Protein 6PWI (pdb70)

Secondary structure (DSSP, 8-state):
-----SSPPS-EEEEEEEEE--SEEEEEE-TT--HHHHHHHHHHHHHTT-EEEE-SS--TTSEEEEEEETTS-SHHHHHHHHHT---GGGTTSEEEEEEEEETTEEEEEESSHHHHHHHHHHHHHHHTT-SSSEEEEEEEEEEES-SEEEEEE-SSSPPPPHHHHHHHHHHHHTTT--EEEE--TT-TTTBTSTTSPPPHHHHHHHHHHHHHHHHHS-EEEEEEBTTSTTS---S-HHHHHHHHHHHHHHHHHHHTTT---EEEE-TT--S-HHHHHHHHHHHHHHHHHHSSPPPPEEE-S--BTTTTTT-TT-HHHHHHTTS-TT-EEEE-BSSTT----HHHHHHHHHHHSS-EEEEE--S--TT-TT-------TT--TT---EEEEEE---S-TGGGHHHHHHHHHHHH-STT--HHHHHHHHHHHH-SSSHHHHHHHHHTS----S-TT------STTTHHHHHHHHHHHHTT---HHHHHHHHHHHHHHHHHHHHHHHH---HHHHHHHHHHHHHHHHHHHHHHHHHHHHHHHHHT-HHHHHHHHHHHHHHHHHTT---EEETTEEE-----TTTHHHHHHHHHHHTT--/--S---SSPPS-EEEEEEEEE--SEEEEEE-TT--HHHHHHHHHHHTTTT-EEEE-SS--SSSEEEEEEETTS-SHHHHHHHHTT-S-TTGGGSEEEEEEEEETTEEEEEESSHHHHHHHHHHHHHHHTT-SSSEEEEEEEEEEESSSEEEEEE-SSSSPPPHHHHHHHHHHHHTTT--EEEE--TT-GGGTTTTTSPPPHHHHHHHHHHHHHHHHHS-EEEEEE---STTS---SSHHHHHHHHHHHHHHHHHHHHTT---EEEE-TT--S-HHHHHHHHHHHHHHHHHHSS-PPPEEE-S--STTTTTT-TT-HHHHHHTTS-TT-EEEE--SSTT----HHHHHHHHHHHSS-EEEEE--S--TT-TT-------TT--TT--SEEEEEE---S-TGGGHHHHHHHHHHHH-STT--HHHHHHHHHHHH-TTSHHHHHHHHHTS----S-TT------STTTHHHHHHHHHHHHTT---HHHHHHHHHHHHHHHHHHHHHHHH---HHHHHHHHHHHHHHHHHHHHHHHHHHHHHHHHTT-HHHHHHHHHHHHHHHHHHT---EEETTEEE-----TTTHHHHHHHHHHHHTT-

Radius of gyration: 35.56 Å; Cα contacts (8 Å, |Δi|>4): 2430; chains: 2; bounding box: 85×90×102 Å

B-factor: mean 37.19, std 15.58, range [10.2, 113.25]

InterPro domains:
  IPR000421 Coagulation factor 5/8, C-terminal domain [PF00754] (664-775)
  IPR000421 Coagulation factor 5/8, C-terminal domain [PS50022] (682-784)
  IPR008979 Galactose-binding-like domain superfamily [SSF49785] (663-781)
  IPR011496 Beta-N-acetylglucosaminidase, catalytic domain [PF07555] (192-486)
  IPR011496 Beta-N-acetylglucosaminidase, catalytic domain [PS52009] (190-459)
  IPR015882 Beta-hexosaminidase, bacterial type, N-terminal [PF02838] (46-186)
  IPR017853 Glycoside hydrolase superfamily [SSF51445] (191-500)
  IPR019931 LPXTG cell wall anchor motif [PF00746] (1134-1172)
  IPR019931 LPXTG cell wall anchor motif [PS50847] (1141-1172)
  IPR029018 Beta-hexosaminidase-like, domain 2 [G3DSA:3.30.379.10] (35-186)
  IPR029018 Beta-hexosaminidase-like, domain 2 [SSF55545] (44-186)
  IPR051822 Glycosyl Hydrolase Family 84 [PTHR13170] (176-475)

Structure (mmCIF, N/CA/C/O backbone):
data_6PWI
#
_entry.id   6PWI
#
_cell.length_a   195.723
_cell.length_b   195.723
_cell.length_c   106.467
_cell.angle_alpha   90.000
_cell.angle_beta   90.000
_cell.angle_gamma   120.000
#
_symmetry.space_group_name_H-M   'P 65'
#
loop_
_entity.id
_entity.type
_entity.pdbx_description
1 polymer 'Putative hyaluronoglucosaminidase'
2 non-polymer 1,2-ETHANEDIOL
3 water water
#
loop_
_atom_site.group_PDB
_atom_site.id
_atom_site.type_symbol
_atom_site.label_atom_id
_atom_site.label_alt_id
_atom_site.label_comp_id
_atom_site.label_asym_id
_atom_site.label_entity_id
_atom_site.label_seq_id
_atom_site.pdbx_PDB_ins_code
_atom_site.Cartn_x
_atom_site.Cartn_y
_atom_site.Cartn_z
_atom_site.occupancy
_atom_site.B_iso_or_equiv
_atom_site.auth_seq_id
_atom_site.auth_comp_id
_atom_site.auth_asym_id
_atom_site.auth_atom_id
_atom_site.pdbx_PDB_model_num
ATOM 1 N N . ASP A 1 32 ? 40.966 25.947 4.207 1.00 67.83 44 ASP A N 1
ATOM 2 C CA . ASP A 1 32 ? 40.196 26.337 2.989 1.00 67.58 44 ASP A CA 1
ATOM 3 C C . ASP A 1 32 ? 40.188 27.860 2.834 1.00 63.60 44 ASP A C 1
ATOM 4 O O . ASP A 1 32 ? 40.015 28.369 1.727 1.00 64.32 44 ASP A O 1
ATOM 9 N N . GLU A 1 33 ? 40.379 28.580 3.952 1.00 53.53 45 GLU A N 1
ATOM 10 C CA . GLU A 1 33 ? 40.358 30.037 3.987 1.00 45.53 45 GLU A CA 1
ATOM 11 C C . GLU A 1 33 ? 41.704 30.608 3.527 1.00 40.31 45 GLU A C 1
ATOM 12 O O . GLU A 1 33 ? 42.721 29.919 3.546 1.00 38.43 45 GLU A O 1
ATOM 18 N N . TYR A 1 34 ? 41.702 31.875 3.093 1.00 36.67 46 TYR A N 1
ATOM 19 C CA . TYR A 1 34 ? 42.869 32.495 2.479 1.00 34.26 46 TYR A CA 1
ATOM 20 C C . TYR A 1 34 ? 43.906 32.888 3.529 1.00 32.43 46 TYR A C 1
ATOM 21 O O . TYR A 1 34 ? 43.560 33.334 4.624 1.00 29.15 46 TYR A O 1
ATOM 30 N N . GLU A 1 35 ? 45.184 32.712 3.164 1.00 31.33 47 GLU A N 1
ATOM 31 C CA . GLU A 1 35 ? 46.301 33.196 3.960 1.00 30.35 47 GLU A CA 1
ATOM 32 C C . GLU A 1 35 ? 46.574 34.652 3.585 1.00 28.56 47 GLU A C 1
ATOM 33 O O . GLU A 1 35 ? 46.953 34.948 2.452 1.00 27.51 47 GLU A O 1
ATOM 39 N N . ILE A 1 36 ? 46.356 35.547 4.554 1.00 26.40 48 ILE A N 1
ATOM 40 C CA . ILE A 1 36 ? 46.575 36.971 4.371 1.00 25.29 48 ILE A CA 1
ATOM 41 C C . ILE A 1 36 ? 47.533 37.471 5.450 1.00 25.17 48 ILE A C 1
ATOM 42 O O . ILE A 1 36 ? 47.285 37.279 6.639 1.00 25.62 48 ILE A O 1
ATOM 47 N N . TYR A 1 37 ? 48.620 38.121 5.012 1.00 24.56 49 TYR A N 1
ATOM 48 C CA . TYR A 1 37 ? 49.560 38.775 5.908 1.00 23.75 49 TYR A CA 1
ATOM 49 C C . TYR A 1 37 ? 49.654 40.252 5.544 1.00 23.56 49 TYR A C 1
ATOM 50 O O . TYR A 1 37 ? 49.704 40.591 4.364 1.00 24.60 49 TYR A O 1
ATOM 59 N N . PRO A 1 38 ? 49.710 41.182 6.525 1.00 22.97 50 PRO A N 1
ATOM 60 C CA . PRO A 1 38 ? 49.635 40.840 7.947 1.00 22.95 50 PRO A CA 1
ATOM 61 C C . PRO A 1 38 ? 48.271 40.249 8.288 1.00 23.06 50 PRO A C 1
ATOM 62 O O . PRO A 1 38 ? 47.326 40.421 7.526 1.00 22.99 50 PRO A O 1
ATOM 66 N N . ILE A 1 39 ? 48.193 39.551 9.429 1.00 23.44 51 ILE A N 1
ATOM 67 C CA . ILE A 1 39 ? 46.973 38.889 9.863 1.00 23.44 51 ILE A CA 1
ATOM 68 C C . ILE A 1 39 ? 45.897 39.949 10.083 1.00 23.49 51 ILE A C 1
ATOM 69 O O . ILE A 1 39 ? 46.054 40.824 10.933 1.00 23.94 51 ILE A O 1
ATOM 74 N N . PRO A 1 40 ? 44.765 39.894 9.344 1.00 22.44 52 PRO A N 1
ATOM 75 C CA . PRO A 1 40 ? 43.728 40.916 9.468 1.00 21.92 52 PRO A CA 1
ATOM 76 C C . PRO A 1 40 ? 43.168 40.885 10.885 1.00 21.60 52 PRO A C 1
ATOM 77 O O . PRO A 1 40 ? 43.130 39.834 11.522 1.00 21.20 52 PRO A O 1
ATOM 81 N N . GLN A 1 41 ? 42.745 42.054 11.367 1.00 22.24 53 GLN A N 1
ATOM 82 C CA . GLN A 1 41 ? 42.186 42.154 12.701 1.00 23.13 53 GLN A CA 1
ATOM 83 C C . GLN A 1 41 ? 40.933 41.286 12.790 1.00 24.43 53 GLN A C 1
ATOM 84 O O . GLN A 1 41 ? 40.673 40.691 13.833 1.00 25.13 53 GLN A O 1
ATOM 90 N N . SER A 1 42 ? 40.180 41.201 11.684 1.00 25.48 54 SER A N 1
ATOM 91 C CA . SER A 1 42 ? 38.937 40.444 11.649 1.00 26.47 54 SER A CA 1
ATOM 92 C C . SER A 1 42 ? 38.569 40.080 10.212 1.00 27.62 54 SER A C 1
ATOM 93 O O . SER A 1 42 ? 38.451 40.957 9.355 1.00 30.07 54 SER A O 1
ATOM 96 N N . ILE A 1 43 ? 38.390 38.777 9.965 1.00 26.85 55 ILE A N 1
ATOM 97 C CA . ILE A 1 43 ? 37.907 38.289 8.683 1.00 27.52 55 ILE A CA 1
ATOM 98 C C . ILE A 1 43 ? 36.781 37.278 8.924 1.00 29.49 55 ILE A C 1
ATOM 99 O O . ILE A 1 43 ? 36.863 36.428 9.816 1.00 29.19 55 ILE A O 1
ATOM 104 N N . LYS A 1 44 ? 35.713 37.409 8.129 1.00 30.50 56 LYS A N 1
ATOM 105 C CA . LYS A 1 44 ? 34.531 36.575 8.258 1.00 31.31 56 LYS A CA 1
ATOM 106 C C . LYS A 1 44 ? 34.171 36.003 6.893 1.00 32.32 56 LYS A C 1
ATOM 107 O O . LYS A 1 44 ? 34.226 36.705 5.884 1.00 31.91 56 LYS A O 1
ATOM 113 N N . TYR A 1 45 ? 33.827 34.713 6.890 1.00 33.39 57 TYR A N 1
ATOM 114 C CA . TYR A 1 45 ? 33.396 34.013 5.695 1.00 36.43 57 TYR A CA 1
ATOM 115 C C . TYR A 1 45 ? 31.942 33.578 5.868 1.00 40.50 57 TYR A C 1
ATOM 116 O O . TYR A 1 45 ? 31.482 33.355 6.984 1.00 40.79 57 TYR A O 1
ATOM 125 N N . ASP A 1 46 ? 31.211 33.469 4.757 1.00 48.11 58 ASP A N 1
ATOM 126 C CA . ASP A 1 46 ? 29.952 32.743 4.773 1.00 55.62 58 ASP A CA 1
ATOM 127 C C . ASP A 1 46 ? 30.012 31.638 3.720 1.00 61.22 58 ASP A C 1
ATOM 128 O O . ASP A 1 46 ? 31.017 31.497 3.024 1.00 62.86 58 ASP A O 1
ATOM 133 N N . ASN A 1 47 ? 28.934 30.854 3.615 1.00 66.14 59 ASN A N 1
ATOM 134 C CA . ASN A 1 47 ? 28.953 29.630 2.831 1.00 67.49 59 ASN A CA 1
ATOM 135 C C . ASN A 1 47 ? 29.142 29.933 1.341 1.00 67.09 59 ASN A C 1
ATOM 136 O O . ASN A 1 47 ? 29.885 29.222 0.668 1.00 69.75 59 ASN A O 1
ATOM 138 N N . SER A 1 48 ? 28.498 31.002 0.846 1.00 61.15 60 SER A N 1
ATOM 139 C CA . SER A 1 48 ? 28.398 31.278 -0.582 1.00 57.88 60 SER A CA 1
ATOM 140 C C . SER A 1 48 ? 29.759 31.601 -1.215 1.00 57.52 60 SER A C 1
ATOM 141 O O . SER A 1 48 ? 30.652 32.135 -0.558 1.00 58.64 60 SER A O 1
ATOM 143 N N . ILE A 1 49 ? 29.911 31.245 -2.501 1.00 54.58 61 ILE A N 1
ATOM 144 C CA . ILE A 1 49 ? 31.072 31.607 -3.303 1.00 53.24 61 ILE A CA 1
ATOM 145 C C . ILE A 1 49 ? 30.606 32.425 -4.506 1.00 52.78 61 ILE A C 1
ATOM 146 O O . ILE A 1 49 ? 29.432 32.412 -4.852 1.00 55.80 61 ILE A O 1
ATOM 151 N N . VAL A 1 50 ? 31.553 33.100 -5.161 1.00 52.71 62 VAL A N 1
ATOM 152 C CA . VAL A 1 50 ? 31.274 34.025 -6.245 1.00 50.85 62 VAL A CA 1
ATOM 153 C C . VAL A 1 50 ? 32.146 33.641 -7.439 1.00 52.56 62 VAL A C 1
ATOM 154 O O . VAL A 1 50 ? 33.219 33.063 -7.262 1.00 53.48 62 VAL A O 1
ATOM 158 N N . THR A 1 51 ? 31.667 33.947 -8.653 1.00 50.57 63 THR A N 1
ATOM 159 C CA . THR A 1 51 ? 32.457 33.724 -9.854 1.00 48.53 63 THR A CA 1
ATOM 160 C C . THR A 1 51 ? 32.916 35.070 -10.409 1.00 48.29 63 THR A C 1
ATOM 161 O O . THR A 1 51 ? 32.111 35.986 -10.560 1.00 50.90 63 THR A O 1
ATOM 165 N N . LEU A 1 52 ? 34.219 35.171 -10.698 1.00 45.28 64 LEU A N 1
ATOM 166 C CA . LEU A 1 52 ? 34.793 36.370 -11.283 1.00 45.32 64 LEU A CA 1
ATOM 167 C C . LEU A 1 52 ? 34.594 36.319 -12.791 1.00 46.98 64 LEU A C 1
ATOM 168 O O . LEU A 1 52 ? 34.824 35.283 -13.408 1.00 48.46 64 LEU A O 1
ATOM 173 N N . GLY A 1 53 ? 34.176 37.453 -13.366 1.00 48.77 65 GLY A N 1
ATOM 174 C CA . GLY A 1 53 ? 33.976 37.573 -14.800 1.00 50.30 65 GLY A CA 1
ATOM 175 C C . GLY A 1 53 ? 35.264 37.972 -15.511 1.00 52.87 65 GLY A C 1
ATOM 176 O O . GLY A 1 53 ? 36.227 38.375 -14.865 1.00 56.09 65 GLY A O 1
ATOM 177 N N . THR A 1 54 ? 35.262 37.851 -16.842 1.00 54.69 66 THR A N 1
ATOM 178 C CA . THR A 1 54 ? 36.387 38.257 -17.669 1.00 56.69 66 THR A CA 1
ATOM 179 C C . THR A 1 54 ? 36.388 39.778 -17.805 1.00 57.74 66 THR A C 1
ATOM 180 O O . THR A 1 54 ? 37.445 40.391 -17.943 1.00 58.05 66 THR A O 1
ATOM 184 N N . ASP A 1 55 ? 35.186 40.368 -17.778 1.00 59.00 67 ASP A N 1
ATOM 185 C CA . ASP A 1 55 ? 35.020 41.806 -17.927 1.00 58.03 67 ASP A CA 1
ATOM 186 C C . ASP A 1 55 ? 34.297 42.359 -16.701 1.00 53.95 67 ASP A C 1
ATOM 187 O O . ASP A 1 55 ? 33.214 41.890 -16.347 1.00 56.52 67 ASP A O 1
ATOM 192 N N . ALA A 1 56 ? 34.919 43.363 -16.071 1.00 47.71 68 ALA A N 1
ATOM 193 C CA . ALA A 1 56 ? 34.442 43.916 -14.814 1.00 43.89 68 ALA A CA 1
ATOM 194 C C . ALA A 1 56 ? 34.155 45.411 -14.941 1.00 41.07 68 ALA A C 1
ATOM 195 O O . ALA A 1 56 ? 34.751 46.112 -15.758 1.00 39.04 68 ALA A O 1
ATOM 197 N N . ASN A 1 57 ? 33.214 45.868 -14.109 1.00 39.63 69 ASN A N 1
ATOM 198 C CA . ASN A 1 57 ? 32.904 47.275 -13.934 1.00 37.76 69 ASN A CA 1
ATOM 199 C C . ASN A 1 57 ? 33.633 47.768 -12.686 1.00 37.17 69 ASN A C 1
ATOM 200 O O . ASN A 1 57 ? 33.565 47.132 -11.635 1.00 35.66 69 ASN A O 1
ATOM 205 N N . VAL A 1 58 ? 34.304 48.919 -12.829 1.00 34.96 70 VAL A N 1
ATOM 206 C CA . VAL A 1 58 ? 35.117 49.515 -11.786 1.00 32.07 70 VAL A CA 1
ATOM 207 C C . VAL A 1 58 ? 34.566 50.904 -11.466 1.00 32.67 70 VAL A C 1
ATOM 208 O O . VAL A 1 58 ? 34.427 51.745 -12.355 1.00 33.03 70 VAL A O 1
ATOM 212 N N . VAL A 1 59 ? 34.294 51.142 -10.178 1.00 30.59 71 VAL A N 1
ATOM 213 C CA . VAL A 1 59 ? 33.789 52.419 -9.706 1.00 28.98 71 VAL A CA 1
ATOM 214 C C . VAL A 1 59 ? 34.750 52.966 -8.655 1.00 28.41 71 VAL A C 1
ATOM 215 O O . VAL A 1 59 ? 34.882 52.386 -7.583 1.00 29.65 71 VAL A O 1
ATOM 219 N N . PHE A 1 60 ? 35.413 54.082 -8.972 1.00 27.70 72 PHE A N 1
ATOM 220 C CA . PHE A 1 60 ? 36.229 54.783 -7.996 1.00 27.15 72 PHE A CA 1
ATOM 221 C C . PHE A 1 60 ? 35.518 56.062 -7.563 1.00 27.05 72 PHE A C 1
ATOM 222 O O . PHE A 1 60 ? 35.086 56.849 -8.397 1.00 27.22 72 PHE A O 1
ATOM 230 N N . GLU A 1 61 ? 35.438 56.281 -6.251 1.00 26.51 73 GLU A N 1
ATOM 231 C CA . GLU A 1 61 ? 35.002 57.562 -5.731 1.00 26.46 73 GLU A CA 1
ATOM 232 C C . GLU A 1 61 ? 36.060 58.611 -6.053 1.00 27.09 73 GLU A C 1
ATOM 233 O O . GLU A 1 61 ? 37.187 58.274 -6.397 1.00 28.30 73 GLU A O 1
ATOM 239 N N . GLU A 1 62 ? 35.683 59.883 -5.898 1.00 29.27 74 GLU A N 1
ATOM 240 C CA . GLU A 1 62 ? 36.497 61.030 -6.271 1.00 29.90 74 GLU A CA 1
ATOM 241 C C . GLU A 1 62 ? 37.714 61.165 -5.355 1.00 29.28 74 GLU A C 1
ATOM 242 O O . GLU A 1 62 ? 38.715 61.756 -5.754 1.00 31.41 74 GLU A O 1
ATOM 248 N N . GLY A 1 63 ? 37.626 60.617 -4.137 1.00 27.39 75 GLY A N 1
ATOM 249 C CA . GLY A 1 63 ? 38.692 60.738 -3.154 1.00 26.80 75 GLY A CA 1
ATOM 250 C C . GLY A 1 63 ? 39.854 59.763 -3.368 1.00 26.99 75 GLY A C 1
ATOM 251 O O . GLY A 1 63 ? 40.887 59.894 -2.709 1.00 26.00 75 GLY A O 1
ATOM 252 N N . ILE A 1 64 ? 39.675 58.791 -4.277 1.00 26.02 76 ILE A N 1
ATOM 253 C CA . ILE A 1 64 ? 40.652 57.743 -4.538 1.00 26.61 76 ILE A CA 1
ATOM 254 C C . ILE A 1 64 ? 41.729 58.285 -5.484 1.00 27.92 76 ILE A C 1
ATOM 255 O O . ILE A 1 64 ? 41.409 58.811 -6.550 1.00 28.06 76 ILE A O 1
ATOM 260 N N . ASP A 1 65 ? 43.008 58.173 -5.086 1.00 29.48 77 ASP A N 1
ATOM 261 C CA . ASP A 1 65 ? 44.108 58.788 -5.824 1.00 30.10 77 ASP A CA 1
ATOM 262 C C . ASP A 1 65 ? 44.635 57.839 -6.898 1.00 30.65 77 ASP A C 1
ATOM 263 O O . ASP A 1 65 ? 44.204 56.688 -6.977 1.00 31.32 77 ASP A O 1
ATOM 268 N N . GLU A 1 66 ? 45.576 58.333 -7.716 1.00 31.12 78 GLU A N 1
ATOM 269 C CA . GLU A 1 66 ? 46.038 57.590 -8.879 1.00 32.57 78 GLU A CA 1
ATOM 270 C C . GLU A 1 66 ? 46.748 56.305 -8.451 1.00 30.61 78 GLU A C 1
ATOM 271 O O . GLU A 1 66 ? 46.560 55.258 -9.074 1.00 28.91 78 GLU A O 1
ATOM 277 N N . ALA A 1 67 ? 47.557 56.394 -7.387 1.00 28.45 79 ALA A N 1
ATOM 278 C CA . ALA A 1 67 ? 48.303 55.245 -6.894 1.00 28.10 79 ALA A CA 1
ATOM 279 C C . ALA A 1 67 ? 47.345 54.124 -6.486 1.00 27.86 79 ALA A C 1
ATOM 280 O O . ALA A 1 67 ? 47.634 52.948 -6.697 1.00 28.92 79 ALA A O 1
ATOM 282 N N . THR A 1 68 ? 46.192 54.507 -5.930 1.00 27.14 80 THR A N 1
ATOM 283 C CA . THR A 1 68 ? 45.185 53.581 -5.440 1.00 27.02 80 THR A CA 1
ATOM 284 C C . THR A 1 68 ? 44.417 52.959 -6.613 1.00 27.68 80 THR A C 1
ATOM 285 O O . THR A 1 68 ? 44.082 51.779 -6.569 1.00 28.08 80 THR A O 1
ATOM 289 N N . LYS A 1 69 ? 44.139 53.738 -7.665 1.00 27.71 81 LYS A N 1
ATOM 290 C CA . LYS A 1 69 ? 43.507 53.179 -8.849 1.00 27.48 81 LYS A CA 1
ATOM 291 C C . LYS A 1 69 ? 44.427 52.132 -9.478 1.00 28.46 81 LYS A C 1
ATOM 292 O O . LYS A 1 69 ? 43.983 51.025 -9.782 1.00 28.74 81 LYS A O 1
ATOM 298 N N . ASN A 1 70 ? 45.709 52.486 -9.655 1.00 29.00 82 ASN A N 1
ATOM 299 C CA . ASN A 1 70 ? 46.708 51.622 -10.274 1.00 28.63 82 ASN A CA 1
ATOM 300 C C . ASN A 1 70 ? 46.836 50.302 -9.513 1.00 29.40 82 ASN A C 1
ATOM 301 O O . ASN A 1 70 ? 47.070 49.253 -10.114 1.00 29.29 82 ASN A O 1
ATOM 306 N N . ARG A 1 71 ? 46.675 50.367 -8.187 1.00 29.07 83 ARG A N 1
ATOM 307 C CA . ARG A 1 71 ? 46.746 49.182 -7.350 1.00 29.86 83 ARG A CA 1
ATOM 308 C C . ARG A 1 71 ? 45.607 48.214 -7.681 1.00 30.56 83 ARG A C 1
ATOM 309 O O . ARG A 1 71 ? 45.817 47.001 -7.686 1.00 30.85 83 ARG A O 1
ATOM 317 N N . LEU A 1 72 ? 44.405 48.742 -7.954 1.00 30.31 84 LEU A N 1
ATOM 318 C CA . LEU A 1 72 ? 43.297 47.869 -8.307 1.00 30.16 84 LEU A CA 1
ATOM 319 C C . LEU A 1 72 ? 43.557 47.237 -9.671 1.00 31.33 84 LEU A C 1
ATOM 320 O O . LEU A 1 72 ? 43.273 46.061 -9.872 1.00 32.63 84 LEU A O 1
ATOM 325 N N . LEU A 1 73 ? 44.113 48.025 -10.594 1.00 32.93 85 LEU A N 1
ATOM 326 C CA . LEU A 1 73 ? 44.321 47.551 -11.952 1.00 35.80 85 LEU A CA 1
ATOM 327 C C . LEU A 1 73 ? 45.372 46.439 -11.987 1.00 37.88 85 LEU A C 1
ATOM 328 O O . LEU A 1 73 ? 45.244 45.512 -12.785 1.00 38.95 85 LEU A O 1
ATOM 333 N N . GLU A 1 74 ? 46.386 46.531 -11.111 1.00 40.60 86 GLU A N 1
ATOM 334 C CA . GLU A 1 74 ? 47.329 45.453 -10.843 1.00 41.65 86 GLU A CA 1
ATOM 335 C C . GLU A 1 74 ? 46.567 44.200 -10.422 1.00 39.96 86 GLU A C 1
ATOM 336 O O . GLU A 1 74 ? 46.832 43.101 -10.906 1.00 38.62 86 GLU A O 1
ATOM 342 N N . VAL A 1 75 ? 45.621 44.379 -9.498 1.00 38.50 87 VAL A N 1
ATOM 343 C CA . VAL A 1 75 ? 44.879 43.261 -8.943 1.00 37.08 87 VAL A CA 1
ATOM 344 C C . VAL A 1 75 ? 44.038 42.601 -10.034 1.00 36.32 87 VAL A C 1
ATOM 345 O O . VAL A 1 75 ? 43.947 41.377 -10.077 1.00 37.33 87 VAL A O 1
ATOM 349 N N . LEU A 1 76 ? 43.448 43.408 -10.925 1.00 36.17 88 LEU A N 1
ATOM 350 C CA . LEU A 1 76 ? 42.598 42.867 -11.978 1.00 36.98 88 LEU A CA 1
ATOM 351 C C . LEU A 1 76 ? 43.415 42.023 -12.959 1.00 38.27 88 LEU A C 1
ATOM 352 O O . LEU A 1 76 ? 42.952 40.968 -13.401 1.00 38.01 88 LEU A O 1
ATOM 357 N N . SER A 1 77 ? 44.628 42.488 -13.289 1.00 36.78 89 SER A N 1
ATOM 358 C CA . SER A 1 77 ? 45.438 41.836 -14.308 1.00 38.87 89 SER A CA 1
ATOM 359 C C . SER A 1 77 ? 46.064 40.528 -13.809 1.00 38.33 89 SER A C 1
ATOM 360 O O . SER A 1 77 ? 46.529 39.727 -14.615 1.00 36.97 89 SER A O 1
ATOM 363 N N . ILE A 1 78 ? 46.051 40.296 -12.489 1.00 38.76 90 ILE A N 1
ATOM 364 C CA . ILE A 1 78 ? 46.502 39.029 -11.930 1.00 38.69 90 ILE A CA 1
ATOM 365 C C . ILE A 1 78 ? 45.624 37.899 -12.466 1.00 39.88 90 ILE A C 1
ATOM 366 O O . ILE A 1 78 ? 46.122 36.800 -12.692 1.00 43.14 90 ILE A O 1
ATOM 371 N N . LYS A 1 79 ? 44.337 38.192 -12.701 1.00 39.78 91 LYS A N 1
ATOM 372 C CA . LYS A 1 79 ? 43.383 37.215 -13.209 1.00 39.53 91 LYS A CA 1
ATOM 373 C C . LYS A 1 79 ? 42.935 37.585 -14.622 1.00 41.06 91 LYS A C 1
ATOM 374 O O . LYS A 1 79 ? 41.874 37.149 -15.063 1.00 42.89 91 LYS A O 1
ATOM 380 N N . GLY A 1 80 ? 43.741 38.395 -15.317 1.00 42.85 92 GLY A N 1
ATOM 381 C CA . GLY A 1 80 ? 43.449 38.814 -16.679 1.00 45.15 92 GLY A CA 1
ATOM 382 C C . GLY A 1 80 ? 42.011 39.306 -16.854 1.00 46.93 92 GLY A C 1
ATOM 383 O O . GLY A 1 80 ? 41.365 38.984 -17.848 1.00 49.17 92 GLY A O 1
ATOM 384 N N . ILE A 1 81 ? 41.522 40.078 -15.874 1.00 45.80 93 ILE A N 1
ATOM 385 C CA . ILE A 1 81 ? 40.215 40.713 -15.934 1.00 43.68 93 ILE A CA 1
ATOM 386 C C . ILE A 1 81 ? 40.361 42.087 -16.585 1.00 44.86 93 ILE A C 1
ATOM 387 O O . ILE A 1 81 ? 41.034 42.964 -16.042 1.00 44.53 93 ILE A O 1
ATOM 392 N N . ASN A 1 82 ? 39.722 42.256 -17.751 1.00 45.74 94 ASN A N 1
ATOM 393 C CA . ASN A 1 82 ? 39.574 43.558 -18.383 1.00 46.00 94 ASN A CA 1
ATOM 394 C C . ASN A 1 82 ? 38.494 44.334 -17.638 1.00 45.16 94 ASN A C 1
ATOM 395 O O . ASN A 1 82 ? 37.632 43.741 -16.995 1.00 43.10 94 ASN A O 1
ATOM 400 N N . HIS A 1 83 ? 38.549 45.664 -17.740 1.00 47.41 95 HIS A N 1
ATOM 401 C CA . HIS A 1 83 ? 37.637 46.514 -16.994 1.00 48.52 95 HIS A CA 1
ATOM 402 C C . HIS A 1 83 ? 37.149 47.666 -17.865 1.00 47.39 95 HIS A C 1
ATOM 403 O O . HIS A 1 83 ? 37.815 48.069 -18.816 1.00 44.19 95 HIS A O 1
ATOM 410 N N . GLU A 1 84 ? 35.972 48.181 -17.509 1.00 50.73 96 GLU A N 1
ATOM 411 C CA . GLU A 1 84 ? 35.555 49.508 -17.920 1.00 52.76 96 GLU A CA 1
ATOM 412 C C . GLU A 1 84 ? 35.151 50.277 -16.666 1.00 50.73 96 GLU A C 1
ATOM 413 O O . GLU A 1 84 ? 34.652 49.682 -15.711 1.00 51.71 96 GLU A O 1
ATOM 419 N N . GLU A 1 85 ? 35.422 51.587 -16.664 1.00 47.37 97 GLU A N 1
ATOM 420 C CA . GLU A 1 85 ? 35.118 52.435 -15.523 1.00 46.24 97 GLU A CA 1
ATOM 421 C C . GLU A 1 85 ? 33.740 53.064 -15.717 1.00 44.65 97 GLU A C 1
ATOM 422 O O . GLU A 1 85 ? 33.402 53.479 -16.821 1.00 46.30 97 GLU A O 1
ATOM 428 N N . SER A 1 86 ? 32.951 53.114 -14.636 1.00 42.17 98 SER A N 1
ATOM 429 C CA . SER A 1 86 ? 31.629 53.723 -14.653 1.00 40.94 98 SER A CA 1
ATOM 430 C C . SER A 1 86 ? 31.314 54.326 -13.284 1.00 41.51 98 SER A C 1
ATOM 431 O O . SER A 1 86 ? 32.178 54.363 -12.414 1.00 40.74 98 SER A O 1
ATOM 434 N N . ASN A 1 87 ? 30.063 54.767 -13.090 1.00 43.19 99 ASN A N 1
ATOM 435 C CA . ASN A 1 87 ? 29.696 55.462 -11.868 1.00 42.05 99 ASN A CA 1
ATOM 436 C C . ASN A 1 87 ? 28.586 54.727 -11.116 1.00 40.48 99 ASN A C 1
ATOM 437 O O . ASN A 1 87 ? 28.037 55.269 -10.159 1.00 37.87 99 ASN A O 1
ATOM 442 N N . GLU A 1 88 ? 28.278 53.488 -11.524 1.00 40.44 100 GLU A N 1
ATOM 443 C CA . GLU A 1 88 ? 27.199 52.735 -10.899 1.00 42.48 100 GLU A CA 1
ATOM 444 C C . GLU A 1 88 ? 27.497 51.237 -10.932 1.00 42.01 100 GLU A C 1
ATOM 445 O O . GLU A 1 88 ? 28.323 50.777 -11.717 1.00 40.03 100 GLU A O 1
ATOM 451 N N . ILE A 1 89 ? 26.795 50.487 -10.075 1.00 42.73 101 ILE A N 1
ATOM 452 C CA . ILE A 1 89 ? 26.821 49.034 -10.095 1.00 45.53 101 ILE A CA 1
ATOM 453 C C . ILE A 1 89 ? 26.118 48.557 -11.365 1.00 48.83 101 ILE A C 1
ATOM 454 O O . ILE A 1 89 ? 24.964 48.906 -11.598 1.00 55.80 101 ILE A O 1
ATOM 459 N N . LYS A 1 90 ? 26.821 47.764 -12.180 1.00 49.61 102 LYS A N 1
ATOM 460 C CA . LYS A 1 90 ? 26.208 47.052 -13.293 1.00 49.73 102 LYS A CA 1
ATOM 461 C C . LYS A 1 90 ? 25.770 45.665 -12.823 1.00 52.37 102 LYS A C 1
ATOM 462 O O . LYS A 1 90 ? 26.588 44.897 -12.315 1.00 53.88 102 LYS A O 1
ATOM 468 N N . GLU A 1 91 ? 24.482 45.346 -13.022 1.00 53.45 103 GLU A N 1
ATOM 469 C CA . GLU A 1 91 ? 23.885 44.122 -12.505 1.00 53.81 103 GLU A CA 1
ATOM 470 C C . GLU A 1 91 ? 24.397 42.901 -13.271 1.00 54.64 103 GLU A C 1
ATOM 471 O O . GLU A 1 91 ? 24.393 41.795 -12.738 1.00 51.98 103 GLU A O 1
ATOM 473 N N . ASP A 1 92 ? 24.872 43.113 -14.503 1.00 58.77 104 ASP A N 1
ATOM 474 C CA . ASP A 1 92 ? 25.237 42.020 -15.392 1.00 63.29 104 ASP A CA 1
ATOM 475 C C . ASP A 1 92 ? 26.697 41.591 -15.217 1.00 62.23 104 ASP A C 1
ATOM 476 O O . ASP A 1 92 ? 27.051 40.490 -15.630 1.00 64.72 104 ASP A O 1
ATOM 481 N N . LYS A 1 93 ? 27.542 42.447 -14.620 1.00 59.49 105 LYS A N 1
ATOM 482 C CA . LYS A 1 93 ? 28.982 42.214 -14.571 1.00 55.43 105 LYS A CA 1
ATOM 483 C C . LYS A 1 93 ? 29.455 42.024 -13.128 1.00 52.94 105 LYS A C 1
ATOM 484 O O . LYS A 1 93 ? 28.676 42.168 -12.188 1.00 51.16 105 LYS A O 1
ATOM 490 N N . THR A 1 94 ? 30.749 41.695 -12.977 1.00 50.24 106 THR A N 1
ATOM 491 C CA . THR A 1 94 ? 31.461 41.789 -11.709 1.00 47.66 106 THR A CA 1
ATOM 492 C C . THR A 1 94 ? 31.812 43.255 -11.448 1.00 44.19 106 THR A C 1
ATOM 493 O O . THR A 1 94 ? 32.241 43.961 -12.358 1.00 42.72 106 THR A O 1
ATOM 497 N N . ASN A 1 95 ? 31.647 43.691 -10.194 1.00 41.64 107 ASN A N 1
ATOM 498 C CA . ASN A 1 95 ? 31.820 45.082 -9.801 1.00 39.56 107 ASN A CA 1
ATOM 499 C C . ASN A 1 95 ? 32.939 45.217 -8.765 1.00 37.77 107 ASN A C 1
ATOM 500 O O . ASN A 1 95 ? 32.972 44.487 -7.772 1.00 38.16 107 ASN A O 1
ATOM 505 N N . PHE A 1 96 ? 33.846 46.178 -8.999 1.00 35.03 108 PHE A N 1
ATOM 506 C CA . PHE A 1 96 ? 34.824 46.613 -8.011 1.00 32.71 108 PHE A CA 1
ATOM 507 C C . PHE A 1 96 ? 34.539 48.060 -7.630 1.00 31.15 108 PHE A C 1
ATOM 508 O O . PHE A 1 96 ? 34.668 48.944 -8.469 1.00 32.07 108 PHE A O 1
ATOM 516 N N . LEU A 1 97 ? 34.128 48.294 -6.377 1.00 30.47 109 LEU A N 1
ATOM 517 C CA . LEU A 1 97 ? 33.894 49.656 -5.918 1.00 31.46 109 LEU A CA 1
ATOM 518 C C . LEU A 1 97 ? 34.942 50.020 -4.868 1.00 32.11 109 LEU A C 1
ATOM 519 O O . LEU A 1 97 ? 35.116 49.298 -3.885 1.00 34.00 109 LEU A O 1
ATOM 524 N N . ILE A 1 98 ? 35.638 51.144 -5.085 1.00 30.11 110 ILE A N 1
ATOM 525 C CA . ILE A 1 98 ? 36.606 51.638 -4.120 1.00 28.93 110 ILE A CA 1
ATOM 526 C C . ILE A 1 98 ? 36.146 53.004 -3.617 1.00 29.58 110 ILE A C 1
ATOM 527 O O . ILE A 1 98 ? 35.898 53.911 -4.413 1.00 30.41 110 ILE A O 1
ATOM 532 N N . GLY A 1 99 ? 36.055 53.148 -2.289 1.00 27.72 111 GLY A N 1
ATOM 533 C CA . GLY A 1 99 ? 35.487 54.356 -1.725 1.00 27.46 111 GLY A CA 1
ATOM 534 C C . GLY A 1 99 ? 36.052 54.687 -0.352 1.00 27.88 111 GLY A C 1
ATOM 535 O O . GLY A 1 99 ? 36.768 53.884 0.240 1.00 29.67 111 GLY A O 1
ATOM 536 N N . ILE A 1 100 ? 35.689 55.876 0.140 1.00 26.85 112 ILE A N 1
ATOM 537 C CA . ILE A 1 100 ? 36.142 56.374 1.426 1.00 27.35 112 ILE A CA 1
ATOM 538 C C . ILE A 1 100 ? 34.929 56.577 2.327 1.00 27.99 112 ILE A C 1
ATOM 539 O O . ILE A 1 100 ? 33.902 57.085 1.893 1.00 29.46 112 ILE A O 1
ATOM 544 N N . ASN A 1 101 ? 35.071 56.166 3.587 1.00 28.49 113 ASN A N 1
ATOM 545 C CA . ASN A 1 101 ? 34.020 56.256 4.583 1.00 28.36 113 ASN A CA 1
ATOM 546 C C . ASN A 1 101 ? 33.629 57.716 4.813 1.00 28.78 113 ASN A C 1
ATOM 547 O O . ASN A 1 101 ? 34.500 58.584 4.914 1.00 28.96 113 ASN A O 1
ATOM 552 N N . ASN A 1 102 ? 32.307 57.958 4.872 1.00 28.25 114 ASN A N 1
ATOM 553 C CA . ASN A 1 102 ? 31.693 59.258 5.124 1.00 28.62 114 ASN A CA 1
ATOM 554 C C . ASN A 1 102 ? 31.941 60.261 3.995 1.00 28.57 114 ASN A C 1
ATOM 555 O O . ASN A 1 102 ? 31.930 61.463 4.241 1.00 29.20 114 ASN A O 1
ATOM 560 N N . SER A 1 103 ? 32.140 59.780 2.763 1.00 28.11 115 SER A N 1
ATOM 561 C CA . SER A 1 103 ? 32.324 60.666 1.621 1.00 28.56 115 SER A CA 1
ATOM 562 C C . SER A 1 103 ? 30.974 61.049 1.012 1.00 28.68 115 SER A C 1
ATOM 563 O O . SER A 1 103 ? 30.876 62.054 0.308 1.00 28.39 115 SER A O 1
ATOM 566 N N . GLU A 1 104 ? 29.958 60.219 1.286 1.00 28.79 116 GLU A N 1
ATOM 567 C CA . GLU A 1 104 ? 28.631 60.252 0.680 1.00 30.68 116 GLU A CA 1
ATOM 568 C C . GLU A 1 104 ? 28.745 60.088 -0.829 1.00 29.71 116 GLU A C 1
ATOM 569 O O . GLU A 1 104 ? 27.882 60.550 -1.576 1.00 28.88 116 GLU A O 1
ATOM 575 N N . GLY A 1 105 ? 29.832 59.427 -1.244 1.00 28.91 117 GLY A N 1
ATOM 576 C CA . GLY A 1 105 ? 30.010 58.975 -2.610 1.00 28.75 117 GLY A CA 1
ATOM 577 C C . GLY A 1 105 ? 29.268 57.664 -2.846 1.00 30.26 117 GLY A C 1
ATOM 578 O O . GLY A 1 105 ? 28.669 57.097 -1.927 1.00 29.71 117 GLY A O 1
ATOM 579 N N . VAL A 1 106 ? 29.330 57.196 -4.095 1.00 31.33 118 VAL A N 1
ATOM 580 C CA . VAL A 1 106 ? 28.593 56.027 -4.542 1.00 32.25 118 VAL A CA 1
ATOM 581 C C . VAL A 1 106 ? 28.926 54.831 -3.650 1.00 32.11 118 VAL A C 1
ATOM 582 O O . VAL A 1 106 ? 28.027 54.098 -3.236 1.00 34.62 118 VAL A O 1
ATOM 586 N N . VAL A 1 107 ? 30.216 54.653 -3.339 1.00 29.41 119 VAL A N 1
ATOM 587 C CA . VAL A 1 107 ? 30.658 53.470 -2.618 1.00 28.25 119 VAL A CA 1
ATOM 588 C C . VAL A 1 107 ? 30.314 53.605 -1.136 1.00 27.82 119 VAL A C 1
ATOM 589 O O . VAL A 1 107 ? 29.923 52.627 -0.501 1.00 27.80 119 VAL A O 1
ATOM 593 N N . ASP A 1 108 ? 30.461 54.818 -0.592 1.00 27.93 120 ASP A N 1
ATOM 594 C CA . ASP A 1 108 ? 30.056 55.078 0.778 1.00 29.75 120 ASP A CA 1
ATOM 595 C C . ASP A 1 108 ? 28.572 54.746 0.917 1.00 31.90 120 ASP A C 1
ATOM 596 O O . ASP A 1 108 ? 28.162 54.096 1.880 1.00 32.38 120 ASP A O 1
ATOM 601 N N . LYS A 1 109 ? 27.789 55.181 -0.080 1.00 33.00 121 LYS A N 1
ATOM 602 C CA . LYS A 1 109 ? 26.352 54.972 -0.122 1.00 34.83 121 LYS A CA 1
ATOM 603 C C . LYS A 1 109 ? 26.042 53.477 -0.116 1.00 35.11 121 LYS A C 1
ATOM 604 O O . LYS A 1 109 ? 25.194 53.024 0.650 1.00 33.80 121 LYS A O 1
ATOM 610 N N . TYR A 1 110 ? 26.739 52.716 -0.971 1.00 34.36 122 TYR A N 1
ATOM 611 C CA . TYR A 1 110 ? 26.517 51.281 -1.070 1.00 32.58 122 TYR A CA 1
ATOM 612 C C . TYR A 1 110 ? 26.694 50.615 0.296 1.00 32.07 122 TYR A C 1
ATOM 613 O O . TYR A 1 110 ? 25.910 49.743 0.653 1.00 32.29 122 TYR A O 1
ATOM 622 N N . PHE A 1 111 ? 27.713 51.029 1.060 1.00 31.97 123 PHE A N 1
ATOM 623 C CA . PHE A 1 111 ? 27.976 50.420 2.356 1.00 32.93 123 PHE A CA 1
ATOM 624 C C . PHE A 1 111 ? 26.896 50.803 3.361 1.00 35.71 123 PHE A C 1
ATOM 625 O O . PHE A 1 111 ? 26.435 49.958 4.119 1.00 39.06 123 PHE A O 1
ATOM 633 N N . THR A 1 112 ? 26.504 52.080 3.359 1.00 38.60 124 THR A N 1
ATOM 634 C CA . THR A 1 112 ? 25.443 52.571 4.224 1.00 41.96 124 THR A CA 1
ATOM 635 C C . THR A 1 112 ? 24.120 51.863 3.921 1.00 42.61 124 THR A C 1
ATOM 636 O O . THR A 1 112 ? 23.477 51.340 4.827 1.00 42.04 124 THR A O 1
ATOM 640 N N . ASP A 1 113 ? 23.730 51.853 2.640 1.00 44.13 125 ASP A N 1
ATOM 641 C CA . ASP A 1 113 ? 22.417 51.398 2.211 1.00 46.56 125 ASP A CA 1
ATOM 642 C C . ASP A 1 113 ? 22.271 49.897 2.443 1.00 49.57 125 ASP A C 1
ATOM 643 O O . ASP A 1 113 ? 21.165 49.425 2.685 1.00 52.25 125 ASP A O 1
ATOM 648 N N . ASN A 1 114 ? 23.387 49.161 2.353 1.00 51.42 126 ASN A N 1
ATOM 649 C CA . ASN A 1 114 ? 23.376 47.712 2.478 1.00 50.59 126 ASN A CA 1
ATOM 650 C C . ASN A 1 114 ? 23.719 47.293 3.906 1.00 51.98 126 ASN A C 1
ATOM 651 O O . ASN A 1 114 ? 23.664 46.110 4.230 1.00 52.17 126 ASN A O 1
ATOM 656 N N . ASN A 1 115 ? 24.100 48.270 4.738 1.00 54.46 127 ASN A N 1
ATOM 657 C CA . ASN A 1 115 ? 24.222 48.101 6.178 1.00 59.88 127 ASN A CA 1
ATOM 658 C C . ASN A 1 115 ? 25.239 47.008 6.524 1.00 60.01 127 ASN A C 1
ATOM 659 O O . ASN A 1 115 ? 24.914 46.049 7.220 1.00 57.25 127 ASN A O 1
ATOM 664 N N . LEU A 1 116 ? 26.487 47.186 6.072 1.00 62.87 128 LEU A N 1
ATOM 665 C CA . LEU A 1 116 ? 27.491 46.136 6.167 1.00 63.73 128 LEU A CA 1
ATOM 666 C C . LEU A 1 116 ? 28.374 46.297 7.408 1.00 67.47 128 LEU A C 1
ATOM 667 O O . LEU A 1 116 ? 28.867 45.293 7.920 1.00 67.66 128 LEU A O 1
ATOM 672 N N . VAL A 1 117 ? 28.578 47.535 7.894 1.00 68.27 129 VAL A N 1
ATOM 673 C CA . VAL A 1 117 ? 29.603 47.769 8.908 1.00 74.28 129 VAL A CA 1
ATOM 674 C C . VAL A 1 117 ? 29.227 48.878 9.894 1.00 84.88 129 VAL A C 1
ATOM 675 O O . VAL A 1 117 ? 28.122 49.417 9.857 1.00 87.82 129 VAL A O 1
ATOM 679 N N . ASN A 1 118 ? 30.202 49.207 10.765 1.00 93.42 130 ASN A N 1
ATOM 680 C CA . ASN A 1 118 ? 30.088 50.136 11.883 1.00 89.24 130 ASN A CA 1
ATOM 681 C C . ASN A 1 118 ? 31.079 51.285 11.728 1.00 88.63 130 ASN A C 1
ATOM 682 O O . ASN A 1 118 ? 32.260 51.054 11.476 1.00 82.47 130 ASN A O 1
ATOM 687 N N . ASP A 1 119 ? 30.581 52.512 11.950 1.00 90.74 131 ASP A N 1
ATOM 688 C CA . ASP A 1 119 ? 31.371 53.738 11.954 1.00 87.84 131 ASP A CA 1
ATOM 689 C C . ASP A 1 119 ? 32.435 53.684 13.056 1.00 83.16 131 ASP A C 1
ATOM 690 O O . ASP A 1 119 ? 33.446 54.380 12.971 1.00 78.68 131 ASP A O 1
ATOM 695 N N . SER A 1 120 ? 32.191 52.845 14.078 1.00 80.24 132 SER A N 1
ATOM 696 C CA . SER A 1 120 ? 33.058 52.655 15.235 1.00 71.69 132 SER A CA 1
ATOM 697 C C . SER A 1 120 ? 34.392 52.048 14.804 1.00 64.52 132 SER A C 1
ATOM 698 O O . SER A 1 120 ? 35.388 52.113 15.522 1.00 62.85 132 SER A O 1
ATOM 701 N N . HIS A 1 121 ? 34.383 51.435 13.622 1.00 54.14 133 HIS A N 1
ATOM 702 C CA . HIS A 1 121 ? 35.553 50.788 13.061 1.00 47.90 133 HIS A CA 1
ATOM 703 C C . HIS A 1 121 ? 36.614 51.829 12.677 1.00 43.94 133 HIS A C 1
ATOM 704 O O . HIS A 1 121 ? 37.802 51.622 12.921 1.00 45.55 133 HIS A O 1
ATOM 711 N N . PHE A 1 122 ? 36.172 52.978 12.149 1.00 37.99 134 PHE A N 1
ATOM 712 C CA . PHE A 1 122 ? 36.995 53.807 11.280 1.00 34.90 134 PHE A CA 1
ATOM 713 C C . PHE A 1 122 ? 37.890 54.782 12.042 1.00 34.50 134 PHE A C 1
ATOM 714 O O . PHE A 1 122 ? 38.730 55.444 11.439 1.00 32.27 134 PHE A O 1
ATOM 722 N N . GLU A 1 123 ? 37.738 54.843 13.364 1.00 39.07 135 GLU A N 1
ATOM 723 C CA . GLU A 1 123 ? 38.599 55.690 14.178 1.00 41.73 135 GLU A CA 1
ATOM 724 C C . GLU A 1 123 ? 40.009 55.098 14.278 1.00 38.00 135 GLU A C 1
ATOM 725 O O . GLU A 1 123 ? 40.969 55.842 14.451 1.00 37.13 135 GLU A O 1
ATOM 731 N N . ASN A 1 124 ? 40.125 53.766 14.149 1.00 34.53 136 ASN A N 1
ATOM 732 C CA . ASN A 1 124 ? 41.392 53.051 14.226 1.00 32.59 136 ASN A CA 1
ATOM 733 C C . ASN A 1 124 ? 42.345 53.476 13.108 1.00 31.70 136 ASN A C 1
ATOM 734 O O . ASN A 1 124 ? 41.912 54.018 12.089 1.00 31.14 136 ASN A O 1
ATOM 739 N N . HIS A 1 125 ? 43.645 53.202 13.305 1.00 29.38 137 HIS A N 1
ATOM 740 C CA . HIS A 1 125 ? 44.666 53.503 12.314 1.00 29.27 137 HIS A CA 1
ATOM 741 C C . HIS A 1 125 ? 44.445 52.677 11.048 1.00 27.74 137 HIS A C 1
ATOM 742 O O . HIS A 1 125 ? 44.235 51.464 11.123 1.00 26.70 137 HIS A O 1
ATOM 749 N N . ASP A 1 126 ? 44.501 53.357 9.893 1.00 25.92 138 ASP A N 1
ATOM 750 C CA . ASP A 1 126 ? 44.511 52.733 8.576 1.00 25.74 138 ASP A CA 1
ATOM 751 C C . ASP A 1 126 ? 43.272 51.853 8.376 1.00 24.99 138 ASP A C 1
ATOM 752 O O . ASP A 1 126 ? 43.297 50.908 7.584 1.00 23.90 138 ASP A O 1
ATOM 757 N N . ALA A 1 127 ? 42.183 52.187 9.083 1.00 23.25 139 ALA A N 1
ATOM 758 C CA . ALA A 1 127 ? 41.002 51.339 9.134 1.00 22.82 139 ALA A CA 1
ATOM 759 C C . ALA A 1 127 ? 40.361 51.227 7.753 1.00 22.76 139 ALA A C 1
ATOM 760 O O . ALA A 1 127 ? 40.240 52.221 7.035 1.00 23.17 139 ALA A O 1
ATOM 762 N N . HIS A 1 128 ? 39.945 50.007 7.398 1.00 21.31 140 HIS A N 1
ATOM 763 C CA . HIS A 1 128 ? 39.256 49.787 6.141 1.00 22.01 140 HIS A CA 1
ATOM 764 C C . HIS A 1 128 ? 38.474 48.479 6.200 1.00 22.85 140 HIS A C 1
ATOM 765 O O . HIS A 1 128 ? 38.693 47.657 7.084 1.00 23.08 140 HIS A O 1
ATOM 772 N N . VAL A 1 129 ? 37.585 48.298 5.217 1.00 23.77 141 VAL A N 1
ATOM 773 C CA . VAL A 1 129 ? 36.702 47.151 5.117 1.00 24.06 141 VAL A CA 1
ATOM 774 C C . VAL A 1 129 ? 36.798 46.601 3.700 1.00 24.28 141 VAL A C 1
ATOM 775 O O . VAL A 1 129 ? 36.804 47.367 2.740 1.00 24.33 141 VAL A O 1
ATOM 779 N N . VAL A 1 130 ? 36.885 45.273 3.584 1.00 25.69 142 VAL A N 1
ATOM 780 C CA . VAL A 1 130 ? 36.791 44.611 2.290 1.00 27.64 142 VAL A CA 1
ATOM 781 C C . VAL A 1 130 ? 35.554 43.717 2.305 1.00 29.06 142 VAL A C 1
ATOM 782 O O . VAL A 1 130 ? 35.386 42.901 3.207 1.00 31.19 142 VAL A O 1
ATOM 786 N N . SER A 1 131 ? 34.680 43.890 1.311 1.00 30.44 143 SER A N 1
ATOM 787 C CA . SER A 1 131 ? 33.458 43.105 1.251 1.00 31.57 143 SER A CA 1
ATOM 788 C C . SER A 1 131 ? 33.359 42.376 -0.085 1.00 31.86 143 SER A C 1
ATOM 789 O O . SER A 1 131 ? 33.501 42.985 -1.144 1.00 33.20 143 SER A O 1
ATOM 792 N N . VAL A 1 132 ? 33.145 41.060 -0.011 1.00 32.81 144 VAL A N 1
ATOM 793 C CA . VAL A 1 132 ? 32.885 40.236 -1.181 1.00 34.58 144 VAL A CA 1
ATOM 794 C C . VAL A 1 132 ? 31.497 39.632 -1.002 1.00 36.76 144 VAL A C 1
ATOM 795 O O . VAL A 1 132 ? 31.295 38.793 -0.122 1.00 37.24 144 VAL A O 1
ATOM 799 N N . LYS A 1 133 ? 30.548 40.111 -1.820 1.00 39.17 145 LYS A N 1
ATOM 800 C CA . LYS A 1 133 ? 29.141 39.751 -1.719 1.00 40.09 145 LYS A CA 1
ATOM 801 C C . LYS A 1 133 ? 28.491 39.849 -3.098 1.00 41.91 145 LYS A C 1
ATOM 802 O O . LYS A 1 133 ? 28.397 40.936 -3.679 1.00 40.42 145 LYS A O 1
ATOM 808 N N . GLY A 1 134 ? 28.042 38.692 -3.603 1.00 41.62 146 GLY A N 1
ATOM 809 C CA . GLY A 1 134 ? 27.439 38.585 -4.920 1.00 43.03 146 GLY A CA 1
ATOM 810 C C . GLY A 1 134 ? 28.393 39.066 -6.009 1.00 46.23 146 GLY A C 1
ATOM 811 O O . GLY A 1 134 ? 29.532 38.613 -6.094 1.00 49.91 146 GLY A O 1
ATOM 812 N N . ASN A 1 135 ? 27.922 40.014 -6.822 1.00 46.06 147 ASN A N 1
ATOM 813 C CA . ASN A 1 135 ? 28.713 40.540 -7.922 1.00 44.03 147 ASN A CA 1
ATOM 814 C C . ASN A 1 135 ? 29.409 41.836 -7.500 1.00 41.89 147 ASN A C 1
ATOM 815 O O . ASN A 1 135 ? 29.907 42.565 -8.356 1.00 41.25 147 ASN A O 1
ATOM 820 N N . VAL A 1 136 ? 29.438 42.120 -6.188 1.00 39.05 148 VAL A N 1
ATOM 821 C CA . VAL A 1 136 ? 30.088 43.322 -5.681 1.00 37.23 148 VAL A CA 1
ATOM 822 C C . VAL A 1 136 ? 31.336 42.952 -4.877 1.00 34.84 148 VAL A C 1
ATOM 823 O O . VAL A 1 136 ? 31.250 42.240 -3.875 1.00 34.07 148 VAL A O 1
ATOM 827 N N . ILE A 1 137 ? 32.491 43.458 -5.325 1.00 31.24 149 ILE A N 1
ATOM 828 C CA . ILE A 1 137 ? 33.697 43.447 -4.509 1.00 30.57 149 ILE A CA 1
ATOM 829 C C . ILE A 1 137 ? 34.014 44.892 -4.135 1.00 29.22 149 ILE A C 1
ATOM 830 O O . ILE A 1 137 ? 34.342 45.700 -5.002 1.00 29.36 149 ILE A O 1
ATOM 835 N N . ALA A 1 138 ? 33.899 45.207 -2.841 1.00 27.15 150 ALA A N 1
ATOM 836 C CA . ALA A 1 138 ? 33.972 46.591 -2.401 1.00 27.34 150 ALA A CA 1
ATOM 837 C C . ALA A 1 138 ? 35.073 46.788 -1.356 1.00 26.80 150 ALA A C 1
ATOM 838 O O . ALA A 1 138 ? 35.392 45.882 -0.584 1.00 28.03 150 ALA A O 1
ATOM 840 N N . VAL A 1 139 ? 35.639 47.999 -1.346 1.00 24.62 151 VAL A N 1
ATOM 841 C CA . VAL A 1 139 ? 36.574 48.430 -0.321 1.00 23.24 151 VAL A CA 1
ATOM 842 C C . VAL A 1 139 ? 36.156 49.825 0.126 1.00 23.62 151 VAL A C 1
ATOM 843 O O . VAL A 1 139 ? 35.986 50.720 -0.702 1.00 24.08 151 VAL A O 1
ATOM 847 N N . LEU A 1 140 ? 36.000 49.996 1.440 1.00 23.34 152 LEU A N 1
ATOM 848 C CA . LEU A 1 140 ? 35.777 51.309 2.015 1.00 24.16 152 LEU A CA 1
ATOM 849 C C . LEU A 1 140 ? 36.880 51.566 3.035 1.00 25.08 152 LEU A C 1
ATOM 850 O O . LEU A 1 140 ? 37.014 50.810 3.996 1.00 25.89 152 LEU A O 1
ATOM 855 N N . GLY A 1 141 ? 37.677 52.615 2.803 1.00 24.46 153 GLY A N 1
ATOM 856 C CA . GLY A 1 141 ? 38.735 52.983 3.731 1.00 24.73 153 GLY A CA 1
ATOM 857 C C . GLY A 1 141 ? 38.434 54.319 4.404 1.00 25.81 153 GLY A C 1
ATOM 858 O O . GLY A 1 141 ? 37.593 55.073 3.919 1.00 27.95 153 GLY A O 1
ATOM 859 N N . LYS A 1 142 ? 39.122 54.610 5.516 1.00 25.06 154 LYS A N 1
ATOM 860 C CA . LYS A 1 142 ? 38.941 55.888 6.190 1.00 23.91 154 LYS A CA 1
ATOM 861 C C . LYS A 1 142 ? 39.530 57.002 5.330 1.00 24.18 154 LYS A C 1
ATOM 862 O O . LYS A 1 142 ? 39.132 58.157 5.454 1.00 25.28 154 LYS A O 1
ATOM 868 N N . ASN A 1 143 ? 40.466 56.627 4.451 1.00 23.19 155 ASN A N 1
ATOM 869 C CA . ASN A 1 143 ? 41.051 57.531 3.476 1.00 23.40 155 ASN A CA 1
ATOM 870 C C . ASN A 1 143 ? 41.600 56.692 2.325 1.00 23.77 155 ASN A C 1
ATOM 871 O O . ASN A 1 143 ? 41.477 55.467 2.338 1.00 22.88 155 ASN A O 1
ATOM 876 N N . THR A 1 144 ? 42.224 57.364 1.348 1.00 23.80 156 THR A N 1
ATOM 877 C CA . THR A 1 144 ? 42.716 56.698 0.151 1.00 24.59 156 THR A CA 1
ATOM 878 C C . THR A 1 144 ? 43.820 55.692 0.499 1.00 25.61 156 THR A C 1
ATOM 879 O O . THR A 1 144 ? 43.838 54.583 -0.043 1.00 25.52 156 THR A O 1
ATOM 883 N N . ASP A 1 145 ? 44.724 56.079 1.415 1.00 25.23 157 ASP A N 1
ATOM 884 C CA . ASP A 1 145 ? 45.792 55.205 1.883 1.00 25.49 157 ASP A CA 1
ATOM 885 C C . ASP A 1 145 ? 45.217 53.880 2.393 1.00 25.45 157 ASP A C 1
ATOM 886 O O . ASP A 1 145 ? 45.723 52.811 2.052 1.00 25.02 157 ASP A O 1
ATOM 891 N N . SER A 1 146 ? 44.151 53.960 3.203 1.00 25.05 158 SER A N 1
ATOM 892 C CA . SER A 1 146 ? 43.513 52.783 3.777 1.00 24.09 158 SER A CA 1
ATOM 893 C C . SER A 1 146 ? 42.782 51.967 2.713 1.00 23.99 158 SER A C 1
ATOM 894 O O . SER A 1 146 ? 42.729 50.740 2.801 1.00 23.92 158 SER A O 1
ATOM 897 N N . ALA A 1 147 ? 42.218 52.650 1.708 1.00 23.10 159 ALA A N 1
ATOM 898 C CA . ALA A 1 147 ? 41.591 51.935 0.609 1.00 23.60 159 ALA A CA 1
ATOM 899 C C . ALA A 1 147 ? 42.648 51.090 -0.096 1.00 23.07 159 ALA A C 1
ATOM 900 O O . ALA A 1 147 ? 42.402 49.931 -0.418 1.00 23.38 159 ALA A O 1
ATOM 902 N N . PHE A 1 148 ? 43.827 51.691 -0.298 1.00 22.75 160 PHE A N 1
ATOM 903 C CA . PHE A 1 148 ? 44.989 51.034 -0.873 1.00 22.90 160 PHE A CA 1
ATOM 904 C C . PHE A 1 148 ? 45.322 49.744 -0.116 1.00 23.00 160 PHE A C 1
ATOM 905 O O . PHE A 1 148 ? 45.463 48.692 -0.738 1.00 23.11 160 PHE A O 1
ATOM 913 N N . TYR A 1 149 ? 45.438 49.819 1.219 1.00 22.25 161 TYR A N 1
ATOM 914 C CA . TYR A 1 149 ? 45.678 48.628 2.028 1.00 22.69 161 TYR A CA 1
ATOM 915 C C . TYR A 1 149 ? 44.606 47.564 1.773 1.00 23.43 161 TYR A C 1
ATOM 916 O O . TYR A 1 149 ? 44.935 46.381 1.641 1.00 23.13 161 TYR A O 1
ATOM 925 N N . GLY A 1 150 ? 43.334 47.991 1.700 1.00 22.31 162 GLY A N 1
ATOM 926 C CA . GLY A 1 150 ? 42.239 47.092 1.376 1.00 21.61 162 GLY A CA 1
ATOM 927 C C . GLY A 1 150 ? 42.492 46.338 0.072 1.00 21.91 162 GLY A C 1
ATOM 928 O O . GLY A 1 150 ? 42.334 45.118 0.005 1.00 21.51 162 GLY A O 1
ATOM 929 N N . ILE A 1 151 ? 42.924 47.080 -0.952 1.00 21.83 163 ILE A N 1
ATOM 930 C CA . ILE A 1 151 ? 43.152 46.518 -2.272 1.00 23.09 163 ILE A CA 1
ATOM 931 C C . ILE A 1 151 ? 44.359 45.578 -2.243 1.00 23.87 163 ILE A C 1
ATOM 932 O O . ILE A 1 151 ? 44.399 44.606 -2.998 1.00 23.75 163 ILE A O 1
ATOM 937 N N . THR A 1 152 ? 45.329 45.867 -1.363 1.00 24.04 164 THR A N 1
ATOM 938 C CA . THR A 1 152 ? 46.492 45.011 -1.180 1.00 24.56 164 THR A CA 1
ATOM 939 C C . THR A 1 152 ? 46.049 43.668 -0.602 1.00 24.93 164 THR A C 1
ATOM 940 O O . THR A 1 152 ? 46.571 42.626 -0.993 1.00 25.53 164 THR A O 1
ATOM 944 N N . SER A 1 153 ? 45.076 43.690 0.315 1.00 24.66 165 SER A N 1
ATOM 945 C CA . SER A 1 153 ? 44.540 42.437 0.820 1.00 24.94 165 SER A CA 1
ATOM 946 C C . SER A 1 153 ? 43.905 41.640 -0.315 1.00 26.80 165 SER A C 1
ATOM 947 O O . SER A 1 153 ? 44.093 40.427 -0.377 1.00 27.20 165 SER A O 1
ATOM 950 N N . LEU A 1 154 ? 43.209 42.328 -1.238 1.00 28.57 166 LEU A N 1
ATOM 951 C CA . LEU A 1 154 ? 42.641 41.667 -2.409 1.00 29.46 166 LEU A CA 1
ATOM 952 C C . LEU A 1 154 ? 43.744 41.070 -3.283 1.00 29.68 166 LEU A C 1
ATOM 953 O O . LEU A 1 154 ? 43.550 40.016 -3.887 1.00 29.90 166 LEU A O 1
ATOM 958 N N . LYS A 1 155 ? 44.890 41.760 -3.348 1.00 28.63 167 LYS A N 1
ATOM 959 C CA . LYS A 1 155 ? 46.019 41.307 -4.140 1.00 28.36 167 LYS A CA 1
ATOM 960 C C . LYS A 1 155 ? 46.533 39.987 -3.571 1.00 29.08 167 LYS A C 1
ATOM 961 O O . LYS A 1 155 ? 46.854 39.062 -4.317 1.00 28.42 167 LYS A O 1
ATOM 967 N N . ALA A 1 156 ? 46.604 39.919 -2.239 1.00 29.10 168 ALA A N 1
ATOM 968 C CA . ALA A 1 156 ? 47.010 38.702 -1.564 1.00 29.66 168 ALA A CA 1
ATOM 969 C C . ALA A 1 156 ? 46.005 37.589 -1.867 1.00 31.42 168 ALA A C 1
ATOM 970 O O . ALA A 1 156 ? 46.400 36.448 -2.108 1.00 32.49 168 ALA A O 1
ATOM 972 N N . ILE A 1 157 ? 44.709 37.932 -1.889 1.00 31.76 169 ILE A N 1
ATOM 973 C CA . ILE A 1 157 ? 43.678 36.928 -2.106 1.00 32.20 169 ILE A CA 1
ATOM 974 C C . ILE A 1 157 ? 43.782 36.395 -3.534 1.00 34.44 169 ILE A C 1
ATOM 975 O O . ILE A 1 157 ? 43.770 35.183 -3.753 1.00 33.85 169 ILE A O 1
ATOM 980 N N . PHE A 1 158 ? 43.929 37.317 -4.494 1.00 35.79 170 PHE A N 1
ATOM 981 C CA . PHE A 1 158 ? 43.868 36.976 -5.907 1.00 36.12 170 PHE A CA 1
ATOM 982 C C . PHE A 1 158 ? 45.072 36.123 -6.311 1.00 36.91 170 PHE A C 1
ATOM 983 O O . PHE A 1 158 ? 44.964 35.292 -7.211 1.00 38.23 170 PHE A O 1
ATOM 991 N N . ASN A 1 159 ? 46.203 36.309 -5.619 1.00 35.90 171 ASN A N 1
ATOM 992 C CA . ASN A 1 159 ? 47.433 35.600 -5.941 1.00 34.97 171 ASN A CA 1
ATOM 993 C C . ASN A 1 159 ? 47.345 34.121 -5.556 1.00 34.43 171 ASN A C 1
ATOM 994 O O . ASN A 1 159 ? 48.208 33.335 -5.943 1.00 34.58 171 ASN A O 1
ATOM 999 N N . GLN A 1 160 ? 46.309 33.738 -4.799 1.00 33.15 172 GLN A N 1
ATOM 1000 C CA . GLN A 1 160 ? 46.214 32.366 -4.324 1.00 33.00 172 GLN A CA 1
ATOM 1001 C C . GLN A 1 160 ? 44.923 31.704 -4.812 1.00 35.56 172 GLN A C 1
ATOM 1002 O O . GLN A 1 160 ? 44.605 30.596 -4.393 1.00 36.24 172 GLN A O 1
ATOM 1008 N N . LEU A 1 161 ? 44.194 32.366 -5.718 1.00 39.48 173 LEU A N 1
ATOM 1009 C CA . LEU A 1 161 ? 42.963 31.804 -6.257 1.00 43.05 173 LEU A CA 1
ATOM 1010 C C . LEU A 1 161 ? 43.288 30.739 -7.303 1.00 46.67 173 LEU A C 1
ATOM 1011 O O . LEU A 1 161 ? 43.984 31.013 -8.279 1.00 45.61 173 LEU A O 1
ATOM 1016 N N . GLU A 1 162 ? 42.749 29.532 -7.086 1.00 53.25 174 GLU A N 1
ATOM 1017 C CA . GLU A 1 162 ? 42.997 28.383 -7.945 1.00 56.90 174 GLU A CA 1
ATOM 1018 C C . GLU A 1 162 ? 42.467 28.671 -9.350 1.00 58.50 174 GLU A C 1
ATOM 1019 O O . GLU A 1 162 ? 43.195 28.511 -10.328 1.00 61.97 174 GLU A O 1
ATOM 1021 N N . GLY A 1 163 ? 41.207 29.118 -9.431 1.00 57.18 175 GLY A N 1
ATOM 1022 C CA . GLY A 1 163 ? 40.561 29.426 -10.697 1.00 56.91 175 GLY A CA 1
ATOM 1023 C C . GLY A 1 163 ? 39.865 30.782 -10.650 1.00 58.04 175 GLY A C 1
ATOM 1024 O O . GLY A 1 163 ? 40.487 31.788 -10.323 1.00 59.04 175 GLY A O 1
ATOM 1025 N N . ASN A 1 164 ? 38.567 30.798 -10.962 1.00 57.10 176 ASN A N 1
ATOM 1026 C CA . ASN A 1 164 ? 37.837 32.054 -10.984 1.00 58.52 176 ASN A CA 1
ATOM 1027 C C . ASN A 1 164 ? 36.726 32.037 -9.934 1.00 55.73 176 ASN A C 1
ATOM 1028 O O . ASN A 1 164 ? 35.743 32.765 -10.056 1.00 54.77 176 ASN A O 1
ATOM 1033 N N . GLU A 1 165 ? 36.912 31.225 -8.885 1.00 55.00 177 GLU A N 1
ATOM 1034 C CA . GLU A 1 165 ? 35.963 31.165 -7.782 1.00 55.09 177 GLU A CA 1
ATOM 1035 C C . GLU A 1 165 ? 36.545 31.851 -6.546 1.00 50.33 177 GLU A C 1
ATOM 1036 O O . GLU A 1 165 ? 37.705 31.645 -6.199 1.00 47.81 177 GLU A O 1
ATOM 1042 N N . LEU A 1 166 ? 35.700 32.640 -5.873 1.00 47.13 178 LEU A N 1
ATOM 1043 C CA . LEU A 1 166 ? 36.107 33.508 -4.780 1.00 44.95 178 LEU A CA 1
ATOM 1044 C C . LEU A 1 166 ? 35.068 33.429 -3.663 1.00 44.78 178 LEU A C 1
ATOM 1045 O O . LEU A 1 166 ? 33.877 33.588 -3.912 1.00 48.27 178 LEU A O 1
ATOM 1050 N N . LYS A 1 167 ? 35.532 33.216 -2.427 1.00 43.43 179 LYS A N 1
ATOM 1051 C CA . LYS A 1 167 ? 34.649 33.069 -1.280 1.00 42.01 179 LYS A CA 1
ATOM 1052 C C . LYS A 1 167 ? 34.104 34.432 -0.871 1.00 41.13 179 LYS A C 1
ATOM 1053 O O . LYS A 1 167 ? 34.840 35.413 -0.835 1.00 41.37 179 LYS A O 1
ATOM 1059 N N . GLU A 1 168 ? 32.807 34.476 -0.559 1.00 41.13 180 GLU A N 1
ATOM 1060 C CA . GLU A 1 168 ? 32.191 35.673 -0.014 1.00 40.35 180 GLU A CA 1
ATOM 1061 C C . GLU A 1 168 ? 32.770 35.913 1.375 1.00 38.44 180 GLU A C 1
ATOM 1062 O O . GLU A 1 168 ? 32.760 35.009 2.204 1.00 41.04 180 GLU A O 1
ATOM 1068 N N . LEU A 1 169 ? 33.256 37.132 1.631 1.00 35.55 181 LEU A N 1
ATOM 1069 C CA . LEU A 1 169 ? 33.909 37.417 2.899 1.00 32.56 181 LEU A CA 1
ATOM 1070 C C . LEU A 1 169 ? 33.727 38.883 3.285 1.00 31.20 181 LEU A C 1
ATOM 1071 O O . LEU A 1 169 ? 33.338 39.707 2.460 1.00 31.10 181 LEU A O 1
ATOM 1076 N N . LEU A 1 170 ? 34.036 39.186 4.551 1.00 29.21 182 LEU A N 1
ATOM 1077 C CA . LEU A 1 170 ? 34.066 40.547 5.054 1.00 28.41 182 LEU A CA 1
ATOM 1078 C C . LEU A 1 170 ? 35.288 40.725 5.958 1.00 28.73 182 LEU A C 1
ATOM 1079 O O . LEU A 1 170 ? 35.371 40.123 7.029 1.00 28.82 182 LEU A O 1
ATOM 1084 N N . ILE A 1 171 ? 36.244 41.542 5.498 1.00 27.52 183 ILE A N 1
ATOM 1085 C CA . ILE A 1 171 ? 37.413 41.904 6.282 1.00 27.84 183 ILE A CA 1
ATOM 1086 C C . ILE A 1 171 ? 37.120 43.239 6.958 1.00 28.56 183 ILE A C 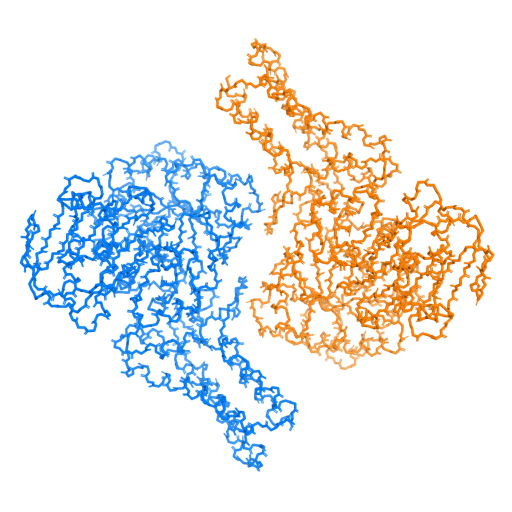1
ATOM 1087 O O . ILE A 1 171 ? 36.747 44.199 6.289 1.00 30.23 183 ILE A O 1
ATOM 1092 N N . GLU A 1 172 ? 37.289 43.288 8.282 1.00 28.66 184 GLU A N 1
ATOM 1093 C CA . GLU A 1 172 ? 37.251 44.552 8.999 1.00 30.58 184 GLU A CA 1
ATOM 1094 C C . GLU A 1 172 ? 38.626 44.787 9.621 1.00 30.45 184 GLU A C 1
ATOM 1095 O O . GLU A 1 172 ? 38.927 44.245 10.684 1.00 32.38 184 GLU A O 1
ATOM 1101 N N . ASP A 1 173 ? 39.457 45.591 8.947 1.00 27.52 185 ASP A N 1
ATOM 1102 C CA . ASP A 1 173 ? 40.879 45.607 9.250 1.00 25.78 185 ASP A CA 1
ATOM 1103 C C . ASP A 1 173 ? 41.325 46.990 9.714 1.00 25.22 185 ASP A C 1
ATOM 1104 O O . ASP A 1 173 ? 40.708 48.006 9.391 1.00 25.09 185 ASP A O 1
ATOM 1109 N N . TYR A 1 174 ? 42.413 46.997 10.487 1.00 24.85 186 TYR A N 1
ATOM 1110 C CA . TYR A 1 174 ? 43.072 48.220 10.912 1.00 25.27 186 TYR A CA 1
ATOM 1111 C C . TYR A 1 174 ? 44.466 47.887 11.441 1.00 25.04 186 TYR A C 1
ATOM 1112 O O . TYR A 1 174 ? 44.795 46.722 11.644 1.00 24.86 186 TYR A O 1
ATOM 1121 N N . SER A 1 175 ? 45.272 48.928 11.666 1.00 24.40 187 SER A N 1
ATOM 1122 C CA . SER A 1 175 ? 46.632 48.758 12.138 1.00 24.09 187 SER A CA 1
ATOM 1123 C C . SER A 1 175 ? 46.722 49.137 13.611 1.00 24.23 187 SER A C 1
ATOM 1124 O O . SER A 1 175 ? 46.148 50.136 14.034 1.00 22.87 187 SER A O 1
ATOM 1127 N N . ASP A 1 176 ? 47.470 48.328 14.369 1.00 24.86 188 ASP A N 1
ATOM 1128 C CA . ASP A 1 176 ? 47.782 48.645 15.750 1.00 25.55 188 ASP A CA 1
ATOM 1129 C C . ASP A 1 176 ? 48.761 49.814 15.787 1.00 25.54 188 ASP A C 1
ATOM 1130 O O . ASP A 1 176 ? 48.629 50.690 16.631 1.00 25.26 188 ASP A O 1
ATOM 1135 N N . GLY A 1 177 ? 49.719 49.821 14.853 1.00 26.70 189 GLY A N 1
ATOM 1136 C CA . GLY A 1 177 ? 50.754 50.841 14.810 1.00 28.18 189 GLY A CA 1
ATOM 1137 C C . GLY A 1 177 ? 50.472 51.909 13.755 1.00 29.03 189 GLY A C 1
ATOM 1138 O O . GLY A 1 177 ? 49.962 51.604 12.678 1.00 28.32 189 GLY A O 1
ATOM 1139 N N . GLN A 1 178 ? 50.824 53.157 14.089 1.00 29.38 190 GLN A N 1
ATOM 1140 C CA . GLN A 1 178 ? 50.765 54.286 13.175 1.00 30.52 190 GLN A CA 1
ATOM 1141 C C . GLN A 1 178 ? 51.807 54.114 12.062 1.00 30.17 190 GLN A C 1
ATOM 1142 O O . GLN A 1 178 ? 51.484 54.300 10.892 1.00 30.87 190 GLN A O 1
ATOM 1148 N N . TRP A 1 179 ? 53.045 53.736 12.417 1.00 30.08 191 TRP A N 1
ATOM 1149 C CA . TRP A 1 179 ? 54.129 53.606 11.449 1.00 29.60 191 TRP A CA 1
ATOM 1150 C C . TRP A 1 179 ? 54.649 52.174 11.402 1.00 27.82 191 TRP A C 1
ATOM 1151 O O . TRP A 1 179 ? 54.867 51.553 12.438 1.00 27.85 191 TRP A O 1
ATOM 1162 N N . ARG A 1 180 ? 54.843 51.673 10.176 1.00 25.80 192 ARG A N 1
ATOM 1163 C CA . ARG A 1 180 ? 55.379 50.349 9.913 1.00 24.10 192 ARG A CA 1
ATOM 1164 C C . ARG A 1 180 ? 56.341 50.436 8.731 1.00 24.20 192 ARG A C 1
ATOM 1165 O O . ARG A 1 180 ? 55.954 50.838 7.634 1.00 25.16 192 ARG A O 1
ATOM 1173 N N . GLY A 1 181 ? 57.605 50.071 8.958 1.00 22.98 193 GLY A N 1
ATOM 1174 C CA . GLY A 1 181 ? 58.539 50.023 7.851 1.00 22.26 193 GLY A CA 1
ATOM 1175 C C . GLY A 1 181 ? 59.975 49.760 8.284 1.00 22.70 193 GLY A C 1
ATOM 1176 O O . GLY A 1 181 ? 60.235 49.064 9.264 1.00 22.58 193 GLY A O 1
ATOM 1177 N N . PHE A 1 182 ? 60.899 50.339 7.517 1.00 22.11 194 PHE A N 1
ATOM 1178 C CA . PHE A 1 182 ? 62.313 50.051 7.643 1.00 20.95 194 PHE A CA 1
ATOM 1179 C C . PHE A 1 182 ? 63.092 51.338 7.403 1.00 20.82 194 PHE A C 1
ATOM 1180 O O . PHE A 1 182 ? 62.650 52.214 6.662 1.00 20.34 194 PHE A O 1
ATOM 1188 N N . ILE A 1 183 ? 64.258 51.422 8.046 1.00 21.14 195 ILE A N 1
ATOM 1189 C CA . ILE A 1 183 ? 65.150 52.564 7.961 1.00 21.13 195 ILE A CA 1
ATOM 1190 C C . ILE A 1 183 ? 66.519 52.066 7.514 1.00 22.22 195 ILE A C 1
ATOM 1191 O O . ILE A 1 183 ? 67.058 51.126 8.098 1.00 24.60 195 ILE A O 1
ATOM 1196 N N . GLU A 1 184 ? 67.076 52.724 6.495 1.00 22.05 196 GLU A N 1
ATOM 1197 C CA . GLU A 1 184 ? 68.455 52.484 6.108 1.00 22.20 196 GLU A CA 1
ATOM 1198 C C . GLU A 1 184 ? 69.357 53.285 7.046 1.00 22.38 196 GLU A C 1
ATOM 1199 O O . GLU A 1 184 ? 69.721 54.415 6.739 1.00 22.96 196 GLU A O 1
ATOM 1205 N N . GLY A 1 185 ? 69.707 52.703 8.196 1.00 22.31 197 GLY A N 1
ATOM 1206 C CA . GLY A 1 185 ? 70.397 53.462 9.229 1.00 22.83 197 GLY A CA 1
ATOM 1207 C C . GLY A 1 185 ? 71.527 52.695 9.917 1.00 24.08 197 GLY A C 1
ATOM 1208 O O . GLY A 1 185 ? 71.815 52.939 11.089 1.00 25.13 197 GLY A O 1
ATOM 1209 N N . TYR A 1 186 ? 72.182 51.793 9.176 1.00 23.71 198 TYR A N 1
ATOM 1210 C CA . TYR A 1 186 ? 73.282 50.999 9.699 1.00 24.83 198 TYR A CA 1
ATOM 1211 C C . TYR A 1 186 ? 74.611 51.588 9.224 1.00 25.64 198 TYR A C 1
ATOM 1212 O O . TYR A 1 186 ? 74.616 52.455 8.363 1.00 27.51 198 TYR A O 1
ATOM 1221 N N . TYR A 1 187 ? 75.728 51.099 9.779 1.00 27.35 199 TYR A N 1
ATOM 1222 C CA . TYR A 1 187 ? 77.068 51.368 9.278 1.00 28.42 199 TYR A CA 1
ATOM 1223 C C . TYR A 1 187 ? 77.457 50.262 8.306 1.00 27.68 199 TYR A C 1
ATOM 1224 O O . TYR A 1 187 ? 77.483 49.092 8.670 1.00 30.17 199 TYR A O 1
ATOM 1233 N N . GLY A 1 188 ? 77.741 50.635 7.060 1.00 26.25 200 GLY A N 1
ATOM 1234 C CA . GLY A 1 188 ? 78.025 49.631 6.055 1.00 24.97 200 GLY A CA 1
ATOM 1235 C C . GLY A 1 188 ? 77.863 50.182 4.644 1.00 25.46 200 GLY A C 1
ATOM 1236 O O . GLY A 1 188 ? 77.797 51.397 4.450 1.00 26.48 200 GLY A O 1
ATOM 1237 N N . ILE A 1 189 ? 77.829 49.262 3.671 1.00 24.39 201 ILE A N 1
ATOM 1238 C CA . ILE A 1 189 ? 77.660 49.601 2.271 1.00 23.40 201 ILE A CA 1
ATOM 1239 C C . ILE A 1 189 ? 76.190 49.953 2.050 1.00 24.69 201 ILE A C 1
ATOM 1240 O O . ILE A 1 189 ? 75.300 49.182 2.414 1.00 25.46 201 ILE A O 1
ATOM 1245 N N . PRO A 1 190 ? 75.887 51.131 1.458 1.00 24.52 202 PRO A N 1
ATOM 1246 C CA . PRO A 1 190 ? 74.498 51.538 1.251 1.00 23.81 202 PRO A CA 1
ATOM 1247 C C . PRO A 1 190 ? 73.811 50.602 0.260 1.00 23.71 202 PRO A C 1
ATOM 1248 O O . PRO A 1 190 ? 74.465 49.975 -0.572 1.00 23.65 202 PRO A O 1
ATOM 1252 N N . TRP A 1 191 ? 72.487 50.491 0.373 1.00 23.17 203 TRP A N 1
ATOM 1253 C CA . TRP A 1 191 ? 71.741 49.733 -0.612 1.00 23.43 203 TRP A CA 1
ATOM 1254 C C . TRP A 1 191 ? 71.834 50.434 -1.963 1.00 24.34 203 TRP A C 1
ATOM 1255 O O . TRP A 1 191 ? 71.909 51.663 -2.032 1.00 24.21 203 TRP A O 1
ATOM 1266 N N . SER A 1 192 ? 71.823 49.637 -3.036 1.00 24.83 204 SER A N 1
ATOM 1267 C CA . SER A 1 192 ? 71.670 50.185 -4.372 1.00 25.94 204 SER A CA 1
ATOM 1268 C C . SER A 1 192 ? 70.252 50.742 -4.542 1.00 26.78 204 SER A C 1
ATOM 1269 O O . SER A 1 192 ? 69.326 50.356 -3.827 1.00 27.94 204 SER A O 1
ATOM 1272 N N . ASN A 1 193 ? 70.086 51.650 -5.507 1.00 26.14 205 ASN A N 1
ATOM 1273 C CA . ASN A 1 193 ? 68.777 52.196 -5.826 1.00 26.52 205 ASN A CA 1
ATOM 1274 C C . ASN A 1 193 ? 67.827 51.083 -6.273 1.00 27.07 205 ASN A C 1
ATOM 1275 O O . ASN A 1 193 ? 66.662 51.085 -5.891 1.00 28.53 205 ASN A O 1
ATOM 1280 N N . GLU A 1 194 ? 68.324 50.130 -7.068 1.00 27.55 206 GLU A N 1
ATOM 1281 C CA . GLU A 1 194 ? 67.537 48.973 -7.466 1.00 29.04 206 GLU A CA 1
ATOM 1282 C C . GLU A 1 194 ? 66.913 48.313 -6.229 1.00 28.98 206 GLU A C 1
ATOM 1283 O O . GLU A 1 194 ? 65.718 48.005 -6.233 1.00 27.75 206 GLU A O 1
ATOM 1289 N N . ASN A 1 195 ? 67.726 48.113 -5.174 1.00 27.14 207 ASN A N 1
ATOM 1290 C CA . ASN A 1 195 ? 67.320 47.371 -3.987 1.00 25.82 207 ASN A CA 1
ATOM 1291 C C . ASN A 1 195 ? 66.382 48.199 -3.110 1.00 25.81 207 ASN A C 1
ATOM 1292 O O . ASN A 1 195 ? 65.446 47.648 -2.531 1.00 26.27 207 ASN A O 1
ATOM 1297 N N . ARG A 1 196 ? 66.636 49.512 -3.002 1.00 24.22 208 ARG A N 1
ATOM 1298 C CA . ARG A 1 196 ? 65.747 50.377 -2.244 1.00 23.67 208 ARG A CA 1
ATOM 1299 C C . ARG A 1 196 ? 64.335 50.319 -2.825 1.00 23.47 208 ARG A C 1
ATOM 1300 O O . ARG A 1 196 ? 63.361 50.252 -2.079 1.00 23.40 208 ARG A O 1
ATOM 1308 N N . LYS A 1 197 ? 64.235 50.335 -4.158 1.00 23.11 209 LYS A N 1
ATOM 1309 C CA . LYS A 1 197 ? 62.944 50.284 -4.822 1.00 24.53 209 LYS A CA 1
ATOM 1310 C C . LYS A 1 197 ? 62.280 48.936 -4.552 1.00 25.84 209 LYS A C 1
ATOM 1311 O O . LYS A 1 197 ? 61.073 48.874 -4.344 1.00 25.93 209 LYS A O 1
ATOM 1317 N N . ASP A 1 198 ? 63.090 47.871 -4.540 1.00 26.88 210 ASP A N 1
ATOM 1318 C CA . ASP A 1 198 ? 62.591 46.515 -4.402 1.00 27.31 210 ASP A CA 1
ATOM 1319 C C . ASP A 1 198 ? 62.055 46.28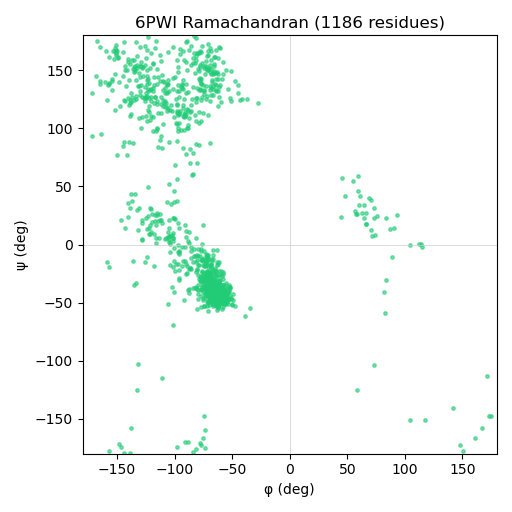0 -2.993 1.00 27.30 210 ASP A C 1
ATOM 1320 O O . ASP A 1 198 ? 61.080 45.548 -2.837 1.00 28.45 210 ASP A O 1
ATOM 1325 N N . LEU A 1 199 ? 62.704 46.880 -1.981 1.00 25.70 211 LEU A N 1
ATOM 1326 C CA . LEU A 1 199 ? 62.256 46.750 -0.601 1.00 24.16 211 LEU A CA 1
ATOM 1327 C C . LEU A 1 199 ? 60.957 47.526 -0.415 1.00 24.21 211 LEU A C 1
ATOM 1328 O O . LEU A 1 199 ? 60.033 47.039 0.233 1.00 24.40 211 LEU A O 1
ATOM 1333 N N . MET A 1 200 ? 60.885 48.721 -1.013 1.00 24.20 212 MET A N 1
ATOM 1334 C CA . MET A 1 200 ? 59.661 49.503 -0.959 1.00 24.72 212 MET A CA 1
ATOM 1335 C C . MET A 1 200 ? 58.524 48.700 -1.589 1.00 25.14 212 MET A C 1
ATOM 1336 O O . MET A 1 200 ? 57.420 48.662 -1.056 1.00 25.78 212 MET A O 1
ATOM 1341 N N . LYS A 1 201 ? 58.822 48.023 -2.699 1.00 26.03 213 LYS A N 1
ATOM 1342 C CA . LYS A 1 201 ? 57.839 47.214 -3.398 1.00 27.03 213 LYS A CA 1
ATOM 1343 C C . LYS A 1 201 ? 57.402 46.056 -2.501 1.00 26.02 213 LYS A C 1
ATOM 1344 O O . LYS A 1 201 ? 56.235 45.669 -2.510 1.00 26.82 213 LYS A O 1
ATOM 1350 N N . PHE A 1 202 ? 58.340 45.531 -1.701 1.00 23.92 214 PHE A N 1
ATOM 1351 C CA . PHE A 1 202 ? 58.056 44.396 -0.841 1.00 22.14 214 PHE A CA 1
ATOM 1352 C C . PHE A 1 202 ? 57.205 44.837 0.347 1.00 22.23 214 PHE A C 1
ATOM 1353 O O . PHE A 1 202 ? 56.153 44.254 0.600 1.00 21.13 214 PHE A O 1
ATOM 1361 N N . GLY A 1 203 ? 57.667 45.873 1.061 1.00 22.63 215 GLY A N 1
ATOM 1362 C CA . GLY A 1 203 ? 56.940 46.437 2.188 1.00 22.98 215 GLY A CA 1
ATOM 1363 C C . GLY A 1 203 ? 55.500 46.794 1.824 1.00 24.61 215 GLY A C 1
ATOM 1364 O O . GLY A 1 203 ? 54.591 46.640 2.641 1.00 26.29 215 GLY A O 1
ATOM 1365 N N . GLY A 1 204 ? 55.302 47.248 0.579 1.00 24.33 216 GLY A N 1
ATOM 1366 C CA . GLY A 1 204 ? 54.010 47.710 0.104 1.00 24.43 216 GLY A CA 1
ATOM 1367 C C . GLY A 1 204 ? 53.013 46.564 -0.040 1.00 25.73 216 GLY A C 1
ATOM 1368 O O . GLY A 1 204 ? 51.805 46.772 0.088 1.00 26.66 216 GLY A O 1
ATOM 1369 N N . ASP A 1 205 ? 53.541 45.362 -0.308 1.00 25.96 217 ASP A N 1
ATOM 1370 C CA . ASP A 1 205 ? 52.738 44.151 -0.376 1.00 25.66 217 ASP A CA 1
ATOM 1371 C C . ASP A 1 205 ? 52.268 43.721 1.014 1.00 24.59 217 ASP A C 1
ATOM 1372 O O . ASP A 1 205 ? 51.374 42.887 1.114 1.00 25.75 217 ASP A O 1
ATOM 1377 N N . PHE A 1 206 ? 52.858 44.285 2.081 1.00 22.95 218 PHE A N 1
ATOM 1378 C CA . PHE A 1 206 ? 52.485 43.897 3.436 1.00 21.58 218 PHE A CA 1
ATOM 1379 C C . PHE A 1 206 ? 52.066 45.112 4.269 1.00 21.60 218 PHE A C 1
ATOM 1380 O O . PHE A 1 206 ? 52.100 45.076 5.498 1.00 21.61 218 PHE A O 1
ATOM 1388 N N . LYS A 1 207 ? 51.642 46.179 3.578 1.00 21.16 219 LYS A N 1
ATOM 1389 C CA . LYS A 1 207 ? 50.957 47.316 4.181 1.00 20.01 219 LYS A CA 1
ATOM 1390 C C . LYS A 1 207 ? 51.916 48.186 4.996 1.00 20.33 219 LYS A C 1
ATOM 1391 O O . LYS A 1 207 ? 51.481 48.919 5.882 1.00 20.21 219 LYS A O 1
ATOM 1397 N N . MET A 1 208 ? 53.218 48.116 4.690 1.00 20.57 220 MET A N 1
ATOM 1398 C CA . MET A 1 208 ? 54.182 49.035 5.275 1.00 21.16 220 MET A CA 1
ATOM 1399 C C . MET A 1 208 ? 53.964 50.429 4.688 1.00 20.91 220 MET A C 1
ATOM 1400 O O . MET A 1 208 ? 53.499 50.555 3.556 1.00 21.48 220 MET A O 1
ATOM 1405 N N . ASN A 1 209 ? 54.302 51.472 5.460 1.00 19.97 221 ASN A N 1
ATOM 1406 C CA . ASN A 1 209 ? 54.009 52.829 5.027 1.00 19.62 221 ASN A CA 1
ATOM 1407 C C . ASN A 1 209 ? 55.248 53.725 5.084 1.00 20.42 221 ASN A C 1
ATOM 1408 O O . ASN A 1 209 ? 55.144 54.914 4.801 1.00 20.50 221 ASN A O 1
ATOM 1413 N N . SER A 1 210 ? 56.416 53.161 5.431 1.00 20.92 222 SER A N 1
ATOM 1414 C CA . SER A 1 210 ? 57.570 53.982 5.766 1.00 21.17 222 SER A CA 1
ATOM 1415 C C . SER A 1 210 ? 58.867 53.361 5.265 1.00 21.33 222 SER A C 1
ATOM 1416 O O . SER A 1 210 ? 59.197 52.232 5.623 1.00 22.35 222 SER A O 1
ATOM 1419 N N . TYR A 1 211 ? 59.607 54.128 4.461 1.00 20.57 223 TYR A N 1
ATOM 1420 C CA . TYR A 1 211 ? 61.020 53.864 4.243 1.00 20.69 223 TYR A CA 1
ATOM 1421 C C . TYR A 1 211 ? 61.793 55.107 4.663 1.00 20.98 223 TYR A C 1
ATOM 1422 O O . TYR A 1 211 ? 61.724 56.127 3.987 1.00 21.79 223 TYR A O 1
ATOM 1431 N N . ILE A 1 212 ? 62.489 55.025 5.802 1.00 20.61 224 ILE A N 1
ATOM 1432 C CA . ILE A 1 212 ? 63.254 56.167 6.263 1.00 20.77 224 ILE A CA 1
ATOM 1433 C C . ILE A 1 212 ? 64.646 56.095 5.650 1.00 21.71 224 ILE A C 1
ATOM 1434 O O . ILE A 1 212 ? 65.405 55.165 5.911 1.00 22.43 224 ILE A O 1
ATOM 1439 N N . PHE A 1 213 ? 64.935 57.092 4.808 1.00 22.81 225 PHE A N 1
ATOM 1440 C CA . PHE A 1 213 ? 66.182 57.215 4.077 1.00 23.48 225 PHE A CA 1
ATOM 1441 C C . PHE A 1 213 ? 67.187 57.984 4.933 1.00 23.49 225 PHE A C 1
ATOM 1442 O O . PHE A 1 213 ? 67.128 59.211 5.001 1.00 23.84 225 PHE A O 1
ATOM 1450 N N . ALA A 1 214 ? 68.102 57.249 5.584 1.00 23.35 226 ALA A N 1
ATOM 1451 C CA . ALA A 1 214 ? 69.114 57.854 6.441 1.00 23.45 226 ALA A CA 1
ATOM 1452 C C . ALA A 1 214 ? 70.507 57.265 6.181 1.00 24.13 226 ALA A C 1
ATOM 1453 O O . ALA A 1 214 ? 71.259 57.009 7.124 1.00 24.44 226 ALA A O 1
ATOM 1455 N N . PRO A 1 215 ? 70.933 57.063 4.912 1.00 24.62 227 PRO A N 1
ATOM 1456 C CA . PRO A 1 215 ? 72.220 56.420 4.639 1.00 25.70 227 PRO A CA 1
ATOM 1457 C C . PRO A 1 215 ? 73.362 57.342 5.053 1.00 27.77 227 PRO A C 1
ATOM 1458 O O . PRO A 1 215 ? 73.326 58.538 4.775 1.00 28.79 227 PRO A O 1
ATOM 1462 N N . LYS A 1 216 ? 74.377 56.771 5.710 1.00 30.83 228 LYS A N 1
ATOM 1463 C CA . LYS A 1 216 ? 75.361 57.556 6.445 1.00 32.02 228 LYS A CA 1
ATOM 1464 C C . LYS A 1 216 ? 76.363 58.233 5.512 1.00 33.47 228 LYS A C 1
ATOM 1465 O O . LYS A 1 216 ? 77.076 59.134 5.939 1.00 36.34 228 LYS A O 1
ATOM 1471 N N . ASP A 1 217 ? 76.388 57.818 4.243 1.00 35.38 229 ASP A N 1
ATOM 1472 C CA . ASP A 1 217 ? 77.403 58.261 3.302 1.00 37.91 229 ASP A CA 1
ATOM 1473 C C . ASP A 1 217 ? 76.896 59.438 2.470 1.00 39.62 229 ASP A C 1
ATOM 1474 O O . ASP A 1 217 ? 77.648 59.997 1.677 1.00 42.88 229 ASP A O 1
ATOM 1479 N N . ASP A 1 218 ? 75.618 59.799 2.627 1.00 38.88 230 ASP A N 1
ATOM 1480 C CA . ASP A 1 218 ? 75.045 60.871 1.832 1.00 38.57 230 ASP A CA 1
ATOM 1481 C C . ASP A 1 218 ? 75.431 62.214 2.444 1.00 39.92 230 ASP A C 1
ATOM 1482 O O . ASP A 1 218 ? 74.885 62.626 3.464 1.00 38.25 230 ASP A O 1
ATOM 1487 N N . GLN A 1 219 ? 76.363 62.903 1.779 1.00 41.89 231 GLN A N 1
ATOM 1488 C CA . GLN A 1 219 ? 76.889 64.167 2.263 1.00 43.45 231 GLN A CA 1
ATOM 1489 C C . GLN A 1 219 ? 75.788 65.230 2.327 1.00 41.22 231 GLN A C 1
ATOM 1490 O O . GLN A 1 219 ? 75.943 66.231 3.010 1.00 39.55 231 GLN A O 1
ATOM 1496 N N . TYR A 1 220 ? 74.667 65.023 1.631 1.00 40.73 232 TYR A N 1
ATOM 1497 C CA . TYR A 1 220 ? 73.735 66.122 1.428 1.00 39.74 232 TYR A CA 1
ATOM 1498 C C . TYR A 1 220 ? 72.601 66.114 2.447 1.00 39.19 232 TYR A C 1
ATOM 1499 O O . TYR A 1 220 ? 71.825 67.062 2.488 1.00 39.10 232 TYR A O 1
ATOM 1508 N N . HIS A 1 221 ? 72.512 65.056 3.258 1.00 40.44 233 HIS A N 1
ATOM 1509 C CA . HIS A 1 221 ? 71.503 64.997 4.304 1.00 41.93 233 HIS A CA 1
ATOM 1510 C C . HIS A 1 221 ? 72.162 65.329 5.641 1.00 42.78 233 HIS A C 1
ATOM 1511 O O . HIS A 1 221 ? 71.520 65.330 6.688 1.00 40.89 233 HIS A O 1
ATOM 1518 N N . SER A 1 222 ? 73.456 65.649 5.579 1.00 45.38 234 SER A N 1
ATOM 1519 C CA . SER A 1 222 ? 74.295 65.748 6.759 1.00 53.39 234 SER A CA 1
ATOM 1520 C C . SER A 1 222 ? 75.644 66.326 6.348 1.00 59.50 234 SER A C 1
ATOM 1521 O O . SER A 1 222 ? 76.255 65.821 5.409 1.00 80.01 234 SER A O 1
ATOM 1524 N N . LEU A 1 223 ? 76.117 67.355 7.061 1.00 55.95 235 LEU A N 1
ATOM 1525 C CA . LEU A 1 223 ? 77.401 67.998 6.786 1.00 53.10 235 LEU A CA 1
ATOM 1526 C C . LEU A 1 223 ? 77.266 69.022 5.660 1.00 48.05 235 LEU A C 1
ATOM 1527 O O . LEU A 1 223 ? 77.555 70.197 5.860 1.00 46.86 235 LEU A O 1
ATOM 1532 N N . LYS A 1 224 ? 76.834 68.569 4.481 1.00 43.31 236 LYS A N 1
ATOM 1533 C CA . LYS A 1 224 ? 76.556 69.466 3.373 1.00 42.52 236 LYS A CA 1
ATOM 1534 C C . LYS A 1 224 ? 75.046 69.644 3.236 1.00 39.97 236 LYS A C 1
ATOM 1535 O O . LYS A 1 224 ? 74.538 69.799 2.129 1.00 39.04 236 LYS A O 1
ATOM 1541 N N . TRP A 1 225 ? 74.336 69.639 4.371 1.00 39.40 237 TRP A N 1
ATOM 1542 C CA . TRP A 1 225 ? 72.883 69.715 4.342 1.00 39.92 237 TRP A CA 1
ATOM 1543 C C . TRP A 1 225 ? 72.403 71.045 3.766 1.00 39.91 237 TRP A C 1
ATOM 1544 O O . TRP A 1 225 ? 71.282 71.124 3.269 1.00 39.19 237 TRP A O 1
ATOM 1555 N N . ARG A 1 226 ? 73.260 72.073 3.830 1.00 41.44 238 ARG A N 1
ATOM 1556 C CA . ARG A 1 226 ? 72.904 73.402 3.358 1.00 42.18 238 ARG A CA 1
ATOM 1557 C C . ARG A 1 226 ? 72.804 73.411 1.835 1.00 42.41 238 ARG A C 1
ATOM 1558 O O . ARG A 1 226 ? 71.914 74.051 1.277 1.00 40.74 238 ARG A O 1
ATOM 1566 N N . GLU A 1 227 ? 73.710 72.672 1.186 1.00 43.19 239 GLU A N 1
ATOM 1567 C CA . GLU A 1 227 ? 73.852 72.692 -0.260 1.00 46.13 239 GLU A CA 1
ATOM 1568 C C . GLU A 1 227 ? 72.767 71.837 -0.911 1.00 42.72 239 GLU A C 1
ATOM 1569 O O . GLU A 1 227 ? 72.528 70.709 -0.488 1.00 45.25 239 GLU A O 1
ATOM 1575 N N . PRO A 1 228 ? 72.075 72.333 -1.962 1.00 39.06 240 PRO A N 1
ATOM 1576 C CA . PRO A 1 228 ? 71.136 71.497 -2.709 1.00 37.25 240 PRO A CA 1
ATOM 1577 C C . PRO A 1 228 ? 71.812 70.231 -3.239 1.00 36.38 240 PRO A C 1
ATOM 1578 O O . PRO A 1 228 ? 73.012 70.220 -3.500 1.00 35.92 240 PRO A O 1
ATOM 1582 N N . TYR A 1 229 ? 71.029 69.155 -3.368 1.00 35.49 241 TYR A N 1
ATOM 1583 C CA . TYR A 1 229 ? 71.470 67.933 -4.020 1.00 34.23 241 TYR A CA 1
ATOM 1584 C C . TYR A 1 229 ? 71.837 68.262 -5.466 1.00 34.58 241 TYR A C 1
ATOM 1585 O O . TYR A 1 229 ? 71.124 69.021 -6.116 1.00 34.49 241 TYR A O 1
ATOM 1594 N N . PRO A 1 230 ? 72.959 67.731 -6.011 1.00 35.51 242 PRO A N 1
ATOM 1595 C CA . PRO A 1 230 ? 73.202 67.747 -7.457 1.00 33.45 242 PRO A CA 1
ATOM 1596 C C . PRO A 1 230 ? 71.997 67.203 -8.220 1.00 33.12 242 PRO A C 1
ATOM 1597 O O . PRO A 1 230 ? 71.289 66.328 -7.725 1.00 34.42 242 PRO A O 1
ATOM 1601 N N . ALA A 1 231 ? 71.797 67.711 -9.441 1.00 32.76 243 ALA A N 1
ATOM 1602 C CA . ALA A 1 231 ? 70.653 67.356 -10.269 1.00 30.87 243 ALA A CA 1
ATOM 1603 C C . ALA A 1 231 ? 70.576 65.848 -10.531 1.00 31.05 243 ALA A C 1
ATOM 1604 O O . ALA A 1 231 ? 69.482 65.287 -10.467 1.00 32.17 243 ALA A O 1
ATOM 1606 N N . GLU A 1 232 ? 71.713 65.193 -10.835 1.00 28.87 244 GLU A N 1
ATOM 1607 C CA . GLU A 1 232 ? 71.685 63.761 -11.115 1.00 28.50 244 GLU A CA 1
ATOM 1608 C C . GLU A 1 232 ? 71.207 63.013 -9.872 1.00 29.10 244 GLU A C 1
ATOM 1609 O O . GLU A 1 232 ? 70.393 62.097 -9.987 1.00 29.12 244 GLU A O 1
ATOM 1611 N N . LYS A 1 233 ? 71.694 63.435 -8.693 1.00 28.36 245 LYS A N 1
ATOM 1612 C CA . LYS A 1 233 ? 71.372 62.770 -7.440 1.00 29.09 245 LYS A CA 1
ATOM 1613 C C . LYS A 1 233 ? 69.896 62.980 -7.092 1.00 29.78 245 LYS A C 1
ATOM 1614 O O . LYS A 1 233 ? 69.214 62.039 -6.686 1.00 31.42 245 LYS A O 1
ATOM 1616 N N . LEU A 1 234 ? 69.399 64.204 -7.293 1.00 29.87 246 LEU A N 1
ATOM 1617 C CA . LEU A 1 234 ? 68.004 64.524 -7.040 1.00 29.40 246 LEU A CA 1
ATOM 1618 C C . LEU A 1 234 ? 67.089 63.689 -7.937 1.00 29.26 246 LEU A C 1
ATOM 1619 O O . LEU A 1 234 ? 66.015 63.270 -7.512 1.00 30.34 246 LEU A O 1
ATOM 1624 N N . ALA A 1 235 ? 67.511 63.454 -9.184 1.00 29.77 247 ALA A N 1
ATOM 1625 C CA . ALA A 1 235 ? 66.688 62.731 -10.142 1.00 30.18 247 ALA A CA 1
ATOM 1626 C C . ALA A 1 235 ? 66.603 61.260 -9.742 1.00 30.88 247 ALA A C 1
ATOM 1627 O O . ALA A 1 235 ? 65.601 60.596 -10.013 1.00 31.58 247 ALA A O 1
ATOM 1629 N N . GLU A 1 236 ? 67.664 60.768 -9.092 1.00 30.90 248 GLU A N 1
ATOM 1630 C CA . GLU A 1 236 ? 67.699 59.404 -8.591 1.00 31.46 248 GLU A CA 1
ATOM 1631 C C . GLU A 1 236 ? 66.736 59.278 -7.417 1.00 29.54 248 GLU A C 1
ATOM 1632 O O . GLU A 1 236 ? 66.015 58.290 -7.322 1.00 29.90 248 GLU A O 1
ATOM 1638 N N . ILE A 1 237 ? 66.733 60.293 -6.543 1.00 27.20 249 ILE A N 1
ATOM 1639 C CA . ILE A 1 237 ? 65.830 60.345 -5.406 1.00 25.79 249 ILE A CA 1
ATOM 1640 C C . ILE A 1 237 ? 64.389 60.334 -5.914 1.00 27.10 249 ILE A C 1
ATOM 1641 O O . ILE A 1 237 ? 63.562 59.576 -5.403 1.00 28.02 249 ILE A O 1
ATOM 1646 N N . LYS A 1 238 ? 64.101 61.146 -6.941 1.00 27.32 250 LYS A N 1
ATOM 1647 C CA . LYS A 1 238 ? 62.739 61.256 -7.445 1.00 28.41 250 LYS A CA 1
ATOM 1648 C C . LYS A 1 238 ? 62.231 59.908 -7.967 1.00 27.91 250 LYS A C 1
ATOM 1649 O O . LYS A 1 238 ? 61.048 59.607 -7.836 1.00 27.47 250 LYS A O 1
ATOM 1655 N N . GLU A 1 239 ? 63.118 59.094 -8.548 1.00 27.74 251 GLU A N 1
ATOM 1656 C CA . GLU A 1 239 ? 62.708 57.774 -9.005 1.00 29.52 251 GLU A CA 1
ATOM 1657 C C . GLU A 1 239 ? 62.293 56.905 -7.816 1.00 27.79 251 GLU A C 1
ATOM 1658 O O . GLU A 1 239 ? 61.325 56.156 -7.907 1.00 26.83 251 GLU A O 1
ATOM 1664 N N . MET A 1 240 ? 63.021 57.022 -6.698 1.00 26.80 252 MET A N 1
ATOM 1665 C CA . MET A 1 240 ? 62.720 56.240 -5.510 1.00 26.08 252 MET A CA 1
ATOM 1666 C C . MET A 1 240 ? 61.430 56.733 -4.861 1.00 25.59 252 MET A C 1
ATOM 1667 O O . MET A 1 240 ? 60.625 55.925 -4.404 1.00 25.94 252 MET A O 1
ATOM 1672 N N . VAL A 1 241 ? 61.237 58.057 -4.854 1.00 23.53 253 VAL A N 1
ATOM 1673 C CA . VAL A 1 241 ? 60.055 58.667 -4.272 1.00 23.49 253 VAL A CA 1
ATOM 1674 C C . VAL A 1 241 ? 58.812 58.216 -5.044 1.00 24.35 253 VAL A C 1
ATOM 1675 O O . VAL A 1 241 ? 57.759 57.967 -4.455 1.00 24.77 253 VAL A O 1
ATOM 1679 N N . ASP A 1 242 ? 58.947 58.084 -6.366 1.00 24.85 254 ASP A N 1
ATOM 1680 C CA . ASP A 1 242 ? 57.841 57.651 -7.201 1.00 25.89 254 ASP A CA 1
ATOM 1681 C C . ASP A 1 242 ? 57.461 56.211 -6.859 1.00 26.18 254 ASP A C 1
ATOM 1682 O O . ASP A 1 242 ? 56.272 55.889 -6.812 1.00 26.43 254 ASP A O 1
ATOM 1687 N N . VAL A 1 243 ? 58.466 55.349 -6.621 1.00 24.65 255 VAL A N 1
ATOM 1688 C CA . VAL A 1 243 ? 58.187 53.976 -6.221 1.00 23.37 255 VAL A CA 1
ATOM 1689 C C . VAL A 1 243 ? 57.445 53.996 -4.885 1.00 23.46 255 VAL A C 1
ATOM 1690 O O . VAL A 1 243 ? 56.471 53.264 -4.700 1.00 22.83 255 VAL A O 1
ATOM 1694 N N . GLY A 1 244 ? 57.900 54.875 -3.981 1.00 23.15 256 GLY A N 1
ATOM 1695 C CA . GLY A 1 244 ? 57.234 55.116 -2.712 1.00 23.44 256 GLY A CA 1
ATOM 1696 C C . GLY A 1 244 ? 55.762 55.497 -2.883 1.00 23.62 256 GLY A C 1
ATOM 1697 O O . GLY A 1 244 ? 54.912 55.022 -2.130 1.00 23.33 256 GLY A O 1
ATOM 1698 N N . ILE A 1 245 ? 55.472 56.362 -3.867 1.00 22.66 257 ILE A N 1
ATOM 1699 C CA . ILE A 1 245 ? 54.108 56.812 -4.098 1.00 22.22 257 ILE A CA 1
ATOM 1700 C C . ILE A 1 245 ? 53.265 55.656 -4.635 1.00 22.02 257 ILE A C 1
ATOM 1701 O O . ILE A 1 245 ? 52.117 55.500 -4.235 1.00 22.20 257 ILE A O 1
ATOM 1706 N N . ALA A 1 246 ? 53.843 54.843 -5.524 1.00 22.00 258 ALA A N 1
ATOM 1707 C CA . ALA A 1 246 ? 53.112 53.761 -6.171 1.00 21.73 258 ALA A CA 1
ATOM 1708 C C . ALA A 1 246 ? 52.794 52.635 -5.183 1.00 21.84 258 ALA A C 1
ATOM 1709 O O . ALA A 1 246 ? 51.766 51.976 -5.312 1.00 21.36 258 ALA A O 1
ATOM 1711 N N . THR A 1 247 ? 53.687 52.417 -4.206 1.00 21.83 259 THR A N 1
ATOM 1712 C CA . THR A 1 247 ? 53.597 51.281 -3.298 1.00 21.65 259 THR A CA 1
ATOM 1713 C C . THR A 1 247 ? 53.019 51.719 -1.955 1.00 22.11 259 THR A C 1
ATOM 1714 O O . THR A 1 247 ? 52.564 50.885 -1.172 1.00 21.64 259 THR A O 1
ATOM 1718 N N . LYS A 1 248 ? 53.082 53.036 -1.703 1.00 22.66 260 LYS A N 1
ATOM 1719 C CA . LYS A 1 248 ? 52.585 53.709 -0.507 1.00 22.64 260 LYS A CA 1
ATOM 1720 C C . LYS A 1 248 ? 53.467 53.394 0.698 1.00 22.31 260 LYS A C 1
ATOM 1721 O O . LYS A 1 248 ? 53.154 53.769 1.825 1.00 23.36 260 LYS A O 1
ATOM 1727 N N . ASN A 1 249 ? 54.582 52.716 0.422 1.00 22.20 261 ASN A N 1
ATOM 1728 C CA . ASN A 1 249 ? 55.700 52.601 1.337 1.00 22.28 261 ASN A CA 1
ATOM 1729 C C . ASN A 1 249 ? 56.553 53.860 1.152 1.00 22.21 261 ASN A C 1
ATOM 1730 O O . ASN A 1 249 ? 57.567 53.831 0.460 1.00 22.10 261 ASN A O 1
ATOM 1735 N N . LYS A 1 250 ? 56.122 54.976 1.754 1.00 23.01 262 LYS A N 1
ATOM 1736 C CA . LYS A 1 250 ? 56.609 56.300 1.386 1.00 24.14 262 LYS A CA 1
ATOM 1737 C C . LYS A 1 250 ? 58.107 56.421 1.643 1.00 23.67 262 LYS A C 1
ATOM 1738 O O . LYS A 1 250 ? 58.627 55.868 2.609 1.00 24.36 262 LYS A O 1
ATOM 1744 N N . PHE A 1 251 ? 58.768 57.200 0.779 1.00 22.32 263 PHE A N 1
ATOM 1745 C CA . PHE A 1 251 ? 60.135 57.647 0.965 1.00 21.91 263 PHE A CA 1
ATOM 1746 C C . PHE A 1 251 ? 60.144 58.811 1.955 1.00 22.86 263 PHE A C 1
ATOM 1747 O O . PHE A 1 251 ? 59.616 59.883 1.655 1.00 23.95 263 PHE A O 1
ATOM 1755 N N . ILE A 1 252 ? 60.749 58.594 3.130 1.00 22.53 264 ILE A N 1
ATOM 1756 C CA . ILE A 1 252 ? 60.886 59.637 4.135 1.00 22.70 264 ILE A CA 1
ATOM 1757 C C . ILE A 1 252 ? 62.337 60.117 4.175 1.00 23.87 264 ILE A C 1
ATOM 1758 O O . ILE A 1 252 ? 63.253 59.343 4.467 1.00 23.97 264 ILE A O 1
ATOM 1763 N N . TRP A 1 253 ? 62.537 61.406 3.875 1.00 23.74 265 TRP A N 1
ATOM 1764 C CA . TRP A 1 253 ? 63.881 61.955 3.803 1.00 23.23 265 TRP A CA 1
ATOM 1765 C C . TRP A 1 253 ? 64.273 62.457 5.188 1.00 23.05 265 TRP A C 1
ATOM 1766 O O . TRP A 1 253 ? 63.398 62.858 5.947 1.00 24.36 265 TRP A O 1
ATOM 1777 N N . THR A 1 254 ? 65.572 62.423 5.517 1.00 22.74 266 THR A N 1
ATOM 1778 C CA . THR A 1 254 ? 66.036 62.810 6.848 1.00 22.94 266 THR A CA 1
ATOM 1779 C C . THR A 1 254 ? 67.235 63.755 6.763 1.00 22.49 266 THR A C 1
ATOM 1780 O O . THR A 1 254 ? 67.910 63.808 5.738 1.00 21.97 266 THR A O 1
ATOM 1784 N N . ILE A 1 255 ? 67.513 64.456 7.872 1.00 22.76 267 ILE A N 1
ATOM 1785 C CA . ILE A 1 255 ? 68.574 65.452 7.939 1.00 24.07 267 ILE A CA 1
ATOM 1786 C C . ILE A 1 255 ? 69.230 65.431 9.323 1.00 25.79 267 ILE A C 1
ATOM 1787 O O . ILE A 1 255 ? 68.557 65.194 10.323 1.00 27.12 267 ILE A O 1
ATOM 1792 N N . HIS A 1 256 ? 70.548 65.683 9.367 1.00 28.76 268 HIS A N 1
ATOM 1793 C CA . HIS A 1 256 ? 71.301 65.876 10.600 1.00 30.15 268 HIS A CA 1
ATOM 1794 C C . HIS A 1 256 ? 71.752 67.330 10.709 1.00 30.41 268 HIS A C 1
ATOM 1795 O O . HIS A 1 256 ? 72.876 67.647 10.333 1.00 33.21 268 HIS A O 1
ATOM 1802 N N . PRO A 1 257 ? 70.915 68.271 11.196 1.00 29.84 269 PRO A N 1
ATOM 1803 C CA . PRO A 1 257 ? 71.318 69.676 11.267 1.00 30.51 269 PRO A CA 1
ATOM 1804 C C . PRO A 1 257 ? 72.002 70.186 12.536 1.00 32.62 269 PRO A C 1
ATOM 1805 O O . PRO A 1 257 ? 72.171 71.393 12.687 1.00 36.15 269 PRO A O 1
ATOM 1809 N N . PHE A 1 258 ? 72.418 69.292 13.440 1.00 32.96 270 PHE A N 1
ATOM 1810 C CA . PHE A 1 258 ? 72.930 69.758 14.720 1.00 32.24 270 PHE A CA 1
ATOM 1811 C C . PHE A 1 258 ? 74.376 69.324 14.924 1.00 34.18 270 PHE A C 1
ATOM 1812 O O . PHE A 1 258 ? 74.827 69.203 16.062 1.00 36.42 270 PHE A O 1
ATOM 1820 N N . LEU A 1 259 ? 75.103 69.109 13.824 1.00 35.36 271 LEU A N 1
ATOM 1821 C CA . LEU A 1 259 ? 76.519 68.790 13.935 1.00 37.26 271 LEU A CA 1
ATOM 1822 C C . LEU A 1 259 ? 77.293 70.052 14.325 1.00 39.87 271 LEU A C 1
ATOM 1823 O O . LEU A 1 259 ? 76.677 71.089 14.591 1.00 38.70 271 LEU A O 1
ATOM 1828 N N . LYS A 1 260 ? 78.635 69.938 14.370 1.00 43.10 272 LYS A N 1
ATOM 1829 C CA . LYS A 1 260 ? 79.550 71.017 14.728 1.00 45.15 272 LYS A CA 1
ATOM 1830 C C . LYS A 1 260 ? 79.325 72.227 13.818 1.00 47.83 272 LYS A C 1
ATOM 1831 O O . LYS A 1 260 ? 79.153 73.343 14.307 1.00 47.06 272 LYS A O 1
ATOM 1833 N N . ASP A 1 261 ? 79.297 71.994 12.498 1.00 51.25 273 ASP A N 1
ATOM 1834 C CA . ASP A 1 261 ? 79.128 73.067 11.528 1.00 53.91 273 ASP A CA 1
ATOM 1835 C C . ASP A 1 261 ? 77.643 73.328 11.293 1.00 51.63 273 ASP A C 1
ATOM 1836 O O . ASP A 1 261 ? 77.285 74.048 10.367 1.00 51.18 273 ASP A O 1
ATOM 1841 N N . GLY A 1 262 ? 76.787 72.737 12.133 1.00 49.01 274 GLY A N 1
ATOM 1842 C CA . GLY A 1 262 ? 75.354 72.734 11.896 1.00 47.13 274 GLY A CA 1
ATOM 1843 C C . GLY A 1 262 ? 74.675 74.058 12.243 1.00 48.09 274 GLY A C 1
ATOM 1844 O O . GLY A 1 262 ? 75.327 75.067 12.509 1.00 49.17 274 GLY A O 1
ATOM 1845 N N . MET A 1 263 ? 73.340 74.017 12.221 1.00 47.45 275 MET A N 1
ATOM 1846 C CA . MET A 1 263 ? 72.448 75.099 12.595 1.00 48.02 275 MET A CA 1
ATOM 1847 C C . MET A 1 263 ? 73.109 76.018 13.622 1.00 48.33 275 MET A C 1
ATOM 1848 O O . MET A 1 263 ? 73.472 75.587 14.714 1.00 47.96 275 MET A O 1
ATOM 1853 N N . ASN A 1 264 ? 73.223 77.300 13.258 1.00 50.34 276 ASN A N 1
ATOM 1854 C CA . ASN A 1 264 ? 73.898 78.315 14.056 1.00 49.36 276 ASN A CA 1
ATOM 1855 C C . ASN A 1 264 ? 72.874 79.085 14.893 1.00 48.13 276 ASN A C 1
ATOM 1856 O O . ASN A 1 264 ? 72.043 79.824 14.363 1.00 46.20 276 ASN A O 1
ATOM 1861 N N . PHE A 1 265 ? 72.960 78.913 16.217 1.00 47.80 277 PHE A N 1
ATOM 1862 C CA . PHE A 1 265 ? 72.028 79.520 17.154 1.00 48.24 277 PHE A CA 1
ATOM 1863 C C . PHE A 1 265 ? 72.694 80.696 17.871 1.00 50.15 277 PHE A C 1
ATOM 1864 O O . PHE A 1 265 ? 72.245 81.105 18.943 1.00 49.15 277 PHE A O 1
ATOM 1872 N N . GLY A 1 266 ? 73.758 81.237 17.254 1.00 50.94 278 GLY A N 1
ATOM 1873 C CA . GLY A 1 266 ? 74.499 82.373 17.781 1.00 49.78 278 GLY A CA 1
ATOM 1874 C C . GLY A 1 266 ? 73.601 83.585 18.026 1.00 50.56 278 GLY A C 1
ATOM 1875 O O . GLY A 1 266 ? 73.651 84.188 19.097 1.00 48.59 278 GLY A O 1
ATOM 1876 N N . SER A 1 267 ? 72.764 83.916 17.034 1.00 48.34 279 SER A N 1
ATOM 1877 C CA . SER A 1 267 ? 71.937 85.111 17.093 1.00 49.41 279 SER A CA 1
ATOM 1878 C C . SER A 1 267 ? 70.659 84.915 16.283 1.00 50.02 279 SER A C 1
ATOM 1879 O O . SER A 1 267 ? 70.566 83.986 15.485 1.00 50.54 279 SER A O 1
ATOM 1882 N N . GLU A 1 268 ? 69.695 85.822 16.490 1.00 51.79 280 GLU A N 1
ATOM 1883 C CA . GLU A 1 268 ? 68.442 85.845 15.752 1.00 51.78 280 GLU A CA 1
ATOM 1884 C C . GLU A 1 268 ? 68.744 85.917 14.256 1.00 52.22 280 GLU A C 1
ATOM 1885 O O . GLU A 1 268 ? 68.101 85.226 13.467 1.00 51.20 280 GLU A O 1
ATOM 1887 N N . GLU A 1 269 ? 69.745 86.735 13.894 1.00 54.86 281 GLU A N 1
ATOM 1888 C CA . GLU A 1 269 ? 70.170 86.933 12.513 1.00 56.45 281 GLU A CA 1
ATOM 1889 C C . GLU A 1 269 ? 70.694 85.623 11.917 1.00 57.18 281 GLU A C 1
ATOM 1890 O O . GLU A 1 269 ? 70.204 85.195 10.875 1.00 60.92 281 GLU A O 1
ATOM 1892 N N . SER A 1 270 ? 71.669 84.987 12.591 1.00 55.01 282 SER A N 1
ATOM 1893 C CA . SER A 1 270 ? 72.367 83.815 12.069 1.00 52.47 282 SER A CA 1
ATOM 1894 C C . SER A 1 270 ? 71.441 82.602 11.977 1.00 52.42 282 SER A C 1
ATOM 1895 O O . SER A 1 270 ? 71.567 81.791 11.057 1.00 51.65 282 SER A O 1
ATOM 1898 N N . TYR A 1 271 ? 70.528 82.482 12.950 1.00 48.72 283 TYR A N 1
ATOM 1899 C CA . TYR A 1 271 ? 69.548 81.411 12.966 1.00 45.42 283 TYR A CA 1
ATOM 1900 C C . TYR A 1 271 ? 68.573 81.568 11.800 1.00 46.48 283 TYR A C 1
ATOM 1901 O O . TYR A 1 271 ? 68.242 80.578 11.147 1.00 47.64 283 TYR A O 1
ATOM 1910 N N . LYS A 1 272 ? 68.118 82.806 11.552 1.00 45.26 284 LYS A N 1
ATOM 1911 C CA . LYS A 1 272 ? 67.197 83.081 10.456 1.00 44.56 284 LYS A CA 1
ATOM 1912 C C . LYS A 1 272 ? 67.845 82.687 9.129 1.00 43.86 284 LYS A C 1
ATOM 1913 O O . LYS A 1 272 ? 67.172 82.170 8.239 1.00 42.98 284 LYS A O 1
ATOM 1915 N N . ALA A 1 273 ? 69.160 82.925 9.017 1.00 43.84 285 ALA A N 1
ATOM 1916 C CA . ALA A 1 273 ? 69.901 82.612 7.804 1.00 44.46 285 ALA A CA 1
ATOM 1917 C C . ALA A 1 273 ? 69.906 81.099 7.586 1.00 45.96 285 ALA A C 1
ATOM 1918 O O . ALA A 1 273 ? 69.706 80.630 6.463 1.00 47.36 285 ALA A O 1
ATOM 1920 N N . ASP A 1 274 ? 70.090 80.353 8.685 1.00 42.82 286 ASP A N 1
ATOM 1921 C CA . ASP A 1 274 ? 70.191 78.904 8.652 1.00 40.62 286 ASP A CA 1
ATOM 1922 C C . ASP A 1 274 ? 68.812 78.261 8.489 1.00 38.62 286 ASP A C 1
ATOM 1923 O O . ASP A 1 274 ? 68.690 77.207 7.867 1.00 38.53 286 ASP A O 1
ATOM 1928 N N . LEU A 1 275 ? 67.769 78.901 9.030 1.00 37.53 287 LEU A N 1
ATOM 1929 C CA . LEU A 1 275 ? 66.420 78.375 8.878 1.00 38.61 287 LEU A CA 1
ATOM 1930 C C . LEU A 1 275 ? 65.974 78.482 7.421 1.00 41.88 287 LEU A C 1
ATOM 1931 O O . LEU A 1 275 ? 65.174 77.670 6.958 1.00 42.45 287 LEU A O 1
ATOM 1936 N N . GLU A 1 276 ? 66.505 79.485 6.709 1.00 47.87 288 GLU A N 1
ATOM 1937 C CA . GLU A 1 276 ? 66.190 79.704 5.305 1.00 50.25 288 GLU A CA 1
ATOM 1938 C C . GLU A 1 276 ? 66.703 78.529 4.475 1.00 46.15 288 GLU A C 1
ATOM 1939 O O . GLU A 1 276 ? 66.037 78.084 3.539 1.00 41.89 288 GLU A O 1
ATOM 1945 N N . LYS A 1 277 ? 67.891 78.038 4.845 1.00 43.70 289 LYS A N 1
ATOM 1946 C CA . LYS A 1 277 ? 68.574 77.003 4.086 1.00 43.28 289 LYS A CA 1
ATOM 1947 C C . LYS A 1 277 ? 67.909 75.649 4.316 1.00 39.87 289 LYS A C 1
ATOM 1948 O O . LYS A 1 277 ? 67.655 74.927 3.353 1.00 37.95 289 LYS A O 1
ATOM 1954 N N . ILE A 1 278 ? 67.610 75.323 5.582 1.00 36.87 290 ILE A N 1
ATOM 1955 C CA . ILE A 1 278 ? 66.983 74.044 5.879 1.00 36.02 290 ILE A CA 1
ATOM 1956 C C . ILE A 1 278 ? 65.649 73.955 5.136 1.00 35.47 290 ILE A C 1
ATOM 1957 O O . ILE A 1 278 ? 65.351 72.940 4.508 1.00 35.23 290 ILE A O 1
ATOM 1962 N N . ILE A 1 279 ? 64.875 75.045 5.171 1.00 34.33 291 ILE A N 1
ATOM 1963 C CA . ILE A 1 279 ? 63.579 75.077 4.516 1.00 34.11 291 ILE A CA 1
ATOM 1964 C C . ILE A 1 279 ? 63.779 74.973 3.004 1.00 34.61 291 ILE A C 1
ATOM 1965 O O . ILE A 1 279 ? 62.997 74.314 2.324 1.00 37.21 291 ILE A O 1
ATOM 1970 N N . ALA A 1 280 ? 64.844 75.593 2.485 1.00 33.47 292 ALA A N 1
ATOM 1971 C CA . ALA A 1 280 ? 65.128 75.499 1.062 1.00 32.11 292 ALA A CA 1
ATOM 1972 C C . ALA A 1 280 ? 65.371 74.034 0.705 1.00 31.90 292 ALA A C 1
ATOM 1973 O O . ALA A 1 280 ? 64.796 73.517 -0.253 1.00 30.55 292 ALA A O 1
ATOM 1975 N N . LYS A 1 281 ? 66.204 73.370 1.514 1.00 31.30 293 LYS A N 1
ATOM 1976 C CA . LYS A 1 281 ? 66.546 71.978 1.286 1.00 31.12 293 LYS A CA 1
ATOM 1977 C C . LYS A 1 281 ? 65.287 71.116 1.326 1.00 31.96 293 LYS A C 1
ATOM 1978 O O . LYS A 1 281 ? 65.134 70.225 0.494 1.00 32.90 293 LYS A O 1
ATOM 1984 N N . PHE A 1 282 ? 64.393 71.395 2.285 1.00 31.64 294 PHE A N 1
ATOM 1985 C CA . PHE A 1 282 ? 63.158 70.635 2.406 1.00 31.42 294 PHE A CA 1
ATOM 1986 C C . PHE A 1 282 ? 62.307 70.857 1.162 1.00 32.00 294 PHE A C 1
ATOM 1987 O O . PHE A 1 282 ? 61.689 69.917 0.664 1.00 33.51 294 PHE A O 1
ATOM 1995 N N . GLU A 1 283 ? 62.303 72.103 0.664 1.00 32.77 295 GLU A N 1
ATOM 1996 C CA . GLU A 1 283 ? 61.560 72.471 -0.534 1.00 32.40 295 GLU A CA 1
ATOM 1997 C C . GLU A 1 283 ? 62.076 71.677 -1.732 1.00 31.96 295 GLU A C 1
ATOM 1998 O O . GLU A 1 283 ? 61.281 71.244 -2.566 1.00 33.23 295 GLU A O 1
ATOM 2004 N N . GLN A 1 284 ? 63.404 71.483 -1.804 1.00 30.31 296 GLN A N 1
ATOM 2005 C CA . GLN A 1 284 ? 64.011 70.746 -2.904 1.00 29.97 296 GLN A CA 1
ATOM 2006 C C . GLN A 1 284 ? 63.496 69.306 -2.911 1.00 29.67 296 GLN A C 1
ATOM 2007 O O . GLN A 1 284 ? 63.098 68.800 -3.960 1.00 31.16 296 GLN A O 1
ATOM 2013 N N . LEU A 1 285 ? 63.488 68.657 -1.738 1.00 27.34 297 LEU A N 1
ATOM 2014 C CA . LEU A 1 285 ? 62.975 67.298 -1.648 1.00 26.21 297 LEU A CA 1
ATOM 2015 C C . LEU A 1 285 ? 61.474 67.301 -1.922 1.00 27.43 297 LEU A C 1
ATOM 2016 O O . LEU A 1 285 ? 60.987 66.403 -2.606 1.00 28.15 297 LEU A O 1
ATOM 2021 N N . TYR A 1 286 ? 60.761 68.320 -1.408 1.00 28.39 298 TYR A N 1
ATOM 2022 C CA . TYR A 1 286 ? 59.318 68.448 -1.580 1.00 29.11 298 TYR A CA 1
ATOM 2023 C C . TYR A 1 286 ? 58.967 68.488 -3.066 1.00 30.33 298 TYR A C 1
ATOM 2024 O O . TYR A 1 286 ? 57.930 67.961 -3.476 1.00 29.50 298 TYR A O 1
ATOM 2033 N N . SER A 1 287 ? 59.859 69.111 -3.853 1.00 29.94 299 SER A N 1
ATOM 2034 C CA . SER A 1 287 ? 59.649 69.353 -5.271 1.00 29.24 299 SER A CA 1
ATOM 2035 C C . SER A 1 287 ? 59.756 68.059 -6.076 1.00 30.10 299 SER A C 1
ATOM 2036 O O . SER A 1 287 ? 59.303 68.007 -7.215 1.00 32.26 299 SER A O 1
ATOM 2039 N N . VAL A 1 288 ? 60.357 67.012 -5.501 1.00 30.34 300 VAL A N 1
ATOM 2040 C CA . VAL A 1 288 ? 60.386 65.739 -6.206 1.00 29.90 300 VAL A CA 1
ATOM 2041 C C . VAL A 1 288 ? 59.413 64.741 -5.578 1.00 29.33 300 VAL A C 1
ATOM 2042 O O . VAL A 1 288 ? 59.393 63.585 -5.986 1.00 31.35 300 VAL A O 1
ATOM 20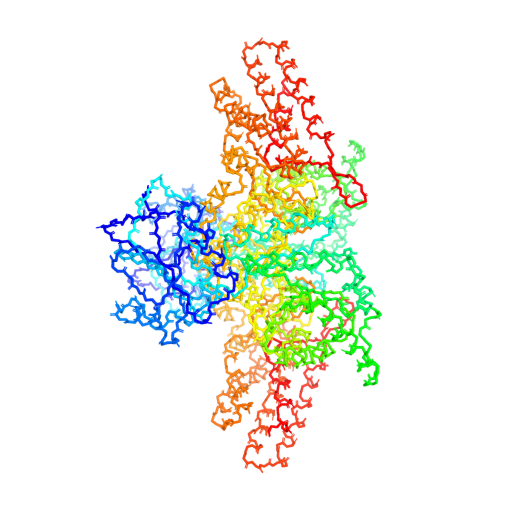46 N N . GLY A 1 289 ? 58.603 65.182 -4.602 1.00 27.95 301 GLY A N 1
ATOM 2047 C CA . GLY A 1 289 ? 57.460 64.394 -4.152 1.00 25.99 301 GLY A CA 1
ATOM 2048 C C . GLY A 1 289 ? 57.541 63.889 -2.706 1.00 25.19 301 GLY A C 1
ATOM 2049 O O . GLY A 1 289 ? 56.605 63.253 -2.229 1.00 24.86 301 GLY A O 1
ATOM 2050 N N . VAL A 1 290 ? 58.648 64.168 -2.007 1.00 24.01 302 VAL A N 1
ATOM 2051 C CA . VAL A 1 290 ? 58.784 63.809 -0.602 1.00 23.77 302 VAL A CA 1
ATOM 2052 C C . VAL A 1 290 ? 57.725 64.551 0.215 1.00 24.77 302 VAL A C 1
ATOM 2053 O O . VAL A 1 290 ? 57.574 65.763 0.088 1.00 25.25 302 VAL A O 1
ATOM 2057 N N . ARG A 1 291 ? 57.016 63.814 1.083 1.00 25.96 303 ARG A N 1
ATOM 2058 C CA . ARG A 1 291 ? 55.894 64.370 1.829 1.00 26.06 303 ARG A CA 1
ATOM 2059 C C . ARG A 1 291 ? 55.993 64.035 3.322 1.00 26.01 303 ARG A C 1
ATOM 2060 O O . ARG A 1 291 ? 55.027 64.221 4.064 1.00 25.06 303 ARG A O 1
ATOM 2068 N N . GLN A 1 292 ? 57.161 63.538 3.757 1.00 25.19 304 GLN A N 1
ATOM 2069 C CA . GLN A 1 292 ? 57.424 63.262 5.163 1.00 24.45 304 GLN A CA 1
ATOM 2070 C C . GLN A 1 292 ? 58.928 63.332 5.416 1.00 23.73 304 GLN A C 1
ATOM 2071 O O . GLN A 1 292 ? 59.724 62.905 4.583 1.00 24.39 304 GLN A O 1
ATOM 2077 N N . PHE A 1 293 ? 59.298 63.868 6.583 1.00 22.71 305 PHE A N 1
ATOM 2078 C CA . PHE A 1 293 ? 60.682 64.193 6.877 1.00 22.95 305 PHE A CA 1
ATOM 2079 C C . PHE A 1 293 ? 61.058 63.730 8.283 1.00 22.53 305 PHE A C 1
ATOM 2080 O O . PHE A 1 293 ? 60.223 63.724 9.184 1.00 22.50 305 PHE A O 1
ATOM 2088 N N . GLY A 1 294 ? 62.333 63.356 8.454 1.00 22.48 306 GLY A N 1
ATOM 2089 C CA . GLY A 1 294 ? 62.910 63.040 9.751 1.00 21.94 306 GLY A CA 1
ATOM 2090 C C . GLY A 1 294 ? 64.044 64.000 10.095 1.00 22.74 306 GLY A C 1
ATOM 2091 O O . GLY A 1 294 ? 64.789 64.431 9.215 1.00 23.53 306 GLY A O 1
ATOM 2092 N N . VAL A 1 295 ? 64.157 64.340 11.383 1.00 23.03 307 VAL A N 1
ATOM 2093 C CA . VAL A 1 295 ? 65.246 65.166 11.886 1.00 23.19 307 VAL A CA 1
ATOM 2094 C C . VAL A 1 295 ? 66.032 64.335 12.896 1.00 23.44 307 VAL A C 1
ATOM 2095 O O . VAL A 1 295 ? 65.471 63.865 13.881 1.00 24.34 307 VAL A O 1
ATOM 2099 N N . LEU A 1 296 ? 67.330 64.150 12.646 1.00 24.09 308 LEU A N 1
ATOM 2100 C CA . LEU A 1 296 ? 68.111 63.215 13.440 1.00 24.57 308 LEU A CA 1
ATOM 2101 C C . LEU A 1 296 ? 69.091 63.975 14.326 1.00 25.64 308 LEU A C 1
ATOM 2102 O O . LEU A 1 296 ? 69.912 64.742 13.829 1.00 26.26 308 LEU A O 1
ATOM 2107 N N . ALA A 1 297 ? 69.017 63.716 15.636 1.00 26.99 309 ALA A N 1
ATOM 2108 C CA . ALA A 1 297 ? 69.791 64.453 16.622 1.00 28.75 309 ALA A CA 1
ATOM 2109 C C . ALA A 1 297 ? 70.672 63.517 17.450 1.00 30.69 309 ALA A C 1
ATOM 2110 O O . ALA A 1 297 ? 71.203 63.922 18.481 1.00 32.56 309 ALA A O 1
ATOM 2112 N N . ASP A 1 298 ? 70.835 62.271 16.993 1.00 33.43 310 ASP A N 1
ATOM 2113 C CA . ASP A 1 298 ? 71.632 61.285 17.708 1.00 36.00 310 ASP A CA 1
ATOM 2114 C C . ASP A 1 298 ? 73.071 61.774 17.859 1.00 36.97 310 ASP A C 1
ATOM 2115 O O . ASP A 1 298 ? 73.780 61.338 18.758 1.00 38.01 310 ASP A O 1
ATOM 2120 N N . ASP A 1 299 ? 73.486 62.692 16.983 1.00 38.55 311 ASP A N 1
ATOM 2121 C CA . ASP A 1 299 ? 74.851 63.194 16.988 1.00 41.63 311 ASP A CA 1
ATOM 2122 C C . ASP A 1 299 ? 74.867 64.710 17.204 1.00 44.69 311 ASP A C 1
ATOM 2123 O O . ASP A 1 299 ? 75.777 65.390 16.732 1.00 45.27 311 ASP A O 1
ATOM 2128 N N . ALA A 1 300 ? 73.872 65.227 17.941 1.00 45.99 312 ALA A N 1
ATOM 2129 C CA . ALA A 1 300 ? 73.658 66.661 18.074 1.00 47.05 312 ALA A CA 1
ATOM 2130 C C . ALA A 1 300 ? 74.624 67.259 19.095 1.00 49.97 312 ALA A C 1
ATOM 2131 O O . ALA A 1 300 ? 75.008 66.586 20.052 1.00 49.74 312 ALA A O 1
ATOM 2133 N N . GLU A 1 301 ? 74.975 68.541 18.900 1.00 55.41 313 GLU A N 1
ATOM 2134 C CA . GLU A 1 301 ? 76.037 69.178 19.668 1.00 59.45 313 GLU A CA 1
ATOM 2135 C C . GLU A 1 301 ? 75.483 70.144 20.718 1.00 60.31 313 GLU A C 1
ATOM 2136 O O . GLU A 1 301 ? 75.857 70.048 21.884 1.00 65.66 313 GLU A O 1
ATOM 2142 N N . GLY A 1 302 ? 74.603 71.068 20.311 1.00 57.47 314 GLY A N 1
ATOM 2143 C CA . GLY A 1 302 ? 74.172 72.155 21.183 1.00 56.96 314 GLY A CA 1
ATOM 2144 C C . GLY A 1 302 ? 73.214 71.738 22.306 1.00 55.85 314 GLY A C 1
ATOM 2145 O O . GLY A 1 302 ? 73.144 70.573 22.701 1.00 53.51 314 GLY A O 1
ATOM 2146 N N . GLU A 1 303 ? 72.484 72.731 22.832 1.00 52.62 315 GLU A N 1
ATOM 2147 C CA . GLU A 1 303 ? 71.498 72.531 23.883 1.00 49.04 315 GLU A CA 1
ATOM 2148 C C . GLU A 1 303 ? 70.220 71.944 23.278 1.00 47.35 315 GLU A C 1
ATOM 2149 O O . GLU A 1 303 ? 69.944 72.126 22.093 1.00 48.36 315 GLU A O 1
ATOM 2151 N N . ALA A 1 304 ? 69.449 71.232 24.111 1.00 44.19 316 ALA A N 1
ATOM 2152 C CA . ALA A 1 304 ? 68.193 70.606 23.724 1.00 41.04 316 ALA A CA 1
ATOM 2153 C C . ALA A 1 304 ? 67.153 71.659 23.344 1.00 41.36 316 ALA A C 1
ATOM 2154 O O . ALA A 1 304 ? 66.291 71.407 22.501 1.00 40.91 316 ALA A O 1
ATOM 2156 N N . ASN A 1 305 ? 67.238 72.830 23.988 1.00 42.06 317 ASN A N 1
ATOM 2157 C CA . ASN A 1 305 ? 66.317 73.932 23.766 1.00 41.72 317 ASN A CA 1
ATOM 2158 C C . ASN A 1 305 ? 66.318 74.331 22.297 1.00 39.48 317 ASN A C 1
ATOM 2159 O O . ASN A 1 305 ? 65.266 74.619 21.726 1.00 40.28 317 ASN A O 1
ATOM 2164 N N . ASN A 1 306 ? 67.514 74.342 21.705 1.00 35.36 318 ASN A N 1
ATOM 2165 C CA . ASN A 1 306 ? 67.685 74.743 20.321 1.00 34.24 318 ASN A CA 1
ATOM 2166 C C . ASN A 1 306 ? 66.968 73.759 19.399 1.00 32.80 318 ASN A C 1
ATOM 2167 O O . ASN A 1 306 ? 66.304 74.174 18.449 1.00 30.25 318 ASN A O 1
ATOM 2172 N N . GLN A 1 307 ? 67.100 72.460 19.712 1.00 30.66 319 GLN A N 1
ATOM 2173 C CA . GLN A 1 307 ? 66.486 71.402 18.930 1.00 28.73 319 GLN A CA 1
ATOM 2174 C C . GLN A 1 307 ? 64.975 71.615 18.885 1.00 28.10 319 GLN A C 1
ATOM 2175 O O . GLN A 1 307 ? 64.363 71.466 17.832 1.00 26.91 319 GLN A O 1
ATOM 2181 N N . VAL A 1 308 ? 64.394 72.018 20.022 1.00 28.10 320 VAL A N 1
ATOM 2182 C CA . VAL A 1 308 ? 62.972 72.3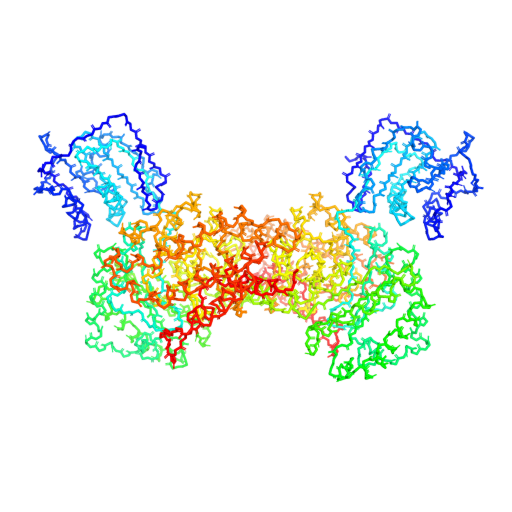11 20.109 1.00 28.19 320 VAL A CA 1
ATOM 2183 C C . VAL A 1 308 ? 62.639 73.530 19.244 1.00 30.05 320 VAL A C 1
ATOM 2184 O O . VAL A 1 308 ? 61.682 73.498 18.467 1.00 30.48 320 VAL A O 1
ATOM 2188 N N . LYS A 1 309 ? 63.433 74.602 19.388 1.00 31.09 321 LYS A N 1
ATOM 2189 C CA . LYS A 1 309 ? 63.259 75.824 18.614 1.00 30.55 321 LYS A CA 1
ATOM 2190 C C . LYS A 1 309 ? 63.089 75.473 17.136 1.00 29.24 321 LYS A C 1
ATOM 2191 O O . LYS A 1 309 ? 62.103 75.873 16.519 1.00 29.05 321 LYS A O 1
ATOM 2197 N N . LEU A 1 310 ? 64.026 74.685 16.589 1.00 27.79 322 LEU A N 1
ATOM 2198 C CA . LEU A 1 310 ? 63.998 74.340 15.178 1.00 28.10 322 LEU A CA 1
ATOM 2199 C C . LEU A 1 310 ? 62.696 73.619 14.829 1.00 29.27 322 LEU A C 1
ATOM 2200 O O . LEU A 1 310 ? 62.041 73.966 13.843 1.00 29.27 322 LEU A O 1
ATOM 2205 N N . MET A 1 311 ? 62.322 72.628 15.651 1.00 28.56 323 MET A N 1
ATOM 2206 C CA . MET A 1 311 ? 61.185 71.773 15.347 1.00 28.70 323 MET A CA 1
ATOM 2207 C C . MET A 1 311 ? 59.896 72.592 15.369 1.00 29.75 323 MET A C 1
ATOM 2208 O O . MET A 1 311 ? 58.950 72.274 14.649 1.00 28.65 323 MET A O 1
ATOM 2213 N N . GLU A 1 312 ? 59.878 73.652 16.189 1.00 31.75 324 GLU A N 1
ATOM 2214 C CA . GLU A 1 312 ? 58.736 74.551 16.272 1.00 33.56 324 GLU A CA 1
ATOM 2215 C C . GLU A 1 312 ? 58.593 75.302 14.953 1.00 34.34 324 GLU A C 1
ATOM 2216 O O . GLU A 1 312 ? 57.478 75.481 14.464 1.00 33.95 324 GLU A O 1
ATOM 2222 N N . ASP A 1 313 ? 59.739 75.702 14.379 1.00 36.00 325 ASP A N 1
ATOM 2223 C CA . ASP A 1 313 ? 59.780 76.457 13.133 1.00 36.66 325 ASP A CA 1
ATOM 2224 C C . ASP A 1 313 ? 59.476 75.551 11.938 1.00 36.44 325 ASP A C 1
ATOM 2225 O O . ASP A 1 313 ? 58.850 75.995 10.976 1.00 37.80 325 ASP A O 1
ATOM 2230 N N . LEU A 1 314 ? 59.903 74.282 12.010 1.00 34.29 326 LEU A N 1
ATOM 2231 C CA . LEU A 1 314 ? 59.659 73.337 10.931 1.00 32.16 326 LEU A CA 1
ATOM 2232 C C . LEU A 1 314 ? 58.195 72.916 10.925 1.00 32.45 326 LEU A C 1
ATOM 2233 O O . LEU A 1 314 ? 57.649 72.612 9.867 1.00 33.83 326 LEU A O 1
ATOM 2238 N N . GLU A 1 315 ? 57.567 72.908 12.106 1.00 33.26 327 GLU A N 1
ATOM 2239 C CA . GLU A 1 315 ? 56.169 72.522 12.219 1.00 35.22 327 GLU A CA 1
ATOM 2240 C C . GLU A 1 315 ? 55.283 73.572 11.545 1.00 37.60 327 GLU A C 1
ATOM 2241 O O . GLU A 1 315 ? 54.301 73.222 10.887 1.00 36.57 327 GLU A O 1
ATOM 2247 N N . LYS A 1 316 ? 55.646 74.856 11.699 1.00 39.65 328 LYS A N 1
ATOM 2248 C CA . LYS A 1 316 ? 54.922 75.949 11.063 1.00 41.93 328 LYS A CA 1
ATOM 2249 C C . LYS A 1 316 ? 54.919 75.745 9.549 1.00 41.77 328 LYS A C 1
ATOM 2250 O O . LYS A 1 316 ? 53.865 75.805 8.916 1.00 43.75 328 LYS A O 1
ATOM 2255 N N . TRP A 1 317 ? 56.107 75.470 8.994 1.00 39.88 329 TRP A N 1
ATOM 2256 C CA . TRP A 1 317 ? 56.298 75.168 7.581 1.00 38.73 329 TRP A CA 1
ATOM 2257 C C . TRP A 1 317 ? 55.411 74.001 7.144 1.00 37.68 329 TRP A C 1
ATOM 2258 O O . TRP A 1 317 ? 54.754 74.050 6.102 1.00 36.54 329 TRP A O 1
ATOM 2269 N N . ARG A 1 318 ? 55.403 72.946 7.959 1.00 35.79 330 ARG A N 1
ATOM 2270 C CA . ARG A 1 318 ? 54.736 71.708 7.602 1.00 35.61 330 ARG A CA 1
ATOM 2271 C C . ARG A 1 318 ? 53.232 71.942 7.452 1.00 37.01 330 ARG A C 1
ATOM 2272 O O . ARG A 1 318 ? 52.591 71.362 6.575 1.00 36.73 330 ARG A O 1
ATOM 2280 N N . LEU A 1 319 ? 52.680 72.801 8.316 1.00 38.57 331 LEU A N 1
ATOM 2281 C CA . LEU A 1 319 ? 51.253 73.076 8.311 1.00 39.32 331 LEU A CA 1
ATOM 2282 C C . LEU A 1 319 ? 50.886 73.983 7.131 1.00 42.47 331 LEU A C 1
ATOM 2283 O O . LEU A 1 319 ? 49.788 73.860 6.589 1.00 43.39 331 LEU A O 1
ATOM 2288 N N . GLN A 1 320 ? 51.813 74.865 6.721 1.00 43.24 332 GLN A N 1
ATOM 2289 C CA . GLN A 1 320 ? 51.622 75.706 5.546 1.00 46.02 332 GLN A CA 1
ATOM 2290 C C . GLN A 1 320 ? 51.457 74.850 4.289 1.00 45.56 332 GLN A C 1
ATOM 2291 O O . GLN A 1 320 ? 50.650 75.165 3.419 1.00 47.00 332 GLN A O 1
ATOM 2297 N N . LYS A 1 321 ? 52.236 73.771 4.195 1.00 43.07 333 LYS A N 1
ATOM 2298 C CA . LYS A 1 321 ? 52.266 72.953 2.995 1.00 40.50 333 LYS A CA 1
ATOM 2299 C C . LYS A 1 321 ? 50.984 72.134 2.863 1.00 37.52 333 LYS A C 1
ATOM 2300 O O . LYS A 1 321 ? 50.574 71.812 1.754 1.00 38.78 333 LYS A O 1
ATOM 2306 N N . GLY A 1 322 ? 50.370 71.775 3.995 1.00 35.05 334 GLY A N 1
ATOM 2307 C CA . GLY A 1 322 ? 49.051 71.162 3.994 1.00 33.52 334 GLY A CA 1
ATOM 2308 C C . GLY A 1 322 ? 49.040 69.651 3.759 1.00 34.70 334 GLY A C 1
ATOM 2309 O O . GLY A 1 322 ? 48.143 68.968 4.243 1.00 35.59 334 GLY A O 1
ATOM 2310 N N . ASP A 1 323 ? 50.011 69.118 3.006 1.00 35.48 335 ASP A N 1
ATOM 2311 C CA . ASP A 1 323 ? 49.967 67.705 2.653 1.00 35.57 335 ASP A CA 1
ATOM 2312 C C . ASP A 1 323 ? 51.235 66.970 3.103 1.00 35.65 335 ASP A C 1
ATOM 2313 O O . ASP A 1 323 ? 51.581 65.929 2.541 1.00 34.96 335 ASP A O 1
ATOM 2318 N N . VAL A 1 324 ? 51.919 67.501 4.124 1.00 34.14 336 VAL A N 1
ATOM 2319 C CA . VAL A 1 324 ? 53.111 66.853 4.650 1.00 34.03 336 VAL A CA 1
ATOM 2320 C C . VAL A 1 324 ? 52.763 66.149 5.963 1.00 34.68 336 VAL A C 1
ATOM 2321 O O . VAL A 1 324 ? 52.327 66.782 6.921 1.00 36.54 336 VAL A O 1
ATOM 2325 N N . TYR A 1 325 ? 52.969 64.828 5.996 1.00 36.46 337 TYR A N 1
ATOM 2326 C CA . TYR A 1 325 ? 52.750 64.034 7.192 1.00 38.45 337 TYR A CA 1
ATOM 2327 C C . TYR A 1 325 ? 53.682 64.521 8.299 1.00 37.85 337 TYR A C 1
ATOM 2328 O O . TYR A 1 325 ? 54.586 65.316 8.049 1.00 37.05 337 TYR A O 1
ATOM 2337 N N . GLU A 1 326 ? 53.456 64.030 9.524 1.00 39.26 338 GLU A N 1
ATOM 2338 C CA . GLU A 1 326 ? 54.124 64.575 10.700 1.00 37.93 338 GLU A CA 1
ATOM 2339 C C . GLU A 1 326 ? 55.593 64.164 10.724 1.00 33.89 338 GLU A C 1
ATOM 2340 O O . GLU A 1 326 ? 55.962 63.127 10.176 1.00 31.95 338 GLU A O 1
ATOM 2346 N N . PHE A 1 327 ? 56.412 65.014 11.352 1.00 31.19 339 PHE A N 1
ATOM 2347 C CA . PHE A 1 327 ? 57.846 64.811 11.446 1.00 31.01 339 PHE A CA 1
ATOM 2348 C C . PHE A 1 327 ? 58.184 63.656 12.385 1.00 30.35 339 PHE A C 1
ATOM 2349 O O . PHE A 1 327 ? 57.474 63.369 13.352 1.00 29.49 339 PHE A O 1
ATOM 2357 N N . ILE A 1 328 ? 59.307 63.013 12.066 1.00 29.01 340 ILE A N 1
ATOM 2358 C CA . ILE A 1 328 ? 59.944 62.012 12.896 1.00 28.32 340 ILE A CA 1
ATOM 2359 C C . ILE A 1 328 ? 61.183 62.670 13.491 1.00 27.44 340 ILE A C 1
ATOM 2360 O O . ILE A 1 328 ? 61.868 63.416 12.798 1.00 29.73 340 ILE A O 1
ATOM 2365 N N . PHE A 1 329 ? 61.441 62.432 14.781 1.00 25.53 341 PHE A N 1
ATOM 2366 C CA . PHE A 1 329 ? 62.600 63.006 15.451 1.00 23.43 341 PHE A CA 1
ATOM 2367 C C . PHE A 1 329 ? 63.355 61.908 16.199 1.00 22.24 341 PHE A C 1
ATOM 2368 O O . PHE A 1 329 ? 62.767 61.150 16.962 1.00 22.05 341 PHE A O 1
ATOM 2376 N N . VAL A 1 330 ? 64.668 61.826 15.971 1.00 21.46 342 VAL A N 1
ATOM 2377 C CA . VAL A 1 330 ? 65.498 60.850 16.657 1.00 21.10 342 VAL A CA 1
ATOM 2378 C C . VAL A 1 330 ? 66.319 61.605 17.697 1.00 21.84 342 VAL A C 1
ATOM 2379 O O . VAL A 1 330 ? 67.144 62.437 17.342 1.00 23.26 342 VAL A O 1
ATOM 2383 N N . PRO A 1 331 ? 66.117 61.361 19.010 1.00 22.14 343 PRO A N 1
ATOM 2384 C CA . PRO A 1 331 ? 66.730 62.204 20.038 1.00 22.45 343 PRO A CA 1
ATOM 2385 C C . PRO A 1 331 ? 68.191 61.819 20.260 1.00 24.05 343 PRO A C 1
ATOM 2386 O O . PRO A 1 331 ? 68.623 60.755 19.812 1.00 23.50 343 PRO A O 1
ATOM 2390 N N . LYS A 1 332 ? 68.947 62.701 20.932 1.00 25.00 344 LYS A N 1
ATOM 2391 C CA . LYS A 1 332 ? 70.335 62.421 21.259 1.00 26.32 344 LYS A CA 1
ATOM 2392 C C . LYS A 1 332 ? 70.401 61.273 22.262 1.00 25.11 344 LYS A C 1
ATOM 2393 O O . LYS A 1 332 ? 71.277 60.417 22.177 1.00 25.65 344 LYS A O 1
ATOM 2399 N N . VAL A 1 333 ? 69.464 61.284 23.211 1.00 23.23 345 VAL A N 1
ATOM 2400 C CA . VAL A 1 333 ? 69.287 60.233 24.196 1.00 22.11 345 VAL A CA 1
ATOM 2401 C C . VAL A 1 333 ? 68.162 59.331 23.698 1.00 22.14 345 VAL A C 1
ATOM 2402 O O . VAL A 1 333 ? 66.992 59.707 23.793 1.00 23.31 345 VAL A O 1
ATOM 2406 N N . TYR A 1 334 ? 68.516 58.148 23.170 1.00 20.73 346 TYR A N 1
ATOM 2407 C CA . TYR A 1 334 ? 67.532 57.297 22.514 1.00 19.93 346 TYR A CA 1
ATOM 2408 C C . TYR A 1 334 ? 67.484 55.906 23.148 1.00 19.95 346 TYR A C 1
ATOM 2409 O O . TYR A 1 334 ? 66.908 54.979 22.575 1.00 19.71 346 TYR A O 1
ATOM 2418 N N . THR A 1 335 ? 68.104 55.762 24.323 1.00 20.00 347 THR A N 1
ATOM 2419 C CA . THR A 1 335 ? 67.991 54.536 25.100 1.00 20.81 347 THR A CA 1
ATOM 2420 C C . THR A 1 335 ? 67.875 54.895 26.574 1.00 21.57 347 THR A C 1
ATOM 2421 O O . THR A 1 335 ? 68.310 55.969 26.998 1.00 21.48 347 THR A O 1
ATOM 2425 N N . LYS A 1 336 ? 67.308 53.964 27.346 1.00 22.42 348 LYS A N 1
ATOM 2426 C CA . LYS A 1 336 ? 67.101 54.176 28.764 1.00 23.65 348 LYS A CA 1
ATOM 2427 C C . LYS A 1 336 ? 68.458 54.262 29.456 1.00 25.48 348 LYS A C 1
ATOM 2428 O O . LYS A 1 336 ? 68.627 55.049 30.385 1.00 26.18 348 LYS A O 1
ATOM 2434 N N . GLU A 1 337 ? 69.417 53.463 28.972 1.00 27.38 349 GLU A N 1
ATOM 2435 C CA . GLU A 1 337 ? 70.768 53.443 29.507 1.00 30.48 349 GLU A CA 1
ATOM 2436 C C . GLU A 1 337 ? 71.420 54.824 29.414 1.00 28.78 349 GLU A C 1
ATOM 2437 O O . GLU A 1 337 ? 72.015 55.290 30.381 1.00 27.92 349 GLU A O 1
ATOM 2443 N N . SER A 1 338 ? 71.322 55.474 28.248 1.00 27.70 350 SER A N 1
ATOM 2444 C CA . SER A 1 338 ? 71.987 56.751 28.059 1.00 26.88 350 SER A CA 1
ATOM 2445 C C . SER A 1 338 ? 71.166 57.875 28.686 1.00 26.52 350 SER A C 1
ATOM 2446 O O . SER A 1 338 ? 71.623 59.011 28.775 1.00 27.84 350 SER A O 1
ATOM 2449 N N . ALA A 1 339 ? 69.944 57.544 29.107 1.00 25.59 351 ALA A N 1
ATOM 2450 C CA . ALA A 1 339 ? 69.110 58.479 29.836 1.00 24.47 351 ALA A CA 1
ATOM 2451 C C . ALA A 1 339 ? 69.456 58.404 31.316 1.00 24.43 351 ALA A C 1
ATOM 2452 O O . ALA A 1 339 ? 68.879 59.135 32.119 1.00 25.98 351 ALA A O 1
ATOM 2454 N N . GLY A 1 340 ? 70.386 57.503 31.657 1.00 23.63 352 GLY A N 1
ATOM 2455 C CA . GLY A 1 340 ? 70.805 57.271 33.032 1.00 22.98 352 GLY A CA 1
ATOM 2456 C C . GLY A 1 340 ? 69.729 56.572 33.866 1.00 22.61 352 GLY A C 1
ATOM 2457 O O . GLY A 1 340 ? 69.839 56.505 35.094 1.00 21.98 352 GLY A O 1
ATOM 2458 N N . GLY A 1 341 ? 68.696 56.056 33.185 1.00 21.75 353 GLY A N 1
ATOM 2459 C CA . GLY A 1 341 ? 67.517 55.492 33.826 1.00 22.55 353 GLY A CA 1
ATOM 2460 C C . GLY A 1 341 ? 66.720 56.537 34.608 1.00 23.25 353 GLY A C 1
ATOM 2461 O O . GLY A 1 341 ? 65.969 56.202 35.521 1.00 22.53 353 GLY A O 1
ATOM 2462 N N . ASP A 1 342 ? 66.892 57.807 34.232 1.00 23.97 354 ASP A N 1
ATOM 2463 C CA . ASP A 1 342 ? 66.321 58.926 34.958 1.00 25.71 354 ASP A CA 1
ATOM 2464 C C . ASP A 1 342 ? 65.018 59.344 34.277 1.00 25.94 354 ASP A C 1
ATOM 2465 O O . ASP A 1 342 ? 65.047 59.835 33.151 1.00 27.10 354 ASP A O 1
ATOM 2470 N N . VAL A 1 343 ? 63.882 59.167 34.966 1.00 25.08 355 VAL A N 1
ATOM 2471 C CA . VAL A 1 343 ? 62.588 59.578 34.435 1.00 25.24 355 VAL A CA 1
ATOM 2472 C C . VAL A 1 343 ? 62.432 61.098 34.536 1.00 26.68 355 VAL A C 1
ATOM 2473 O O . VAL A 1 343 ? 61.396 61.637 34.156 1.00 28.68 355 VAL A O 1
ATOM 2477 N N . ASN A 1 344 ? 63.452 61.782 35.063 1.00 26.80 356 ASN A N 1
ATOM 2478 C CA . ASN A 1 344 ? 63.440 63.231 35.167 1.00 27.76 356 ASN A CA 1
ATOM 2479 C C . ASN A 1 344 ? 64.611 63.784 34.365 1.00 29.33 356 ASN A C 1
ATOM 2480 O O . ASN A 1 344 ? 65.040 64.912 34.589 1.00 29.86 356 ASN A O 1
ATOM 2485 N N . ASN A 1 345 ? 65.125 62.963 33.443 1.00 29.45 357 ASN A N 1
ATOM 2486 C CA . ASN A 1 345 ? 66.224 63.327 32.566 1.00 28.65 357 ASN A CA 1
ATOM 2487 C C . ASN A 1 345 ? 65.902 64.652 31.871 1.00 29.30 357 ASN A C 1
ATOM 2488 O O . ASN A 1 345 ? 64.853 64.777 31.249 1.00 30.41 357 ASN A O 1
ATOM 2493 N N . GLU A 1 346 ? 66.809 65.634 31.991 1.00 32.03 358 GLU A N 1
ATOM 2494 C CA . GLU A 1 346 ? 66.585 67.003 31.542 1.00 33.46 358 GLU A CA 1
ATOM 2495 C C . GLU A 1 346 ? 66.362 67.030 30.034 1.00 32.11 358 GLU A C 1
ATOM 2496 O O . GLU A 1 346 ? 65.430 67.672 29.550 1.00 32.54 358 GLU A O 1
ATOM 2502 N N . TYR A 1 347 ? 67.245 66.341 29.300 1.00 30.15 359 TYR A N 1
ATOM 2503 C CA . TYR A 1 347 ? 67.187 66.332 27.850 1.00 27.71 359 TYR A CA 1
ATOM 2504 C C . TYR A 1 347 ? 65.812 65.847 27.387 1.00 27.64 359 TYR A C 1
ATOM 2505 O O . TYR A 1 347 ? 65.166 66.516 26.586 1.00 27.41 359 TYR A O 1
ATOM 2514 N N . LEU A 1 348 ? 65.362 64.697 27.908 1.00 26.85 360 LEU A N 1
ATOM 2515 C CA . LEU A 1 348 ? 64.131 64.084 27.430 1.00 27.29 360 LEU A CA 1
ATOM 2516 C C . LEU A 1 348 ? 62.929 64.954 27.797 1.00 28.48 360 LEU A C 1
ATOM 2517 O O . LEU A 1 348 ? 61.995 65.078 27.011 1.00 28.75 360 LEU A O 1
ATOM 2522 N N . LYS A 1 349 ? 62.973 65.578 28.979 1.00 30.72 361 LYS A N 1
ATOM 2523 C CA . LYS A 1 349 ? 61.909 66.457 29.437 1.00 30.96 361 LYS A CA 1
ATOM 2524 C C . LYS A 1 349 ? 61.770 67.632 28.470 1.00 32.01 361 LYS A C 1
ATOM 2525 O O . LYS A 1 349 ? 60.651 68.021 28.131 1.00 32.93 361 LYS A O 1
ATOM 2531 N N . THR A 1 350 ? 62.909 68.168 28.003 1.00 29.71 362 THR A N 1
ATOM 2532 C CA . THR A 1 350 ? 62.888 69.307 27.097 1.00 29.53 362 THR A CA 1
ATOM 2533 C C . THR A 1 350 ? 62.358 68.914 25.719 1.00 29.61 362 THR A C 1
ATOM 2534 O O . THR A 1 350 ? 61.508 69.612 25.160 1.00 28.96 362 THR A O 1
ATOM 2538 N N . ILE A 1 351 ? 62.907 67.816 25.180 1.00 28.46 363 ILE A N 1
ATOM 2539 C CA . ILE A 1 351 ? 62.538 67.237 23.898 1.00 28.36 363 ILE A CA 1
ATOM 2540 C C . ILE A 1 351 ? 61.027 67.023 23.855 1.00 27.78 363 ILE A C 1
ATOM 2541 O O . ILE A 1 351 ? 60.395 67.234 22.826 1.00 26.39 363 ILE A O 1
ATOM 2546 N N . GLY A 1 352 ? 60.454 66.652 25.002 1.00 27.69 364 GLY A N 1
ATOM 2547 C CA . GLY A 1 352 ? 59.030 66.384 25.106 1.00 28.69 364 GLY A CA 1
ATOM 2548 C C . GLY A 1 352 ? 58.162 67.639 25.020 1.00 27.85 364 GLY A C 1
ATOM 2549 O O . GLY A 1 352 ? 56.942 67.529 24.931 1.00 27.21 364 GLY A O 1
ATOM 2550 N N . THR A 1 353 ? 58.786 68.823 25.050 1.00 27.78 365 THR A N 1
ATOM 2551 C CA . THR A 1 353 ? 58.031 70.064 24.934 1.00 28.79 365 THR A CA 1
ATOM 2552 C C . THR A 1 353 ? 57.916 70.507 23.475 1.00 29.51 365 THR A C 1
ATOM 2553 O O . THR A 1 353 ? 57.271 71.514 23.202 1.00 31.53 365 THR A O 1
ATOM 2557 N N . MET A 1 354 ? 58.522 69.763 22.540 1.00 28.79 366 MET A N 1
ATOM 2558 C CA . MET A 1 354 ? 58.349 70.081 21.132 1.00 28.35 366 MET A CA 1
ATOM 2559 C C . MET A 1 354 ? 56.928 69.718 20.691 1.00 29.10 366 MET A C 1
ATOM 2560 O O . MET A 1 354 ? 56.226 69.014 21.414 1.00 28.97 366 MET A O 1
ATOM 2565 N N . PRO A 1 355 ? 56.419 70.247 19.548 1.00 29.74 367 PRO A N 1
ATOM 2566 C CA . PRO A 1 355 ? 55.020 70.057 19.162 1.00 30.38 367 PRO A CA 1
ATOM 2567 C C . PRO A 1 355 ? 54.574 68.605 19.272 1.00 33.79 367 PRO A C 1
ATOM 2568 O O . PRO A 1 355 ? 55.322 67.700 18.915 1.00 37.30 367 PRO A O 1
ATOM 2572 N N . GLU A 1 356 ? 53.333 68.425 19.740 1.00 37.87 368 GLU A N 1
ATOM 2573 C CA . GLU A 1 356 ? 52.721 67.152 20.090 1.00 39.30 368 GLU A CA 1
ATOM 2574 C C . GLU A 1 356 ? 52.692 66.171 18.917 1.00 36.23 368 GLU A C 1
ATOM 2575 O O . GLU A 1 356 ? 52.600 64.964 19.124 1.00 36.12 368 GLU A O 1
ATOM 2581 N N . THR A 1 357 ? 52.745 66.686 17.685 1.00 33.32 369 THR A N 1
ATOM 2582 C CA . THR A 1 357 ? 52.534 65.867 16.500 1.00 31.11 369 THR A CA 1
ATOM 2583 C C . THR A 1 357 ? 53.789 65.070 16.139 1.00 30.36 369 THR A C 1
ATOM 2584 O O . THR A 1 357 ? 53.708 64.114 15.370 1.00 31.13 369 THR A O 1
ATOM 2588 N N . ILE A 1 358 ? 54.947 65.477 16.675 1.00 27.84 370 ILE A N 1
ATOM 2589 C CA . ILE A 1 358 ? 56.220 64.899 16.277 1.00 26.72 370 ILE A CA 1
ATOM 2590 C C . ILE A 1 358 ? 56.389 63.533 16.939 1.00 26.98 370 ILE A C 1
ATOM 2591 O O . ILE A 1 358 ? 56.161 63.387 18.137 1.00 28.61 370 ILE A O 1
ATOM 2596 N N . ASP A 1 359 ? 56.788 62.545 16.133 1.00 26.46 371 ASP A N 1
ATOM 2597 C CA . ASP A 1 359 ? 57.046 61.188 16.588 1.00 27.38 371 ASP A CA 1
ATOM 2598 C C . ASP A 1 359 ? 58.520 61.027 16.953 1.00 25.60 371 ASP A C 1
ATOM 2599 O O . ASP A 1 359 ? 59.385 61.028 16.080 1.00 25.55 371 ASP A O 1
ATOM 2604 N N . ILE A 1 360 ? 58.788 60.892 18.256 1.00 23.72 372 ILE A N 1
ATOM 2605 C CA . ILE A 1 360 ? 60.144 60.762 18.763 1.00 22.09 372 ILE A CA 1
ATOM 2606 C C . ILE A 1 360 ? 60.494 59.275 18.864 1.00 22.18 372 ILE A C 1
ATOM 2607 O O . ILE A 1 360 ? 59.698 58.474 19.356 1.00 22.83 372 ILE A O 1
ATOM 2612 N N . MET A 1 361 ? 61.689 58.916 18.384 1.00 21.50 373 MET A N 1
ATOM 2613 C CA . MET A 1 361 ? 62.086 57.523 18.260 1.00 21.30 373 MET A CA 1
ATOM 2614 C C . MET A 1 361 ? 62.897 57.087 19.479 1.00 20.60 373 MET A C 1
ATOM 2615 O O . MET A 1 361 ? 63.325 57.914 20.284 1.00 20.57 373 MET A O 1
ATOM 2620 N N . TRP A 1 362 ? 63.108 55.770 19.579 1.00 19.27 374 TRP A N 1
ATOM 2621 C CA . TRP A 1 362 ? 63.621 55.106 20.764 1.00 18.50 374 TRP A CA 1
ATOM 2622 C C . TRP A 1 362 ? 64.056 53.709 20.343 1.00 18.46 374 TRP A C 1
ATOM 2623 O O . TRP A 1 362 ? 63.344 53.064 19.572 1.00 18.09 374 TRP A O 1
ATOM 2634 N N . THR A 1 363 ? 65.210 53.248 20.841 1.00 18.49 375 THR A N 1
ATOM 2635 C CA . THR A 1 363 ? 65.668 51.923 20.453 1.00 19.27 375 THR A CA 1
ATOM 2636 C C . THR A 1 363 ? 65.432 50.920 21.577 1.00 20.29 375 THR A C 1
ATOM 2637 O O . THR A 1 363 ? 65.651 49.727 21.374 1.00 21.79 375 THR A O 1
ATOM 2641 N N . GLY A 1 364 ? 64.995 51.412 22.747 1.00 20.82 376 GLY A N 1
ATOM 2642 C CA . GLY A 1 364 ? 64.705 50.567 23.899 1.00 21.59 376 GLY A CA 1
ATOM 2643 C C . GLY A 1 364 ? 65.602 50.869 25.103 1.00 22.97 376 GLY A C 1
ATOM 2644 O O . GLY A 1 364 ? 66.056 52.000 25.293 1.00 21.52 376 GLY A O 1
ATOM 2645 N N . ASP A 1 365 ? 65.843 49.834 25.920 1.00 24.68 377 ASP A N 1
ATOM 2646 C CA . ASP A 1 365 ? 66.643 49.960 27.130 1.00 25.79 377 ASP A CA 1
ATOM 2647 C C . ASP A 1 365 ? 68.114 50.190 26.780 1.00 24.65 377 ASP A C 1
ATOM 2648 O O . ASP A 1 365 ? 68.826 50.882 27.505 1.00 24.26 377 ASP A O 1
ATOM 2653 N N . VAL A 1 366 ? 68.546 49.595 25.662 1.00 23.49 378 VAL A N 1
ATOM 2654 C CA . VAL A 1 366 ? 69.921 49.626 25.178 1.00 23.37 378 VAL A CA 1
ATOM 2655 C C . VAL A 1 366 ? 69.860 49.833 23.667 1.00 23.52 378 VAL A C 1
ATOM 2656 O O . VAL A 1 366 ? 68.765 49.922 23.115 1.00 24.24 378 VAL A O 1
ATOM 2660 N N . ILE A 1 367 ? 71.028 49.872 23.010 1.00 22.78 379 ILE A N 1
ATOM 2661 C CA . ILE A 1 367 ? 71.099 50.095 21.575 1.00 22.85 379 ILE A CA 1
ATOM 2662 C C . ILE A 1 367 ? 70.375 48.972 20.836 1.00 22.77 379 ILE A C 1
ATOM 2663 O O . ILE A 1 367 ? 69.590 49.244 19.932 1.00 23.66 379 ILE A O 1
ATOM 2668 N N . LEU A 1 368 ? 70.632 47.714 21.212 1.00 23.08 380 LEU A N 1
ATOM 2669 C CA . LEU A 1 368 ? 69.910 46.604 20.603 1.00 22.95 380 LEU A CA 1
ATOM 2670 C C . LEU A 1 368 ? 68.759 46.183 21.517 1.00 22.94 380 LEU A C 1
ATOM 2671 O O . LEU A 1 368 ? 68.672 45.026 21.917 1.00 23.99 380 LEU A O 1
ATOM 2676 N N . GLY A 1 369 ? 67.872 47.128 21.844 1.00 22.51 381 GLY A N 1
ATOM 2677 C CA . GLY A 1 369 ? 66.787 46.863 22.774 1.00 22.98 381 GLY A CA 1
ATOM 2678 C C . GLY A 1 369 ? 65.742 45.905 22.201 1.00 23.04 381 GLY A C 1
ATOM 2679 O O . GLY A 1 369 ? 65.498 45.875 20.994 1.00 23.39 381 GLY A O 1
ATOM 2680 N N . TYR A 1 370 ? 65.134 45.117 23.090 1.00 22.39 382 TYR A N 1
ATOM 2681 C CA . TYR A 1 370 ? 63.970 44.323 22.734 1.00 23.23 382 TYR A CA 1
ATOM 2682 C C . TYR A 1 370 ? 62.736 45.217 22.842 1.00 23.01 382 TYR A C 1
ATOM 2683 O O . TYR A 1 370 ? 62.801 46.286 23.449 1.00 22.34 382 TYR A O 1
ATOM 2692 N N . VAL A 1 371 ? 61.616 44.779 22.257 1.00 22.96 383 VAL A N 1
ATOM 2693 C CA . VAL A 1 371 ? 60.355 45.481 22.439 1.00 24.77 383 VAL A CA 1
ATOM 2694 C C . VAL A 1 371 ? 59.735 45.037 23.758 1.00 25.98 383 VAL A C 1
ATOM 2695 O O . VAL A 1 371 ? 59.301 43.894 23.872 1.00 27.49 383 VAL A O 1
ATOM 2699 N N . THR A 1 372 ? 59.687 45.941 24.743 1.00 26.43 384 THR A N 1
ATOM 2700 C CA . THR A 1 372 ? 59.115 45.605 26.041 1.00 27.38 384 THR A CA 1
ATOM 2701 C C . THR A 1 372 ? 58.176 46.714 26.501 1.00 27.83 384 THR A C 1
ATOM 2702 O O . THR A 1 372 ? 58.386 47.883 26.181 1.00 28.75 384 THR A O 1
ATOM 2706 N N . GLN A 1 373 ? 57.167 46.333 27.292 1.00 27.81 385 GLN A N 1
ATOM 2707 C CA . GLN A 1 373 ? 56.252 47.294 27.884 1.00 27.85 385 GLN A CA 1
ATOM 2708 C C . GLN A 1 373 ? 57.035 48.274 28.764 1.00 26.68 385 GLN A C 1
ATOM 2709 O O . GLN A 1 373 ? 56.756 49.470 28.752 1.00 25.95 385 GLN A O 1
ATOM 2715 N N . GLU A 1 374 ? 58.043 47.764 29.486 1.00 26.37 386 GLU A N 1
ATOM 2716 C CA . GLU A 1 374 ? 58.744 48.532 30.509 1.00 27.12 386 GLU A CA 1
ATOM 2717 C C . GLU A 1 374 ? 59.527 49.688 29.883 1.00 26.56 386 GLU A C 1
ATOM 2718 O O . GLU A 1 374 ? 59.516 50.802 30.409 1.00 26.80 386 GLU A O 1
ATOM 2724 N N . THR A 1 375 ? 60.203 49.419 28.761 1.00 24.26 387 THR A N 1
ATOM 2725 C CA . THR A 1 375 ? 60.970 50.451 28.082 1.00 23.51 387 THR A CA 1
ATOM 2726 C C . THR A 1 375 ? 60.057 51.578 27.586 1.00 23.08 387 THR A C 1
ATOM 2727 O O . THR A 1 375 ? 60.455 52.744 27.591 1.00 22.45 387 THR A O 1
ATOM 2731 N N . PHE A 1 376 ? 58.839 51.223 27.159 1.00 22.36 388 PHE A N 1
ATOM 2732 C CA . PHE A 1 376 ? 57.901 52.208 26.646 1.00 22.68 388 PHE A CA 1
ATOM 2733 C C . PHE A 1 376 ? 57.277 52.998 27.793 1.00 23.98 388 PHE A C 1
ATOM 2734 O O . PHE A 1 376 ? 57.036 54.195 27.648 1.00 24.68 388 PHE A O 1
ATOM 2742 N N . GLU A 1 377 ? 57.047 52.333 28.935 1.00 25.79 389 GLU A N 1
ATOM 2743 C CA . GLU A 1 377 ? 56.569 53.015 30.132 1.00 26.94 389 GLU A CA 1
ATOM 2744 C C . GLU A 1 377 ? 57.587 54.076 30.547 1.00 25.35 389 GLU A C 1
ATOM 2745 O O . GLU A 1 377 ? 57.218 55.184 30.938 1.00 24.66 389 GLU A O 1
ATOM 2751 N N . PHE A 1 378 ? 58.873 53.714 30.469 1.00 23.93 390 PHE A N 1
ATOM 2752 C CA . PHE A 1 378 ? 59.933 54.627 30.857 1.00 23.01 390 PHE A CA 1
ATOM 2753 C C . PHE A 1 378 ? 59.926 55.839 29.926 1.00 23.26 390 PHE A C 1
ATOM 2754 O O . PHE A 1 378 ? 59.956 56.980 30.389 1.00 22.47 390 PHE A O 1
ATOM 2762 N N . PHE A 1 379 ? 59.904 55.563 28.614 1.00 23.20 391 PHE A N 1
ATOM 2763 C CA . PHE A 1 379 ? 59.942 56.603 27.601 1.00 23.52 391 PHE A CA 1
ATOM 2764 C C . PHE A 1 379 ? 58.787 57.577 27.816 1.00 24.78 391 PHE A C 1
ATOM 2765 O O . PHE A 1 379 ? 58.985 58.789 27.758 1.00 24.70 391 PHE A O 1
ATOM 2773 N N . GLU A 1 380 ? 57.590 57.029 28.063 1.00 26.24 392 GLU A N 1
ATOM 2774 C CA . GLU A 1 380 ? 56.391 57.835 28.217 1.00 28.70 392 GLU A CA 1
ATOM 2775 C C . GLU A 1 380 ? 56.507 58.729 29.452 1.00 27.57 392 GLU A C 1
ATOM 2776 O O . GLU A 1 380 ? 56.188 59.913 29.387 1.00 29.19 392 GLU A O 1
ATOM 2782 N N . GLU A 1 381 ? 56.976 58.155 30.564 1.00 26.71 393 GLU A N 1
ATOM 2783 C CA . GLU A 1 381 ? 57.158 58.865 31.820 1.00 26.55 393 GLU A CA 1
ATOM 2784 C C . GLU A 1 381 ? 58.154 60.016 31.630 1.00 25.79 393 GLU A C 1
ATOM 2785 O O . GLU A 1 381 ? 57.989 61.078 32.223 1.00 25.19 393 GLU A O 1
ATOM 2791 N N . ALA A 1 382 ? 59.176 59.810 30.785 1.00 24.37 394 ALA A N 1
ATOM 2792 C CA . ALA A 1 382 ? 60.284 60.746 30.650 1.00 24.53 394 ALA A CA 1
ATOM 2793 C C . ALA A 1 382 ? 59.984 61.841 29.623 1.00 25.20 394 ALA A C 1
ATOM 2794 O O . ALA A 1 382 ? 60.364 62.996 29.808 1.00 24.68 394 ALA A O 1
ATOM 2796 N N . VAL A 1 383 ? 59.319 61.473 28.525 1.00 26.24 395 VAL A N 1
ATOM 2797 C CA . VAL A 1 383 ? 59.191 62.370 27.390 1.00 27.10 395 VAL A CA 1
ATOM 2798 C C . VAL A 1 383 ? 57.811 63.031 27.405 1.00 29.35 395 VAL A C 1
ATOM 2799 O O . VAL A 1 383 ? 57.699 64.219 27.103 1.00 30.17 395 VAL A O 1
ATOM 2803 N N . GLY A 1 384 ? 56.769 62.255 27.739 1.00 29.05 396 GLY A N 1
ATOM 2804 C CA . GLY A 1 384 ? 55.414 62.778 27.827 1.00 28.72 396 GLY A CA 1
ATOM 2805 C C . GLY A 1 384 ? 54.481 62.228 26.746 1.00 29.98 396 GLY A C 1
ATOM 2806 O O . GLY A 1 384 ? 53.309 62.593 26.695 1.00 32.41 396 GLY A O 1
ATOM 2807 N N . ARG A 1 385 ? 55.001 61.350 25.883 1.00 28.64 397 ARG A N 1
ATOM 2808 C CA . ARG A 1 385 ? 54.225 60.754 24.806 1.00 27.35 397 ARG A CA 1
ATOM 2809 C C . ARG A 1 385 ? 54.791 59.367 24.507 1.00 27.94 397 ARG A C 1
ATOM 2810 O O . ARG A 1 385 ? 55.882 59.027 24.951 1.00 28.36 397 ARG A O 1
ATOM 2818 N N . GLN A 1 386 ? 54.050 58.571 23.737 1.00 28.44 398 GLN A N 1
ATOM 2819 C CA . GLN A 1 386 ? 54.483 57.223 23.417 1.00 28.81 398 GLN A CA 1
ATOM 2820 C C . GLN A 1 386 ? 55.604 57.251 22.381 1.00 29.34 398 GLN A C 1
ATOM 2821 O O . GLN A 1 386 ? 55.699 58.181 21.581 1.00 31.83 398 GLN A O 1
ATOM 2827 N N . ALA A 1 387 ? 56.439 56.204 22.404 1.00 27.50 399 ALA A N 1
ATOM 2828 C CA . ALA A 1 387 ? 57.631 56.134 21.577 1.00 25.67 399 ALA A CA 1
ATOM 2829 C C . ALA A 1 387 ? 57.309 55.586 20.192 1.00 25.05 399 ALA A C 1
ATOM 2830 O O . ALA A 1 387 ? 56.337 54.858 20.001 1.00 25.80 399 ALA A O 1
ATOM 2832 N N . PHE A 1 388 ? 58.149 55.966 19.231 1.00 24.44 400 PHE A N 1
ATOM 2833 C CA . PHE A 1 388 ? 58.227 55.318 17.935 1.00 25.08 400 PHE A CA 1
ATOM 2834 C C . PHE A 1 388 ? 59.493 54.460 17.950 1.00 25.77 400 PHE A C 1
ATOM 2835 O O . PHE A 1 388 ? 60.598 54.985 18.082 1.00 26.26 400 PHE A O 1
ATOM 2843 N N . MET A 1 389 ? 59.314 53.137 17.858 1.00 25.72 401 MET A N 1
ATOM 2844 C CA . MET A 1 389 ? 60.385 52.185 18.100 1.00 26.06 401 MET A CA 1
ATOM 2845 C C . MET A 1 389 ? 61.275 52.076 16.863 1.00 25.44 401 MET A C 1
ATOM 2846 O O . MET A 1 389 ? 60.783 51.843 15.759 1.00 26.45 401 MET A O 1
ATOM 2851 N N . TRP A 1 390 ? 62.583 52.270 17.071 1.00 23.49 402 TRP A N 1
ATOM 2852 C CA . TRP A 1 390 ? 63.625 51.945 16.109 1.00 22.29 402 TRP A CA 1
ATOM 2853 C C . TRP A 1 390 ? 64.239 50.610 16.529 1.00 21.41 402 TRP A C 1
ATOM 2854 O O . TRP A 1 390 ? 64.902 50.535 17.567 1.00 20.34 402 TRP A O 1
ATOM 2865 N N . LEU A 1 391 ? 63.984 49.554 15.740 1.00 19.58 403 LEU A N 1
ATOM 2866 C CA . LEU A 1 391 ? 64.445 48.220 16.093 1.00 18.73 403 LEU A CA 1
ATOM 2867 C C . LEU A 1 391 ? 65.772 47.917 15.404 1.00 18.66 403 LEU A C 1
ATOM 2868 O O . LEU A 1 391 ? 65.840 47.813 14.181 1.00 18.34 403 LEU A O 1
ATOM 2873 N N . ASN A 1 392 ? 66.818 47.752 16.218 1.00 18.59 404 ASN A N 1
ATOM 2874 C CA . ASN A 1 392 ? 68.146 47.435 15.724 1.00 18.90 404 ASN A CA 1
ATOM 2875 C C . ASN A 1 392 ? 68.275 45.929 15.494 1.00 19.53 404 ASN A C 1
ATOM 2876 O O . ASN A 1 392 ? 69.101 45.268 16.121 1.00 20.20 404 ASN A O 1
ATOM 2881 N N . TRP A 1 393 ? 67.435 45.407 14.596 1.00 19.29 405 TRP A N 1
ATOM 2882 C CA . TRP A 1 393 ? 67.509 44.053 14.075 1.00 19.84 405 TRP A CA 1
ATOM 2883 C C . TRP A 1 393 ? 66.791 44.063 12.732 1.00 21.16 405 TRP A C 1
ATOM 2884 O O . TRP A 1 393 ? 65.708 44.635 12.632 1.00 21.77 405 TRP A O 1
ATOM 2895 N N . PRO A 1 394 ? 67.317 43.399 11.679 1.00 21.33 406 PRO A N 1
ATOM 2896 C CA . PRO A 1 394 ? 68.475 42.519 11.795 1.00 21.36 406 PRO A CA 1
ATOM 2897 C C . PRO A 1 394 ? 69.813 43.101 11.346 1.00 21.99 406 PRO A C 1
ATOM 2898 O O . PRO A 1 394 ? 70.643 42.376 10.799 1.00 22.28 406 PRO A O 1
ATOM 2902 N N . VAL A 1 395 ? 70.022 44.396 11.606 1.00 21.76 407 VAL A N 1
ATOM 2903 C CA . VAL A 1 395 ? 71.279 45.067 11.294 1.00 22.18 407 VAL A CA 1
ATOM 2904 C C . VAL A 1 395 ? 72.454 44.190 11.729 1.00 22.25 407 VAL A C 1
ATOM 2905 O O . VAL A 1 395 ? 72.507 43.728 12.866 1.00 22.42 407 VAL A O 1
ATOM 2909 N N . ASN A 1 396 ? 73.412 43.995 10.818 1.00 23.22 408 ASN A N 1
ATOM 2910 C CA . ASN A 1 396 ? 74.517 43.082 11.061 1.00 25.27 408 ASN A CA 1
ATOM 2911 C C . ASN A 1 396 ? 75.853 43.829 11.075 1.00 26.66 408 ASN A C 1
ATOM 2912 O O . ASN A 1 396 ? 76.902 43.211 10.911 1.00 27.90 408 ASN A O 1
ATOM 2917 N N . ASP A 1 397 ? 75.823 45.151 11.286 1.00 26.93 409 ASP A N 1
ATOM 2918 C CA . ASP A 1 397 ? 77.066 45.893 11.419 1.00 26.90 409 ASP A CA 1
ATOM 2919 C C . ASP A 1 397 ? 77.736 45.494 12.733 1.00 26.25 409 ASP A C 1
ATOM 2920 O O . ASP A 1 397 ? 78.936 45.704 12.929 1.00 26.88 409 ASP A O 1
ATOM 2925 N N . ILE A 1 398 ? 76.936 44.886 13.616 1.00 24.61 410 ILE A N 1
ATOM 2926 C CA . ILE A 1 398 ? 77.389 44.378 14.900 1.00 23.00 410 ILE A CA 1
ATOM 2927 C C . ILE A 1 398 ? 78.206 43.101 14.691 1.00 23.41 410 ILE A C 1
ATOM 2928 O O . ILE A 1 398 ? 78.933 42.691 15.593 1.00 24.18 410 ILE A O 1
ATOM 2933 N N . ASN A 1 399 ? 78.077 42.477 13.509 1.00 23.17 411 ASN A N 1
ATOM 2934 C CA . ASN A 1 399 ? 78.794 41.255 13.170 1.00 23.29 411 ASN A CA 1
ATOM 2935 C C . ASN A 1 399 ? 78.589 40.923 11.694 1.00 24.04 411 ASN A C 1
ATOM 2936 O O . ASN A 1 399 ? 77.646 40.220 11.328 1.00 23.23 411 ASN A O 1
ATOM 2941 N N . ASN A 1 400 ? 79.518 41.393 10.857 1.00 25.34 412 ASN A N 1
ATOM 2942 C CA . ASN A 1 400 ? 79.334 41.352 9.415 1.00 26.48 412 ASN A CA 1
ATOM 2943 C C . ASN A 1 400 ? 79.455 39.930 8.876 1.00 26.63 412 ASN A C 1
ATOM 2944 O O . ASN A 1 400 ? 79.134 39.688 7.712 1.00 27.68 412 ASN A O 1
ATOM 2949 N N . LYS A 1 401 ? 79.903 39.005 9.733 1.00 25.05 413 LYS A N 1
ATOM 2950 C CA . LYS A 1 401 ? 80.064 37.613 9.356 1.00 23.56 413 LYS A CA 1
ATOM 2951 C C . LYS A 1 401 ? 78.696 36.941 9.277 1.00 23.07 413 LYS A C 1
ATOM 2952 O O . LYS A 1 401 ? 78.580 35.836 8.749 1.00 23.15 413 LYS A O 1
ATOM 2958 N N . ARG A 1 402 ? 77.660 37.629 9.775 1.00 21.64 414 ARG A N 1
ATOM 2959 C CA . ARG A 1 402 ? 76.352 37.014 9.941 1.00 20.95 414 ARG A CA 1
ATOM 2960 C C . ARG A 1 402 ? 75.364 37.510 8.889 1.00 21.54 414 ARG A C 1
ATOM 2961 O O . ARG A 1 402 ? 75.384 38.677 8.511 1.00 22.67 414 ARG A O 1
ATOM 2969 N N . LEU A 1 403 ? 74.525 36.594 8.399 1.00 21.60 415 LEU A N 1
ATOM 2970 C CA . LEU A 1 403 ? 73.211 36.951 7.900 1.00 22.09 415 LEU A CA 1
ATOM 2971 C C . LEU A 1 403 ? 72.233 36.684 9.037 1.00 23.14 415 LEU A C 1
ATOM 2972 O O . LEU A 1 403 ? 72.354 35.671 9.720 1.00 24.91 415 LEU A O 1
ATOM 2977 N N . LEU A 1 404 ? 71.290 37.603 9.258 1.00 23.30 416 LEU A N 1
ATOM 2978 C CA . LEU A 1 404 ? 70.314 37.417 10.322 1.00 23.75 416 LEU A CA 1
ATOM 2979 C C . LEU A 1 404 ? 68.921 37.279 9.714 1.00 23.46 416 LEU A C 1
ATOM 2980 O O . LEU A 1 404 ? 68.307 38.273 9.331 1.00 23.48 416 LEU A O 1
ATOM 2985 N N . MET A 1 405 ? 68.447 36.033 9.609 1.00 23.10 417 MET A N 1
ATOM 2986 C CA . MET A 1 405 ? 67.187 35.760 8.937 1.00 23.96 417 MET A CA 1
ATOM 2987 C C . MET A 1 405 ? 66.297 34.871 9.809 1.00 23.76 417 MET A C 1
ATOM 2988 O O . MET A 1 405 ? 65.512 34.076 9.289 1.00 23.79 417 MET A O 1
ATOM 2993 N N . GLY A 1 406 ? 66.416 35.017 11.134 1.00 22.19 418 GLY A N 1
ATOM 2994 C CA . GLY A 1 406 ? 65.582 34.263 12.050 1.00 22.70 418 GLY A CA 1
ATOM 2995 C C . GLY A 1 406 ? 64.218 34.919 12.251 1.00 22.64 418 GLY A C 1
ATOM 2996 O O . GLY A 1 406 ? 63.944 35.973 11.689 1.00 23.53 418 GLY A O 1
ATOM 2997 N N . LYS A 1 407 ? 63.379 34.292 13.078 1.00 22.07 419 LYS A N 1
ATOM 2998 C CA . LYS A 1 407 ? 62.058 34.805 13.403 1.00 23.25 419 LYS A CA 1
ATOM 2999 C C . LYS A 1 407 ? 62.176 36.069 14.258 1.00 23.79 419 LYS A C 1
ATOM 3000 O O . LYS A 1 407 ? 63.250 36.389 14.765 1.00 23.53 419 LYS A O 1
ATOM 3006 N N . GLY A 1 408 ? 61.046 36.765 14.438 1.00 23.89 420 GLY A N 1
ATOM 3007 C CA . GLY A 1 408 ? 60.997 37.995 15.212 1.00 24.68 420 GLY A CA 1
ATOM 3008 C C . GLY A 1 408 ? 60.937 37.739 16.717 1.00 25.56 420 GLY A C 1
ATOM 3009 O O . GLY A 1 408 ? 59.917 37.996 17.353 1.00 26.54 420 GLY A O 1
ATOM 3010 N N . GLU A 1 409 ? 62.055 37.261 17.273 1.00 25.87 421 GLU A N 1
ATOM 3011 C CA . GLU A 1 409 ? 62.188 36.944 18.684 1.00 26.41 421 GLU A CA 1
ATOM 3012 C C . GLU A 1 409 ? 62.041 38.192 19.553 1.00 27.02 421 GLU A C 1
ATOM 3013 O O . GLU A 1 409 ? 61.646 38.080 20.711 1.00 27.29 421 GLU A O 1
ATOM 3019 N N . MET A 1 410 ? 62.378 39.371 19.009 1.00 26.67 422 MET A N 1
ATOM 3020 C CA . MET A 1 410 ? 62.438 40.591 19.806 1.00 26.92 422 MET A CA 1
ATOM 3021 C C . MET A 1 410 ? 61.091 41.315 19.825 1.00 27.33 422 MET A C 1
ATOM 3022 O O . MET A 1 410 ? 60.999 42.417 20.358 1.00 28.86 422 MET A O 1
ATOM 3027 N N . LEU A 1 411 ? 60.051 40.688 19.259 1.00 26.56 423 LEU A N 1
ATOM 3028 C CA . LEU A 1 411 ? 58.764 41.341 19.077 1.00 26.17 423 LEU A CA 1
ATOM 3029 C C . LEU A 1 411 ? 57.736 40.728 20.026 1.00 26.35 423 LEU A C 1
ATOM 3030 O O . LEU A 1 411 ? 57.223 39.645 19.763 1.00 29.14 423 LEU A O 1
ATOM 3035 N N . ASP A 1 412 ? 57.410 41.445 21.107 1.00 25.56 424 ASP A N 1
ATOM 3036 C CA . ASP A 1 412 ? 56.461 40.958 22.099 1.00 24.97 424 ASP A CA 1
ATOM 3037 C C . ASP A 1 412 ? 55.019 41.310 21.714 1.00 24.28 424 ASP A C 1
ATOM 3038 O O . ASP A 1 412 ? 54.630 42.479 21.695 1.00 23.48 424 ASP A O 1
ATOM 3043 N N . PRO A 1 413 ? 54.172 40.297 21.421 1.00 23.52 425 PRO A N 1
ATOM 3044 C CA . PRO A 1 413 ? 52.793 40.535 20.996 1.00 23.78 425 PRO A CA 1
ATOM 3045 C C . PRO A 1 413 ? 51.848 41.143 22.032 1.00 24.47 425 PRO A C 1
ATOM 3046 O O . PRO A 1 413 ? 50.721 41.489 21.690 1.00 25.24 425 PRO A O 1
ATOM 3050 N N . THR A 1 414 ? 52.316 41.317 23.273 1.00 24.85 426 THR A N 1
ATOM 3051 C CA . THR A 1 414 ? 51.450 41.797 24.342 1.00 24.70 426 THR A CA 1
ATOM 3052 C C . THR A 1 414 ? 51.714 43.268 24.666 1.00 25.90 426 THR A C 1
ATOM 3053 O O . THR A 1 414 ? 51.078 43.816 25.568 1.00 26.35 426 THR A O 1
ATOM 3057 N N . VAL A 1 415 ? 52.664 43.890 23.951 1.00 26.08 427 VAL A N 1
ATOM 3058 C CA . VAL A 1 415 ? 53.036 45.275 24.206 1.00 26.45 427 VAL A CA 1
ATOM 3059 C C . VAL A 1 415 ? 52.144 46.201 23.381 1.00 26.99 427 VAL A C 1
ATOM 3060 O O . VAL A 1 415 ? 52.022 46.027 22.172 1.00 27.85 427 VAL A O 1
ATOM 3064 N N . THR A 1 416 ? 51.580 47.224 24.034 1.00 28.72 428 THR A N 1
ATOM 3065 C CA . THR A 1 416 ? 50.509 48.007 23.431 1.00 31.65 428 THR A CA 1
ATOM 3066 C C . THR A 1 416 ? 50.833 49.505 23.384 1.00 31.90 428 THR A C 1
ATOM 3067 O O . THR A 1 416 ? 50.119 50.265 22.737 1.00 33.96 428 THR A O 1
ATOM 3071 N N . ASN A 1 417 ? 51.895 49.942 24.068 1.00 32.37 429 ASN A N 1
ATOM 3072 C CA . ASN A 1 417 ? 51.997 51.348 24.439 1.00 33.33 429 ASN A CA 1
ATOM 3073 C C . ASN A 1 417 ? 53.015 52.098 23.573 1.00 32.68 429 ASN A C 1
ATOM 3074 O O . ASN A 1 417 ? 53.897 52.785 24.097 1.00 32.61 429 ASN A O 1
ATOM 3079 N N . PHE A 1 418 ? 52.879 51.993 22.244 1.00 29.41 430 PHE A N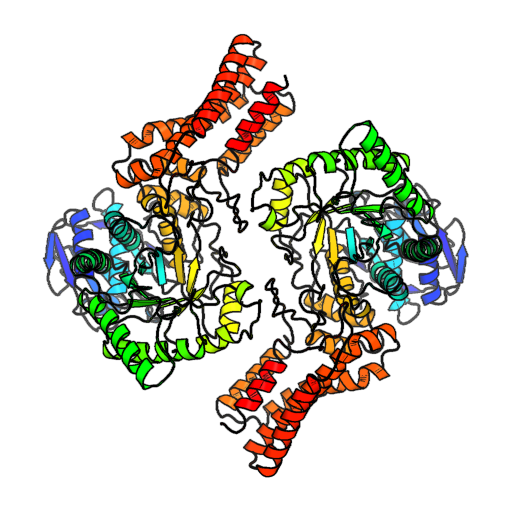 1
ATOM 3080 C CA . PHE A 1 418 ? 53.831 52.637 21.351 1.00 27.68 430 PHE A CA 1
ATOM 3081 C C . PHE A 1 418 ? 53.203 52.862 19.979 1.00 26.17 430 PHE A C 1
ATOM 3082 O O . PHE A 1 418 ? 52.214 52.215 19.641 1.00 25.99 430 PHE A O 1
ATOM 3090 N N . LYS A 1 419 ? 53.820 53.767 19.205 1.00 24.56 431 LYS A N 1
ATOM 3091 C CA . LYS A 1 419 ? 53.223 54.394 18.036 1.00 24.24 431 LYS A CA 1
ATOM 3092 C C . LYS A 1 419 ? 53.496 53.582 16.772 1.00 23.54 431 LYS A C 1
ATOM 3093 O O . LYS A 1 419 ? 52.851 53.796 15.750 1.00 23.93 431 LYS A O 1
ATOM 3099 N N . GLY A 1 420 ? 54.470 52.668 16.828 1.00 22.62 432 GLY A N 1
ATOM 3100 C CA . GLY A 1 420 ? 54.860 51.918 15.647 1.00 21.00 432 GLY A CA 1
ATOM 3101 C C . GLY A 1 420 ? 56.330 51.519 15.676 1.00 20.26 432 GLY A C 1
ATOM 3102 O O . GLY A 1 420 ? 57.038 51.798 16.639 1.00 19.75 432 GLY A O 1
ATOM 3103 N N . ILE A 1 421 ? 56.785 50.874 14.597 1.00 19.94 433 ILE A N 1
ATOM 3104 C CA . ILE A 1 421 ? 58.097 50.255 14.617 1.00 19.89 433 ILE A CA 1
ATOM 3105 C C . ILE A 1 421 ? 58.710 50.291 13.218 1.00 19.87 433 ILE A C 1
ATOM 3106 O O . ILE A 1 421 ? 58.016 50.094 12.219 1.00 20.21 433 ILE A O 1
ATOM 3111 N N . VAL A 1 422 ? 60.018 50.570 13.162 1.00 18.91 434 VAL A N 1
ATOM 3112 C CA . VAL A 1 422 ? 60.786 50.370 11.943 1.00 18.05 434 VAL A CA 1
ATOM 3113 C C . VAL A 1 422 ? 61.960 49.444 12.244 1.00 17.75 434 VAL A C 1
ATOM 3114 O O . VAL A 1 422 ? 62.512 49.483 13.339 1.00 18.53 434 VAL A O 1
ATOM 3118 N N . THR A 1 423 ? 62.317 48.609 11.265 1.00 17.56 435 THR A N 1
ATOM 3119 C CA . THR A 1 423 ? 63.471 47.728 11.359 1.00 18.04 435 THR A CA 1
ATOM 3120 C C . THR A 1 423 ? 64.683 48.373 10.688 1.00 18.37 435 THR A C 1
ATOM 3121 O O . THR A 1 423 ? 64.600 48.875 9.573 1.00 18.40 435 THR A O 1
ATOM 3125 N N . ASN A 1 424 ? 65.820 48.351 11.382 1.00 19.68 436 ASN A N 1
ATOM 3126 C CA . ASN A 1 424 ? 67.090 48.775 10.812 1.00 20.65 436 ASN A CA 1
ATOM 3127 C C . ASN A 1 424 ? 67.788 47.524 10.276 1.00 21.52 436 ASN A C 1
ATOM 3128 O O . ASN A 1 424 ? 68.338 46.747 11.051 1.00 22.23 436 ASN A O 1
ATOM 3133 N N . PRO A 1 425 ? 67.722 47.229 8.957 1.00 22.06 437 PRO A N 1
ATOM 3134 C CA . PRO A 1 425 ? 68.147 45.929 8.435 1.00 23.01 437 PRO A CA 1
ATOM 3135 C C . PRO A 1 425 ? 69.630 45.855 8.082 1.00 24.24 437 PRO A C 1
ATOM 3136 O O . PRO A 1 425 ? 70.391 46.762 8.421 1.00 24.51 437 PRO A O 1
ATOM 3140 N N . MET A 1 426 ? 70.010 44.758 7.406 1.00 24.62 438 MET A N 1
ATOM 3141 C CA . MET A 1 426 ? 71.388 44.447 7.048 1.00 25.46 438 MET A CA 1
ATOM 3142 C C . MET A 1 426 ? 71.788 45.225 5.800 1.00 26.07 438 MET A C 1
ATOM 3143 O O . MET A 1 426 ? 70.934 45.706 5.064 1.00 26.95 438 MET A O 1
ATOM 3148 N N . GLN A 1 427 ? 73.093 45.293 5.531 1.00 26.99 439 GLN A N 1
ATOM 3149 C CA . GLN A 1 427 ? 73.546 45.849 4.266 1.00 27.99 439 GLN A CA 1
ATOM 3150 C C . GLN A 1 427 ? 73.142 44.920 3.119 1.00 27.65 439 GLN A C 1
ATOM 3151 O O . GLN A 1 427 ? 73.185 45.313 1.955 1.00 27.42 439 GLN A O 1
ATOM 3157 N N . GLU A 1 428 ? 72.738 43.690 3.463 1.00 27.99 440 GLU A N 1
ATOM 3158 C CA . GLU A 1 428 ? 72.227 42.732 2.492 1.00 27.81 440 GLU A CA 1
ATOM 3159 C C . GLU A 1 428 ? 70.719 42.931 2.365 1.00 28.12 440 GLU A C 1
ATOM 3160 O O . GLU A 1 428 ? 69.946 42.456 3.204 1.00 28.62 440 GLU A O 1
ATOM 3166 N N . ALA A 1 429 ? 70.318 43.631 1.298 1.00 26.66 441 ALA A N 1
ATOM 3167 C CA . ALA A 1 429 ? 68.961 44.137 1.181 1.00 25.86 441 ALA A CA 1
ATOM 3168 C C . ALA A 1 429 ? 67.952 42.998 1.028 1.00 24.98 441 ALA A C 1
ATOM 3169 O O . ALA A 1 429 ? 66.975 42.941 1.772 1.00 25.56 441 ALA A O 1
ATOM 3171 N N . GLN A 1 430 ? 68.199 42.091 0.077 1.00 23.89 442 GLN A N 1
ATOM 3172 C CA . GLN A 1 430 ? 67.277 41.002 -0.221 1.00 23.60 442 GLN A CA 1
ATOM 3173 C C . GLN A 1 430 ? 67.079 40.100 0.999 1.00 23.50 442 GLN A C 1
ATOM 3174 O O . GLN A 1 430 ? 65.948 39.762 1.333 1.00 24.29 442 GLN A O 1
ATOM 3180 N N . ALA A 1 431 ? 68.178 39.739 1.678 1.00 22.91 443 ALA A N 1
ATOM 3181 C CA . ALA A 1 431 ? 68.146 38.922 2.883 1.00 21.42 443 ALA A CA 1
ATOM 3182 C C . ALA A 1 431 ? 67.303 39.581 3.974 1.00 21.54 443 ALA A C 1
ATOM 3183 O O . ALA A 1 431 ? 66.737 38.892 4.822 1.00 22.72 443 ALA A O 1
ATOM 3185 N N . SER A 1 432 ? 67.218 40.914 3.944 1.00 20.38 444 SER A N 1
ATOM 3186 C CA . SER A 1 432 ? 66.482 41.667 4.945 1.00 20.16 444 SER A CA 1
ATOM 3187 C C . SER A 1 432 ? 64.973 41.472 4.804 1.00 19.96 444 SER A C 1
ATOM 3188 O O . SER A 1 432 ? 64.216 41.831 5.707 1.00 19.43 444 SER A O 1
ATOM 3191 N N . LYS A 1 433 ? 64.532 40.900 3.679 1.00 19.84 445 LYS A N 1
ATOM 3192 C CA . LYS A 1 433 ? 63.099 40.789 3.434 1.00 21.03 445 LYS A CA 1
ATOM 3193 C C . LYS A 1 433 ? 62.416 39.961 4.521 1.00 21.53 445 LYS A C 1
ATOM 3194 O O . LYS A 1 433 ? 61.229 40.172 4.777 1.00 22.83 445 LYS A O 1
ATOM 3200 N N . VAL A 1 434 ? 63.174 39.055 5.160 1.00 20.85 446 VAL A N 1
ATOM 3201 C CA . VAL A 1 434 ? 62.658 38.186 6.211 1.00 20.55 446 VAL A CA 1
ATOM 3202 C C . VAL A 1 434 ? 62.167 39.044 7.378 1.00 20.47 446 VAL A C 1
ATOM 3203 O O . VAL A 1 434 ? 61.044 38.872 7.861 1.00 20.90 446 VAL A O 1
ATOM 3207 N N . ALA A 1 435 ? 63.004 39.996 7.801 1.00 20.15 447 ALA A N 1
ATOM 3208 C CA . ALA A 1 435 ? 62.658 40.877 8.905 1.00 19.79 447 ALA A CA 1
ATOM 3209 C C . ALA A 1 435 ? 61.570 41.866 8.490 1.00 20.13 447 ALA A C 1
ATOM 3210 O O . ALA A 1 435 ? 60.692 42.185 9.291 1.00 21.29 447 ALA A O 1
ATOM 3212 N N . LEU A 1 436 ? 61.615 42.342 7.239 1.00 19.72 448 LEU A N 1
ATOM 3213 C CA . LEU A 1 436 ? 60.596 43.274 6.780 1.00 19.78 448 LEU A CA 1
ATOM 3214 C C . LEU A 1 436 ? 59.224 42.629 6.945 1.00 20.34 448 LEU A C 1
ATOM 3215 O O . LEU A 1 436 ? 58.306 43.258 7.466 1.00 20.04 448 LEU A O 1
ATOM 3220 N N . PHE A 1 437 ? 59.113 41.358 6.535 1.00 20.29 449 PHE A N 1
ATOM 3221 C CA . PHE A 1 437 ? 57.878 40.608 6.689 1.00 19.53 449 PHE A CA 1
ATOM 3222 C C . PHE A 1 437 ? 57.456 40.583 8.157 1.00 19.98 449 PHE A C 1
ATOM 3223 O O . PHE A 1 437 ? 56.286 40.810 8.457 1.00 20.41 449 PHE A O 1
ATOM 3231 N N . ALA A 1 438 ? 58.418 40.328 9.060 1.00 20.11 450 ALA A N 1
ATOM 3232 C CA . ALA A 1 438 ? 58.125 40.198 10.479 1.00 19.72 450 ALA A CA 1
ATOM 3233 C C . ALA A 1 438 ? 57.570 41.508 11.030 1.00 20.18 450 ALA A C 1
ATOM 3234 O O . ALA A 1 438 ? 56.488 41.519 11.620 1.00 20.59 450 ALA A O 1
ATOM 3236 N N . ILE A 1 439 ? 58.303 42.604 10.803 1.00 20.66 451 ILE A N 1
ATOM 3237 C CA . ILE A 1 439 ? 57.934 43.925 11.298 1.00 21.21 451 ILE A CA 1
ATOM 3238 C C . ILE A 1 439 ? 56.595 44.373 10.705 1.00 20.57 451 ILE A C 1
ATOM 3239 O O . ILE A 1 439 ? 55.799 45.005 11.392 1.00 20.37 451 ILE A O 1
ATOM 3244 N N . ALA A 1 440 ? 56.348 44.032 9.436 1.00 19.95 452 ALA A N 1
ATOM 3245 C CA . ALA A 1 440 ? 55.107 44.387 8.773 1.00 20.02 452 ALA A CA 1
ATOM 3246 C C . ALA A 1 440 ? 53.932 43.718 9.481 1.00 21.05 452 ALA A C 1
ATOM 3247 O O . ALA A 1 440 ? 52.953 44.384 9.811 1.00 22.05 452 ALA A O 1
ATOM 3249 N N . ASP A 1 441 ? 54.048 42.403 9.705 1.00 20.65 453 ASP A N 1
ATOM 3250 C CA . ASP A 1 441 ? 53.005 41.607 10.325 1.00 20.03 453 ASP A CA 1
ATOM 3251 C C . ASP A 1 441 ? 52.785 42.093 11.756 1.00 20.17 453 ASP A C 1
ATOM 3252 O O . ASP A 1 441 ? 51.665 42.416 12.146 1.00 19.95 453 ASP A O 1
ATOM 3257 N N . TYR A 1 442 ? 53.874 42.162 12.529 1.00 19.94 454 TYR A N 1
ATOM 3258 C CA . TYR A 1 442 ? 53.805 42.565 13.922 1.00 19.77 454 TYR A CA 1
ATOM 3259 C C . TYR A 1 442 ? 53.305 44.002 14.041 1.00 20.04 454 TYR A C 1
ATOM 3260 O O . TYR A 1 442 ? 52.509 44.313 14.922 1.00 20.76 454 TYR A O 1
ATOM 3269 N N . GLY A 1 443 ? 53.791 44.876 13.155 1.00 20.25 455 GLY A N 1
ATOM 3270 C CA . GLY A 1 443 ? 53.460 46.290 13.215 1.00 20.08 455 GLY A CA 1
ATOM 3271 C C . GLY A 1 443 ? 51.973 46.533 12.982 1.00 20.53 455 GLY A C 1
ATOM 3272 O O . GLY A 1 443 ? 51.390 47.417 13.614 1.00 21.64 455 GLY A O 1
ATOM 3273 N N . TRP A 1 444 ? 51.381 45.730 12.084 1.00 20.12 456 TRP A N 1
ATOM 3274 C CA . TRP A 1 444 ? 49.982 45.855 11.706 1.00 20.89 456 TRP A CA 1
ATOM 3275 C C . TRP A 1 444 ? 49.073 45.264 12.787 1.00 22.15 456 TRP A C 1
ATOM 3276 O O . TRP A 1 444 ? 48.169 45.950 13.273 1.00 21.31 456 TRP A O 1
ATOM 3287 N N . ASN A 1 445 ? 49.332 43.996 13.150 1.00 22.45 457 ASN A N 1
ATOM 3288 C CA . ASN A 1 445 ? 48.506 43.243 14.081 1.00 23.13 457 ASN A CA 1
ATOM 3289 C C . ASN A 1 445 ? 49.394 42.636 15.163 1.00 24.14 457 ASN A C 1
ATOM 3290 O O . ASN A 1 445 ? 49.994 41.587 14.942 1.00 24.68 457 ASN A O 1
ATOM 3295 N N . ARG A 1 446 ? 49.430 43.277 16.338 1.00 24.42 458 ARG A N 1
ATOM 3296 C CA . ARG A 1 446 ? 50.351 42.892 17.393 1.00 24.98 458 ARG A CA 1
ATOM 3297 C C . ARG A 1 446 ? 49.915 41.607 18.095 1.00 25.30 458 ARG A C 1
ATOM 3298 O O . ARG A 1 446 ? 50.709 40.681 18.228 1.00 25.13 458 ARG A O 1
ATOM 3306 N N . ALA A 1 447 ? 48.669 41.555 18.570 1.00 25.77 459 ALA A N 1
ATOM 3307 C CA . ALA A 1 447 ? 48.250 40.449 19.420 1.00 27.37 459 ALA A CA 1
ATOM 3308 C C . ALA A 1 447 ? 48.322 39.119 18.669 1.00 28.47 459 ALA A C 1
ATOM 3309 O O . ALA A 1 447 ? 48.676 38.099 19.261 1.00 29.32 459 ALA A O 1
ATOM 3311 N N . ASP A 1 448 ? 48.013 39.141 17.365 1.00 27.46 460 ASP A N 1
ATOM 3312 C CA . ASP A 1 448 ? 47.954 37.919 16.581 1.00 27.18 460 ASP A CA 1
ATOM 3313 C C . ASP A 1 448 ? 49.304 37.612 15.939 1.00 27.20 460 ASP A C 1
ATOM 3314 O O . ASP A 1 448 ? 49.368 36.811 15.011 1.00 27.55 460 ASP A O 1
ATOM 3319 N N . PHE A 1 449 ? 50.384 38.234 16.426 1.00 26.47 461 PHE A N 1
ATOM 3320 C CA . PHE A 1 449 ? 51.685 37.928 15.854 1.00 26.71 461 PHE A CA 1
ATOM 3321 C C . PHE A 1 449 ? 52.165 36.566 16.347 1.00 28.02 461 PHE A C 1
ATOM 3322 O O . PHE A 1 449 ? 52.443 36.381 17.535 1.00 26.77 461 PHE A O 1
ATOM 3330 N N . ASP A 1 450 ? 52.246 35.627 15.396 1.00 29.48 462 ASP A N 1
ATOM 3331 C CA . ASP A 1 450 ? 52.772 34.293 15.626 1.00 30.20 462 ASP A CA 1
ATOM 3332 C C . ASP A 1 450 ? 54.169 34.193 15.018 1.00 28.58 462 ASP A C 1
ATOM 3333 O O . ASP A 1 450 ? 54.341 33.813 13.865 1.00 27.49 462 ASP A O 1
ATOM 3338 N N . MET A 1 451 ? 55.149 34.563 15.838 1.00 28.33 463 MET A N 1
ATOM 3339 C CA . MET A 1 451 ? 56.575 34.536 15.577 1.00 29.02 463 MET A CA 1
ATOM 3340 C C . MET A 1 451 ? 56.964 33.341 14.699 1.00 29.31 463 MET A C 1
ATOM 3341 O O . MET A 1 451 ? 57.583 33.526 13.652 1.00 27.94 463 MET A O 1
ATOM 3346 N N . ASP A 1 452 ? 56.592 32.119 15.117 1.00 29.53 464 ASP A N 1
ATOM 3347 C CA . ASP A 1 452 ? 57.071 30.901 14.470 1.00 29.17 464 ASP A CA 1
ATOM 3348 C C . ASP A 1 452 ? 56.400 30.698 13.113 1.00 26.99 464 ASP A C 1
ATOM 3349 O O . ASP A 1 452 ? 57.057 30.311 12.147 1.00 27.17 464 ASP A O 1
ATOM 3354 N N . LYS A 1 453 ? 55.090 30.957 13.054 1.00 24.60 465 LYS A N 1
ATOM 3355 C CA . LYS A 1 453 ? 54.291 30.667 11.876 1.00 23.25 465 LYS A CA 1
ATOM 3356 C C . LYS A 1 453 ? 54.555 31.729 10.811 1.00 23.30 465 LYS A C 1
ATOM 3357 O O . LYS A 1 453 ? 54.735 31.413 9.637 1.00 23.89 465 LYS A O 1
ATOM 3363 N N . SER A 1 454 ? 54.585 32.990 11.249 1.00 22.73 466 SER A N 1
ATOM 3364 C CA . SER A 1 454 ? 54.826 34.134 10.389 1.00 22.48 466 SER A CA 1
ATOM 3365 C C . SER A 1 454 ? 56.177 33.988 9.688 1.00 22.18 466 SER A C 1
ATOM 3366 O O . SER A 1 454 ? 56.286 34.174 8.480 1.00 21.10 466 SER A O 1
ATOM 3369 N N . TRP A 1 455 ? 57.201 33.633 10.467 1.00 22.69 467 TRP A N 1
ATOM 3370 C CA . TRP A 1 455 ? 58.531 33.403 9.940 1.00 23.51 467 TRP A CA 1
ATOM 3371 C C . TRP A 1 455 ? 58.485 32.351 8.831 1.00 24.37 467 TRP A C 1
ATOM 3372 O O . TRP A 1 455 ? 58.994 32.568 7.736 1.00 23.02 467 TRP A O 1
ATOM 3383 N N . LYS A 1 456 ? 57.837 31.219 9.113 1.00 26.56 468 LYS A N 1
ATOM 3384 C CA . LYS A 1 456 ? 57.781 30.117 8.166 1.00 28.52 468 LYS A CA 1
ATOM 3385 C C . LYS A 1 456 ? 56.999 30.530 6.915 1.00 27.93 468 LYS A C 1
ATOM 3386 O O . LYS A 1 456 ? 57.384 30.196 5.793 1.00 26.88 468 LYS A O 1
ATOM 3392 N N . ASP A 1 457 ? 55.899 31.268 7.110 1.00 26.87 469 ASP A N 1
ATOM 3393 C CA . ASP A 1 457 ? 55.009 31.580 6.004 1.00 26.26 469 ASP A CA 1
ATOM 3394 C C . ASP A 1 457 ? 55.660 32.589 5.064 1.00 25.73 469 ASP A C 1
ATOM 3395 O O . ASP A 1 457 ? 55.308 32.646 3.890 1.00 27.45 469 ASP A O 1
ATOM 3400 N N . SER A 1 458 ? 56.619 33.359 5.585 1.00 24.14 470 SER A N 1
ATOM 3401 C CA . SER A 1 458 ? 57.220 34.451 4.842 1.00 24.01 470 SER A CA 1
ATOM 3402 C C . SER A 1 458 ? 58.000 33.952 3.626 1.00 24.73 470 SER A C 1
ATOM 3403 O O . SER A 1 458 ? 57.998 34.612 2.587 1.00 26.71 470 SER A O 1
ATOM 3406 N N . PHE A 1 459 ? 58.651 32.789 3.741 1.00 23.21 471 PHE A N 1
ATOM 3407 C CA . PHE A 1 459 ? 59.598 32.379 2.713 1.00 23.69 471 PHE A CA 1
ATOM 3408 C C . PHE A 1 459 ? 58.940 32.258 1.338 1.00 24.49 471 PHE A C 1
ATOM 3409 O O . PHE A 1 459 ? 59.566 32.584 0.332 1.00 24.83 471 PHE A O 1
ATOM 3417 N N . LYS A 1 460 ? 57.674 31.831 1.290 1.00 25.35 472 LYS A N 1
ATOM 3418 C CA . LYS A 1 460 ? 57.014 31.662 0.003 1.00 26.91 472 LYS A CA 1
ATOM 3419 C C . LYS A 1 460 ? 56.825 33.016 -0.686 1.00 27.09 472 LYS A C 1
ATOM 3420 O O . LYS A 1 460 ? 56.823 33.088 -1.913 1.00 28.50 472 LYS A O 1
ATOM 3426 N N . TYR A 1 461 ? 56.694 34.086 0.106 1.00 26.08 473 TYR A N 1
ATOM 3427 C CA . TYR A 1 461 ? 56.522 35.429 -0.424 1.00 25.29 473 TYR A CA 1
ATOM 3428 C C . TYR A 1 461 ? 57.866 36.016 -0.843 1.00 26.23 473 TYR A C 1
ATOM 3429 O O . TYR A 1 461 ? 57.950 36.714 -1.849 1.00 27.69 473 TYR A O 1
ATOM 3438 N N . ILE A 1 462 ? 58.908 35.734 -0.057 1.00 25.68 474 ILE A N 1
ATOM 3439 C CA . ILE A 1 462 ? 60.216 36.306 -0.314 1.00 26.31 474 ILE A CA 1
ATOM 3440 C C . ILE A 1 462 ? 60.817 35.643 -1.547 1.00 28.10 474 ILE A C 1
ATOM 3441 O O . ILE A 1 462 ? 61.422 36.319 -2.374 1.00 29.00 474 ILE A O 1
ATOM 3446 N N . GLU A 1 463 ? 60.638 34.323 -1.653 1.00 30.03 475 GLU A N 1
ATOM 3447 C CA . GLU A 1 463 ? 61.297 33.532 -2.680 1.00 32.44 475 GLU A CA 1
ATOM 3448 C C . GLU A 1 463 ? 60.354 32.426 -3.154 1.00 33.86 475 GLU A C 1
ATOM 3449 O O . GLU A 1 463 ? 60.392 31.308 -2.639 1.00 34.50 475 GLU A O 1
ATOM 3455 N N . PRO A 1 464 ? 59.500 32.694 -4.172 1.00 33.97 476 PRO A N 1
ATOM 3456 C CA . PRO A 1 464 ? 58.446 31.756 -4.571 1.00 33.43 476 PRO A CA 1
ATOM 3457 C C . PRO A 1 464 ? 58.922 30.437 -5.182 1.00 33.56 476 PRO A C 1
ATOM 3458 O O . PRO A 1 464 ? 58.207 29.443 -5.127 1.00 34.49 476 PRO A O 1
ATOM 3462 N N . ASP A 1 465 ? 60.131 30.421 -5.754 1.00 35.01 477 ASP A N 1
ATOM 3463 C CA . ASP A 1 465 ? 60.606 29.257 -6.489 1.00 34.40 477 ASP A CA 1
ATOM 3464 C C . ASP A 1 465 ? 61.478 28.350 -5.615 1.00 33.24 477 ASP A C 1
ATOM 3465 O O . ASP A 1 465 ? 61.630 27.167 -5.917 1.00 33.91 477 ASP A O 1
ATOM 3470 N N . ALA A 1 466 ? 62.047 28.904 -4.536 1.00 30.85 478 ALA A N 1
ATOM 3471 C CA . ALA A 1 466 ? 63.016 28.180 -3.728 1.00 28.43 478 ALA A CA 1
ATOM 3472 C C . ALA A 1 466 ? 62.754 28.415 -2.244 1.00 28.59 478 ALA A C 1
ATOM 3473 O O . ALA A 1 466 ? 63.692 28.617 -1.472 1.00 28.92 478 ALA A O 1
ATOM 3475 N N . SER A 1 467 ? 61.478 28.362 -1.845 1.00 28.96 479 SER A N 1
ATOM 3476 C CA . SER A 1 467 ? 61.103 28.812 -0.514 1.00 30.05 479 SER A CA 1
ATOM 3477 C C . SER A 1 467 ? 61.570 27.841 0.567 1.00 30.77 479 SER A C 1
ATOM 3478 O O . SER A 1 467 ? 61.952 28.270 1.653 1.00 31.57 479 SER A O 1
ATOM 3481 N N . GLU A 1 468 ? 61.559 26.540 0.256 1.00 31.93 480 GLU A N 1
ATOM 3482 C CA . GLU A 1 468 ? 62.050 25.533 1.181 1.00 30.90 480 GLU A CA 1
ATOM 3483 C C . GLU A 1 468 ? 63.545 25.750 1.404 1.00 29.15 480 GLU A C 1
ATOM 3484 O O . GLU A 1 468 ? 64.019 25.737 2.540 1.00 28.50 480 GLU A O 1
ATOM 3490 N N . GLU A 1 469 ? 64.273 25.994 0.311 1.00 26.82 481 GLU A N 1
ATOM 3491 C CA . GLU A 1 469 ? 65.713 26.181 0.375 1.00 26.81 481 GLU A CA 1
ATOM 3492 C C . GLU A 1 469 ? 66.069 27.413 1.212 1.00 26.61 481 GLU A C 1
ATOM 3493 O O . GLU A 1 469 ? 66.951 27.347 2.070 1.00 27.02 481 GLU A O 1
ATOM 3499 N N . LEU A 1 470 ? 65.390 28.542 0.964 1.00 24.90 482 LEU A N 1
ATOM 3500 C CA . LEU A 1 470 ? 65.757 29.771 1.653 1.00 23.07 482 LEU A CA 1
ATOM 3501 C C . LEU A 1 470 ? 65.370 29.679 3.126 1.00 22.81 482 LEU A C 1
ATOM 3502 O O . LEU A 1 470 ? 66.082 30.201 3.980 1.00 23.61 482 LEU A O 1
ATOM 3507 N N . TYR A 1 471 ? 64.248 29.007 3.409 1.00 21.84 483 TYR A N 1
ATOM 3508 C CA . TYR A 1 471 ? 63.866 28.674 4.772 1.00 21.54 483 TYR A CA 1
ATOM 3509 C C . TYR A 1 471 ? 64.950 27.822 5.441 1.00 21.63 483 TYR A C 1
ATOM 3510 O O . TYR A 1 471 ? 65.316 28.088 6.582 1.00 21.98 483 TYR A O 1
ATOM 3519 N N . THR A 1 472 ? 65.466 26.805 4.733 1.00 21.22 484 THR A N 1
ATOM 3520 C CA . THR A 1 472 ? 66.580 26.005 5.226 1.00 20.89 484 THR A CA 1
ATOM 3521 C C . THR A 1 472 ? 67.757 26.901 5.616 1.00 21.74 484 THR A C 1
ATOM 3522 O O . THR A 1 472 ? 68.311 26.735 6.703 1.00 22.33 484 THR A O 1
ATOM 3526 N N . PHE A 1 473 ? 68.136 27.854 4.748 1.00 20.94 485 PHE A N 1
ATOM 3527 C CA . PHE A 1 473 ? 69.244 28.743 5.081 1.00 21.03 485 PHE A CA 1
ATOM 3528 C C . PHE A 1 473 ? 68.926 29.584 6.319 1.00 21.40 485 PHE A C 1
ATOM 3529 O O . PHE A 1 473 ? 69.806 29.817 7.151 1.00 21.66 485 PHE A O 1
ATOM 3537 N N . ALA A 1 474 ? 67.673 30.048 6.429 1.00 20.82 486 ALA A N 1
ATOM 3538 C CA . ALA A 1 474 ? 67.308 30.985 7.480 1.00 21.17 486 ALA A CA 1
ATOM 3539 C C . ALA A 1 474 ? 67.345 30.290 8.837 1.00 21.89 486 ALA A C 1
ATOM 3540 O O . ALA A 1 474 ? 67.630 30.927 9.851 1.00 22.99 486 ALA A O 1
ATOM 3542 N N . LYS A 1 475 ? 67.076 28.978 8.829 1.00 22.52 487 LYS A N 1
ATOM 3543 C CA . LYS A 1 475 ? 67.126 28.139 10.018 1.00 22.89 487 LYS A CA 1
ATOM 3544 C C . LYS A 1 475 ? 68.506 28.173 10.675 1.00 22.15 487 LYS A C 1
ATOM 3545 O O . LYS A 1 475 ? 68.590 27.998 11.887 1.00 22.35 487 LYS A O 1
ATOM 3551 N N . HIS A 1 476 ? 69.565 28.384 9.877 1.00 21.81 488 HIS A N 1
ATOM 3552 C CA . HIS A 1 476 ? 70.941 28.214 10.331 1.00 22.05 488 HIS A CA 1
ATOM 3553 C C . HIS A 1 476 ? 71.724 29.523 10.255 1.00 22.76 488 HIS A C 1
ATOM 3554 O O . HIS A 1 476 ? 72.949 29.540 10.448 1.00 21.62 488 HIS A O 1
ATOM 3561 N N . MET A 1 477 ? 71.008 30.619 9.980 1.00 21.94 489 MET A N 1
ATOM 3562 C CA . MET A 1 477 ? 71.670 31.905 9.876 1.00 22.37 489 MET A CA 1
ATOM 3563 C C . MET A 1 477 ? 70.844 32.953 10.615 1.00 22.45 489 MET A C 1
ATOM 3564 O O . MET A 1 477 ? 70.003 33.617 10.007 1.00 23.37 489 MET A O 1
ATOM 3569 N N . SER A 1 478 ? 71.081 33.100 11.926 1.00 21.59 490 SER A N 1
ATOM 3570 C CA . SER A 1 478 ? 70.208 33.962 12.706 1.00 21.71 490 SER A CA 1
ATOM 3571 C C . SER A 1 478 ? 70.848 34.455 13.998 1.00 22.20 490 SER A C 1
ATOM 3572 O O . SER A 1 478 ? 70.334 35.410 14.575 1.00 22.86 490 SER A O 1
ATOM 3575 N N . ASP A 1 479 ? 71.954 33.835 14.441 1.00 22.23 491 ASP A N 1
ATOM 3576 C CA . ASP A 1 479 ? 72.551 34.220 15.715 1.00 22.85 491 ASP A CA 1
ATOM 3577 C C . ASP A 1 479 ? 73.694 35.211 15.504 1.00 22.78 491 ASP A C 1
ATOM 3578 O O . ASP A 1 479 ? 74.743 34.837 14.984 1.00 24.07 491 ASP A O 1
ATOM 3583 N N . PRO A 1 480 ? 73.545 36.487 15.934 1.00 22.27 492 PRO A N 1
ATOM 3584 C CA . PRO A 1 480 ? 74.599 37.489 15.770 1.00 22.28 492 PRO A CA 1
ATOM 3585 C C . PRO A 1 480 ? 75.767 37.389 16.748 1.00 23.10 492 PRO A C 1
ATOM 3586 O O . PRO A 1 480 ? 76.793 38.026 16.531 1.00 24.44 492 PRO A O 1
ATOM 3590 N N . ALA A 1 481 ? 75.613 36.597 17.819 1.00 23.78 493 ALA A N 1
ATOM 3591 C CA . ALA A 1 481 ? 76.678 36.404 18.801 1.00 23.40 493 ALA A CA 1
ATOM 3592 C C . ALA A 1 481 ? 77.860 35.654 18.181 1.00 23.83 493 ALA A C 1
ATOM 3593 O O . ALA A 1 481 ? 77.671 34.800 17.313 1.00 24.77 493 ALA A O 1
ATOM 3595 N N . PRO A 1 482 ? 79.123 35.932 18.586 1.00 23.66 494 PRO A N 1
ATOM 3596 C CA . PRO A 1 482 ? 79.440 36.991 19.550 1.00 24.08 494 PRO A CA 1
ATOM 3597 C C . PRO A 1 482 ? 79.441 38.409 18.973 1.00 24.71 494 PRO A C 1
ATOM 3598 O O . PRO A 1 482 ? 79.752 38.610 17.803 1.00 24.64 494 PRO A O 1
ATOM 3602 N N . ASN A 1 483 ? 79.086 39.383 19.818 1.00 24.93 495 ASN A N 1
ATOM 3603 C CA . ASN A 1 483 ? 79.060 40.791 19.464 1.00 26.49 495 ASN A CA 1
ATOM 3604 C C . ASN A 1 483 ? 79.173 41.609 20.748 1.00 28.56 495 ASN A C 1
ATOM 3605 O O . ASN A 1 483 ? 78.840 41.109 21.822 1.00 27.95 495 ASN A O 1
ATOM 3610 N N A TRP A 1 484 ? 79.605 42.869 20.615 0.50 30.87 496 TRP A N 1
ATOM 3611 N N B TRP A 1 484 ? 79.641 42.860 20.601 0.50 29.78 496 TRP A N 1
ATOM 3612 C CA A TRP A 1 484 ? 79.966 43.700 21.754 0.50 33.16 496 TRP A CA 1
ATOM 3613 C CA B TRP A 1 484 ? 79.951 43.777 21.691 0.50 31.37 496 TRP A CA 1
ATOM 3614 C C A TRP A 1 484 ? 78.741 44.130 22.564 0.50 33.20 496 TRP A C 1
ATOM 3615 C C B TRP A 1 484 ? 78.726 44.000 22.575 0.50 31.97 496 TRP A C 1
ATOM 3616 O O A TRP A 1 484 ? 78.871 44.440 23.745 0.50 33.77 496 TRP A O 1
ATOM 3617 O O B TRP A 1 484 ? 78.845 44.051 23.798 0.50 32.20 496 TRP A O 1
ATOM 3638 N N . HIS A 1 485 ? 77.554 44.118 21.943 1.00 32.68 497 HIS A N 1
ATOM 3639 C CA . HIS A 1 485 ? 76.329 44.458 22.652 1.00 34.71 497 HIS A CA 1
ATOM 3640 C C . HIS A 1 485 ? 75.780 43.267 23.435 1.00 33.71 497 HIS A C 1
ATOM 3641 O O . HIS A 1 485 ? 75.116 43.453 24.444 1.00 34.58 497 HIS A O 1
ATOM 3648 N N . GLY A 1 486 ? 76.038 42.046 22.961 1.00 31.87 498 GLY A N 1
ATOM 3649 C CA . GLY A 1 486 ? 75.657 40.857 23.709 1.00 28.61 498 GLY A CA 1
ATOM 3650 C C . GLY A 1 486 ? 74.284 40.323 23.305 1.00 27.12 498 GLY A C 1
ATOM 3651 O O . GLY A 1 486 ? 73.613 39.660 24.099 1.00 26.41 498 GLY A O 1
ATOM 3652 N N . LEU A 1 487 ? 73.882 40.619 22.064 1.00 24.66 499 LEU A N 1
ATOM 3653 C CA . LEU A 1 487 ? 72.634 40.109 21.533 1.00 23.08 499 LEU A CA 1
ATOM 3654 C C . LEU A 1 487 ? 72.848 38.658 21.121 1.00 23.28 499 LEU A C 1
ATOM 3655 O O . LEU A 1 487 ? 73.847 38.332 20.482 1.00 23.37 499 LEU A O 1
ATOM 3660 N N . SER A 1 488 ? 71.897 37.801 21.506 1.00 22.68 500 SER A N 1
ATOM 3661 C CA . SER A 1 488 ? 71.980 36.372 21.262 1.00 22.55 500 SER A CA 1
ATOM 3662 C C . SER A 1 488 ? 70.600 35.892 20.839 1.00 21.94 500 SER A C 1
ATOM 3663 O O . SER A 1 488 ? 69.643 36.078 21.588 1.00 22.41 500 SER A O 1
ATOM 3666 N N . LEU A 1 489 ? 70.511 35.294 19.644 1.00 20.99 501 LEU A N 1
ATOM 3667 C CA . LEU A 1 489 ? 69.237 34.854 19.098 1.00 21.09 501 LEU A CA 1
ATOM 3668 C C . LEU A 1 489 ? 69.348 33.389 18.705 1.00 22.25 501 LEU A C 1
ATOM 3669 O O . LEU A 1 489 ? 70.429 32.913 18.371 1.00 22.57 501 LEU A O 1
ATOM 3674 N N . GLU A 1 490 ? 68.217 32.681 18.732 1.00 22.94 502 GLU A N 1
ATOM 3675 C CA . GLU A 1 490 ? 68.279 31.261 18.446 1.00 24.55 502 GLU A CA 1
ATOM 3676 C C . GLU A 1 490 ? 68.537 31.024 16.962 1.00 23.97 502 GLU A C 1
ATOM 3677 O O . GLU A 1 490 ? 68.237 31.865 16.125 1.00 24.88 502 GLU A O 1
ATOM 3683 N N . GLU A 1 491 ? 69.147 29.870 16.685 1.00 25.03 503 GLU A N 1
ATOM 3684 C CA . GLU A 1 491 ? 69.619 29.436 15.380 1.00 24.45 503 GLU A CA 1
ATOM 3685 C C . GLU A 1 491 ? 69.715 27.914 15.449 1.00 24.51 503 GLU A C 1
ATOM 3686 O O . GLU A 1 491 ? 70.146 27.371 16.462 1.00 24.86 503 GLU A O 1
ATOM 3692 N N . SER A 1 492 ? 69.264 27.231 14.393 1.00 24.91 504 SER A N 1
ATOM 3693 C CA . SER A 1 492 ? 69.324 25.778 14.328 1.00 25.98 504 SER A CA 1
ATOM 3694 C C . SER A 1 492 ? 68.443 25.137 15.401 1.00 27.43 504 SER A C 1
ATOM 3695 O O . SER A 1 492 ? 68.790 24.071 15.901 1.00 28.23 504 SER A O 1
ATOM 3698 N N . GLU A 1 493 ? 67.300 25.754 15.735 1.00 29.36 505 GLU A N 1
ATOM 3699 C CA . GLU A 1 493 ? 66.555 25.335 16.914 1.00 31.98 505 GLU A CA 1
ATOM 3700 C C . GLU A 1 493 ? 65.916 23.958 16.724 1.00 32.08 505 GLU A C 1
ATOM 3701 O O . GLU A 1 493 ? 65.880 23.161 17.661 1.00 32.42 505 GLU A O 1
ATOM 3707 N N . GLU A 1 494 ? 65.410 23.685 15.520 1.00 31.91 506 GLU A N 1
ATOM 3708 C CA . GLU A 1 494 ? 64.787 22.404 15.227 1.00 33.43 506 GLU A CA 1
ATOM 3709 C C . GLU A 1 494 ? 65.828 21.286 15.171 1.00 31.70 506 GLU A C 1
ATOM 3710 O O . GLU A 1 494 ? 65.544 20.157 15.560 1.00 31.92 506 GLU A O 1
ATOM 3716 N N . LEU A 1 495 ? 67.027 21.604 14.677 1.00 28.70 507 LEU A N 1
ATOM 3717 C CA . LEU A 1 495 ? 68.073 20.612 14.499 1.00 27.11 507 LEU A CA 1
ATOM 3718 C C . LEU A 1 495 ? 68.795 20.328 15.816 1.00 27.80 507 LEU A C 1
ATOM 3719 O O . LEU A 1 495 ? 69.396 19.264 15.963 1.00 29.34 507 LEU A O 1
ATOM 3724 N N . ARG A 1 496 ? 68.721 21.272 16.767 1.00 27.01 508 ARG A N 1
ATOM 3725 C CA . ARG A 1 496 ? 69.512 21.246 17.991 1.00 26.62 508 ARG A CA 1
ATOM 3726 C C . ARG A 1 496 ? 69.339 19.941 18.775 1.00 26.69 508 ARG A C 1
ATOM 3727 O O . ARG A 1 496 ? 70.333 19.362 19.202 1.00 26.09 508 ARG A O 1
ATOM 3735 N N . PRO A 1 497 ? 68.105 19.448 19.047 1.00 27.34 509 PRO A N 1
ATOM 3736 C CA . PRO A 1 497 ? 67.937 18.238 19.856 1.00 26.22 509 PRO A CA 1
ATOM 3737 C C . PRO A 1 497 ? 68.568 17.029 19.170 1.00 26.59 509 PRO A C 1
ATOM 3738 O O . PRO A 1 497 ? 69.061 16.117 19.836 1.00 25.93 509 PRO A O 1
ATOM 3742 N N . VAL A 1 498 ? 68.550 17.046 17.831 1.00 26.25 510 VAL A N 1
ATOM 3743 C CA . VAL A 1 498 ? 69.082 15.952 17.037 1.00 26.31 510 VAL A CA 1
ATOM 3744 C C . VAL A 1 498 ? 70.608 15.957 17.154 1.00 27.23 510 VAL A C 1
ATOM 3745 O O . VAL A 1 498 ? 71.212 14.909 17.365 1.00 28.89 510 VAL A O 1
ATOM 3749 N N . ILE A 1 499 ? 71.221 17.143 17.049 1.00 27.25 511 ILE A N 1
ATOM 3750 C CA . ILE A 1 499 ? 72.656 17.300 17.235 1.00 27.54 511 ILE A CA 1
ATOM 3751 C C . ILE A 1 499 ? 73.055 16.806 18.625 1.00 28.27 511 ILE A C 1
ATOM 3752 O O . ILE A 1 499 ? 74.041 16.081 18.765 1.00 29.76 511 ILE A O 1
ATOM 3757 N N . GLU A 1 500 ? 72.284 17.201 19.641 1.00 28.47 512 GLU A N 1
ATOM 3758 C CA . GLU A 1 500 ? 72.627 16.911 21.023 1.00 30.49 512 GLU A CA 1
ATOM 3759 C C . GLU A 1 500 ? 72.535 15.412 21.291 1.00 31.15 512 GLU A C 1
ATOM 3760 O O . GLU A 1 500 ? 73.391 14.860 21.978 1.00 33.03 512 GLU A O 1
ATOM 3766 N N . GLU A 1 501 ? 71.511 14.761 20.722 1.00 30.30 513 GLU A N 1
ATOM 3767 C CA . GLU A 1 501 ? 71.312 13.335 20.920 1.00 28.23 513 GLU A CA 1
ATOM 3768 C C . GLU A 1 501 ? 72.443 12.538 20.270 1.00 28.46 513 GLU A C 1
ATOM 3769 O O . GLU A 1 501 ? 72.976 11.611 20.878 1.00 29.47 513 GLU A O 1
ATOM 3775 N N . PHE A 1 502 ? 72.813 12.896 19.035 1.00 26.66 514 PHE A N 1
ATOM 3776 C CA . PHE A 1 502 ? 73.910 12.195 18.388 1.00 25.87 514 PHE A CA 1
ATOM 3777 C C . PHE A 1 502 ? 75.179 12.338 19.229 1.00 27.45 514 PHE A C 1
ATOM 3778 O O . PHE A 1 502 ? 75.926 11.379 19.397 1.00 29.82 514 PHE A O 1
ATOM 3786 N N . THR A 1 503 ? 75.402 13.532 19.785 1.00 26.99 515 THR A N 1
ATOM 3787 C CA . THR A 1 503 ? 76.616 13.791 20.536 1.00 26.66 515 THR A CA 1
ATOM 3788 C C . THR A 1 503 ? 76.647 12.937 21.801 1.00 26.91 515 THR A C 1
ATOM 3789 O O . THR A 1 503 ? 77.674 12.339 22.101 1.00 27.13 515 THR A O 1
ATOM 3793 N N . ARG A 1 504 ? 75.533 12.880 22.541 1.00 28.12 516 ARG A N 1
ATOM 3794 C CA . ARG A 1 504 ? 75.557 12.138 23.794 1.00 29.63 516 ARG A CA 1
ATOM 3795 C C . ARG A 1 504 ? 75.737 10.649 23.512 1.00 29.57 516 ARG A C 1
ATOM 3796 O O . ARG A 1 504 ? 76.571 10.007 24.141 1.00 29.68 516 ARG A O 1
ATOM 3804 N N . ARG A 1 505 ? 75.008 10.130 22.518 1.00 29.51 517 ARG A N 1
ATOM 3805 C CA . ARG A 1 505 ? 75.136 8.729 22.150 1.00 30.36 517 ARG A CA 1
ATOM 3806 C C . ARG A 1 505 ? 76.600 8.392 21.869 1.00 30.72 517 ARG A C 1
ATOM 3807 O O . ARG A 1 505 ? 77.119 7.403 22.376 1.00 31.74 517 ARG A O 1
ATOM 3815 N N . LEU A 1 506 ? 77.261 9.234 21.072 1.00 31.24 518 LEU A N 1
ATOM 3816 C CA . LEU A 1 506 ? 78.632 8.983 20.666 1.00 31.72 518 LEU A CA 1
ATOM 3817 C C . LEU A 1 506 ? 79.545 9.044 21.886 1.00 33.13 518 LEU A C 1
ATOM 3818 O O . LEU A 1 506 ? 80.409 8.187 22.049 1.00 33.80 518 LEU A O 1
ATOM 3823 N N . TRP A 1 507 ? 79.318 10.042 22.745 1.00 34.98 519 TRP A N 1
ATOM 3824 C CA . TRP A 1 507 ? 80.218 10.350 23.845 1.00 38.71 519 TRP A CA 1
ATOM 3825 C C . TRP A 1 507 ? 80.002 9.394 25.016 1.00 39.39 519 TRP A C 1
ATOM 3826 O O . TRP A 1 507 ? 80.920 9.165 25.799 1.00 39.24 519 TRP A O 1
ATOM 3837 N N . GLU A 1 508 ? 78.788 8.845 25.129 1.00 40.82 520 GLU A N 1
ATOM 3838 C CA . GLU A 1 508 ? 78.451 7.954 26.228 1.00 41.81 520 GLU A CA 1
ATOM 3839 C C . GLU A 1 508 ? 78.546 6.505 25.763 1.00 41.51 520 GLU A C 1
ATOM 3840 O O . GLU A 1 508 ? 77.945 5.617 26.366 1.00 42.07 520 GLU A O 1
ATOM 3846 N N . LYS A 1 509 ? 79.317 6.294 24.688 1.00 41.79 521 LYS A N 1
ATOM 3847 C CA . LYS A 1 509 ? 79.717 4.979 24.210 1.00 42.55 521 LYS A CA 1
ATOM 3848 C C . LYS A 1 509 ? 78.484 4.108 23.976 1.00 42.33 521 LYS A C 1
ATOM 3849 O O . LYS A 1 509 ? 78.371 3.020 24.540 1.00 46.89 521 LYS A O 1
ATOM 3855 N N . GLU A 1 510 ? 77.551 4.614 23.163 1.00 37.58 522 GLU A N 1
ATOM 3856 C CA . GLU A 1 510 ? 76.410 3.838 22.710 1.00 34.13 522 GLU A CA 1
ATOM 3857 C C . GLU A 1 510 ? 76.503 3.716 21.193 1.00 32.85 522 GLU A C 1
ATOM 3858 O O . GLU A 1 510 ? 77.326 4.379 20.569 1.00 33.36 522 GLU A O 1
ATOM 3864 N N . SER A 1 511 ? 75.666 2.859 20.607 1.00 31.78 523 SER A N 1
ATOM 3865 C CA . SER A 1 511 ? 75.652 2.696 19.164 1.00 31.40 523 SER A CA 1
ATOM 3866 C C . SER A 1 511 ? 75.141 3.978 18.503 1.00 31.59 523 SER A C 1
ATOM 3867 O O . SER A 1 511 ? 74.209 4.606 19.005 1.00 31.94 523 SER A O 1
ATOM 3870 N N . VAL A 1 512 ? 75.765 4.365 17.383 1.00 29.87 524 VAL A N 1
ATOM 3871 C CA . VAL A 1 512 ? 75.322 5.531 16.635 1.00 29.24 524 VAL A CA 1
ATOM 3872 C C . VAL A 1 512 ? 74.838 5.106 15.247 1.00 30.11 524 VAL A C 1
ATOM 3873 O O . VAL A 1 512 ? 74.498 5.957 14.432 1.00 31.52 524 VAL A O 1
ATOM 3877 N N . LEU A 1 513 ? 74.791 3.794 14.984 1.00 30.44 525 LEU A N 1
ATOM 3878 C CA . LEU A 1 513 ? 74.478 3.297 13.652 1.00 29.86 525 LEU A CA 1
ATOM 3879 C C . LEU A 1 513 ? 73.087 3.753 13.201 1.00 30.32 525 LEU A C 1
ATOM 3880 O O . LEU A 1 513 ? 72.916 4.220 12.077 1.00 30.08 525 LEU A O 1
ATOM 3885 N N . ASP A 1 514 ? 72.093 3.637 14.084 1.00 30.42 526 ASP A N 1
ATOM 3886 C CA . ASP A 1 514 ? 70.721 3.922 13.706 1.00 32.25 526 ASP A CA 1
ATOM 3887 C C . ASP A 1 514 ? 70.449 5.423 13.706 1.00 32.11 526 ASP A C 1
ATOM 3888 O O . ASP A 1 514 ? 69.784 5.951 12.815 1.00 31.60 526 ASP A O 1
ATOM 3893 N N . TYR A 1 515 ? 70.949 6.108 14.729 1.00 30.12 527 TYR A N 1
ATOM 3894 C CA . TYR A 1 515 ? 70.638 7.517 14.831 1.00 28.83 527 TYR A CA 1
ATOM 3895 C C . TYR A 1 515 ? 71.337 8.278 13.707 1.00 28.29 527 TYR A C 1
ATOM 3896 O O . TYR A 1 515 ? 70.839 9.307 13.260 1.00 29.21 527 TYR A O 1
ATOM 3905 N N . SER A 1 516 ? 72.452 7.733 13.210 1.00 27.68 528 SER A N 1
ATOM 3906 C CA . SER A 1 516 ? 73.233 8.412 12.190 1.00 27.64 528 SER A CA 1
ATOM 3907 C C . SER A 1 516 ? 72.399 8.620 10.929 1.00 28.62 528 SER A C 1
ATOM 3908 O O . SER A 1 516 ? 72.559 9.624 10.246 1.00 30.32 528 SER A O 1
ATOM 3911 N N . LYS A 1 517 ? 71.496 7.679 10.644 1.00 30.09 529 LYS A N 1
ATOM 3912 C CA . LYS A 1 517 ? 70.575 7.806 9.524 1.00 31.65 529 LYS A CA 1
ATOM 3913 C C . LYS A 1 517 ? 69.728 9.073 9.682 1.00 30.60 529 LYS A C 1
ATOM 3914 O O . LYS A 1 517 ? 69.567 9.840 8.734 1.00 29.21 529 LYS A O 1
ATOM 3920 N N . VAL A 1 518 ? 69.187 9.272 10.890 1.00 28.99 530 VAL A N 1
ATOM 3921 C CA . VAL A 1 518 ? 68.315 10.394 11.195 1.00 28.98 530 VAL A CA 1
ATOM 3922 C C . VAL A 1 518 ? 69.057 11.706 10.937 1.00 28.89 530 VAL A C 1
ATOM 3923 O O . VAL A 1 518 ? 68.528 12.588 10.263 1.00 29.77 530 VAL A O 1
ATOM 3927 N N . ILE A 1 519 ? 70.284 11.820 11.462 1.00 27.22 531 ILE A N 1
ATOM 3928 C CA . ILE A 1 519 ? 71.000 13.083 11.448 1.00 26.36 531 ILE A CA 1
ATOM 3929 C C . ILE A 1 519 ? 71.613 13.334 10.070 1.00 27.26 531 ILE A C 1
ATOM 3930 O O . ILE A 1 519 ? 71.763 14.490 9.677 1.00 26.37 531 ILE A O 1
ATOM 3935 N N . LEU A 1 520 ? 71.963 12.255 9.349 1.00 27.65 532 LEU A N 1
ATOM 3936 C CA . LEU A 1 520 ? 72.468 12.368 7.987 1.00 27.40 532 LEU A CA 1
ATOM 3937 C C . LEU A 1 520 ? 71.348 12.837 7.054 1.00 28.78 532 LEU A C 1
ATOM 3938 O O . LEU A 1 520 ? 71.604 13.556 6.090 1.00 30.30 532 LEU A O 1
ATOM 3943 N N . ASP A 1 521 ? 70.104 12.444 7.347 1.00 29.32 533 ASP A N 1
ATOM 3944 C CA . ASP A 1 521 ? 68.957 12.958 6.614 1.00 30.98 533 ASP A CA 1
ATOM 3945 C C . ASP A 1 521 ? 68.886 14.478 6.773 1.00 29.50 533 ASP A C 1
ATOM 3946 O O . ASP A 1 521 ? 68.687 15.203 5.801 1.00 28.20 533 ASP A O 1
ATOM 3951 N N . GLU A 1 522 ? 69.063 14.949 8.008 1.00 28.25 534 GLU A N 1
ATOM 3952 C CA . GLU A 1 522 ? 68.980 16.368 8.298 1.00 29.19 534 GLU A CA 1
ATOM 3953 C C . GLU A 1 522 ? 70.055 17.125 7.521 1.00 27.73 534 GLU A C 1
ATOM 3954 O O . GLU A 1 522 ? 69.772 18.157 6.914 1.00 28.27 534 GLU A O 1
ATOM 3960 N N . TYR A 1 523 ? 71.282 16.595 7.523 1.00 25.76 535 TYR A N 1
ATOM 3961 C CA . TYR A 1 523 ? 72.391 17.287 6.886 1.00 24.87 535 TYR A CA 1
ATOM 3962 C C . TYR A 1 523 ? 72.312 17.188 5.364 1.00 25.55 535 TYR A C 1
ATOM 3963 O O . TYR A 1 523 ? 72.728 18.113 4.670 1.00 26.42 535 TYR A O 1
ATOM 3972 N N . GLN A 1 524 ? 71.739 16.094 4.846 1.00 26.47 536 GLN A N 1
ATOM 3973 C CA . GLN A 1 524 ? 71.600 15.941 3.404 1.00 27.11 536 GLN A CA 1
ATOM 3974 C C . GLN A 1 524 ? 70.616 16.982 2.867 1.00 27.68 536 GLN A C 1
ATOM 3975 O O . GLN A 1 524 ? 70.798 17.496 1.762 1.00 28.28 536 GLN A O 1
ATOM 3981 N N . GLU A 1 525 ? 69.593 17.297 3.671 1.00 27.26 537 GLU A N 1
ATOM 3982 C CA . GLU A 1 525 ? 68.600 18.301 3.322 1.00 28.15 537 GLU A CA 1
ATOM 3983 C C . GLU A 1 525 ? 69.247 19.687 3.246 1.00 27.81 537 GLU A C 1
ATOM 3984 O O . GLU A 1 525 ? 68.957 20.455 2.330 1.00 27.71 537 GLU A O 1
ATOM 3990 N N . ILE A 1 526 ? 70.124 20.003 4.209 1.00 26.30 538 ILE A N 1
ATOM 3991 C CA . ILE A 1 526 ? 70.848 21.263 4.191 1.00 25.05 538 ILE A CA 1
ATOM 3992 C C . ILE A 1 526 ? 71.685 21.322 2.917 1.00 26.65 538 ILE A C 1
ATOM 3993 O O . ILE A 1 526 ? 71.620 22.304 2.180 1.00 27.32 538 ILE A O 1
ATOM 3998 N N . LEU A 1 527 ? 72.448 20.252 2.659 1.00 27.31 539 LEU A N 1
ATOM 3999 C CA . LEU A 1 527 ? 73.368 20.209 1.535 1.00 27.99 539 LEU A CA 1
ATOM 4000 C C . LEU A 1 527 ? 72.608 20.375 0.219 1.00 29.23 539 LEU A C 1
ATOM 4001 O O . LEU A 1 527 ? 73.031 21.136 -0.651 1.00 29.62 539 LEU A O 1
ATOM 4006 N N . ASP A 1 528 ? 71.484 19.664 0.082 1.00 30.10 540 ASP A N 1
ATOM 4007 C CA . ASP A 1 528 ? 70.683 19.728 -1.131 1.00 31.08 540 ASP A CA 1
ATOM 4008 C C . ASP A 1 528 ? 70.188 21.155 -1.362 1.00 30.10 540 ASP A C 1
ATOM 4009 O O . ASP A 1 528 ? 70.179 21.639 -2.493 1.00 29.34 540 ASP A O 1
ATOM 4014 N N . ALA A 1 529 ? 69.780 21.817 -0.275 1.00 28.40 541 ALA A N 1
ATOM 4015 C CA . ALA A 1 529 ? 69.310 23.187 -0.344 1.00 27.45 541 ALA A CA 1
ATOM 4016 C C . ALA A 1 529 ? 70.407 24.093 -0.906 1.00 26.78 541 ALA A C 1
ATOM 4017 O O . ALA A 1 529 ? 70.134 24.949 -1.741 1.00 27.04 541 ALA A O 1
ATOM 4019 N N . THR A 1 530 ? 71.651 23.885 -0.467 1.00 25.71 542 THR A N 1
ATOM 4020 C CA . THR A 1 530 ? 72.752 24.733 -0.893 1.00 25.98 542 THR A CA 1
ATOM 4021 C C . THR A 1 530 ? 73.135 24.440 -2.343 1.00 26.51 542 THR A C 1
ATOM 4022 O O . THR A 1 530 ? 73.835 25.239 -2.965 1.00 26.47 542 THR A O 1
ATOM 4026 N N . ASN A 1 531 ? 72.692 23.290 -2.869 1.00 26.96 543 ASN A N 1
ATOM 4027 C CA . ASN A 1 531 ? 73.051 22.881 -4.219 1.00 27.64 543 ASN A CA 1
ATOM 4028 C C . ASN A 1 531 ? 71.931 23.196 -5.213 1.00 29.81 543 ASN A C 1
ATOM 4029 O O . ASN A 1 531 ? 72.190 23.349 -6.403 1.00 32.07 543 ASN A O 1
ATOM 4034 N N . ASN A 1 532 ? 70.691 23.319 -4.730 1.00 30.94 544 ASN A N 1
ATOM 4035 C CA . ASN A 1 532 ? 69.554 23.472 -5.624 1.00 32.81 544 ASN A CA 1
ATOM 4036 C C . ASN A 1 532 ? 69.111 24.928 -5.713 1.00 34.43 544 ASN A C 1
ATOM 4037 O O . ASN A 1 532 ? 68.340 25.280 -6.607 1.00 37.21 544 ASN A O 1
ATOM 4042 N N . PHE A 1 533 ? 69.590 25.761 -4.782 1.00 33.64 545 PHE A N 1
ATOM 4043 C CA . PHE A 1 533 ? 69.034 27.095 -4.619 1.00 32.42 545 PHE A CA 1
ATOM 4044 C C . PHE A 1 533 ? 69.242 27.935 -5.879 1.00 34.02 545 PHE A C 1
ATOM 4045 O O . PHE A 1 533 ? 68.273 28.488 -6.404 1.00 35.49 545 PHE A O 1
ATOM 4053 N N . ALA A 1 534 ? 70.496 28.019 -6.352 1.00 32.62 546 ALA A N 1
ATOM 4054 C CA . ALA A 1 534 ? 70.854 28.868 -7.482 1.00 33.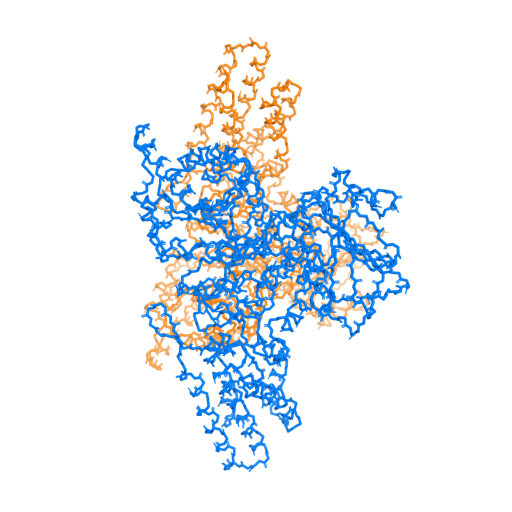44 546 ALA A CA 1
ATOM 4055 C C . ALA A 1 534 ? 70.102 28.439 -8.742 1.00 35.66 546 ALA A C 1
ATOM 4056 O O . ALA A 1 534 ? 69.787 29.271 -9.595 1.00 37.13 546 ALA A O 1
ATOM 4058 N N . THR A 1 535 ? 69.807 27.138 -8.835 1.00 35.42 547 THR A N 1
ATOM 4059 C CA . THR A 1 535 ? 69.076 26.588 -9.963 1.00 35.51 547 THR A CA 1
ATOM 4060 C C . THR A 1 535 ? 67.625 27.054 -9.911 1.00 34.07 547 THR A C 1
ATOM 4061 O O . THR A 1 535 ? 67.059 27.390 -10.942 1.00 35.43 547 THR A O 1
ATOM 4065 N N . LYS A 1 536 ? 67.037 27.082 -8.710 1.00 33.65 548 LYS A N 1
ATOM 4066 C CA . LYS A 1 536 ? 65.595 27.241 -8.581 1.00 32.97 548 LYS A CA 1
ATOM 4067 C C . LYS A 1 536 ? 65.200 28.716 -8.534 1.00 33.75 548 LYS A C 1
ATOM 4068 O O . LYS A 1 536 ? 64.189 29.096 -9.119 1.00 35.25 548 LYS A O 1
ATOM 4074 N N . SER A 1 537 ? 65.996 29.540 -7.844 1.00 33.16 549 SER A N 1
ATOM 4075 C CA . SER A 1 537 ? 65.664 30.943 -7.650 1.00 32.46 549 SER A CA 1
ATOM 4076 C C . SER A 1 537 ? 65.951 31.735 -8.925 1.00 33.74 549 SER A C 1
ATOM 4077 O O . SER A 1 537 ? 66.972 31.513 -9.574 1.00 34.19 549 SER A O 1
ATOM 4080 N N . LYS A 1 538 ? 65.045 32.665 -9.261 1.00 34.35 550 LYS A N 1
ATOM 4081 C CA . LYS A 1 538 ? 65.185 33.526 -10.428 1.00 34.32 550 LYS A CA 1
ATOM 4082 C C . LYS A 1 538 ? 65.617 34.935 -10.015 1.00 33.67 550 LYS A C 1
ATOM 4083 O O . LYS A 1 538 ? 65.670 35.829 -10.859 1.00 34.51 550 LYS A O 1
ATOM 4089 N N . ASN A 1 539 ? 65.935 35.120 -8.725 1.00 31.02 551 ASN A N 1
ATOM 4090 C CA . ASN A 1 539 ? 66.246 36.415 -8.140 1.00 29.17 551 ASN A CA 1
ATOM 4091 C C . ASN A 1 539 ? 67.763 36.608 -8.056 1.00 30.35 551 ASN A C 1
ATOM 4092 O O . ASN A 1 539 ? 68.392 36.302 -7.039 1.00 29.17 551 ASN A O 1
ATOM 4097 N N . GLU A 1 540 ? 68.336 37.164 -9.133 1.00 31.79 552 GLU A N 1
ATOM 4098 C CA . GLU A 1 540 ? 69.772 37.376 -9.262 1.00 32.61 552 GLU A CA 1
ATOM 4099 C C . GLU A 1 540 ? 70.316 38.204 -8.101 1.00 30.35 552 GLU A C 1
ATOM 4100 O O . GLU A 1 540 ? 71.448 37.995 -7.673 1.00 31.75 552 GLU A O 1
ATOM 4106 N N . LEU A 1 541 ? 69.514 39.157 -7.616 1.00 28.84 553 LEU A N 1
ATOM 4107 C CA . LEU A 1 541 ? 69.964 40.074 -6.582 1.00 28.08 553 LEU A CA 1
ATOM 4108 C C . LEU A 1 541 ? 70.149 39.328 -5.263 1.00 27.84 553 LEU A C 1
ATOM 4109 O O . LEU A 1 541 ? 71.128 39.559 -4.562 1.00 28.53 553 LEU A O 1
ATOM 4114 N N . LEU A 1 542 ? 69.213 38.426 -4.940 1.00 27.64 554 LEU A N 1
ATOM 4115 C CA . LEU A 1 542 ? 69.309 37.627 -3.728 1.00 26.82 554 LEU A CA 1
ATOM 4116 C C . LEU A 1 542 ? 70.453 36.618 -3.861 1.00 27.93 554 LEU A C 1
ATOM 4117 O O . LEU A 1 542 ? 71.261 36.473 -2.947 1.00 27.62 554 LEU A O 1
ATOM 4122 N N . LYS A 1 543 ? 70.540 35.961 -5.024 1.00 28.73 555 LYS A N 1
ATOM 4123 C CA . LYS A 1 543 ? 71.527 34.919 -5.256 1.00 30.80 555 LYS A CA 1
ATOM 4124 C C . LYS A 1 543 ? 72.947 35.424 -5.005 1.00 33.10 555 LYS A C 1
ATOM 4125 O O . LYS A 1 543 ? 73.718 34.750 -4.321 1.00 34.48 555 LYS A O 1
ATOM 4131 N N . SER A 1 544 ? 73.291 36.597 -5.557 1.00 33.55 556 SER A N 1
ATOM 4132 C CA . SER A 1 544 ? 74.659 37.090 -5.484 1.00 32.79 556 SER A CA 1
ATOM 4133 C C . SER A 1 544 ? 74.966 37.638 -4.091 1.00 31.96 556 SER A C 1
ATOM 4134 O O . SER A 1 544 ? 76.097 37.559 -3.624 1.00 31.69 556 SER A O 1
ATOM 4137 N N . GLU A 1 545 ? 73.932 38.154 -3.422 1.00 31.57 557 GLU A N 1
ATOM 4138 C CA . GLU A 1 545 ? 74.044 38.709 -2.087 1.00 31.87 557 GLU A CA 1
ATOM 4139 C C . GLU A 1 545 ? 74.443 37.631 -1.077 1.00 30.78 557 GLU A C 1
ATOM 4140 O O . GLU A 1 545 ? 75.319 37.860 -0.244 1.00 30.57 557 GLU A O 1
ATOM 4146 N N . ILE A 1 546 ? 73.781 36.467 -1.130 1.00 29.36 558 ILE A N 1
ATOM 4147 C CA . ILE A 1 546 ? 73.901 35.483 -0.060 1.00 28.75 558 ILE A CA 1
ATOM 4148 C C . ILE A 1 546 ? 74.874 34.352 -0.411 1.00 28.91 558 ILE A C 1
ATOM 4149 O O . ILE A 1 546 ? 75.143 33.509 0.440 1.00 29.63 558 ILE A O 1
ATOM 4154 N N . LYS A 1 547 ? 75.428 34.363 -1.633 1.00 28.79 559 LYS A N 1
ATOM 4155 C CA . LYS A 1 547 ? 76.206 33.262 -2.191 1.00 29.77 559 LYS A CA 1
ATOM 4156 C C . LYS A 1 547 ? 77.295 32.767 -1.233 1.00 30.39 559 LYS A C 1
ATOM 4157 O O . LYS A 1 547 ? 77.442 31.558 -1.038 1.00 30.81 559 LYS A O 1
ATOM 4163 N N . GLY A 1 548 ? 78.073 33.700 -0.666 1.00 28.48 560 GLY A N 1
ATOM 4164 C CA . GLY A 1 548 ? 79.175 33.375 0.228 1.00 27.24 560 GLY A CA 1
ATOM 4165 C C . GLY A 1 548 ? 78.719 32.584 1.455 1.00 27.36 560 GLY A C 1
ATOM 4166 O O . GLY A 1 548 ? 79.431 31.699 1.922 1.00 27.67 560 GLY A O 1
ATOM 4167 N N . TRP A 1 549 ? 77.521 32.903 1.961 1.00 26.66 561 TRP A N 1
ATOM 4168 C CA . TRP A 1 549 ? 76.948 32.222 3.110 1.00 24.86 561 TRP A CA 1
ATOM 4169 C C . TRP A 1 549 ? 76.498 30.816 2.726 1.00 25.16 561 TRP A C 1
ATOM 4170 O O . TRP A 1 549 ? 76.652 29.880 3.506 1.00 26.21 561 TRP A O 1
ATOM 4181 N N . VAL A 1 550 ? 75.958 30.675 1.514 1.00 23.90 562 VAL A N 1
ATOM 4182 C CA . VAL A 1 550 ? 75.508 29.376 1.051 1.00 24.11 562 VAL A CA 1
ATOM 4183 C C . VAL A 1 550 ? 76.735 28.500 0.812 1.00 25.45 562 VAL A C 1
ATOM 4184 O O . VAL A 1 550 ? 76.704 27.305 1.088 1.00 26.76 562 VAL A O 1
ATOM 4188 N N . ASP A 1 551 ? 77.822 29.117 0.329 1.00 27.49 563 ASP A N 1
ATOM 4189 C CA . ASP A 1 551 ? 79.078 28.427 0.079 1.00 27.80 563 ASP A CA 1
ATOM 4190 C C . ASP A 1 551 ? 79.646 27.905 1.399 1.00 27.80 563 ASP A C 1
ATOM 4191 O O . ASP A 1 551 ? 80.104 26.765 1.487 1.00 27.52 563 ASP A O 1
ATOM 4196 N N . SER A 1 552 ? 79.594 28.747 2.434 1.00 25.95 564 SER A N 1
ATOM 4197 C CA . SER A 1 552 ? 80.111 28.366 3.735 1.00 24.86 564 SER A CA 1
ATOM 4198 C C . SER A 1 552 ? 79.263 27.237 4.315 1.00 24.96 564 SER A C 1
ATOM 4199 O O . SER A 1 552 ? 79.799 26.256 4.824 1.00 25.99 564 SER A O 1
ATOM 4202 N N . LEU A 1 553 ? 77.938 27.362 4.187 1.00 24.20 565 LEU A N 1
ATOM 4203 C CA . LEU A 1 553 ? 77.024 26.371 4.730 1.00 24.39 565 LEU A CA 1
ATOM 4204 C C . LEU A 1 553 ? 77.158 25.037 3.992 1.00 25.39 565 LEU A C 1
ATOM 4205 O O . LEU A 1 553 ? 77.024 23.979 4.611 1.00 26.46 565 LEU A O 1
ATOM 4210 N N . ARG A 1 554 ? 77.398 25.086 2.675 1.00 24.56 566 ARG A N 1
ATOM 4211 C CA . ARG A 1 554 ? 77.576 23.864 1.909 1.00 25.38 566 ARG A CA 1
ATOM 4212 C C . ARG A 1 554 ? 78.745 23.068 2.492 1.00 26.36 566 ARG A C 1
ATOM 4213 O O . ARG A 1 554 ? 78.622 21.872 2.750 1.00 26.57 566 ARG A O 1
ATOM 4221 N N . ASP A 1 555 ? 79.858 23.764 2.736 1.00 27.07 567 ASP A N 1
ATOM 4222 C CA . ASP A 1 555 ? 81.053 23.165 3.304 1.00 28.60 567 ASP A CA 1
ATOM 4223 C C . ASP A 1 555 ? 80.774 22.606 4.703 1.00 29.76 567 ASP A C 1
ATOM 4224 O O . ASP A 1 555 ? 81.248 21.513 5.021 1.00 29.70 567 ASP A O 1
ATOM 4229 N N . LEU A 1 556 ? 80.005 23.342 5.528 1.00 27.43 568 LEU A N 1
ATOM 4230 C CA . LEU A 1 556 ? 79.656 22.864 6.859 1.00 25.28 568 LEU A CA 1
ATOM 4231 C C . LEU A 1 556 ? 78.888 21.550 6.745 1.00 24.68 568 LEU A C 1
ATOM 4232 O O . LEU A 1 556 ? 79.145 20.625 7.509 1.00 24.26 568 LEU A O 1
ATOM 4237 N N . ALA A 1 557 ? 77.933 21.484 5.810 1.00 25.33 569 ALA A N 1
ATOM 4238 C CA . ALA A 1 557 ? 77.139 20.277 5.624 1.00 27.42 569 ALA A CA 1
ATOM 4239 C C . ALA A 1 557 ? 78.026 19.108 5.194 1.00 28.92 569 ALA A C 1
ATOM 4240 O O . ALA A 1 557 ? 77.870 17.998 5.695 1.00 29.16 569 ALA A O 1
ATOM 4242 N N . GLU A 1 558 ? 78.964 19.367 4.273 1.00 29.40 570 GLU A N 1
ATOM 4243 C CA . GLU A 1 558 ? 79.859 18.331 3.789 1.00 29.62 570 GLU A CA 1
ATOM 4244 C C . GLU A 1 558 ? 80.777 17.862 4.915 1.00 28.10 570 GLU A C 1
ATOM 4245 O O . GLU A 1 558 ? 81.053 16.673 5.031 1.00 29.18 570 GLU A O 1
ATOM 4251 N N . SER A 1 559 ? 81.229 18.804 5.748 1.00 25.83 571 SER A N 1
ATOM 4252 C CA . SER A 1 559 ? 82.123 18.523 6.861 1.00 24.27 571 SER A CA 1
ATOM 4253 C C . SER A 1 559 ? 81.424 17.655 7.907 1.00 24.63 571 SER A C 1
ATOM 4254 O O . SER A 1 559 ? 82.001 16.701 8.418 1.00 25.45 571 SER A O 1
ATOM 4257 N N . THR A 1 560 ? 80.175 17.997 8.225 1.00 24.25 572 THR A N 1
ATOM 4258 C CA . THR A 1 560 ? 79.435 17.266 9.237 1.00 23.85 572 THR A CA 1
ATOM 4259 C C . THR A 1 560 ? 79.200 15.837 8.758 1.00 23.80 572 THR A C 1
ATOM 4260 O O . THR A 1 560 ? 79.361 14.897 9.529 1.00 24.92 572 THR A O 1
ATOM 4264 N N . ILE A 1 561 ? 78.843 15.691 7.479 1.00 23.33 573 ILE A N 1
ATOM 4265 C CA . ILE A 1 561 ? 78.557 14.392 6.892 1.00 23.39 573 ILE A CA 1
ATOM 4266 C C . ILE A 1 561 ? 79.817 13.522 6.920 1.00 23.93 573 ILE A C 1
ATOM 4267 O O . ILE A 1 561 ? 79.746 12.333 7.241 1.00 22.88 573 ILE A O 1
ATOM 4272 N N . ALA A 1 562 ? 80.968 14.123 6.599 1.00 23.77 574 ALA A N 1
ATOM 4273 C CA . ALA A 1 562 ? 82.222 13.389 6.611 1.00 24.66 574 ALA A CA 1
ATOM 4274 C C . ALA A 1 562 ? 82.522 12.891 8.025 1.00 25.65 574 ALA A C 1
ATOM 4275 O O . ALA A 1 562 ? 82.886 11.726 8.201 1.00 26.93 574 ALA A O 1
ATOM 4277 N N . TYR A 1 563 ? 82.336 13.764 9.027 1.00 24.53 575 TYR A N 1
ATOM 4278 C CA . TYR A 1 563 ? 82.647 13.405 10.402 1.00 25.11 575 TYR A CA 1
ATOM 4279 C C . TYR A 1 563 ? 81.710 12.304 10.894 1.00 26.68 575 TYR A C 1
ATOM 4280 O O . TYR A 1 563 ? 82.174 11.297 11.418 1.00 28.75 575 TYR A O 1
ATOM 4289 N N . ILE A 1 564 ? 80.399 12.491 10.702 1.00 26.48 576 ILE A N 1
ATOM 4290 C CA . ILE A 1 564 ? 79.436 11.448 11.008 1.00 26.38 576 ILE A CA 1
ATOM 4291 C C . ILE A 1 564 ? 79.838 10.155 10.300 1.00 27.14 576 ILE A C 1
ATOM 4292 O O . ILE A 1 564 ? 79.744 9.077 10.882 1.00 29.17 576 ILE A O 1
ATOM 4297 N N . ASN A 1 565 ? 80.294 10.259 9.050 1.00 26.83 577 ASN A N 1
ATOM 4298 C CA . ASN A 1 565 ? 80.666 9.059 8.319 1.00 26.21 577 ASN A CA 1
ATOM 4299 C C . ASN A 1 565 ? 81.856 8.391 9.000 1.00 25.26 577 ASN A C 1
ATOM 4300 O O . ASN A 1 565 ? 81.906 7.171 9.087 1.00 24.87 577 ASN A O 1
ATOM 4305 N N . SER A 1 566 ? 82.775 9.209 9.523 1.00 24.55 578 SER A N 1
ATOM 4306 C CA . SER A 1 566 ? 83.972 8.732 10.195 1.00 23.14 578 SER A CA 1
ATOM 4307 C C . SER A 1 566 ? 83.597 7.974 11.466 1.00 23.70 578 SER A C 1
ATOM 4308 O O . SER A 1 566 ? 84.120 6.893 11.719 1.00 25.30 578 SER A O 1
ATOM 4311 N N . ALA A 1 567 ? 82.688 8.550 12.260 1.00 24.08 579 ALA A N 1
ATOM 4312 C CA . ALA A 1 567 ? 82.254 7.944 13.510 1.00 24.64 579 ALA A CA 1
ATOM 4313 C C . ALA A 1 567 ? 81.613 6.585 13.237 1.00 25.22 579 ALA A C 1
ATOM 4314 O O . ALA A 1 567 ? 81.870 5.631 13.964 1.00 26.04 579 ALA A O 1
ATOM 4316 N N . VAL A 1 568 ? 80.793 6.513 12.179 1.00 26.14 580 VAL A N 1
ATOM 4317 C CA . VAL A 1 568 ? 80.111 5.290 11.778 1.00 26.54 580 VAL A CA 1
ATOM 4318 C C . VAL A 1 568 ? 81.137 4.230 11.372 1.00 27.53 580 VAL A C 1
ATOM 4319 O O . VAL A 1 568 ? 81.104 3.117 11.888 1.00 28.11 580 VAL A O 1
ATOM 4323 N N . ALA A 1 569 ? 82.050 4.584 10.457 1.00 27.71 581 ALA A N 1
ATOM 4324 C CA . ALA A 1 569 ? 83.092 3.675 10.000 1.00 28.18 581 ALA A CA 1
ATOM 4325 C C . ALA A 1 569 ? 83.884 3.137 11.193 1.00 30.24 581 ALA A C 1
ATOM 4326 O O . ALA A 1 569 ? 84.259 1.962 11.220 1.00 30.18 581 ALA A O 1
ATOM 4328 N N . PHE A 1 570 ? 84.116 4.006 12.183 1.00 29.56 582 PHE A N 1
ATOM 4329 C CA . PHE A 1 570 ? 84.881 3.629 13.356 1.00 29.98 582 PHE A CA 1
ATOM 4330 C C . PHE A 1 570 ? 84.140 2.571 14.172 1.00 33.24 582 PHE A C 1
ATOM 4331 O O . PHE A 1 570 ? 84.761 1.654 14.706 1.00 35.69 582 PHE A O 1
ATOM 4339 N N . GLU A 1 571 ? 82.817 2.709 14.297 1.00 32.79 583 GLU A N 1
ATOM 4340 C CA . GLU A 1 571 ? 82.072 1.756 15.099 1.00 34.26 583 GLU A CA 1
ATOM 4341 C C . GLU A 1 571 ? 82.093 0.393 14.404 1.00 35.62 583 GLU A C 1
ATOM 4342 O O . GLU A 1 571 ? 82.270 -0.638 15.053 1.00 36.01 583 GLU A O 1
ATOM 4348 N N . LYS A 1 572 ? 81.955 0.414 13.073 1.00 34.84 584 LYS A N 1
ATOM 4349 C CA . LYS A 1 572 ? 81.896 -0.780 12.248 1.00 34.54 584 LYS A CA 1
ATOM 4350 C C . LYS A 1 572 ? 83.273 -1.432 12.151 1.00 34.76 584 LYS A C 1
ATOM 4351 O O . LYS A 1 572 ? 83.385 -2.568 11.704 1.00 35.60 584 LYS A O 1
ATOM 4357 N N . GLY A 1 573 ? 84.319 -0.690 12.526 1.00 35.08 585 GLY A N 1
ATOM 4358 C CA . GLY A 1 573 ? 85.671 -1.223 12.573 1.00 34.98 585 GLY A CA 1
ATOM 4359 C C . GLY A 1 573 ? 86.451 -1.039 11.271 1.00 36.78 585 GLY A C 1
ATOM 4360 O O . GLY A 1 573 ? 87.495 -1.663 11.101 1.00 38.57 585 GLY A O 1
ATOM 4361 N N . ASN A 1 574 ? 85.961 -0.184 10.360 1.00 37.56 586 ASN A N 1
ATOM 4362 C CA . ASN A 1 574 ? 86.691 0.127 9.137 1.00 37.90 586 ASN A CA 1
ATOM 4363 C C . ASN A 1 574 ? 87.557 1.363 9.375 1.00 36.49 586 ASN A C 1
ATOM 4364 O O . ASN A 1 574 ? 87.168 2.480 9.042 1.00 37.15 586 ASN A O 1
ATOM 4369 N N . TYR A 1 575 ? 88.739 1.138 9.953 1.00 33.97 587 TYR A N 1
ATOM 4370 C CA . TYR A 1 575 ? 89.556 2.212 10.490 1.00 33.76 587 TYR A CA 1
ATOM 4371 C C . TYR A 1 575 ? 90.211 3.013 9.374 1.00 34.51 587 TYR A C 1
ATOM 4372 O O . TYR A 1 575 ? 90.342 4.226 9.500 1.00 36.50 587 TYR A O 1
ATOM 4381 N N . GLU A 1 576 ? 90.617 2.342 8.292 1.00 36.20 588 GLU A N 1
ATOM 4382 C CA . GLU A 1 576 ? 91.249 3.063 7.199 1.00 38.07 588 GLU A CA 1
ATOM 4383 C C . GLU A 1 576 ? 90.226 4.029 6.600 1.00 38.84 588 GLU A C 1
ATOM 4384 O O . GLU A 1 576 ? 90.555 5.168 6.273 1.00 38.76 588 GLU A O 1
ATOM 4386 N N . GLU A 1 577 ? 88.970 3.582 6.521 1.00 39.88 589 GLU A N 1
ATOM 4387 C CA . GLU A 1 577 ? 87.908 4.383 5.939 1.00 39.86 589 GLU A CA 1
ATOM 4388 C C . GLU A 1 577 ? 87.546 5.554 6.860 1.00 38.53 589 GLU A C 1
ATOM 4389 O O . GLU A 1 577 ? 87.272 6.654 6.378 1.00 38.33 589 GLU A O 1
ATOM 4395 N N . ALA A 1 578 ? 87.562 5.331 8.181 1.00 34.08 590 ALA A N 1
ATOM 4396 C CA . ALA A 1 578 ? 87.143 6.354 9.128 1.00 33.32 590 ALA A CA 1
ATOM 4397 C C . ALA A 1 578 ? 88.202 7.451 9.214 1.00 34.49 590 ALA A C 1
ATOM 4398 O O . ALA A 1 578 ? 87.917 8.591 9.586 1.00 33.46 590 ALA A O 1
ATOM 4400 N N . MET A 1 579 ? 89.433 7.076 8.868 1.00 3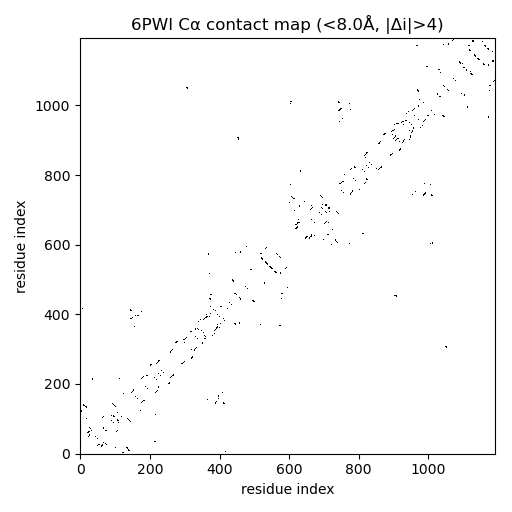5.66 591 MET A N 1
ATOM 4401 C CA . MET A 1 579 ? 90.573 7.973 8.818 1.00 36.13 591 MET A CA 1
ATOM 4402 C C . MET A 1 579 ? 90.382 8.963 7.668 1.00 35.23 591 MET A C 1
ATOM 4403 O O . MET A 1 579 ? 90.557 10.168 7.844 1.00 33.27 591 MET A O 1
ATOM 4408 N N . LYS A 1 580 ? 89.990 8.437 6.499 1.00 33.81 592 LYS A N 1
ATOM 4409 C CA . LYS A 1 580 ? 89.808 9.221 5.287 1.00 34.85 592 LYS A CA 1
ATOM 4410 C C . LYS A 1 580 ? 88.642 10.200 5.446 1.00 32.82 592 LYS A C 1
ATOM 4411 O O . LYS A 1 580 ? 88.712 11.330 4.969 1.00 31.62 592 LYS A O 1
ATOM 4417 N N . TYR A 1 581 ? 87.571 9.751 6.112 1.00 31.05 593 TYR A N 1
ATOM 4418 C CA . TYR A 1 581 ? 86.412 10.586 6.379 1.00 28.19 593 TYR A CA 1
ATOM 4419 C C . TYR A 1 581 ? 86.801 11.729 7.311 1.00 27.46 593 TYR A C 1
ATOM 4420 O O . TYR A 1 581 ? 86.388 12.868 7.100 1.00 27.65 593 TYR A O 1
ATOM 4429 N N . TYR A 1 582 ? 87.583 11.406 8.349 1.00 25.47 594 TYR A N 1
ATOM 4430 C CA . TYR A 1 582 ? 88.040 12.401 9.305 1.00 24.61 594 TYR A CA 1
ATOM 4431 C C . TYR A 1 582 ? 88.796 13.505 8.567 1.00 24.34 594 TYR A C 1
ATOM 4432 O O . TYR A 1 582 ? 88.557 14.687 8.791 1.00 25.14 594 TYR A O 1
ATOM 4441 N N . VAL A 1 583 ? 89.689 13.098 7.665 1.00 24.44 595 VAL A N 1
ATOM 4442 C CA . VAL A 1 583 ? 90.489 14.018 6.879 1.00 25.18 595 VAL A CA 1
ATOM 4443 C C . VAL A 1 583 ? 89.581 14.860 5.979 1.00 26.90 595 VAL A C 1
ATOM 4444 O O . VAL A 1 583 ? 89.750 16.079 5.913 1.00 27.54 595 VAL A O 1
ATOM 4448 N N . LEU A 1 584 ? 88.608 14.218 5.312 1.00 27.22 596 LEU A N 1
ATOM 4449 C CA . LEU A 1 584 ? 87.648 14.944 4.496 1.00 27.86 596 LEU A CA 1
ATOM 4450 C C . LEU A 1 584 ? 86.922 15.977 5.363 1.00 29.79 596 LEU A C 1
ATOM 4451 O O . LEU A 1 584 ? 86.740 17.120 4.947 1.00 31.42 596 LEU A O 1
ATOM 4456 N N . GLY A 1 585 ? 86.569 15.583 6.593 1.00 30.43 597 GLY A N 1
ATOM 4457 C CA . GLY A 1 585 ? 85.898 16.455 7.544 1.00 30.20 597 GLY A CA 1
ATOM 4458 C C . GLY A 1 585 ? 86.706 17.710 7.855 1.00 31.12 597 GLY A C 1
ATOM 4459 O O . GLY A 1 585 ? 86.147 18.800 7.917 1.00 31.24 597 GLY A O 1
ATOM 4460 N N . GLU A 1 586 ? 88.020 17.544 8.046 1.00 32.44 598 GLU A N 1
ATOM 4461 C CA . GLU A 1 586 ? 88.912 18.648 8.365 1.00 33.09 598 GLU A CA 1
ATOM 4462 C C . GLU A 1 586 ? 89.019 19.617 7.188 1.00 32.87 598 GLU A C 1
ATOM 4463 O O . GLU A 1 586 ? 89.107 20.824 7.396 1.00 33.74 598 GLU A O 1
ATOM 4469 N N . GLU A 1 587 ? 89.047 19.077 5.961 1.00 34.27 599 GLU A N 1
ATOM 4470 C CA . GLU A 1 587 ? 89.267 19.871 4.761 1.00 35.60 599 GLU A CA 1
ATOM 4471 C C . GLU A 1 587 ? 88.033 20.720 4.477 1.00 33.21 599 GLU A C 1
ATOM 4472 O O . GLU A 1 587 ? 88.158 21.870 4.063 1.00 30.84 599 GLU A O 1
ATOM 4478 N N . GLU A 1 588 ? 86.851 20.144 4.728 1.00 32.57 600 GLU A N 1
ATOM 4479 C CA . GLU A 1 588 ? 85.594 20.835 4.487 1.00 32.53 600 GLU A CA 1
ATOM 4480 C C . GLU A 1 588 ? 85.406 21.968 5.494 1.00 31.31 600 GLU A C 1
ATOM 4481 O O . GLU A 1 588 ? 84.958 23.049 5.122 1.00 31.72 600 GLU A O 1
ATOM 4487 N N . TYR A 1 589 ? 85.765 21.728 6.761 1.00 29.46 601 TYR A N 1
ATOM 4488 C CA . TYR A 1 589 ? 85.661 22.792 7.743 1.00 28.65 601 TYR A CA 1
ATOM 4489 C C . TYR A 1 589 ? 86.546 23.962 7.323 1.00 29.48 601 TYR A C 1
ATOM 4490 O O . TYR A 1 589 ? 86.105 25.112 7.380 1.00 32.17 601 TYR A O 1
ATOM 4499 N N . THR A 1 590 ? 87.785 23.669 6.898 1.00 27.70 602 THR A N 1
ATOM 4500 C CA . THR A 1 590 ? 88.685 24.731 6.466 1.00 26.60 602 THR A CA 1
ATOM 4501 C C . THR A 1 590 ? 88.067 25.487 5.291 1.00 25.35 602 THR A C 1
ATOM 4502 O O . THR A 1 590 ? 88.062 26.714 5.289 1.00 25.91 602 THR A O 1
ATOM 4506 N N . ALA A 1 591 ? 87.534 24.731 4.321 1.00 24.54 603 ALA A N 1
ATOM 4507 C CA . ALA A 1 591 ? 86.860 25.258 3.144 1.00 23.99 603 ALA A CA 1
ATOM 4508 C C . ALA A 1 591 ? 85.743 26.231 3.539 1.00 23.60 603 ALA A C 1
ATOM 4509 O O . ALA A 1 591 ? 85.575 27.278 2.914 1.00 22.94 603 ALA A O 1
ATOM 4511 N N . SER A 1 592 ? 84.993 25.883 4.590 1.00 22.81 604 SER A N 1
ATOM 4512 C CA . SER A 1 592 ? 83.852 26.676 5.008 1.00 23.35 604 SER A CA 1
ATOM 4513 C C . SER A 1 592 ? 84.296 28.077 5.425 1.00 24.19 604 SER A C 1
ATOM 4514 O O . SER A 1 592 ? 83.466 28.981 5.500 1.00 24.27 604 SER A O 1
ATOM 4517 N N . ARG A 1 593 ? 85.603 28.251 5.677 1.00 23.92 605 ARG A N 1
ATOM 4518 C CA . ARG A 1 593 ? 86.128 29.506 6.196 1.00 24.48 605 ARG A CA 1
ATOM 4519 C C . ARG A 1 593 ? 86.868 30.279 5.105 1.00 25.15 605 ARG A C 1
ATOM 4520 O O . ARG A 1 593 ? 87.525 31.279 5.384 1.00 25.72 605 ARG A O 1
ATOM 4528 N N . SER A 1 594 ? 86.739 29.827 3.858 1.00 26.56 606 SER A N 1
ATOM 4529 C CA . SER A 1 594 ? 87.610 30.313 2.800 1.00 28.46 606 SER A CA 1
ATOM 4530 C C . SER A 1 594 ? 86.958 31.435 1.984 1.00 29.10 606 SER A C 1
ATOM 4531 O O . SER A 1 594 ? 87.622 32.038 1.145 1.00 30.17 606 SER A O 1
ATOM 4534 N N . HIS A 1 595 ? 85.675 31.722 2.240 1.00 28.92 607 HIS A N 1
ATOM 4535 C CA . HIS A 1 595 ? 84.889 32.611 1.395 1.00 29.61 607 HIS A CA 1
ATOM 4536 C C . HIS A 1 595 ? 84.966 34.056 1.889 1.00 29.20 607 HIS A C 1
ATOM 4537 O O . HIS A 1 595 ? 85.283 34.310 3.048 1.00 29.16 607 HIS A O 1
ATOM 4544 N N . ARG A 1 596 ? 84.675 35.003 0.988 1.00 28.39 608 ARG A N 1
ATOM 4545 C CA . ARG A 1 596 ? 84.822 36.419 1.292 1.00 28.21 608 ARG A CA 1
ATOM 4546 C C . ARG A 1 596 ? 83.648 37.202 0.714 1.00 27.23 608 ARG A C 1
ATOM 4547 O O . ARG A 1 596 ? 83.185 36.912 -0.386 1.00 27.97 608 ARG A O 1
ATOM 4555 N N . THR A 1 597 ? 83.175 38.198 1.466 1.00 26.06 609 THR A N 1
ATOM 4556 C CA . THR A 1 597 ? 82.101 39.070 1.011 1.00 25.93 609 THR A CA 1
ATOM 4557 C C . THR A 1 597 ? 82.480 40.529 1.263 1.00 25.68 609 THR A C 1
ATOM 4558 O O . THR A 1 597 ? 83.260 40.827 2.168 1.00 24.29 609 THR A O 1
ATOM 4562 N N . PRO A 1 598 ? 81.916 41.487 0.490 1.00 26.30 610 PRO A N 1
ATOM 4563 C CA . PRO A 1 598 ? 82.311 42.894 0.607 1.00 26.28 610 PRO A CA 1
ATOM 4564 C C . PRO A 1 598 ? 81.803 43.571 1.880 1.00 27.99 610 PRO A C 1
ATOM 4565 O O . PRO A 1 598 ? 80.659 43.378 2.287 1.00 29.78 610 PRO A O 1
ATOM 4569 N N . VAL A 1 599 ? 82.685 44.343 2.520 1.00 29.76 611 VAL A N 1
ATOM 4570 C CA . VAL A 1 599 ? 82.297 45.295 3.549 1.00 32.70 611 VAL A CA 1
ATOM 4571 C C . VAL A 1 599 ? 82.931 46.643 3.214 1.00 36.64 611 VAL A C 1
ATOM 4572 O O . VAL A 1 599 ? 83.792 46.727 2.340 1.00 37.73 611 VAL A O 1
ATOM 4576 N N . ILE A 1 600 ? 82.515 47.681 3.946 1.00 40.38 612 ILE A N 1
ATOM 4577 C CA . ILE A 1 600 ? 82.780 49.066 3.598 1.00 45.41 612 ILE A CA 1
ATOM 4578 C C . ILE A 1 600 ? 84.286 49.310 3.508 1.00 49.75 612 ILE A C 1
ATOM 4579 O O . ILE A 1 600 ? 84.750 50.049 2.642 1.00 53.74 612 ILE A O 1
ATOM 4584 N N . ASN A 1 601 ? 85.044 48.650 4.385 1.00 53.52 613 ASN A N 1
ATOM 4585 C CA . ASN A 1 601 ? 86.464 48.927 4.521 1.00 57.91 613 ASN A CA 1
ATOM 4586 C C . ASN A 1 601 ? 87.292 47.932 3.704 1.00 54.15 613 ASN A C 1
ATOM 4587 O O . ASN A 1 601 ? 88.456 48.194 3.422 1.00 57.10 613 ASN A O 1
ATOM 4592 N N . GLY A 1 602 ? 86.687 46.806 3.309 1.00 46.90 614 GLY A N 1
ATOM 4593 C CA . GLY A 1 602 ? 87.413 45.757 2.616 1.00 42.15 614 GLY A CA 1
ATOM 4594 C C . GLY A 1 602 ? 86.583 44.486 2.450 1.00 40.97 614 GLY A C 1
ATOM 4595 O O . GLY A 1 602 ? 85.588 44.484 1.725 1.00 39.34 614 GLY A O 1
ATOM 4596 N N . GLN A 1 603 ? 87.007 43.408 3.127 1.00 38.14 615 GLN A N 1
ATOM 4597 C CA . GLN A 1 603 ? 86.401 42.095 2.946 1.00 35.54 615 GLN A CA 1
ATOM 4598 C C . GLN A 1 603 ? 86.101 41.437 4.291 1.00 32.17 615 GLN A C 1
ATOM 4599 O O . GLN A 1 603 ? 86.768 41.697 5.290 1.00 32.28 615 GLN A O 1
ATOM 4605 N N . SER A 1 604 ? 85.081 40.573 4.294 1.00 28.89 616 SER A N 1
ATOM 4606 C CA . SER A 1 604 ? 84.663 39.858 5.489 1.00 27.12 616 SER A CA 1
ATOM 4607 C C . SER A 1 604 ? 84.428 38.382 5.165 1.00 25.65 616 SER A C 1
ATOM 4608 O O . SER A 1 604 ? 84.050 38.038 4.046 1.00 24.42 616 SER A O 1
ATOM 4611 N N . ARG A 1 605 ? 84.666 37.521 6.163 1.00 25.41 617 ARG A N 1
ATOM 4612 C CA . ARG A 1 605 ? 84.510 36.075 6.044 1.00 25.07 617 ARG A CA 1
ATOM 4613 C C . ARG A 1 605 ? 83.103 35.672 6.493 1.00 24.17 617 ARG A C 1
ATOM 4614 O O . ARG A 1 605 ? 82.771 35.763 7.673 1.00 23.34 617 ARG A O 1
ATOM 4622 N N . PRO A 1 606 ? 82.213 35.233 5.575 1.00 23.14 618 PRO A N 1
ATOM 4623 C CA . PRO A 1 606 ? 80.861 34.841 5.966 1.00 23.99 618 PRO A CA 1
ATOM 4624 C C . PRO A 1 606 ? 80.965 33.595 6.834 1.00 25.49 618 PRO A C 1
ATOM 4625 O O . PRO A 1 606 ? 81.751 32.691 6.537 1.00 26.33 618 PRO A O 1
ATOM 4629 N N . GLU A 1 607 ? 80.185 33.587 7.923 1.00 25.35 619 GLU A N 1
ATOM 4630 C CA . GLU A 1 607 ? 80.278 32.543 8.929 1.00 24.19 619 GLU A CA 1
ATOM 4631 C C . GLU A 1 607 ? 78.885 32.189 9.444 1.00 22.81 619 GLU A C 1
ATOM 4632 O O . GLU A 1 607 ? 78.501 32.590 10.539 1.00 22.35 619 GLU A O 1
ATOM 4638 N N . PRO A 1 608 ? 78.085 31.419 8.673 1.00 22.50 620 PRO A N 1
ATOM 4639 C CA . PRO A 1 608 ? 76.832 30.859 9.187 1.00 22.30 620 PRO A CA 1
ATOM 4640 C C . PRO A 1 608 ? 77.046 29.651 10.102 1.00 22.58 620 PRO A C 1
ATOM 4641 O O . PRO A 1 608 ? 78.138 29.086 10.155 1.00 22.53 620 PRO A O 1
ATOM 4645 N N . GLY A 1 609 ? 75.984 29.286 10.836 1.00 22.81 621 GLY A N 1
ATOM 4646 C CA . GLY A 1 609 ? 75.891 28.039 11.579 1.00 22.04 621 GLY A CA 1
ATOM 4647 C C . GLY A 1 609 ? 76.752 28.013 12.838 1.00 21.54 621 GLY A C 1
ATOM 4648 O O . GLY A 1 609 ? 77.203 26.946 13.249 1.00 22.72 621 GLY A O 1
ATOM 4649 N N . THR A 1 610 ? 76.934 29.177 13.466 1.00 20.03 622 THR A N 1
ATOM 4650 C CA . THR A 1 610 ? 77.851 29.300 14.586 1.00 20.27 622 THR A CA 1
ATOM 4651 C C . THR A 1 610 ? 77.219 28.836 15.899 1.00 20.29 622 THR A C 1
ATOM 4652 O O . THR A 1 610 ? 77.942 28.513 16.835 1.00 20.67 622 THR A O 1
ATOM 4656 N N . ARG A 1 611 ? 75.886 28.849 16.012 1.00 20.49 623 ARG A N 1
ATOM 4657 C CA . ARG A 1 611 ? 75.299 28.545 17.309 1.00 20.85 623 ARG A CA 1
ATOM 4658 C C . ARG A 1 611 ? 75.425 27.050 17.611 1.00 21.04 623 ARG A C 1
ATOM 4659 O O . ARG A 1 611 ? 75.788 26.674 18.723 1.00 20.57 623 ARG A O 1
ATOM 4667 N N . HIS A 1 612 ? 75.161 26.198 16.613 1.00 21.37 624 HIS A N 1
ATOM 4668 C CA . HIS A 1 612 ? 75.146 24.765 16.866 1.00 22.15 624 HIS A CA 1
ATOM 4669 C C . HIS A 1 612 ? 75.928 23.980 15.816 1.00 22.79 624 HIS A C 1
ATOM 4670 O O . HIS A 1 612 ? 76.523 22.963 16.166 1.00 23.82 624 HIS A O 1
ATOM 4677 N N . LEU A 1 613 ? 75.933 24.441 14.553 1.00 22.61 625 LEU A N 1
ATOM 4678 C CA . LEU A 1 613 ? 76.495 23.640 13.472 1.00 22.21 625 LEU A CA 1
ATOM 4679 C C . LEU A 1 613 ? 78.006 23.499 13.650 1.00 23.49 625 LEU A C 1
ATOM 4680 O O . LEU A 1 613 ? 78.541 22.388 13.585 1.00 24.75 625 LEU A O 1
ATOM 4685 N N . ILE A 1 614 ? 78.689 24.629 13.873 1.00 22.40 626 ILE A N 1
ATOM 4686 C CA . ILE A 1 614 ? 80.138 24.618 14.008 1.00 21.94 626 ILE A CA 1
ATOM 4687 C C . ILE A 1 614 ? 80.539 23.909 15.309 1.00 22.84 626 ILE A C 1
ATOM 4688 O O . ILE A 1 614 ? 81.431 23.052 15.291 1.00 23.03 626 ILE A O 1
ATOM 4693 N N . PRO A 1 615 ? 79.915 24.220 16.473 1.00 22.37 627 PRO A N 1
ATOM 4694 C CA . PRO A 1 615 ? 80.216 23.507 17.718 1.00 21.96 627 PRO A CA 1
ATOM 4695 C C . PRO A 1 615 ? 80.131 21.987 17.592 1.00 22.29 627 PRO A C 1
ATOM 4696 O O . PRO A 1 615 ? 80.940 21.277 18.182 1.00 23.09 627 PRO A O 1
ATOM 4700 N N . PHE A 1 616 ? 79.167 21.503 16.800 1.00 22.43 628 PHE A N 1
ATOM 4701 C CA . PHE A 1 616 ? 78.984 20.077 16.581 1.00 22.16 628 PHE A CA 1
ATOM 4702 C C . PHE A 1 616 ? 80.179 19.502 15.820 1.00 23.25 628 PHE A C 1
ATOM 4703 O O . PHE A 1 616 ? 80.695 18.445 16.183 1.00 23.47 628 PHE A O 1
ATOM 4711 N N . ILE A 1 617 ? 80.604 20.203 14.759 1.00 22.96 629 ILE A N 1
ATOM 4712 C CA . ILE A 1 617 ? 81.747 19.802 13.958 1.00 23.58 629 ILE A CA 1
ATOM 4713 C C . ILE A 1 617 ? 82.972 19.695 14.867 1.00 25.80 629 ILE A C 1
ATOM 4714 O O . ILE A 1 617 ? 83.776 18.774 14.724 1.00 26.37 629 ILE A O 1
ATOM 4719 N N . LYS A 1 618 ? 83.108 20.651 15.795 1.00 26.27 630 LYS A N 1
ATOM 4720 C CA . LYS A 1 618 ? 84.264 20.695 16.674 1.00 26.38 630 LYS A CA 1
ATOM 4721 C C . LYS A 1 618 ? 84.204 19.525 17.655 1.00 27.22 630 LYS A C 1
ATOM 4722 O O . LYS A 1 618 ? 85.216 18.873 17.910 1.00 28.19 630 LYS A O 1
ATOM 4728 N N . ASP A 1 619 ? 82.999 19.269 18.175 1.00 26.74 631 ASP A N 1
ATOM 4729 C CA . ASP A 1 619 ? 82.730 18.172 19.086 1.00 27.03 631 ASP A CA 1
ATOM 4730 C C . ASP A 1 619 ? 83.070 16.841 18.420 1.00 27.53 631 ASP A C 1
ATOM 4731 O O . ASP A 1 619 ? 83.777 16.023 19.003 1.00 27.52 631 ASP A O 1
ATOM 4736 N N . LEU A 1 620 ? 82.554 16.623 17.204 1.00 27.05 632 LEU A N 1
ATOM 4737 C CA . LEU A 1 620 ? 82.792 15.375 16.499 1.00 26.21 632 LEU A CA 1
ATOM 4738 C C . LEU A 1 620 ? 84.292 15.145 16.355 1.00 27.57 632 LEU A C 1
ATOM 4739 O O . LEU A 1 620 ? 84.762 14.025 16.536 1.00 29.07 632 LEU A O 1
ATOM 4744 N N . SER A 1 621 ? 85.039 16.211 16.043 1.00 27.60 633 SER A N 1
ATOM 4745 C CA . SER A 1 621 ? 86.438 16.045 15.690 1.00 28.03 633 SER A CA 1
ATOM 4746 C C . SER A 1 621 ? 87.280 15.753 16.931 1.00 28.55 633 SER A C 1
ATOM 4747 O O . SER A 1 621 ? 88.343 15.148 16.815 1.00 28.25 633 SER A O 1
ATOM 4750 N N . LYS A 1 622 ? 86.790 16.173 18.107 1.00 29.60 634 LYS A N 1
ATOM 4751 C CA . LYS A 1 622 ? 87.445 15.912 19.382 1.00 29.96 634 LYS A CA 1
ATOM 4752 C C . LYS A 1 622 ? 87.118 14.505 19.881 1.00 29.49 634 LYS A C 1
ATOM 4753 O O . LYS A 1 622 ? 87.959 13.854 20.489 1.00 32.28 634 LYS A O 1
ATOM 4759 N N . ILE A 1 623 ? 85.888 14.045 19.647 1.00 27.89 635 ILE A N 1
ATOM 4760 C CA . ILE A 1 623 ? 85.439 12.778 20.194 1.00 26.73 635 ILE A CA 1
ATOM 4761 C C . ILE A 1 623 ? 85.985 11.635 19.343 1.00 28.56 635 ILE A C 1
ATOM 4762 O O . ILE A 1 623 ? 86.501 10.660 19.879 1.00 30.36 635 ILE A O 1
ATOM 4767 N N . ILE A 1 624 ? 85.863 11.742 18.017 1.00 29.81 636 ILE A N 1
ATOM 4768 C CA . ILE A 1 624 ? 86.300 10.654 17.160 1.00 30.71 636 ILE A CA 1
ATOM 4769 C C . ILE A 1 624 ? 87.799 10.456 17.370 1.00 34.06 636 ILE A C 1
ATOM 4770 O O . ILE A 1 624 ? 88.572 11.410 17.309 1.00 36.13 636 ILE A O 1
ATOM 4775 N N . GLY A 1 625 ? 88.192 9.218 17.681 1.00 36.02 637 GLY A N 1
ATOM 4776 C CA . GLY A 1 625 ? 89.602 8.903 17.837 1.00 40.38 637 GLY A CA 1
ATOM 4777 C C . GLY A 1 625 ? 90.116 9.125 19.259 1.00 43.29 637 GLY A C 1
ATOM 4778 O O . GLY A 1 625 ? 91.233 8.729 19.576 1.00 43.46 637 GLY A O 1
ATOM 4779 N N . ASP A 1 626 ? 89.309 9.774 20.102 1.00 46.87 638 ASP A N 1
ATOM 4780 C CA . ASP A 1 626 ? 89.596 9.876 21.523 1.00 52.46 638 ASP A CA 1
ATOM 4781 C C . ASP A 1 626 ? 88.400 9.305 22.281 1.00 55.80 638 ASP A C 1
ATOM 4782 O O . ASP A 1 626 ? 87.868 9.936 23.193 1.00 54.51 638 ASP A O 1
ATOM 4787 N N . ASN A 1 627 ? 87.980 8.100 21.874 1.00 62.75 639 ASN A N 1
ATOM 4788 C CA . ASN A 1 627 ? 86.708 7.537 22.302 1.00 69.53 639 ASN A CA 1
ATOM 4789 C C . ASN A 1 627 ? 86.855 6.021 22.499 1.00 76.81 639 ASN A C 1
ATOM 4790 O O . ASN A 1 627 ? 87.317 5.363 21.540 1.00 86.81 639 ASN A O 1
ATOM 4795 N N . GLY B 1 31 ? 43.824 37.234 59.859 1.00 97.55 43 GLY B N 1
ATOM 4796 C CA . GLY B 1 31 ? 45.085 37.484 60.613 1.00 100.25 43 GLY B CA 1
ATOM 4797 C C . GLY B 1 31 ? 44.950 37.108 62.087 1.00 101.69 43 GLY B C 1
ATOM 4798 O O . GLY B 1 31 ? 44.730 37.972 62.933 1.00 100.84 43 GLY B O 1
ATOM 4799 N N . ASP B 1 32 ? 45.076 35.807 62.373 1.00 100.73 44 ASP B N 1
ATOM 4800 C CA . ASP B 1 32 ? 45.096 35.289 63.734 1.00 93.19 44 ASP B CA 1
ATOM 4801 C C . ASP B 1 32 ? 46.201 34.239 63.855 1.00 86.32 44 ASP B C 1
ATOM 4802 O O . ASP B 1 32 ? 46.579 33.862 64.962 1.00 82.66 44 ASP B O 1
ATOM 4807 N N . GLU B 1 33 ? 46.708 33.792 62.697 1.00 78.30 45 GLU B N 1
ATOM 4808 C CA . GLU B 1 33 ? 47.826 32.867 62.596 1.00 71.33 45 GLU B CA 1
ATOM 4809 C C . GLU B 1 33 ? 49.133 33.651 62.644 1.00 64.22 45 GLU B C 1
ATOM 4810 O O . GLU B 1 33 ? 49.126 34.875 62.552 1.00 63.52 45 GLU B O 1
ATOM 4816 N N . TYR B 1 34 ? 50.250 32.927 62.760 1.00 58.35 46 TYR B N 1
ATOM 4817 C CA . TYR B 1 34 ? 51.541 33.544 63.015 1.00 57.57 46 TYR B CA 1
ATOM 4818 C C . TYR B 1 34 ? 52.134 34.157 61.744 1.00 54.22 46 TYR B C 1
ATOM 4819 O O . TYR B 1 34 ? 51.827 33.733 60.632 1.00 50.34 46 TYR B O 1
ATOM 4828 N N . GLU B 1 35 ? 52.973 35.182 61.937 1.00 51.44 47 GLU B N 1
ATOM 4829 C CA . GLU B 1 35 ? 53.755 35.772 60.865 1.00 48.98 47 GLU B CA 1
ATOM 4830 C C . GLU B 1 35 ? 55.158 35.172 60.910 1.00 48.54 47 GLU B C 1
ATOM 4831 O O . GLU B 1 35 ? 55.889 35.359 61.884 1.00 47.70 47 GLU B O 1
ATOM 4837 N N . ILE B 1 36 ? 55.503 34.425 59.853 1.00 46.65 48 ILE B N 1
ATOM 4838 C CA . ILE B 1 36 ? 56.804 33.784 59.730 1.00 44.84 48 ILE B CA 1
ATOM 4839 C C . ILE B 1 36 ? 57.440 34.195 58.404 1.00 41.71 48 ILE B C 1
ATOM 4840 O O . ILE B 1 36 ? 56.869 33.978 57.335 1.00 40.28 48 ILE B O 1
ATOM 4845 N N . TYR B 1 37 ? 58.642 34.769 58.498 1.00 38.60 49 TYR B N 1
ATOM 4846 C CA . TYR B 1 37 ? 59.431 35.107 57.329 1.00 37.20 49 TYR B CA 1
ATOM 4847 C C . TYR B 1 37 ? 60.786 34.411 57.422 1.00 38.03 49 TYR B C 1
ATOM 4848 O O . TYR B 1 37 ? 61.439 34.470 58.461 1.00 39.27 49 TYR B O 1
ATOM 4857 N N . PRO B 1 38 ? 61.277 33.766 56.338 1.00 38.30 50 PRO B N 1
ATOM 4858 C CA . PRO B 1 38 ? 60.566 33.709 55.055 1.00 39.00 50 PRO B CA 1
ATOM 4859 C C . PRO B 1 38 ? 59.257 32.930 55.116 1.00 40.19 50 PRO B C 1
ATOM 4860 O O . PRO B 1 38 ? 59.096 32.059 55.966 1.00 45.31 50 PRO B O 1
ATOM 4864 N N . ILE B 1 39 ? 58.340 33.250 54.197 1.00 41.13 51 ILE B N 1
ATOM 4865 C CA . ILE B 1 39 ? 57.079 32.538 54.074 1.00 43.28 51 ILE B CA 1
ATOM 4866 C C . ILE B 1 39 ? 57.394 31.049 54.005 1.00 46.60 51 ILE B C 1
ATOM 4867 O O . ILE B 1 39 ? 58.182 30.637 53.158 1.00 50.97 51 ILE B O 1
ATOM 4872 N N . PRO B 1 40 ? 56.827 30.211 54.906 1.00 48.99 52 PRO B N 1
ATOM 4873 C CA . PRO B 1 40 ? 57.090 28.771 54.896 1.00 47.94 52 PRO B CA 1
ATOM 4874 C C . PRO B 1 40 ? 56.423 28.113 53.692 1.00 46.64 52 PRO B C 1
ATOM 4875 O O . PRO B 1 40 ? 55.403 28.597 53.210 1.00 45.42 52 PRO B O 1
ATOM 4879 N N . GLN B 1 41 ? 57.019 27.012 53.219 1.00 46.94 53 GLN B N 1
ATOM 4880 C CA . GLN B 1 41 ? 56.534 26.309 52.043 1.00 46.83 53 GLN B CA 1
ATOM 4881 C C . GLN B 1 41 ? 55.134 25.767 52.313 1.00 48.80 53 GLN B C 1
ATOM 4882 O O . GLN B 1 41 ? 54.254 25.882 51.462 1.00 49.57 53 GLN B O 1
ATOM 4888 N N . SER B 1 42 ? 54.956 25.171 53.499 1.00 52.66 54 SER B N 1
ATOM 4889 C CA . SER B 1 42 ? 53.658 24.700 53.959 1.00 54.48 54 SER B CA 1
ATOM 4890 C C . SER B 1 42 ? 53.505 24.953 55.455 1.00 53.81 54 SER B C 1
ATOM 4891 O O . SER B 1 42 ? 54.427 24.715 56.234 1.00 51.74 54 SER B O 1
ATOM 4894 N N . ILE B 1 43 ? 52.318 25.437 55.832 1.00 55.09 55 ILE B N 1
ATOM 4895 C CA . ILE B 1 43 ? 51.944 25.576 57.229 1.00 56.75 55 ILE B CA 1
ATOM 4896 C C . ILE B 1 43 ? 50.477 25.177 57.380 1.00 58.62 55 ILE B C 1
ATOM 4897 O O . ILE B 1 43 ? 49.608 25.675 56.662 1.00 57.34 55 ILE B O 1
ATOM 4902 N N . LYS B 1 44 ? 50.231 24.242 58.305 1.00 63.75 56 LYS B N 1
ATOM 4903 C CA . LYS B 1 44 ? 48.898 23.746 58.610 1.00 62.80 56 LYS B CA 1
ATOM 4904 C C . LYS B 1 44 ? 48.608 23.955 60.094 1.00 63.39 56 LYS B C 1
ATOM 4905 O O . LYS B 1 44 ? 49.499 23.810 60.931 1.00 59.09 56 LYS B O 1
ATOM 4911 N N . TYR B 1 45 ? 47.352 24.315 60.389 1.00 67.64 57 TYR B N 1
ATOM 4912 C CA . TYR B 1 45 ? 46.853 24.508 61.742 1.00 72.46 57 TYR B CA 1
ATOM 4913 C C . TYR B 1 45 ? 45.615 23.637 61.949 1.00 76.28 57 TYR B C 1
ATOM 4914 O O . TYR B 1 45 ? 44.929 23.292 60.991 1.00 77.64 57 TYR B O 1
ATOM 4923 N N . ASP B 1 46 ? 45.337 23.282 63.210 1.00 85.59 58 ASP B N 1
ATOM 4924 C CA . ASP B 1 46 ? 44.047 22.724 63.594 1.00 92.34 58 ASP B CA 1
ATOM 4925 C C . ASP B 1 46 ? 43.529 23.484 64.814 1.00 97.44 58 ASP B C 1
ATOM 4926 O O . ASP B 1 46 ? 44.322 24.032 65.578 1.00 98.60 58 ASP B O 1
ATOM 4931 N N . ASN B 1 47 ? 42.199 23.517 64.983 1.00 101.17 59 ASN B N 1
ATOM 4932 C CA . ASN B 1 47 ? 41.578 24.239 66.086 1.00 98.24 59 ASN B CA 1
ATOM 4933 C C . ASN B 1 47 ? 41.882 23.522 67.404 1.00 96.37 59 ASN B C 1
ATOM 4934 O O . ASN B 1 47 ? 41.114 22.672 67.853 1.00 98.24 59 ASN B O 1
ATOM 4936 N N . SER B 1 48 ? 43.031 23.880 67.996 1.00 89.24 60 SER B N 1
ATOM 4937 C CA . SER B 1 48 ? 43.531 23.329 69.247 1.00 83.16 60 SER B CA 1
ATOM 4938 C C . SER B 1 48 ? 44.699 24.182 69.742 1.00 80.61 60 SER B C 1
ATOM 4939 O O . SER B 1 48 ? 45.480 24.695 68.943 1.00 81.95 60 SER B O 1
ATOM 4941 N N . ILE B 1 49 ? 44.803 24.330 71.069 1.00 75.36 61 ILE B N 1
ATOM 4942 C CA . ILE B 1 49 ? 45.821 25.157 71.700 1.00 69.59 61 ILE B CA 1
ATOM 4943 C C . ILE B 1 49 ? 46.595 24.300 72.704 1.00 65.78 61 ILE B C 1
ATOM 4944 O O . ILE B 1 49 ? 46.137 23.234 73.103 1.00 67.15 61 ILE B O 1
ATOM 4949 N N . VAL B 1 50 ? 47.792 24.761 73.073 1.00 63.66 62 VAL B N 1
ATOM 4950 C CA . VAL B 1 50 ? 48.621 24.128 74.087 1.00 66.26 62 VAL B CA 1
ATOM 4951 C C . VAL B 1 50 ? 48.962 25.205 75.115 1.00 68.38 62 VAL B C 1
ATOM 4952 O O . VAL B 1 50 ? 48.669 26.378 74.894 1.00 70.45 62 VAL B O 1
ATOM 4956 N N . THR B 1 51 ? 49.557 24.804 76.244 1.00 70.19 63 THR B N 1
ATOM 4957 C CA . THR B 1 51 ? 50.147 25.768 77.159 1.00 70.54 63 THR B CA 1
ATOM 4958 C C . THR B 1 51 ? 51.603 25.397 77.413 1.00 72.57 63 THR B C 1
ATOM 4959 O O . THR B 1 51 ? 51.928 24.230 77.623 1.00 71.62 63 THR B O 1
ATOM 4963 N N . LEU B 1 52 ? 52.463 26.419 77.375 1.00 74.02 64 LEU B N 1
ATOM 4964 C CA . LEU B 1 52 ? 53.870 26.261 77.693 1.00 75.24 64 LEU B CA 1
ATOM 4965 C C . LEU B 1 52 ? 54.038 26.395 79.205 1.00 77.06 64 LEU B C 1
ATOM 4966 O O . LEU B 1 52 ? 53.673 27.417 79.784 1.00 76.84 64 LEU B O 1
ATOM 4968 N N . GLY B 1 53 ? 54.557 25.332 79.836 1.00 77.65 65 GLY B N 1
ATOM 4969 C CA . GLY B 1 53 ? 54.931 25.368 81.241 1.00 78.42 65 GLY B CA 1
ATOM 4970 C C . GLY B 1 53 ? 56.180 26.220 81.445 1.00 80.17 65 GLY B C 1
ATOM 4971 O O . GLY B 1 53 ? 56.860 26.557 80.480 1.00 82.55 65 GLY B O 1
ATOM 4972 N N . THR B 1 54 ? 56.474 26.575 82.701 1.00 80.53 66 THR B N 1
ATOM 4973 C CA . THR B 1 54 ? 57.667 27.360 82.985 1.00 83.11 66 THR B CA 1
ATOM 4974 C C . THR B 1 54 ? 58.874 26.432 83.141 1.00 83.30 66 THR B C 1
ATOM 4975 O O . THR B 1 54 ? 60.015 26.891 83.160 1.00 78.25 66 THR B O 1
ATOM 4979 N N . ASP B 1 55 ? 58.602 25.125 83.238 1.00 86.15 67 ASP B N 1
ATOM 4980 C CA . ASP B 1 55 ? 59.633 24.101 83.305 1.00 90.19 67 ASP B CA 1
ATOM 4981 C C . ASP B 1 55 ? 59.410 23.111 82.164 1.00 89.85 67 ASP B C 1
ATOM 4982 O O . ASP B 1 55 ? 58.287 22.646 81.960 1.00 90.09 67 ASP B O 1
ATOM 4987 N N . ALA B 1 56 ? 60.488 22.795 81.432 1.00 87.89 68 ALA B N 1
ATOM 4988 C CA . ALA B 1 56 ? 60.370 21.991 80.224 1.00 85.15 68 ALA B CA 1
ATOM 4989 C C . ALA B 1 56 ? 61.507 20.977 80.079 1.00 82.51 68 ALA B C 1
ATOM 4990 O O . ALA B 1 56 ? 62.586 21.128 80.654 1.00 76.26 68 ALA B O 1
ATOM 4992 N N . ASN B 1 57 ? 61.232 19.951 79.264 1.00 82.40 69 ASN B N 1
ATOM 4993 C CA . ASN B 1 57 ? 62.134 18.844 78.995 1.00 82.75 69 ASN B CA 1
ATOM 4994 C C . ASN B 1 57 ? 62.636 18.944 77.556 1.00 84.00 69 ASN B C 1
ATOM 4995 O O . ASN B 1 57 ? 61.845 19.122 76.631 1.00 82.59 69 ASN B O 1
ATOM 5000 N N . VAL B 1 58 ? 63.955 18.787 77.383 1.00 82.89 70 VAL B N 1
ATOM 5001 C CA . VAL B 1 58 ? 64.625 19.048 76.119 1.00 79.76 70 VAL B CA 1
ATOM 5002 C C . VAL B 1 58 ? 65.428 17.813 75.707 1.00 78.03 70 VAL B C 1
ATOM 5003 O O . VAL B 1 58 ? 66.249 17.328 76.483 1.00 81.20 70 VAL B O 1
ATOM 5007 N N . VAL B 1 59 ? 65.201 17.329 74.476 1.00 75.76 71 VAL B N 1
ATOM 5008 C CA . VAL B 1 59 ? 65.891 16.151 73.963 1.00 75.87 71 VAL B CA 1
ATOM 5009 C C . VAL B 1 59 ? 66.680 16.507 72.699 1.00 73.69 71 VAL B C 1
ATOM 5010 O O . VAL B 1 59 ? 66.108 16.980 71.720 1.00 73.58 71 VAL B O 1
ATOM 5014 N N . PHE B 1 60 ? 67.994 16.243 72.732 1.00 70.82 72 PHE B N 1
ATOM 5015 C CA . PHE B 1 60 ? 68.902 16.518 71.628 1.00 67.84 72 PHE B CA 1
ATOM 5016 C C . PHE B 1 60 ? 69.566 15.222 71.163 1.00 66.36 72 PHE B C 1
ATOM 5017 O O . PHE B 1 60 ? 70.411 14.684 71.876 1.00 67.19 72 PHE B O 1
ATOM 5025 N N . GLU B 1 61 ? 69.217 14.750 69.955 1.00 61.79 73 GLU B N 1
ATOM 5026 C CA . GLU B 1 61 ? 69.864 13.590 69.348 1.00 61.99 73 GLU B CA 1
ATOM 5027 C C . GLU B 1 61 ? 71.359 13.849 69.155 1.00 63.29 73 GLU B C 1
ATOM 5028 O O . GLU B 1 61 ? 71.819 14.978 69.301 1.00 61.58 73 GLU B O 1
ATOM 5034 N N . GLU B 1 62 ? 72.113 12.793 68.812 1.00 67.31 74 GLU B N 1
ATOM 5035 C CA . GLU B 1 62 ? 73.569 12.860 68.770 1.00 73.20 74 GLU B CA 1
ATOM 5036 C C . GLU B 1 62 ? 74.045 13.692 67.575 1.00 77.47 74 GLU B C 1
ATOM 5037 O O . GLU B 1 62 ? 75.227 14.029 67.491 1.00 82.00 74 GLU B O 1
ATOM 5039 N N . GLY B 1 63 ? 73.115 14.046 66.676 1.00 74.25 75 GLY B N 1
ATOM 5040 C CA . GLY B 1 63 ? 73.447 14.743 65.443 1.00 71.15 75 GLY B CA 1
ATOM 5041 C C . GLY B 1 63 ? 73.501 16.266 65.587 1.00 70.11 75 GLY B C 1
ATOM 5042 O O . GLY B 1 63 ? 74.119 16.940 64.765 1.00 71.52 75 GLY B O 1
ATOM 5043 N N . ILE B 1 64 ? 72.852 16.796 66.630 1.00 64.54 76 ILE B N 1
ATOM 5044 C CA . ILE B 1 64 ? 72.708 18.229 66.838 1.00 62.24 76 ILE B CA 1
ATOM 5045 C C . ILE B 1 64 ? 74.036 18.808 67.321 1.00 65.58 76 ILE B C 1
ATOM 5046 O O . ILE B 1 64 ? 74.652 18.262 68.235 1.00 67.02 76 ILE B O 1
ATOM 5051 N N . ASP B 1 65 ? 74.460 19.924 66.707 1.00 68.39 77 ASP B N 1
ATOM 5052 C CA . ASP B 1 65 ? 75.681 20.612 67.108 1.00 69.81 77 ASP B CA 1
ATOM 5053 C C . ASP B 1 65 ? 75.374 21.656 68.184 1.00 69.06 77 ASP B C 1
ATOM 5054 O O . ASP B 1 65 ? 74.214 21.888 68.522 1.00 68.46 77 ASP B O 1
ATOM 5059 N N . GLU B 1 66 ? 76.435 22.272 68.720 1.00 67.98 78 GLU B N 1
ATOM 5060 C CA . GLU B 1 66 ? 76.326 23.178 69.850 1.00 71.09 78 GLU B CA 1
ATOM 5061 C C . GLU B 1 66 ? 75.492 24.399 69.476 1.00 70.78 78 GLU B C 1
ATOM 5062 O O . GLU B 1 66 ? 74.640 24.827 70.252 1.00 72.44 78 GLU B O 1
ATOM 5068 N N . ALA B 1 67 ? 75.749 24.944 68.280 1.00 67.00 79 ALA B N 1
ATOM 5069 C CA . ALA B 1 67 ? 75.114 26.171 67.824 1.00 61.13 79 ALA B CA 1
ATOM 5070 C C . ALA B 1 67 ? 73.599 25.987 67.728 1.00 58.32 79 ALA B C 1
ATOM 5071 O O . ALA B 1 67 ? 72.846 26.917 68.020 1.00 57.80 79 ALA B O 1
ATOM 5073 N N . THR B 1 68 ? 73.173 24.782 67.326 1.00 52.63 80 THR B N 1
ATOM 5074 C CA . THR B 1 68 ? 71.764 24.437 67.231 1.00 51.70 80 THR B CA 1
ATOM 5075 C C . THR B 1 68 ? 71.161 24.357 68.632 1.00 57.47 80 THR B C 1
ATOM 5076 O O . THR B 1 68 ? 70.056 24.849 68.862 1.00 59.69 80 THR B O 1
ATOM 5080 N N . LYS B 1 69 ? 71.901 23.731 69.560 1.00 59.56 81 LYS B N 1
ATOM 5081 C CA . LYS B 1 69 ? 71.466 23.578 70.941 1.00 60.30 81 LYS B CA 1
ATOM 5082 C C . LYS B 1 69 ? 71.182 24.956 71.540 1.00 60.45 81 LYS B C 1
ATOM 5083 O O . LYS B 1 69 ? 70.108 25.195 72.095 1.00 56.80 81 LYS B O 1
ATOM 5089 N N . ASN B 1 70 ? 72.158 25.859 71.385 1.00 60.68 82 ASN B N 1
ATOM 5090 C CA . ASN B 1 70 ? 72.104 27.199 71.943 1.00 62.34 82 ASN B CA 1
ATOM 5091 C C . ASN B 1 70 ? 70.955 27.988 71.321 1.00 63.45 82 ASN B C 1
ATOM 5092 O O . ASN B 1 70 ? 70.439 28.913 71.944 1.00 66.18 82 ASN B O 1
ATOM 5097 N N . ARG B 1 71 ? 70.552 27.602 70.104 1.00 62.73 83 ARG B N 1
ATOM 5098 C CA . ARG B 1 71 ? 69.465 28.278 69.415 1.00 63.55 83 ARG B CA 1
ATOM 5099 C C . ARG B 1 71 ? 68.153 27.983 70.132 1.00 63.90 83 ARG B C 1
ATOM 5100 O O . ARG B 1 71 ? 67.309 28.867 70.263 1.00 64.73 83 ARG B O 1
ATOM 5108 N N . LEU B 1 72 ? 68.007 26.740 70.606 1.00 64.41 84 LEU B N 1
ATOM 5109 C CA . LEU B 1 72 ? 66.808 26.342 71.324 1.00 65.84 84 LEU B CA 1
ATOM 5110 C C . LEU B 1 72 ? 66.752 27.010 72.697 1.00 65.19 84 LEU B C 1
ATOM 5111 O O . LEU B 1 72 ? 65.686 27.446 73.124 1.00 65.33 84 LEU B O 1
ATOM 5116 N N . LEU B 1 73 ? 67.901 27.083 73.379 1.00 66.67 85 LEU B N 1
ATOM 5117 C CA . LEU B 1 73 ? 67.975 27.700 74.696 1.00 68.83 85 LEU B CA 1
ATOM 5118 C C . LEU B 1 73 ? 67.644 29.190 74.596 1.00 71.60 85 LEU B C 1
ATOM 5119 O O . LEU B 1 73 ? 67.075 29.765 75.522 1.00 73.13 85 LEU B O 1
ATOM 5124 N N . GLU B 1 74 ? 67.998 29.798 73.458 1.00 74.35 86 GLU B N 1
ATOM 5125 C CA . GLU B 1 74 ? 67.710 31.197 73.182 1.00 75.41 86 GLU B CA 1
ATOM 5126 C C . GLU B 1 74 ? 66.200 31.387 73.017 1.00 72.34 86 GLU B C 1
ATOM 5127 O O . GLU B 1 74 ? 65.641 32.375 73.495 1.00 68.13 86 GLU B O 1
ATOM 5133 N N . VAL B 1 75 ? 65.561 30.416 72.347 1.00 67.62 87 VAL B N 1
ATOM 5134 C CA . VAL B 1 75 ? 64.137 30.423 72.046 1.00 68.31 87 VAL B CA 1
ATOM 5135 C C . VAL B 1 75 ? 63.334 30.268 73.335 1.00 72.34 87 VAL B C 1
ATOM 5136 O O . VAL B 1 75 ? 62.257 30.847 73.470 1.00 74.92 87 VAL B O 1
ATOM 5140 N N . LEU B 1 76 ? 63.864 29.463 74.262 1.00 74.44 88 LEU B N 1
ATOM 5141 C CA . LEU B 1 76 ? 63.184 29.184 75.516 1.00 73.98 88 LEU B CA 1
ATOM 5142 C C . LEU B 1 76 ? 63.221 30.415 76.420 1.00 74.82 88 LEU B C 1
ATOM 5143 O O . LEU B 1 76 ? 62.170 30.879 76.859 1.00 78.22 88 LEU B O 1
ATOM 5148 N N . SER B 1 77 ? 64.424 30.961 76.653 1.00 70.16 89 SER B N 1
ATOM 5149 C CA . SER B 1 77 ? 64.604 32.063 77.586 1.00 70.41 89 SER B CA 1
ATOM 5150 C C . SER B 1 77 ? 64.105 33.382 76.993 1.00 71.54 89 SER B C 1
ATOM 5151 O O . SER B 1 77 ? 64.453 34.453 77.485 1.00 70.12 89 SER B O 1
ATOM 5154 N N . ILE B 1 78 ? 63.291 33.286 75.933 1.00 74.19 90 ILE B N 1
ATOM 5155 C CA . ILE B 1 78 ? 62.470 34.389 75.457 1.00 75.77 90 ILE B CA 1
ATOM 5156 C C . ILE B 1 78 ? 61.210 34.431 76.317 1.00 75.83 90 ILE B C 1
ATOM 5157 O O . ILE B 1 78 ? 60.724 35.505 76.665 1.00 74.73 90 ILE B O 1
ATOM 5162 N N . LYS B 1 79 ? 60.716 33.237 76.663 1.00 75.95 91 LYS B N 1
ATOM 5163 C CA . LYS B 1 79 ? 59.517 33.060 77.464 1.00 79.11 91 LYS B CA 1
ATOM 5164 C C . LYS B 1 79 ? 59.886 32.713 78.909 1.00 81.81 91 LYS B C 1
ATOM 5165 O O . LYS B 1 79 ? 59.010 32.373 79.703 1.00 80.11 91 LYS B O 1
ATOM 5171 N N . GLY B 1 80 ? 61.186 32.804 79.233 1.00 82.36 92 GLY B N 1
ATOM 5172 C CA . GLY B 1 80 ? 61.715 32.527 80.561 1.00 79.25 92 GLY B CA 1
ATOM 5173 C C . GLY B 1 80 ? 61.425 31.102 81.032 1.00 81.49 92 GLY B C 1
ATOM 5174 O O . GLY B 1 80 ? 61.013 30.896 82.170 1.00 86.22 92 GLY B O 1
ATOM 5175 N N . ILE B 1 81 ? 61.652 30.125 80.145 1.00 78.83 93 ILE B N 1
ATOM 5176 C CA . ILE B 1 81 ? 61.434 28.716 80.431 1.00 73.69 93 ILE B CA 1
ATOM 5177 C C . ILE B 1 81 ? 62.747 28.099 80.912 1.00 78.22 93 ILE B C 1
ATOM 5178 O O . ILE B 1 81 ? 63.807 28.374 80.351 1.00 76.79 93 ILE B O 1
ATOM 5183 N N . ASN B 1 82 ? 62.660 27.267 81.960 1.00 83.67 94 ASN B N 1
ATOM 5184 C CA . ASN B 1 82 ? 63.801 26.522 82.470 1.00 84.68 94 ASN B CA 1
ATOM 5185 C C . ASN B 1 82 ? 63.791 25.111 81.893 1.00 83.24 94 ASN B C 1
ATOM 5186 O O . ASN B 1 82 ? 62.732 24.567 81.572 1.00 76.91 94 ASN B O 1
ATOM 5191 N N . HIS B 1 83 ? 64.988 24.525 81.798 1.00 82.98 95 HIS B N 1
ATOM 5192 C CA . HIS B 1 83 ? 65.163 23.270 81.090 1.00 85.96 95 HIS B CA 1
ATOM 5193 C C . HIS B 1 83 ? 65.927 22.266 81.947 1.00 86.01 95 HIS B C 1
ATOM 5194 O O . HIS B 1 83 ? 66.950 22.594 82.546 1.00 85.46 95 HIS B O 1
ATOM 5201 N N . GLU B 1 84 ? 65.387 21.047 82.010 1.00 86.54 96 GLU B N 1
ATOM 5202 C CA . GLU B 1 84 ? 66.173 19.872 82.339 1.00 86.00 96 GLU B CA 1
ATOM 5203 C C . GLU B 1 84 ? 66.357 19.082 81.046 1.00 84.54 96 GLU B C 1
ATOM 5204 O O . GLU B 1 84 ? 65.395 18.864 80.308 1.00 82.68 96 GLU B O 1
ATOM 5206 N N . GLU B 1 85 ? 67.607 18.700 80.763 1.00 78.72 97 GLU B N 1
ATOM 5207 C CA . GLU B 1 85 ? 67.912 17.924 79.573 1.00 79.03 97 GLU B CA 1
ATOM 5208 C C . GLU B 1 85 ? 67.825 16.435 79.907 1.00 80.27 97 GLU B C 1
ATOM 5209 O O . GLU B 1 85 ? 68.399 15.986 80.897 1.00 81.45 97 GLU B O 1
ATOM 5215 N N . SER B 1 86 ? 67.101 15.679 79.071 1.00 80.70 98 SER B N 1
ATOM 5216 C CA . SER B 1 86 ? 66.912 14.247 79.267 1.00 78.67 98 SER B CA 1
ATOM 5217 C C . SER B 1 86 ? 67.028 13.505 77.936 1.00 74.82 98 SER B C 1
ATOM 5218 O O . SER B 1 86 ? 67.617 14.015 76.987 1.00 74.69 98 SER B O 1
ATOM 5221 N N . ASN B 1 87 ? 66.445 12.302 77.872 1.00 73.03 99 ASN B N 1
ATOM 5222 C CA . ASN B 1 87 ? 66.617 11.450 76.709 1.00 74.12 99 ASN B CA 1
ATOM 5223 C C . ASN B 1 87 ? 65.332 10.689 76.384 1.00 72.99 99 ASN B C 1
ATOM 5224 O O . ASN B 1 87 ? 65.362 9.743 75.599 1.00 74.17 99 ASN B O 1
ATOM 5229 N N . GLU B 1 88 ? 64.203 11.109 76.970 1.00 72.26 100 GLU B N 1
ATOM 5230 C CA . GLU B 1 88 ? 62.911 10.509 76.660 1.00 74.01 100 GLU B CA 1
ATOM 5231 C C . GLU B 1 88 ? 61.797 11.535 76.863 1.00 74.89 100 GLU B C 1
ATOM 5232 O O . GLU B 1 88 ? 61.890 12.388 77.745 1.00 75.50 100 GLU B O 1
ATOM 5234 N N . ILE B 1 89 ? 60.744 11.431 76.039 1.00 73.02 101 ILE B N 1
ATOM 5235 C CA . ILE B 1 89 ? 59.574 12.291 76.132 1.00 75.28 101 ILE B CA 1
ATOM 5236 C C . ILE B 1 89 ? 58.870 12.017 77.461 1.00 79.83 101 ILE B C 1
ATOM 5237 O O . ILE B 1 89 ? 58.748 10.863 77.865 1.00 85.52 101 ILE B O 1
ATOM 5239 N N . LYS B 1 90 ? 58.413 13.086 78.131 1.00 79.54 102 LYS B N 1
ATOM 5240 C CA . LYS B 1 90 ? 57.831 12.999 79.465 1.00 78.48 102 LYS B CA 1
ATOM 5241 C C . LYS B 1 90 ? 56.404 13.545 79.449 1.00 84.26 102 LYS B C 1
ATOM 5242 O O . LYS B 1 90 ? 56.161 14.626 78.919 1.00 91.03 102 LYS B O 1
ATOM 5248 N N . GLU B 1 91 ? 55.469 12.796 80.052 1.00 88.81 103 GLU B N 1
ATOM 5249 C CA . GLU B 1 91 ? 54.068 13.195 80.117 1.00 85.13 103 GLU B CA 1
ATOM 5250 C C . GLU B 1 91 ? 53.852 14.192 81.258 1.00 82.61 103 GLU B C 1
ATOM 5251 O O . GLU B 1 91 ? 52.825 14.865 81.308 1.00 73.74 103 GLU B O 1
ATOM 5253 N N . ASP B 1 92 ? 54.836 14.283 82.164 1.00 87.03 104 ASP B N 1
ATOM 5254 C CA . ASP B 1 92 ? 54.804 15.205 83.289 1.00 94.97 104 ASP B CA 1
ATOM 5255 C C . ASP B 1 92 ? 54.990 16.641 82.794 1.00 101.11 104 ASP B C 1
ATOM 5256 O O . ASP B 1 92 ? 54.131 17.491 83.025 1.00 100.73 104 ASP B O 1
ATOM 5258 N N . LYS B 1 93 ? 56.110 16.890 82.098 1.00 108.24 105 LYS B N 1
ATOM 5259 C CA . LYS B 1 93 ? 56.534 18.227 81.704 1.00 106.41 105 LYS B CA 1
ATOM 5260 C C . LYS B 1 93 ? 56.118 18.520 80.260 1.00 106.93 105 LYS B C 1
ATOM 5261 O O . LYS B 1 93 ? 55.417 17.726 79.634 1.00 106.33 105 LYS B O 1
ATOM 5267 N N . THR B 1 94 ? 56.557 19.682 79.751 1.00 104.28 106 THR B N 1
ATOM 5268 C CA . THR B 1 94 ? 56.336 20.114 78.375 1.00 95.53 106 THR B CA 1
ATOM 5269 C C . THR B 1 94 ? 57.645 19.960 77.594 1.00 90.32 106 THR B C 1
ATOM 5270 O O . THR B 1 94 ? 58.699 20.378 78.068 1.00 81.40 106 THR B O 1
ATOM 5274 N N . ASN B 1 95 ? 57.567 19.353 76.398 1.00 90.06 107 ASN B N 1
ATOM 5275 C CA . ASN B 1 95 ? 58.726 18.728 75.769 1.00 90.62 107 ASN B CA 1
ATOM 5276 C C . ASN B 1 95 ? 59.171 19.446 74.493 1.00 88.35 107 ASN B C 1
ATOM 5277 O O . ASN B 1 95 ? 58.345 19.851 73.675 1.00 88.14 107 ASN B O 1
ATOM 5282 N N . PHE B 1 96 ? 60.500 19.543 74.328 1.00 81.38 108 PHE B N 1
ATOM 5283 C CA . PHE B 1 96 ? 61.149 20.115 73.157 1.00 73.91 108 PHE B CA 1
ATOM 5284 C C . PHE B 1 96 ? 62.093 19.082 72.549 1.00 70.78 108 PHE B C 1
ATOM 5285 O O . PHE B 1 96 ? 63.078 18.701 73.181 1.00 67.16 108 PHE B O 1
ATOM 5293 N N . LEU B 1 97 ? 61.779 18.651 71.317 1.00 72.51 109 LEU B N 1
ATOM 5294 C CA . LEU B 1 97 ? 62.498 17.584 70.630 1.00 73.13 109 LEU B CA 1
ATOM 5295 C C . LEU B 1 97 ? 63.197 18.126 69.381 1.00 74.00 109 LEU B C 1
ATOM 5296 O O . LEU B 1 97 ? 62.548 18.639 68.471 1.00 75.53 109 LEU B O 1
ATOM 5301 N N . ILE B 1 98 ? 64.527 17.971 69.336 1.00 72.99 110 ILE B N 1
ATOM 5302 C CA . ILE B 1 98 ? 65.339 18.412 68.211 1.00 72.69 110 ILE B CA 1
ATOM 5303 C C . ILE B 1 98 ? 66.133 17.218 67.678 1.00 73.45 110 ILE B C 1
ATOM 5304 O O . ILE B 1 98 ? 67.107 16.790 68.298 1.00 74.71 110 ILE B O 1
ATOM 5309 N N . GLY B 1 99 ? 65.723 16.704 66.511 1.00 71.01 111 GLY B N 1
ATOM 5310 C CA . GLY B 1 99 ? 66.333 15.506 65.956 1.00 66.19 111 GLY B CA 1
ATOM 5311 C C . GLY B 1 99 ? 66.666 15.632 64.472 1.00 62.91 111 GLY B C 1
ATOM 5312 O O . GLY B 1 99 ? 66.317 16.620 63.833 1.00 61.60 111 GLY B O 1
ATOM 5313 N N . ILE B 1 100 ? 67.341 14.602 63.950 1.00 60.58 112 ILE B N 1
ATOM 5314 C CA . ILE B 1 100 ? 67.745 14.512 62.557 1.00 58.83 112 ILE B CA 1
ATOM 5315 C C . ILE B 1 100 ? 67.005 13.342 61.917 1.00 61.74 112 ILE B C 1
ATOM 5316 O O . ILE B 1 100 ? 66.881 12.282 62.523 1.00 68.84 112 ILE B O 1
ATOM 5321 N N . ASN B 1 101 ? 66.519 13.551 60.689 1.00 62.10 113 ASN B N 1
ATOM 5322 C CA . ASN B 1 101 ? 65.764 12.540 59.967 1.00 62.59 113 ASN B CA 1
ATOM 5323 C C . ASN B 1 101 ? 66.649 11.320 59.719 1.00 63.97 113 ASN B C 1
ATOM 5324 O O . ASN B 1 101 ? 67.847 11.463 59.480 1.00 62.99 113 ASN B O 1
ATOM 5329 N N . ASN B 1 102 ? 66.025 10.133 59.809 1.00 66.66 114 ASN B N 1
ATOM 5330 C CA . ASN B 1 102 ? 66.592 8.838 59.455 1.00 66.24 114 ASN B CA 1
ATOM 5331 C C . ASN B 1 102 ? 67.826 8.518 60.299 1.00 68.77 114 ASN B C 1
ATOM 5332 O O . ASN B 1 102 ? 68.810 7.995 59.779 1.00 73.00 114 ASN B O 1
ATOM 5337 N N . SER B 1 103 ? 67.759 8.821 61.602 1.00 68.08 115 SER B N 1
ATOM 5338 C CA . SER B 1 103 ? 68.849 8.532 62.521 1.00 68.95 115 SER B CA 1
ATOM 5339 C C . SER B 1 103 ? 68.411 7.466 63.525 1.00 73.88 115 SER B C 1
ATOM 5340 O O . SER B 1 103 ? 69.141 7.150 64.465 1.00 75.13 115 SER B O 1
ATOM 5343 N N . GLU B 1 104 ? 67.202 6.926 63.306 1.00 74.89 116 GLU B N 1
ATOM 5344 C CA . GLU B 1 104 ? 66.585 5.917 64.155 1.00 74.32 116 GLU B CA 1
ATOM 5345 C C . GLU B 1 104 ? 66.755 6.297 65.629 1.00 76.49 116 GLU B C 1
ATOM 5346 O O . GLU B 1 104 ? 66.705 5.436 66.505 1.00 82.33 116 GLU B O 1
ATOM 5348 N N . GLY B 1 105 ? 66.949 7.599 65.886 1.00 72.72 117 GLY B N 1
ATOM 5349 C CA . GLY B 1 105 ? 67.061 8.139 67.231 1.00 66.75 117 GLY B CA 1
ATOM 5350 C C . GLY B 1 105 ? 65.683 8.356 67.853 1.00 67.91 117 GLY B C 1
ATOM 5351 O O . GLY B 1 105 ? 64.668 8.018 67.245 1.00 62.69 117 GLY B O 1
ATOM 5352 N N . VAL B 1 106 ? 65.674 8.939 69.060 1.00 70.60 118 VAL B N 1
ATOM 5353 C CA . VAL B 1 106 ? 64.470 9.156 69.853 1.00 70.82 118 VAL B CA 1
ATOM 5354 C C . VAL B 1 106 ? 63.477 10.003 69.063 1.00 72.23 118 VAL B C 1
ATOM 5355 O O . VAL B 1 106 ? 62.318 9.620 68.907 1.00 72.73 118 VAL B O 1
ATOM 5359 N N . VAL B 1 107 ? 63.956 11.163 68.590 1.00 73.48 119 VAL B N 1
ATOM 5360 C CA . VAL B 1 107 ? 63.130 12.200 67.990 1.00 70.88 119 VAL B CA 1
ATOM 5361 C C . VAL B 1 107 ? 62.684 11.738 66.604 1.00 69.01 119 VAL B C 1
ATOM 5362 O O . VAL B 1 107 ? 61.554 11.999 66.194 1.00 66.47 119 VAL B O 1
ATOM 5366 N N . ASP B 1 108 ? 63.581 11.030 65.908 1.00 71.03 120 ASP B N 1
ATOM 5367 C CA . ASP B 1 108 ? 63.287 10.451 64.606 1.00 74.97 120 ASP B CA 1
ATOM 5368 C C . ASP B 1 108 ? 62.154 9.431 64.729 1.00 76.28 120 ASP B C 1
ATOM 5369 O O . ASP B 1 108 ? 61.261 9.394 63.883 1.00 72.99 120 ASP B O 1
ATOM 5374 N N . LYS B 1 109 ? 62.209 8.608 65.787 1.00 79.89 121 LYS B N 1
ATOM 5375 C CA . LYS B 1 109 ? 61.219 7.570 66.036 1.00 78.23 121 LYS B CA 1
ATOM 5376 C C . LYS B 1 109 ? 59.859 8.212 66.298 1.00 76.84 121 LYS B C 1
ATOM 5377 O O . LYS B 1 109 ? 58.845 7.730 65.793 1.00 72.58 121 LYS B O 1
ATOM 5379 N N . TYR B 1 110 ? 59.866 9.307 67.073 1.00 72.84 122 TYR B N 1
ATOM 5380 C CA . TYR B 1 110 ? 58.656 10.023 67.444 1.00 72.44 122 TYR B CA 1
ATOM 5381 C C . TYR B 1 110 ? 57.896 10.470 66.198 1.00 75.05 122 TYR B C 1
ATOM 5382 O O . TYR B 1 110 ? 56.679 10.306 66.122 1.00 72.78 122 TYR B O 1
ATOM 5391 N N . PHE B 1 111 ? 58.626 11.055 65.238 1.00 78.54 123 PHE B N 1
ATOM 5392 C CA . PHE B 1 111 ? 58.034 11.547 64.003 1.00 78.33 123 PHE B CA 1
ATOM 5393 C C . PHE B 1 111 ? 57.486 10.379 63.184 1.00 79.92 123 PHE B C 1
ATOM 5394 O O . PHE B 1 111 ? 56.349 10.431 62.716 1.00 79.81 123 PHE B O 1
ATOM 5402 N N . THR B 1 112 ? 58.303 9.325 63.044 1.00 81.63 124 THR B N 1
ATOM 5403 C CA . THR B 1 112 ? 57.962 8.141 62.269 1.00 82.71 124 THR B CA 1
ATOM 5404 C C . THR B 1 112 ? 56.658 7.531 62.782 1.00 85.18 124 THR B C 1
ATOM 5405 O O . THR B 1 112 ? 55.813 7.126 61.985 1.00 81.44 124 THR B O 1
ATOM 5409 N N . ASP B 1 113 ? 56.508 7.495 64.115 1.00 88.25 125 ASP B N 1
ATOM 5410 C CA . ASP B 1 113 ? 55.435 6.770 64.782 1.00 89.74 125 ASP B CA 1
ATOM 5411 C C . ASP B 1 113 ? 54.099 7.494 64.624 1.00 91.42 125 ASP B C 1
ATOM 5412 O O . ASP B 1 113 ? 53.048 6.885 64.817 1.00 93.89 125 ASP B O 1
ATOM 5417 N N . ASN B 1 114 ? 54.142 8.786 64.273 1.00 91.11 126 ASN B N 1
ATOM 5418 C CA . ASN B 1 114 ? 52.925 9.573 64.129 1.00 89.64 126 ASN B CA 1
ATOM 5419 C C . ASN B 1 114 ? 52.636 9.852 62.651 1.00 95.55 126 ASN B C 1
ATOM 5420 O O . ASN B 1 114 ? 51.694 10.575 62.332 1.00 94.56 126 ASN B O 1
ATOM 5425 N N . ASN B 1 115 ? 53.446 9.252 61.763 1.00 103.34 127 ASN B N 1
ATOM 5426 C CA . ASN B 1 115 ? 53.305 9.354 60.315 1.00 103.88 127 ASN B CA 1
ATOM 5427 C C . ASN B 1 115 ? 53.062 10.810 59.914 1.00 105.73 127 ASN B C 1
ATOM 5428 O O . ASN B 1 115 ? 52.068 11.122 59.259 1.00 107.82 127 ASN B O 1
ATOM 5430 N N . LEU B 1 116 ? 53.994 11.689 60.306 1.00 100.22 128 LEU B N 1
ATOM 5431 C CA . LEU B 1 116 ? 53.803 13.125 60.193 1.00 94.87 128 LEU B CA 1
ATOM 5432 C C . LEU B 1 116 ? 54.248 13.627 58.821 1.00 93.38 128 LEU B C 1
ATOM 5433 O O . LEU B 1 116 ? 53.575 14.464 58.224 1.00 95.08 128 LEU B O 1
ATOM 5438 N N . VAL B 1 117 ? 55.376 13.113 58.322 1.00 90.80 129 VAL B N 1
ATOM 5439 C CA . VAL B 1 117 ? 55.961 13.663 57.111 1.00 93.92 129 VAL B CA 1
ATOM 5440 C C . VAL B 1 117 ? 56.126 12.565 56.063 1.00 95.60 129 VAL B C 1
ATOM 5441 O O . VAL B 1 117 ? 56.468 11.434 56.400 1.00 95.04 129 VAL B O 1
ATOM 5443 N N . ASN B 1 118 ? 55.874 12.922 54.794 1.00 96.54 130 ASN B N 1
ATOM 5444 C CA . ASN B 1 118 ? 56.210 12.093 53.645 1.00 94.23 130 ASN B CA 1
ATOM 5445 C C . ASN B 1 118 ? 57.728 12.107 53.461 1.00 98.85 130 ASN B C 1
ATOM 5446 O O . ASN B 1 118 ? 58.385 13.093 53.794 1.00 99.52 130 ASN B O 1
ATOM 5448 N N . ASP B 1 119 ? 58.273 11.006 52.925 1.00 103.33 131 ASP B N 1
ATOM 5449 C CA . ASP B 1 119 ? 59.712 10.770 52.903 1.00 101.96 131 ASP B CA 1
ATOM 5450 C C . ASP B 1 119 ? 60.380 11.531 51.756 1.00 99.18 131 ASP B C 1
ATOM 5451 O O . ASP B 1 119 ? 61.605 11.648 51.729 1.00 92.79 131 ASP B O 1
ATOM 5453 N N . SER B 1 120 ? 59.571 12.048 50.820 1.00 95.72 132 SER B N 1
ATOM 5454 C CA . SER B 1 120 ? 60.072 12.797 49.676 1.00 90.97 132 SER B CA 1
ATOM 5455 C C . SER B 1 120 ? 60.492 14.205 50.102 1.00 86.91 132 SER B C 1
ATOM 5456 O O . SER B 1 120 ? 61.319 14.837 49.446 1.00 84.49 132 SER B O 1
ATOM 5459 N N . HIS B 1 121 ? 59.914 14.673 51.215 1.00 81.13 133 HIS B N 1
ATOM 5460 C CA . HIS B 1 121 ? 60.109 16.023 51.716 1.00 76.09 133 HIS B CA 1
ATOM 5461 C C . HIS B 1 121 ? 61.595 16.340 51.887 1.00 74.59 133 HIS B C 1
ATOM 5462 O O . HIS B 1 121 ? 62.032 17.433 51.533 1.00 75.87 133 HIS B O 1
ATOM 5469 N N . PHE B 1 122 ? 62.364 15.375 52.411 1.00 69.44 134 PHE B N 1
ATOM 5470 C CA . PHE B 1 122 ? 63.723 15.632 52.867 1.00 66.96 134 PHE B CA 1
ATOM 5471 C C . PHE B 1 122 ? 64.720 15.628 51.710 1.00 64.42 134 PHE B C 1
ATOM 5472 O O . PHE B 1 122 ? 65.923 15.764 51.926 1.00 60.39 134 PHE B O 1
ATOM 5480 N N . GLU B 1 123 ? 64.205 15.509 50.483 1.00 67.21 135 GLU B N 1
ATOM 5481 C CA . GLU B 1 123 ? 65.030 15.543 49.287 1.00 68.32 135 GLU B CA 1
ATOM 5482 C C . GLU B 1 123 ? 65.361 16.994 48.924 1.00 62.94 135 GLU B C 1
ATOM 5483 O O . GLU B 1 123 ? 66.337 17.249 48.223 1.00 62.87 135 GLU B O 1
ATOM 5489 N N . ASN B 1 124 ? 64.545 17.936 49.419 1.00 56.48 136 ASN B N 1
ATOM 5490 C CA . ASN B 1 124 ? 64.685 19.360 49.150 1.00 52.24 136 ASN B CA 1
ATOM 5491 C C . ASN B 1 124 ? 65.812 19.965 49.991 1.00 51.74 136 ASN B C 1
ATOM 5492 O O . ASN B 1 124 ? 66.291 19.349 50.944 1.00 48.53 136 ASN B O 1
ATOM 5497 N N . HIS B 1 125 ? 66.223 21.189 49.625 1.00 49.96 137 HIS B N 1
ATOM 5498 C CA . HIS B 1 125 ? 67.279 21.910 50.319 1.00 49.12 137 HIS B CA 1
ATOM 5499 C C . HIS B 1 125 ? 66.799 22.336 51.701 1.00 48.93 137 HIS B C 1
ATOM 5500 O O . HIS B 1 125 ? 65.701 22.874 51.838 1.00 49.17 137 HIS B O 1
ATOM 5507 N N . ASP B 1 126 ? 67.645 22.081 52.707 1.00 48.76 138 ASP B N 1
ATOM 5508 C CA . ASP B 1 126 ? 67.466 22.558 54.072 1.00 49.56 138 ASP B CA 1
ATOM 5509 C C . ASP B 1 126 ? 66.120 22.108 54.640 1.00 47.84 138 ASP B C 1
ATOM 5510 O O . ASP B 1 126 ? 65.557 22.774 55.510 1.00 48.28 138 ASP B O 1
ATOM 5515 N N . ALA B 1 127 ? 65.628 20.961 54.157 1.00 46.64 139 ALA B N 1
ATOM 5516 C CA . ALA B 1 127 ? 64.302 20.469 54.495 1.00 47.25 139 ALA B CA 1
ATOM 5517 C C . ALA B 1 127 ? 64.230 20.154 55.986 1.00 49.77 139 ALA B C 1
ATOM 5518 O O . ALA B 1 127 ? 65.134 19.529 56.541 1.00 51.59 139 ALA B O 1
ATOM 5520 N N . HIS B 1 128 ? 63.152 20.619 56.623 1.00 48.75 140 HIS B N 1
ATOM 5521 C CA . HIS B 1 128 ? 62.912 20.341 58.026 1.00 50.12 140 HIS B CA 1
ATOM 5522 C C . HIS B 1 128 ? 61.411 20.356 58.291 1.00 52.48 140 HIS B C 1
ATOM 5523 O O . HIS B 1 128 ? 60.635 20.751 57.421 1.00 52.46 140 HIS B O 1
ATOM 5530 N N . VAL B 1 129 ? 61.024 19.889 59.488 1.00 55.45 141 VAL B N 1
ATOM 5531 C CA . VAL B 1 129 ? 59.634 19.852 59.922 1.00 53.84 141 VAL B CA 1
ATOM 5532 C C . VAL B 1 129 ? 59.544 20.403 61.344 1.00 53.18 141 VAL B C 1
ATOM 5533 O O . VAL B 1 129 ? 60.426 20.165 62.170 1.00 48.98 141 VAL B O 1
ATOM 5537 N N . VAL B 1 130 ? 58.470 21.160 61.599 1.00 55.28 142 VAL B N 1
ATOM 5538 C CA . VAL B 1 130 ? 58.174 21.678 62.924 1.00 58.26 142 VAL B CA 1
ATOM 5539 C C . VAL B 1 130 ? 56.760 21.245 63.301 1.00 62.16 142 VAL B C 1
ATOM 5540 O O . VAL B 1 130 ? 55.818 21.470 62.539 1.00 60.56 142 VAL B O 1
ATOM 5544 N N . SER B 1 131 ? 56.643 20.611 64.480 1.00 67.77 143 SER B N 1
ATOM 5545 C CA . SER B 1 131 ? 55.394 20.038 64.963 1.00 69.73 143 SER B CA 1
ATOM 5546 C C . SER B 1 131 ? 55.052 20.562 66.358 1.00 70.50 143 SER B C 1
ATOM 5547 O O . SER B 1 131 ? 55.868 20.491 67.278 1.00 69.94 143 SER B O 1
ATOM 5550 N N . VAL B 1 132 ? 53.833 21.103 66.479 1.00 71.31 144 VAL B N 1
ATOM 5551 C CA . VAL B 1 132 ? 53.221 21.430 67.757 1.00 70.04 144 VAL B CA 1
ATOM 5552 C C . VAL B 1 132 ? 51.939 20.605 67.872 1.00 71.33 144 VAL B C 1
ATOM 5553 O O . VAL B 1 132 ? 50.914 20.959 67.291 1.00 65.93 144 VAL B O 1
ATOM 5557 N N . LYS B 1 133 ? 52.040 19.472 68.584 1.00 74.67 145 LYS B N 1
ATOM 5558 C CA . LYS B 1 133 ? 50.911 18.611 68.910 1.00 77.00 145 LYS B CA 1
ATOM 5559 C C . LYS B 1 133 ? 51.007 18.216 70.383 1.00 81.46 145 LYS B C 1
ATOM 5560 O O . LYS B 1 133 ? 52.029 17.685 70.819 1.00 84.44 145 LYS B O 1
ATOM 5562 N N . GLY B 1 134 ? 49.940 18.504 71.139 1.00 82.49 146 GLY B N 1
ATOM 5563 C CA . GLY B 1 134 ? 49.826 18.098 72.531 1.00 82.02 146 GLY B CA 1
ATOM 5564 C C . GLY B 1 134 ? 50.740 18.907 73.448 1.00 84.02 146 GLY B C 1
ATOM 5565 O O . GLY B 1 134 ? 50.439 20.050 73.778 1.00 88.56 146 GLY B O 1
ATOM 5566 N N . ASN B 1 135 ? 51.850 18.290 73.869 1.00 82.41 147 ASN B N 1
ATOM 5567 C CA . ASN B 1 135 ? 52.804 18.929 74.762 1.00 81.89 147 ASN B CA 1
ATOM 5568 C C . ASN B 1 135 ? 54.223 18.554 74.336 1.00 78.60 147 ASN B C 1
ATOM 5569 O O . ASN B 1 135 ? 55.158 18.587 75.137 1.00 70.56 147 ASN B O 1
ATOM 5574 N N . VAL B 1 136 ? 54.355 18.189 73.056 1.00 78.99 148 VAL B N 1
ATOM 5575 C CA . VAL B 1 136 ? 55.649 18.026 72.417 1.00 78.60 148 VAL B CA 1
ATOM 5576 C C . VAL B 1 136 ? 55.788 19.081 71.318 1.00 76.52 148 VAL B C 1
ATOM 5577 O O . VAL B 1 136 ? 54.941 19.176 70.427 1.00 73.17 148 VAL B O 1
ATOM 5581 N N . ILE B 1 137 ? 56.856 19.883 71.418 1.00 71.53 149 ILE B N 1
ATOM 5582 C CA . ILE B 1 137 ? 57.276 20.783 70.355 1.00 67.47 149 ILE B CA 1
ATOM 5583 C C . ILE B 1 137 ? 58.523 20.181 69.709 1.00 67.53 149 ILE B C 1
ATOM 5584 O O . ILE B 1 137 ? 59.552 20.026 70.366 1.00 65.01 149 ILE B O 1
ATOM 5589 N N . ALA B 1 138 ? 58.412 19.833 68.419 1.00 68.18 150 ALA B N 1
ATOM 5590 C CA . ALA B 1 138 ? 59.383 18.954 67.782 1.00 72.51 150 ALA B CA 1
ATOM 5591 C C . ALA B 1 138 ? 59.891 19.533 66.460 1.00 72.66 150 ALA B C 1
ATOM 5592 O O . ALA B 1 138 ? 59.132 20.154 65.717 1.00 74.78 150 ALA B O 1
ATOM 5594 N N . VAL B 1 139 ? 61.184 19.298 66.184 1.00 67.29 151 VAL B N 1
ATOM 5595 C CA . VAL B 1 139 ? 61.863 19.755 64.980 1.00 65.44 151 VAL B CA 1
ATOM 5596 C C . VAL B 1 139 ? 62.673 18.590 64.414 1.00 64.89 151 VAL B C 1
ATOM 5597 O O . VAL B 1 139 ? 63.494 18.005 65.119 1.00 66.31 151 VAL B O 1
ATOM 5601 N N . LEU B 1 140 ? 62.435 18.266 63.136 1.00 62.74 152 LEU B N 1
ATOM 5602 C CA . LEU B 1 140 ? 63.189 17.228 62.451 1.00 61.54 152 LEU B CA 1
ATOM 5603 C C . LEU B 1 140 ? 63.744 17.772 61.136 1.00 61.39 152 LEU B C 1
ATOM 5604 O O . LEU B 1 140 ? 62.987 18.001 60.194 1.00 63.96 152 LEU B O 1
ATOM 5609 N N . GLY B 1 141 ? 65.072 17.944 61.085 1.00 56.83 153 GLY B N 1
ATOM 5610 C CA . GLY B 1 141 ? 65.758 18.457 59.910 1.00 56.70 153 GLY B CA 1
ATOM 5611 C C . GLY B 1 141 ? 66.637 17.397 59.253 1.00 58.44 153 GLY B C 1
ATOM 5612 O O . GLY B 1 141 ? 67.037 16.436 59.902 1.00 64.97 153 GLY B O 1
ATOM 5613 N N . LYS B 1 142 ? 66.939 17.588 57.963 1.00 58.01 154 LYS B N 1
ATOM 5614 C CA . LYS B 1 142 ? 67.762 16.649 57.217 1.00 55.11 154 LYS B CA 1
ATOM 5615 C C . LYS B 1 142 ? 69.189 16.669 57.766 1.00 53.17 154 LYS B C 1
ATOM 5616 O O . LYS B 1 142 ? 69.986 15.791 57.443 1.00 54.59 154 LYS B O 1
ATOM 5622 N N . ASN B 1 143 ? 69.495 17.676 58.597 1.00 50.16 155 ASN B N 1
ATOM 5623 C CA . ASN B 1 143 ? 70.772 17.771 59.292 1.00 50.60 155 ASN B CA 1
ATOM 5624 C C . ASN B 1 143 ? 70.699 18.844 60.379 1.00 50.58 155 ASN B C 1
ATOM 5625 O O . ASN B 1 143 ? 69.695 19.547 60.499 1.00 50.30 155 ASN B O 1
ATOM 5630 N N . THR B 1 144 ? 71.784 18.962 61.160 1.00 49.31 156 THR B N 1
ATOM 5631 C CA . THR B 1 144 ? 71.864 19.900 62.269 1.00 52.34 156 THR B CA 1
ATOM 5632 C C . THR B 1 144 ? 71.503 21.304 61.787 1.00 56.31 156 THR B C 1
ATOM 5633 O O . THR B 1 144 ? 70.829 22.050 62.498 1.00 57.60 156 THR B O 1
ATOM 5637 N N . ASP B 1 145 ? 71.962 21.630 60.569 1.00 56.18 157 ASP B N 1
ATOM 5638 C CA . ASP B 1 145 ? 71.765 22.925 59.940 1.00 53.87 157 ASP B CA 1
ATOM 5639 C C . ASP B 1 145 ? 70.270 23.179 59.751 1.00 52.80 157 ASP B C 1
ATOM 5640 O O . ASP B 1 145 ? 69.764 24.231 60.144 1.00 51.73 157 ASP B O 1
ATOM 5645 N N . SER B 1 146 ? 69.575 22.201 59.154 1.00 47.42 158 SER B N 1
ATOM 5646 C CA . SER B 1 146 ? 68.166 22.346 58.829 1.00 45.35 158 SER B CA 1
ATOM 5647 C C . SER B 1 146 ? 67.333 22.307 60.105 1.00 46.14 158 SER B C 1
ATOM 5648 O O . SER B 1 146 ? 66.242 22.870 60.154 1.00 46.90 158 SER B O 1
ATOM 5651 N N . ALA B 1 147 ? 67.871 21.637 61.132 1.00 47.59 159 ALA B N 1
ATOM 5652 C CA . ALA B 1 147 ? 67.281 21.647 62.459 1.00 47.07 159 ALA B CA 1
ATOM 5653 C C . ALA B 1 147 ? 67.234 23.086 62.968 1.00 46.29 159 ALA B C 1
ATOM 5654 O O . ALA B 1 147 ? 66.208 23.535 63.473 1.00 46.11 159 ALA B O 1
ATOM 5656 N N . PHE B 1 148 ? 68.355 23.795 62.789 1.00 45.58 160 PHE B N 1
ATOM 5657 C CA . PHE B 1 148 ? 68.540 25.170 63.227 1.00 44.41 160 PHE B CA 1
ATOM 5658 C C . PHE B 1 148 ? 67.483 26.079 62.596 1.00 46.39 160 PHE B C 1
ATOM 5659 O O . PHE B 1 148 ? 66.888 26.904 63.289 1.00 46.82 160 PHE B O 1
ATOM 5667 N N . TYR B 1 149 ? 67.236 25.909 61.289 1.00 45.30 161 TYR B N 1
ATOM 5668 C CA . TYR B 1 149 ? 66.244 26.722 60.599 1.00 46.24 161 TYR B CA 1
ATOM 5669 C C . TYR B 1 149 ? 64.873 26.519 61.236 1.00 48.32 161 TYR B C 1
ATOM 5670 O O . TYR B 1 149 ? 64.122 27.479 61.405 1.00 51.54 161 TYR B O 1
ATOM 5679 N N . GLY B 1 150 ? 64.569 25.269 61.603 1.00 49.19 162 GLY B N 1
ATOM 5680 C CA . GLY B 1 150 ? 63.322 24.945 62.279 1.00 50.93 162 GLY B CA 1
ATOM 5681 C C . GLY B 1 150 ? 63.183 25.667 63.618 1.00 49.98 162 GLY B C 1
ATOM 5682 O O . GLY B 1 150 ? 62.114 26.180 63.947 1.00 48.74 162 GLY B O 1
ATOM 5683 N N . ILE B 1 151 ? 64.283 25.703 64.377 1.00 49.00 163 ILE B N 1
ATOM 5684 C CA . ILE B 1 151 ? 64.299 26.374 65.666 1.00 51.26 163 ILE B CA 1
ATOM 5685 C C . ILE B 1 151 ? 64.122 27.875 65.443 1.00 54.39 163 ILE B C 1
ATOM 5686 O O . ILE B 1 151 ? 63.485 28.546 66.252 1.00 57.78 163 ILE B O 1
ATOM 5691 N N . THR B 1 152 ? 64.658 28.381 64.324 1.00 54.10 164 THR B N 1
ATOM 5692 C CA . THR B 1 152 ? 64.571 29.795 63.988 1.00 51.47 164 THR B CA 1
ATOM 5693 C C . THR B 1 152 ? 63.116 30.184 63.726 1.00 48.73 164 THR B C 1
ATOM 5694 O O . THR B 1 152 ? 62.704 31.287 64.084 1.00 47.52 164 THR B O 1
ATOM 5698 N N . SER B 1 153 ? 62.351 29.267 63.116 1.00 47.03 165 SER B N 1
ATOM 5699 C CA . SER B 1 153 ? 60.921 29.448 62.913 1.00 47.86 165 SER B CA 1
ATOM 5700 C C . SER B 1 153 ? 60.210 29.583 64.258 1.00 49.33 165 SER B C 1
ATOM 5701 O O . SER B 1 153 ? 59.324 30.420 64.406 1.00 49.77 165 SER B O 1
ATOM 5704 N N . LEU B 1 154 ? 60.604 28.744 65.227 1.00 51.99 166 LEU B N 1
ATOM 5705 C CA . LEU B 1 154 ? 60.061 28.788 66.578 1.00 53.68 166 LEU B CA 1
ATOM 5706 C C . LEU B 1 154 ? 60.288 30.171 67.181 1.00 52.02 166 LEU B C 1
ATOM 5707 O O . LEU B 1 154 ? 59.349 30.791 67.674 1.00 51.61 166 LEU B O 1
ATOM 5712 N N . LYS B 1 155 ? 61.541 30.637 67.123 1.00 50.50 167 LYS B N 1
ATOM 5713 C CA . LYS B 1 155 ? 61.929 31.953 67.606 1.00 50.80 167 LYS B CA 1
ATOM 5714 C C . LYS B 1 155 ? 60.986 33.021 67.049 1.00 51.23 167 LYS B C 1
ATOM 5715 O O . LYS B 1 155 ? 60.562 33.909 67.784 1.00 51.18 167 LYS B O 1
ATOM 5721 N N . ALA B 1 156 ? 60.647 32.913 65.757 1.00 52.62 168 ALA B N 1
ATOM 5722 C CA . ALA B 1 156 ? 59.728 33.840 65.111 1.00 53.41 168 ALA B CA 1
ATOM 5723 C C . ALA B 1 156 ? 58.349 33.778 65.770 1.00 54.63 168 ALA B C 1
ATOM 5724 O O . ALA B 1 156 ? 57.705 34.811 65.963 1.00 54.94 168 ALA B O 1
ATOM 5726 N N . ILE B 1 157 ? 57.912 32.562 66.124 1.00 54.51 169 ILE B N 1
ATOM 5727 C CA . ILE B 1 157 ? 56.598 32.355 66.716 1.00 55.63 169 ILE B CA 1
ATOM 5728 C C . ILE B 1 157 ? 56.608 32.865 68.158 1.00 55.74 169 ILE B C 1
ATOM 5729 O O . ILE B 1 157 ? 55.697 33.578 68.573 1.00 51.36 169 ILE B O 1
ATOM 5734 N N . PHE B 1 158 ? 57.661 32.506 68.901 1.00 57.68 170 PHE B N 1
ATOM 5735 C CA . PHE B 1 158 ? 57.762 32.787 70.324 1.00 59.02 170 PHE B CA 1
ATOM 5736 C C . PHE B 1 158 ? 57.814 34.290 70.581 1.00 58.90 170 PHE B C 1
ATOM 5737 O O . PHE B 1 158 ? 57.195 34.769 71.528 1.00 62.38 170 PHE B O 1
ATOM 5745 N N . ASN B 1 159 ? 58.535 35.019 69.721 1.00 58.69 171 ASN B N 1
ATOM 5746 C CA . ASN B 1 159 ? 58.657 36.467 69.821 1.00 57.59 171 ASN B CA 1
ATOM 5747 C C . ASN B 1 159 ? 57.294 37.133 69.643 1.00 55.81 171 ASN B C 1
ATOM 5748 O O . ASN B 1 159 ? 57.169 38.344 69.813 1.00 54.04 171 ASN B O 1
ATOM 5753 N N . GLN B 1 160 ? 56.277 36.321 69.333 1.00 53.81 172 GLN B N 1
ATOM 5754 C CA . GLN B 1 160 ? 55.026 36.814 68.785 1.00 55.43 172 GLN B CA 1
ATOM 5755 C C . GLN B 1 160 ? 53.862 36.500 69.730 1.00 59.22 172 GLN B C 1
ATOM 5756 O O . GLN B 1 160 ? 52.803 37.119 69.627 1.00 57.36 172 GLN B O 1
ATOM 5762 N N . LEU B 1 161 ? 54.071 35.548 70.654 1.00 61.38 173 LEU B N 1
ATOM 5763 C CA . LEU B 1 161 ? 53.027 35.049 71.540 1.00 61.53 173 LEU B CA 1
ATOM 5764 C C . LEU B 1 161 ? 52.687 36.103 72.589 1.00 67.26 173 LEU B C 1
ATOM 5765 O O . LEU B 1 161 ? 53.574 36.588 73.290 1.00 66.47 173 LEU B O 1
ATOM 5770 N N . GLU B 1 162 ? 51.389 36.418 72.703 1.00 73.95 174 GLU B N 1
ATOM 5771 C CA . GLU B 1 162 ? 50.902 37.423 73.636 1.00 79.08 174 GLU B CA 1
ATOM 5772 C C . GLU B 1 162 ? 51.025 36.903 75.069 1.00 84.54 174 GLU B C 1
ATOM 5773 O O . GLU B 1 162 ? 51.555 37.598 75.937 1.00 85.61 174 GLU B O 1
ATOM 5775 N N . GLY B 1 163 ? 50.549 35.671 75.300 1.00 83.99 175 GLY B N 1
ATOM 5776 C CA . GLY B 1 163 ? 50.542 35.071 76.626 1.00 86.30 175 GLY B CA 1
ATOM 5777 C C . GLY B 1 163 ? 51.525 33.909 76.739 1.00 86.12 175 GLY B C 1
ATOM 5778 O O . GLY B 1 163 ? 52.736 34.106 76.652 1.00 88.29 175 GLY B O 1
ATOM 5779 N N . ASN B 1 164 ? 50.986 32.703 76.955 1.00 84.39 176 ASN B N 1
ATOM 5780 C CA . ASN B 1 164 ? 51.787 31.488 76.960 1.00 83.78 176 ASN B CA 1
ATOM 5781 C C . ASN B 1 164 ? 50.960 30.327 76.407 1.00 78.09 176 ASN B C 1
ATOM 5782 O O . ASN B 1 164 ? 51.257 29.162 76.668 1.00 78.61 176 ASN B O 1
ATOM 5787 N N . GLU B 1 165 ? 49.915 30.673 75.648 1.00 75.13 177 GLU B N 1
ATOM 5788 C CA . GLU B 1 165 ? 49.191 29.720 74.822 1.00 73.15 177 GLU B CA 1
ATOM 5789 C C . GLU B 1 165 ? 49.815 29.733 73.426 1.00 72.56 177 GLU B C 1
ATOM 5790 O O . GLU B 1 165 ? 50.218 30.785 72.934 1.00 75.09 177 GLU B O 1
ATOM 5792 N N . LEU B 1 166 ? 49.915 28.549 72.810 1.00 71.30 178 LEU B N 1
ATOM 5793 C CA . LEU B 1 166 ? 50.580 28.360 71.530 1.00 66.66 178 LEU B CA 1
ATOM 5794 C C . LEU B 1 166 ? 49.730 27.430 70.670 1.00 66.81 178 LEU B C 1
ATOM 5795 O O . LEU B 1 166 ? 49.378 26.338 71.111 1.00 69.38 178 LEU B O 1
ATOM 5800 N N . LYS B 1 167 ? 49.420 27.870 69.443 1.00 64.98 179 LYS B N 1
ATOM 5801 C CA . LYS B 1 167 ? 48.574 27.117 68.528 1.00 64.66 179 LYS B CA 1
ATOM 5802 C C . LYS B 1 167 ? 49.283 25.842 68.067 1.00 65.01 179 LYS B C 1
ATOM 5803 O O . LYS B 1 167 ? 50.511 25.790 68.017 1.00 64.41 179 LYS B O 1
ATOM 5809 N N . GLU B 1 168 ? 48.489 24.810 67.752 1.00 67.61 180 GLU B N 1
ATOM 5810 C CA . GLU B 1 168 ? 48.997 23.551 67.228 1.00 70.71 180 GLU B CA 1
ATOM 5811 C C . GLU B 1 168 ? 49.155 23.680 65.717 1.00 70.88 180 GLU B C 1
ATOM 5812 O O . GLU B 1 168 ? 48.200 24.020 65.021 1.00 74.60 180 GLU B O 1
ATOM 5818 N N . LEU B 1 169 ? 50.362 23.392 65.216 1.00 67.28 181 LEU B N 1
ATOM 5819 C CA . LEU B 1 169 ? 50.671 23.634 63.815 1.00 61.44 181 LEU B CA 1
ATOM 5820 C C . LEU B 1 169 ? 51.606 22.553 63.281 1.00 62.13 181 LEU B C 1
ATOM 5821 O O . LEU B 1 169 ? 52.211 21.811 64.053 1.00 64.71 181 LEU B O 1
ATOM 5826 N N . LEU B 1 170 ? 51.718 22.494 61.947 1.00 61.47 182 LEU B N 1
ATOM 5827 C CA . LEU B 1 170 ? 52.700 21.654 61.279 1.00 60.22 182 LEU B CA 1
ATOM 5828 C C . LEU B 1 170 ? 53.331 22.405 60.102 1.00 59.80 182 LEU B C 1
ATOM 5829 O O . LEU B 1 170 ? 52.679 22.650 59.083 1.00 58.74 182 LEU B O 1
ATOM 5834 N N . ILE B 1 171 ? 54.619 22.746 60.255 1.00 55.69 183 ILE B N 1
ATOM 5835 C CA . ILE B 1 171 ? 55.398 23.408 59.219 1.00 53.08 183 ILE B CA 1
ATOM 5836 C C . ILE B 1 171 ? 56.222 22.363 58.467 1.00 53.98 183 ILE B C 1
ATOM 5837 O O . ILE B 1 171 ? 57.045 21.668 59.064 1.00 53.35 183 ILE B O 1
ATOM 5842 N N . GLU B 1 172 ? 56.000 22.274 57.150 1.00 55.90 184 GLU B N 1
ATOM 5843 C CA . GLU B 1 172 ? 56.840 21.469 56.274 1.00 59.66 184 GLU B CA 1
ATOM 5844 C C . GLU B 1 172 ? 57.608 22.398 55.335 1.00 58.39 184 GLU B C 1
ATOM 5845 O O . GLU B 1 172 ? 57.138 22.717 54.243 1.00 57.32 184 GLU B O 1
ATOM 5851 N N . ASP B 1 173 ? 58.802 22.810 55.782 1.00 55.28 185 ASP B N 1
ATOM 5852 C CA . ASP B 1 173 ? 59.549 23.898 55.173 1.00 53.35 185 ASP B CA 1
ATOM 5853 C C . ASP B 1 173 ? 60.795 23.351 54.483 1.00 52.33 185 ASP B C 1
ATOM 5854 O O . ASP B 1 173 ? 61.402 22.388 54.948 1.00 58.18 185 ASP B O 1
ATOM 5859 N N . TYR B 1 174 ? 61.161 23.995 53.371 1.00 48.69 186 TYR B N 1
ATOM 5860 C CA . TYR B 1 174 ? 62.430 23.779 52.693 1.00 44.55 186 TYR B CA 1
ATOM 5861 C C . TYR B 1 174 ? 62.786 25.062 51.942 1.00 42.50 186 TYR B C 1
ATOM 5862 O O . TYR B 1 174 ? 61.940 25.937 51.769 1.00 39.67 186 TYR B O 1
ATOM 5871 N N . SER B 1 175 ? 64.041 25.154 51.492 1.00 42.32 187 SER B N 1
ATOM 5872 C CA . SER B 1 175 ? 64.505 26.287 50.712 1.00 41.32 187 SER B CA 1
ATOM 5873 C C . SER B 1 175 ? 64.521 25.925 49.232 1.00 41.36 187 SER B C 1
ATOM 5874 O O . SER B 1 175 ? 64.845 24.795 48.875 1.00 43.35 187 SER B O 1
ATOM 5877 N N . ASP B 1 176 ? 64.188 26.909 48.387 1.00 41.07 188 ASP B N 1
ATOM 5878 C CA . ASP B 1 176 ? 64.251 26.774 46.939 1.00 39.99 188 ASP B CA 1
ATOM 5879 C C . ASP B 1 176 ? 65.691 26.948 46.456 1.00 39.85 188 ASP B C 1
ATOM 5880 O O . ASP B 1 176 ? 66.104 26.313 45.489 1.00 40.46 188 ASP B O 1
ATOM 5885 N N . GLY B 1 177 ? 66.441 27.829 47.124 1.00 39.26 189 GLY B N 1
ATOM 5886 C CA . GLY B 1 177 ? 67.821 28.097 46.761 1.00 40.77 189 GLY B CA 1
ATOM 5887 C C . GLY B 1 177 ? 68.789 27.541 47.801 1.00 41.96 189 GLY B C 1
ATOM 5888 O O . GLY B 1 177 ? 68.534 27.634 48.996 1.00 42.54 189 GLY B O 1
ATOM 5889 N N . GLN B 1 178 ? 69.902 26.977 47.322 1.00 43.41 190 GLN B N 1
ATOM 5890 C CA . GLN B 1 178 ? 70.934 26.384 48.155 1.00 44.89 190 GLN B CA 1
ATOM 5891 C C . GLN B 1 178 ? 71.643 27.474 48.965 1.00 45.24 190 GLN B C 1
ATOM 5892 O O . GLN B 1 178 ? 71.871 27.301 50.160 1.00 44.87 190 GLN B O 1
ATOM 5898 N N . TRP B 1 179 ? 71.987 28.597 48.318 1.00 45.40 191 TRP B N 1
ATOM 5899 C CA . TRP B 1 179 ? 72.624 29.702 49.021 1.00 45.42 191 TRP B CA 1
ATOM 5900 C C . TRP B 1 179 ? 71.683 30.902 49.130 1.00 44.74 191 TRP B C 1
ATOM 5901 O O . TRP B 1 179 ? 70.918 31.207 48.214 1.00 47.01 191 TRP B O 1
ATOM 5912 N N . ARG B 1 180 ? 71.735 31.553 50.295 1.00 41.84 192 ARG B N 1
ATOM 5913 C CA . ARG B 1 180 ? 70.947 32.734 50.606 1.00 39.94 192 ARG B CA 1
ATOM 5914 C C . ARG B 1 180 ? 71.786 33.594 51.542 1.00 39.52 192 ARG B C 1
ATOM 5915 O O . ARG B 1 180 ? 72.160 33.143 52.623 1.00 40.18 192 ARG B O 1
ATOM 5923 N N . GLY B 1 181 ? 72.102 34.821 51.118 1.00 38.26 193 GLY B N 1
ATOM 5924 C CA . GLY B 1 181 ? 72.929 35.673 51.954 1.00 35.63 193 GLY B CA 1
ATOM 5925 C C . GLY B 1 181 ? 73.300 36.985 51.280 1.00 33.94 193 GLY B C 1
ATOM 5926 O O . GLY B 1 181 ? 72.532 37.523 50.489 1.00 34.71 193 GLY B O 1
ATOM 5927 N N . PHE B 1 182 ? 74.500 37.471 51.614 1.00 32.53 194 PHE B N 1
ATOM 5928 C CA . PHE B 1 182 ? 74.967 38.786 51.218 1.00 31.24 194 PHE B CA 1
ATOM 5929 C C . PHE B 1 182 ? 76.493 38.784 51.141 1.00 32.42 194 PHE B C 1
ATOM 5930 O O . PHE B 1 182 ? 77.162 37.944 51.739 1.00 31.86 194 PHE B O 1
ATOM 5938 N N . ILE B 1 183 ? 77.026 39.754 50.393 1.00 33.03 195 ILE B N 1
ATOM 5939 C CA . ILE B 1 183 ? 78.435 39.820 50.055 1.00 32.23 195 ILE B CA 1
ATOM 5940 C C . ILE B 1 183 ? 78.874 41.274 50.165 1.00 33.37 195 ILE B C 1
ATOM 5941 O O . ILE B 1 183 ? 78.297 42.153 49.528 1.00 35.58 195 ILE B O 1
ATOM 5946 N N . GLU B 1 184 ? 79.903 41.516 50.975 1.00 32.72 196 GLU B N 1
ATOM 5947 C CA . GLU B 1 184 ? 80.529 42.824 51.007 1.00 33.70 196 GLU B CA 1
ATOM 5948 C C . GLU B 1 184 ? 81.451 42.943 49.788 1.00 34.13 196 GLU B C 1
ATOM 5949 O O . GLU B 1 184 ? 82.650 42.661 49.872 1.00 34.37 196 GLU B O 1
ATOM 5955 N N . GLY B 1 185 ? 80.876 43.350 48.646 1.00 32.90 197 GLY B N 1
ATOM 5956 C CA . GLY B 1 185 ? 81.590 43.333 47.377 1.00 31.31 197 GLY B CA 1
ATOM 5957 C C . GLY B 1 185 ? 81.455 44.632 46.586 1.00 30.72 197 GLY B C 1
ATOM 5958 O O . GLY B 1 185 ? 81.529 44.621 45.361 1.00 30.63 197 GLY B O 1
ATOM 5959 N N . TYR B 1 186 ? 81.289 45.750 47.300 1.00 30.27 198 TYR B N 1
ATOM 5960 C CA . TYR B 1 186 ? 81.037 47.043 46.688 1.00 30.50 198 TYR B CA 1
ATOM 5961 C C . TYR B 1 186 ? 82.304 47.898 46.768 1.00 31.86 198 TYR B C 1
ATOM 5962 O O . TYR B 1 186 ? 83.230 47.569 47.505 1.00 33.39 198 TYR B O 1
ATOM 5971 N N . TYR B 1 187 ? 82.339 48.997 46.005 1.00 32.91 199 TYR B N 1
ATOM 5972 C CA . TYR B 1 187 ? 83.402 49.984 46.111 1.00 35.11 199 TYR B CA 1
ATOM 5973 C C . TYR B 1 187 ? 82.997 51.040 47.138 1.00 34.14 199 TYR B C 1
ATOM 5974 O O . TYR B 1 187 ? 82.059 51.799 46.911 1.00 34.09 199 TYR B O 1
ATOM 5983 N N . GLY B 1 188 ? 83.696 51.086 48.275 1.00 33.22 200 GLY B N 1
ATOM 5984 C CA . GLY B 1 188 ? 83.413 52.131 49.245 1.00 33.20 200 GLY B CA 1
ATOM 5985 C C . GLY B 1 188 ? 84.056 51.876 50.603 1.00 33.25 200 GLY B C 1
ATOM 5986 O O . GLY B 1 188 ? 85.043 51.154 50.710 1.00 34.55 200 GLY B O 1
ATOM 5987 N N . ILE B 1 189 ? 83.488 52.511 51.633 1.00 32.31 201 ILE B N 1
ATOM 5988 C CA . ILE B 1 189 ? 83.960 52.351 52.997 1.00 30.70 201 ILE B CA 1
ATOM 5989 C C . ILE B 1 189 ? 83.539 50.969 53.483 1.00 30.35 201 ILE B C 1
ATOM 5990 O O . ILE B 1 189 ? 82.362 50.613 53.416 1.00 30.23 201 ILE B O 1
ATOM 5995 N N . PRO B 1 190 ? 84.497 50.144 53.963 1.00 30.29 202 PRO B N 1
ATOM 5996 C CA . PRO B 1 190 ? 84.175 48.793 54.424 1.00 30.40 202 PRO B CA 1
ATOM 5997 C C . PRO B 1 190 ? 83.308 48.877 55.674 1.00 31.02 202 PRO B C 1
ATOM 5998 O O . PRO B 1 190 ? 83.442 49.819 56.454 1.00 30.63 202 PRO B O 1
ATOM 6002 N N . TRP B 1 191 ? 82.408 47.899 55.831 1.00 32.32 203 TRP B N 1
ATOM 6003 C CA . TRP B 1 191 ? 81.624 47.766 57.046 1.00 33.73 203 TRP B CA 1
ATOM 6004 C C . TRP B 1 191 ? 82.561 47.592 58.234 1.00 36.34 203 TRP B C 1
ATOM 6005 O O . TRP B 1 191 ? 83.585 46.914 58.122 1.00 36.55 203 TRP B O 1
ATOM 6016 N N . SER B 1 192 ? 82.177 48.196 59.368 1.00 38.07 204 SER B N 1
ATOM 6017 C CA . SER B 1 192 ? 82.825 47.940 60.644 1.00 37.86 204 SER B CA 1
ATOM 6018 C C . SER B 1 192 ? 82.569 46.491 61.058 1.00 40.15 204 SER B C 1
ATOM 6019 O O . SER B 1 192 ? 81.650 45.843 60.545 1.00 41.27 204 SER B O 1
ATOM 6022 N N . ASN B 1 193 ? 83.398 45.990 61.983 1.00 41.77 205 ASN B N 1
ATOM 6023 C CA . ASN B 1 193 ? 83.277 44.620 62.457 1.00 43.68 205 ASN B CA 1
ATOM 6024 C C . ASN B 1 193 ? 81.957 44.440 63.203 1.00 43.76 205 ASN B C 1
ATOM 6025 O O . ASN B 1 193 ? 81.328 43.385 63.110 1.00 41.63 205 ASN B O 1
ATOM 6030 N N . GLU B 1 194 ? 81.552 45.493 63.925 1.00 45.30 206 GLU B N 1
ATOM 6031 C CA . GLU B 1 194 ? 80.330 45.498 64.710 1.00 46.86 206 GLU B CA 1
ATOM 6032 C C . GLU B 1 194 ? 79.132 45.306 63.782 1.00 46.23 206 GLU B C 1
ATOM 6033 O O . GLU B 1 194 ? 78.266 44.470 64.050 1.00 44.35 206 GLU B O 1
ATOM 6039 N N . ASN B 1 195 ? 79.114 46.083 62.688 1.00 43.56 207 ASN B N 1
ATOM 6040 C CA . ASN B 1 195 ? 78.062 46.019 61.686 1.00 42.07 207 ASN B CA 1
ATOM 6041 C C . ASN B 1 195 ? 78.076 44.655 60.994 1.00 39.92 207 ASN B C 1
ATOM 6042 O O . ASN B 1 195 ? 77.015 44.092 60.723 1.00 39.16 207 ASN B O 1
ATOM 6047 N N . ARG B 1 196 ? 79.278 44.128 60.723 1.00 37.02 208 ARG B N 1
ATOM 6048 C CA . ARG B 1 196 ? 79.402 42.833 60.068 1.00 36.63 208 ARG B CA 1
ATOM 6049 C C . ARG B 1 196 ? 78.698 41.760 60.893 1.00 37.27 208 ARG B C 1
ATOM 6050 O O . ARG B 1 196 ? 77.927 40.969 60.348 1.00 37.47 208 ARG B O 1
ATOM 6058 N N . LYS B 1 197 ? 78.960 41.758 62.207 1.00 37.92 209 LYS B N 1
ATOM 6059 C CA . LYS B 1 197 ? 78.370 40.799 63.131 1.00 39.11 209 LYS B CA 1
ATOM 6060 C C . LYS B 1 197 ? 76.861 41.012 63.234 1.00 38.70 209 LYS B C 1
ATOM 6061 O O . LYS B 1 197 ? 76.107 40.043 63.315 1.00 37.65 209 LYS B O 1
ATOM 6067 N N . ASP B 1 198 ? 76.428 42.281 63.221 1.00 39.13 210 ASP B N 1
ATOM 6068 C CA . ASP B 1 198 ? 75.011 42.605 63.301 1.00 41.09 210 ASP B CA 1
ATOM 6069 C C . ASP B 1 198 ? 74.258 42.092 62.072 1.00 41.24 210 ASP B C 1
ATOM 6070 O O . ASP B 1 198 ? 73.125 41.628 62.200 1.00 42.56 210 ASP B O 1
ATOM 6075 N N . LEU B 1 199 ? 74.883 42.177 60.888 1.00 39.53 211 LEU B N 1
ATOM 6076 C CA . LEU B 1 199 ? 74.241 41.723 59.661 1.00 37.37 211 LEU B CA 1
ATOM 6077 C C . LEU B 1 199 ? 74.123 40.198 59.645 1.00 36.33 211 LEU B C 1
ATOM 6078 O O . LEU B 1 199 ? 73.147 39.657 59.131 1.00 35.49 211 LEU B O 1
ATOM 6083 N N . MET B 1 200 ? 75.118 39.504 60.210 1.00 37.15 212 MET B N 1
ATOM 6084 C CA . MET B 1 200 ? 75.051 38.053 60.279 1.00 37.96 212 MET B CA 1
ATOM 6085 C C . MET B 1 200 ? 73.957 37.656 61.263 1.00 39.24 212 MET B C 1
ATOM 6086 O O . MET B 1 200 ? 73.213 36.707 61.018 1.00 39.58 212 MET B O 1
ATOM 6091 N N . LYS B 1 201 ? 73.856 38.422 62.358 1.00 39.91 213 LYS B N 1
ATOM 6092 C CA . LYS B 1 201 ? 72.853 38.187 63.384 1.00 40.25 213 LYS B CA 1
ATOM 6093 C C . LYS B 1 201 ? 71.473 38.287 62.743 1.00 39.96 213 LYS B C 1
ATOM 6094 O O . LYS B 1 201 ? 70.626 37.424 62.972 1.00 42.41 213 LYS B O 1
ATOM 6097 N N . PHE B 1 202 ? 71.295 39.325 61.910 1.00 38.49 214 PHE B N 1
ATOM 6098 C CA . PHE B 1 202 ? 70.028 39.623 61.259 1.00 37.67 214 PHE B CA 1
ATOM 6099 C C . PHE B 1 202 ? 69.688 38.529 60.250 1.00 38.40 214 PHE B C 1
ATOM 6100 O O . PHE B 1 202 ? 68.568 38.016 60.244 1.00 38.53 214 PHE B O 1
ATOM 6108 N N . GLY B 1 203 ? 70.665 38.187 59.400 1.00 38.29 215 GLY B N 1
ATOM 6109 C CA . GLY B 1 203 ? 70.484 37.157 58.391 1.00 38.87 215 GLY B CA 1
ATOM 6110 C C . GLY B 1 203 ? 70.073 35.831 59.024 1.00 40.22 215 GLY B C 1
ATOM 6111 O O . GLY B 1 203 ? 69.185 35.148 58.514 1.00 39.32 215 GLY B O 1
ATOM 6112 N N . GLY B 1 204 ? 70.725 35.509 60.150 1.00 41.60 216 GLY B N 1
ATOM 6113 C CA . GLY B 1 204 ? 70.466 34.308 60.928 1.00 44.70 216 GLY B CA 1
ATOM 6114 C C . GLY B 1 204 ? 69.002 34.188 61.350 1.00 46.11 216 GLY B C 1
ATOM 6115 O O . GLY B 1 204 ? 68.466 33.079 61.431 1.00 47.54 216 GLY B O 1
ATOM 6116 N N . ASP B 1 205 ? 68.365 35.342 61.588 1.00 44.13 217 ASP B N 1
ATOM 6117 C CA . ASP B 1 205 ? 66.977 35.384 62.019 1.00 44.18 217 ASP B CA 1
ATOM 6118 C C . ASP B 1 205 ? 66.027 35.046 60.869 1.00 42.14 217 ASP B C 1
ATOM 6119 O O . ASP B 1 205 ? 64.848 34.802 61.117 1.00 41.98 217 ASP B O 1
ATOM 6124 N N . PHE B 1 206 ? 66.530 35.032 59.621 1.00 40.42 218 PHE B N 1
ATOM 6125 C CA . PHE B 1 206 ? 65.672 34.796 58.463 1.00 39.05 218 PHE B CA 1
ATOM 6126 C C . PHE B 1 206 ? 66.216 33.684 57.565 1.00 38.82 218 PHE B C 1
ATOM 6127 O O . PHE B 1 206 ? 65.849 33.586 56.394 1.00 39.15 218 PHE B O 1
ATOM 6135 N N . LYS B 1 207 ? 67.066 32.835 58.156 1.00 37.82 219 LYS B N 1
ATOM 6136 C CA . LYS B 1 207 ? 67.492 31.559 57.599 1.00 37.45 219 LYS B CA 1
ATOM 6137 C C . LYS B 1 207 ? 68.513 31.779 56.485 1.00 38.31 219 LYS B C 1
ATOM 6138 O O . LYS B 1 207 ? 68.665 30.923 55.617 1.00 40.07 219 LYS B O 1
ATOM 6144 N N . MET B 1 208 ? 69.220 32.918 56.524 1.00 37.82 220 MET B N 1
ATOM 6145 C CA . MET B 1 208 ? 70.349 33.147 55.635 1.00 38.95 220 MET B CA 1
ATOM 6146 C C . MET B 1 208 ? 71.540 32.309 56.098 1.00 39.53 220 MET B C 1
ATOM 6147 O O . MET B 1 208 ? 71.718 32.094 57.293 1.00 41.85 220 MET B O 1
ATOM 6152 N N . ASN B 1 209 ? 72.359 31.849 55.143 1.00 40.74 221 ASN B N 1
ATOM 6153 C CA . ASN B 1 209 ? 73.394 30.868 55.433 1.00 40.25 221 ASN B CA 1
ATOM 6154 C C . ASN B 1 209 ? 74.764 31.313 54.920 1.00 41.14 221 ASN B C 1
ATOM 6155 O O . ASN B 1 209 ? 75.722 30.544 55.016 1.00 42.47 221 ASN B O 1
ATOM 6160 N N . SER B 1 210 ? 74.857 32.541 54.383 1.00 39.89 222 SER B N 1
ATOM 6161 C CA . SER B 1 210 ? 76.050 32.963 53.659 1.00 38.11 222 SER B CA 1
ATOM 6162 C C . SER B 1 210 ? 76.346 34.436 53.908 1.00 36.20 222 SER B C 1
ATOM 6163 O O . SER B 1 210 ? 75.497 35.290 53.663 1.00 36.68 222 SER B O 1
ATOM 6166 N N . TYR B 1 211 ? 77.566 34.709 54.379 1.00 33.13 223 TYR B N 1
ATOM 6167 C CA . TYR B 1 211 ? 78.144 36.039 54.327 1.00 31.01 223 TYR B CA 1
ATOM 6168 C C . TYR B 1 211 ? 79.488 35.934 53.619 1.00 32.35 223 TYR B C 1
ATOM 6169 O O . TYR B 1 211 ? 80.432 35.354 54.157 1.00 32.51 223 TYR B O 1
ATOM 6178 N N . ILE B 1 212 ? 79.553 36.497 52.409 1.00 32.03 224 ILE B N 1
ATOM 6179 C CA . ILE B 1 212 ? 80.764 36.422 51.614 1.00 32.39 224 ILE B CA 1
ATOM 6180 C C . ILE B 1 212 ? 81.631 37.640 51.912 1.00 34.09 224 ILE B C 1
ATOM 6181 O O . ILE B 1 212 ? 81.264 38.770 51.605 1.00 38.20 224 ILE B O 1
ATOM 6186 N N . PHE B 1 213 ? 82.788 37.380 52.519 1.00 35.23 225 PHE B N 1
ATOM 6187 C CA . PHE B 1 213 ? 83.710 38.416 52.944 1.00 37.19 225 PHE B CA 1
ATOM 6188 C C . PHE B 1 213 ? 84.661 38.729 51.788 1.00 38.65 225 PHE B C 1
ATOM 6189 O O . PHE B 1 213 ? 85.583 37.959 51.517 1.00 39.55 225 PHE B O 1
ATOM 6197 N N . ALA B 1 214 ? 84.410 39.853 51.097 1.00 39.09 226 ALA B N 1
ATOM 6198 C CA . ALA B 1 214 ? 85.189 40.231 49.923 1.00 38.49 226 ALA B CA 1
ATOM 6199 C C . ALA B 1 214 ? 85.536 41.722 49.915 1.00 39.05 226 ALA B C 1
ATOM 6200 O O . ALA B 1 214 ? 85.568 42.324 48.843 1.00 41.58 226 ALA B O 1
ATOM 6202 N N . PRO B 1 215 ? 85.849 42.369 51.067 1.00 39.10 227 PRO B N 1
ATOM 6203 C CA . PRO B 1 215 ? 86.104 43.813 51.082 1.00 40.13 227 PRO B CA 1
ATOM 6204 C C . PRO B 1 215 ? 87.374 44.149 50.305 1.00 41.05 227 PRO B C 1
ATOM 6205 O O . PRO B 1 215 ? 88.406 43.508 50.490 1.00 41.80 227 PRO B O 1
ATOM 6209 N N . LYS B 1 216 ? 87.291 45.179 49.455 1.00 40.40 228 LYS B N 1
ATOM 6210 C CA . LYS B 1 216 ? 88.327 45.445 48.467 1.00 39.64 228 LYS B CA 1
ATOM 6211 C C . LYS B 1 216 ? 89.586 46.040 49.099 1.00 40.02 228 LYS B C 1
ATOM 6212 O O . LYS B 1 216 ? 90.650 45.996 48.490 1.00 39.41 228 LYS B O 1
ATOM 6218 N N . ASP B 1 217 ? 89.469 46.580 50.318 1.00 42.93 229 ASP B N 1
ATOM 6219 C CA . ASP B 1 217 ? 90.591 47.246 50.967 1.00 45.33 229 ASP B CA 1
ATOM 6220 C C . ASP B 1 217 ? 91.569 46.228 51.563 1.00 47.29 229 ASP B C 1
ATOM 6221 O O . ASP B 1 217 ? 92.721 46.569 51.830 1.00 47.44 229 ASP B O 1
ATOM 6226 N N . ASP B 1 218 ? 91.107 44.981 51.745 1.00 47.31 230 ASP B N 1
ATOM 6227 C CA . ASP B 1 218 ? 91.840 43.939 52.449 1.00 45.92 230 ASP B CA 1
ATOM 6228 C C . ASP B 1 218 ? 92.913 43.336 51.542 1.00 46.21 230 ASP B C 1
ATOM 6229 O O . ASP B 1 218 ? 92.621 42.520 50.669 1.00 45.86 230 ASP B O 1
ATOM 6234 N N . GLN B 1 219 ? 94.167 43.722 51.798 1.00 46.03 231 GLN B N 1
ATOM 6235 C CA . GLN B 1 219 ? 95.305 43.311 50.992 1.00 47.48 231 GLN B CA 1
ATOM 6236 C C . GLN B 1 219 ? 95.553 41.807 51.138 1.00 46.31 231 GLN B C 1
ATOM 6237 O O . GLN B 1 219 ? 96.164 41.191 50.267 1.00 44.01 231 GLN B O 1
ATOM 6243 N N . TYR B 1 220 ? 95.065 41.214 52.234 1.00 44.54 232 TYR B N 1
ATOM 6244 C CA . TYR B 1 220 ? 95.449 39.856 52.589 1.00 44.00 232 TYR B CA 1
ATOM 6245 C C . TYR B 1 220 ? 94.737 38.823 51.722 1.00 45.67 232 TYR B C 1
ATOM 6246 O O . TYR B 1 220 ? 95.131 37.658 51.711 1.00 46.39 232 TYR B O 1
ATOM 6255 N N . HIS B 1 221 ? 93.714 39.255 50.977 1.00 46.66 233 HIS B N 1
ATOM 6256 C CA . HIS B 1 221 ? 93.078 38.338 50.048 1.00 46.24 233 HIS B CA 1
ATOM 6257 C C . HIS B 1 221 ? 93.414 38.695 48.602 1.00 45.30 233 HIS B C 1
ATOM 6258 O O . HIS B 1 221 ? 92.903 38.060 47.683 1.00 45.62 233 HIS B O 1
ATOM 6265 N N . SER B 1 222 ? 94.294 39.687 48.406 1.00 46.30 234 SER B N 1
ATOM 6266 C CA . SER B 1 222 ? 94.587 40.181 47.067 1.00 47.39 234 SER B CA 1
ATOM 6267 C C . SER B 1 222 ? 96.088 40.292 46.806 1.00 45.15 234 SER B C 1
ATOM 6268 O O . SER B 1 222 ? 96.744 39.289 46.536 1.00 45.25 234 SER B O 1
ATOM 6271 N N . LEU B 1 223 ? 96.618 41.519 46.860 1.00 42.79 235 LEU B N 1
ATOM 6272 C CA . LEU B 1 223 ? 98.015 41.761 46.539 1.00 44.82 235 LEU B CA 1
ATOM 6273 C C . LEU B 1 223 ? 98.930 40.927 47.439 1.00 43.98 235 LEU B C 1
ATOM 6274 O O . LEU B 1 223 ? 99.944 40.398 46.980 1.00 40.92 235 LEU B O 1
ATOM 6279 N N . LYS B 1 224 ? 98.547 40.811 48.716 1.00 40.77 236 LYS B N 1
ATOM 6280 C CA . LYS B 1 224 ? 99.344 40.118 49.713 1.00 39.34 236 LYS B CA 1
ATOM 6281 C C . LYS B 1 224 ? 98.722 38.765 50.070 1.00 37.69 236 LYS B C 1
ATOM 6282 O O . LYS B 1 224 ? 98.809 38.352 51.223 1.00 36.38 236 LYS B O 1
ATOM 6288 N N . TRP B 1 225 ? 98.127 38.057 49.094 1.00 36.78 237 TRP B N 1
ATOM 6289 C CA . TRP B 1 225 ? 97.407 36.819 49.384 1.00 37.64 237 TRP B CA 1
ATOM 6290 C C . TRP B 1 225 ? 98.340 35.729 49.915 1.00 38.25 237 TRP B C 1
ATOM 6291 O O . TRP B 1 225 ? 97.882 34.804 50.586 1.00 37.63 237 TRP B O 1
ATOM 6302 N N . ARG B 1 226 ? 99.642 35.846 49.620 1.00 37.83 238 ARG B N 1
ATOM 6303 C CA . ARG B 1 226 ? 100.615 34.856 50.052 1.00 39.50 238 ARG B CA 1
ATOM 6304 C C . ARG B 1 226 ? 100.949 35.040 51.529 1.00 42.08 238 ARG B C 1
ATOM 6305 O O . ARG B 1 226 ? 101.129 34.057 52.244 1.00 45.92 238 ARG B O 1
ATOM 6313 N N . GLU B 1 227 ? 101.052 36.299 51.969 1.00 43.01 239 GLU B N 1
ATOM 6314 C CA . GLU B 1 227 ? 101.389 36.609 53.350 1.00 45.44 239 GLU B CA 1
ATOM 6315 C C . GLU B 1 227 ? 100.230 36.201 54.258 1.00 44.96 239 GLU B C 1
ATOM 6316 O O . GLU B 1 227 ? 99.087 36.572 54.001 1.00 46.80 239 GLU B O 1
ATOM 6322 N N . PRO B 1 228 ? 100.469 35.422 55.342 1.00 45.56 240 PRO B N 1
ATOM 6323 C CA . PRO B 1 228 ? 99.414 35.133 56.320 1.00 43.55 240 PRO B CA 1
ATOM 6324 C C . PRO B 1 228 ? 98.942 36.397 57.041 1.00 42.98 240 PRO B C 1
ATOM 6325 O O . PRO B 1 228 ? 99.726 37.324 57.247 1.00 42.78 240 PRO B O 1
ATOM 6329 N N . TYR B 1 229 ? 97.652 36.429 57.408 1.00 41.69 241 TYR B N 1
ATOM 6330 C CA . TYR B 1 229 ? 97.088 37.538 58.167 1.00 41.63 241 TYR B CA 1
ATOM 6331 C C . TYR B 1 229 ? 97.917 37.760 59.427 1.00 41.22 241 TYR B C 1
ATOM 6332 O O . TYR B 1 229 ? 98.243 36.789 60.109 1.00 40.55 241 TYR B O 1
ATOM 6341 N N . PRO B 1 230 ? 98.287 39.023 59.765 1.00 41.15 242 PRO B N 1
ATOM 6342 C CA . PRO B 1 230 ? 98.840 39.344 61.083 1.00 41.41 242 PRO B CA 1
ATOM 6343 C C . PRO B 1 230 ? 97.837 38.929 62.156 1.00 42.96 242 PRO B C 1
ATOM 6344 O O . PRO B 1 230 ? 96.646 38.822 61.877 1.00 45.19 242 PRO B O 1
ATOM 6348 N N . ALA B 1 231 ? 98.334 38.707 63.379 1.00 46.19 243 ALA B N 1
ATOM 6349 C CA . ALA B 1 231 ? 97.603 37.977 64.405 1.00 46.75 243 ALA B CA 1
ATOM 6350 C C . ALA B 1 231 ? 96.352 38.730 64.862 1.00 47.03 243 ALA B C 1
ATOM 6351 O O . ALA B 1 231 ? 95.308 38.112 65.062 1.00 44.44 243 ALA B O 1
ATOM 6353 N N . GLU B 1 232 ? 96.464 40.056 65.023 1.00 49.43 244 GLU B N 1
ATOM 6354 C CA . GLU B 1 232 ? 95.373 40.869 65.545 1.00 54.84 244 GLU B CA 1
ATOM 6355 C C . GLU B 1 232 ? 94.267 40.999 64.497 1.00 52.73 244 GLU B C 1
ATOM 6356 O O . GLU B 1 232 ? 93.083 40.941 64.836 1.00 49.45 244 GLU B O 1
ATOM 6362 N N . LYS B 1 233 ? 94.664 41.147 63.224 1.00 49.07 245 LYS B N 1
ATOM 6363 C CA . LYS B 1 233 ? 93.705 41.113 62.129 1.00 47.65 245 LYS B CA 1
ATOM 6364 C C . LYS B 1 233 ? 92.969 39.768 62.149 1.00 46.32 245 LYS B C 1
ATOM 6365 O O . LYS B 1 233 ? 91.748 39.723 61.994 1.00 47.04 245 LYS B O 1
ATOM 6367 N N . LEU B 1 234 ? 93.708 38.679 62.416 1.00 44.04 246 LEU B N 1
ATOM 6368 C CA . LEU B 1 234 ? 93.152 37.333 62.374 1.00 43.43 246 LEU B CA 1
ATOM 6369 C C . LEU B 1 234 ? 92.219 37.081 63.558 1.00 44.03 246 LEU B C 1
ATOM 6370 O O . LEU B 1 234 ? 91.311 36.258 63.467 1.00 45.09 246 LEU B O 1
ATOM 6375 N N . ALA B 1 235 ? 92.448 37.784 64.672 1.00 46.07 247 ALA B N 1
ATOM 6376 C CA . ALA B 1 235 ? 91.604 37.633 65.847 1.00 46.30 247 ALA B CA 1
ATOM 6377 C C . ALA B 1 235 ? 90.239 38.277 65.604 1.00 46.55 247 ALA B C 1
ATOM 6378 O O . ALA B 1 235 ? 89.221 37.758 66.061 1.00 46.77 247 ALA B O 1
ATOM 6380 N N . GLU B 1 236 ? 90.236 39.400 64.869 1.00 46.28 248 GLU B N 1
ATOM 6381 C CA . GLU B 1 236 ? 89.011 40.094 64.496 1.00 45.88 248 GLU B CA 1
ATOM 6382 C C . GLU B 1 236 ? 88.185 39.213 63.566 1.00 43.49 248 GLU B C 1
ATOM 6383 O O . GLU B 1 236 ? 86.959 39.175 63.671 1.00 41.54 248 GLU B O 1
ATOM 6389 N N . ILE B 1 237 ? 88.879 38.524 62.649 1.00 41.52 249 ILE B N 1
ATOM 6390 C CA . ILE B 1 237 ? 88.233 37.565 61.770 1.00 39.79 249 ILE B CA 1
ATOM 6391 C C . ILE B 1 237 ? 87.604 36.455 62.613 1.00 40.48 249 ILE B C 1
ATOM 6392 O O . ILE B 1 237 ? 86.445 36.103 62.391 1.00 40.12 249 ILE B O 1
ATOM 6397 N N . LYS B 1 238 ? 88.355 35.954 63.608 1.00 41.64 250 LYS B N 1
ATOM 6398 C CA . LYS B 1 238 ? 87.909 34.850 64.448 1.00 43.28 250 LYS B CA 1
ATOM 6399 C C . LYS B 1 238 ? 86.604 35.215 65.155 1.00 42.80 250 LYS B C 1
ATOM 6400 O O . LYS B 1 238 ? 85.674 34.408 65.201 1.00 41.73 250 LYS B O 1
ATOM 6406 N N . GLU B 1 239 ? 86.545 36.439 65.692 1.00 41.73 251 GLU B N 1
ATOM 6407 C CA . GLU B 1 239 ? 85.349 36.908 66.369 1.00 43.93 251 GLU B CA 1
ATOM 6408 C C . GLU B 1 239 ? 84.151 36.809 65.428 1.00 43.05 251 GLU B C 1
ATOM 6409 O O . GLU B 1 239 ? 83.123 36.240 65.794 1.00 43.30 251 GLU B O 1
ATOM 6415 N N . MET B 1 240 ? 84.313 37.336 64.206 1.00 40.78 252 MET B N 1
ATOM 6416 C CA . MET B 1 240 ? 83.244 37.359 63.221 1.00 38.17 252 MET B CA 1
ATOM 6417 C C . MET B 1 240 ? 82.850 35.941 62.824 1.00 37.00 252 MET B C 1
ATOM 6418 O O . MET B 1 240 ? 81.662 35.664 62.663 1.00 37.41 252 MET B O 1
ATOM 6423 N N . VAL B 1 241 ? 83.848 35.054 62.687 1.00 35.06 253 VAL B N 1
ATOM 6424 C CA . VAL B 1 241 ? 83.604 33.679 62.275 1.00 35.28 253 VAL B CA 1
ATOM 6425 C C . VAL B 1 241 ? 82.719 32.985 63.307 1.00 37.88 253 VAL B C 1
ATOM 6426 O O . VAL B 1 241 ? 81.854 32.189 62.942 1.00 39.29 253 VAL B O 1
ATOM 6430 N N . ASP B 1 242 ? 82.933 33.313 64.589 1.00 42.83 254 ASP B N 1
ATOM 6431 C CA . ASP B 1 242 ? 82.193 32.710 65.690 1.00 44.56 254 ASP B CA 1
ATOM 6432 C C . ASP B 1 242 ? 80.729 33.134 65.651 1.00 44.07 254 ASP B C 1
ATOM 6433 O O . ASP B 1 242 ? 79.842 32.318 65.915 1.00 43.78 254 ASP B O 1
ATOM 6438 N N . VAL B 1 243 ? 80.498 34.413 65.323 1.00 41.40 255 VAL B N 1
ATOM 6439 C CA . VAL B 1 243 ? 79.152 34.929 65.125 1.00 40.29 255 VAL B CA 1
ATOM 6440 C C . VAL B 1 243 ? 78.508 34.179 63.959 1.00 40.19 255 VAL B C 1
ATOM 6441 O O . VAL B 1 243 ? 77.329 33.823 64.017 1.00 38.32 255 VAL B O 1
ATOM 6445 N N . GLY B 1 244 ? 79.309 33.932 62.913 1.00 38.93 256 GLY B N 1
ATOM 6446 C CA . GLY B 1 244 ? 78.894 33.126 61.777 1.00 39.67 256 GLY B CA 1
ATOM 6447 C C . GLY B 1 244 ? 78.467 31.720 62.192 1.00 41.31 256 GLY B C 1
ATOM 6448 O O . GLY B 1 244 ? 77.437 31.228 61.734 1.00 40.13 256 GLY B O 1
ATOM 6449 N N . ILE B 1 245 ? 79.263 31.082 63.064 1.00 42.96 257 ILE B N 1
ATOM 6450 C CA . ILE B 1 245 ? 78.964 29.734 63.526 1.00 44.90 257 ILE B CA 1
ATOM 6451 C C . ILE B 1 245 ? 77.702 29.750 64.393 1.00 43.93 257 ILE B C 1
ATOM 6452 O O . ILE B 1 245 ? 76.881 28.837 64.300 1.00 44.99 257 ILE B O 1
ATOM 6457 N N . ALA B 1 246 ? 77.549 30.804 65.209 1.00 42.36 258 ALA B N 1
ATOM 6458 C CA . ALA B 1 246 ? 76.456 30.919 66.164 1.00 42.54 258 ALA B CA 1
ATOM 6459 C C . ALA B 1 246 ? 75.117 31.121 65.455 1.00 44.03 258 ALA B C 1
ATOM 6460 O O . ALA B 1 246 ? 74.117 30.523 65.850 1.00 46.51 258 ALA B O 1
ATOM 6462 N N . THR B 1 247 ? 75.109 31.957 64.408 1.00 43.76 259 THR B N 1
ATOM 6463 C CA . THR B 1 247 ? 73.879 32.364 63.742 1.00 42.84 259 THR B CA 1
ATOM 6464 C C . THR B 1 247 ? 73.601 31.454 62.548 1.00 44.09 259 THR B C 1
ATOM 6465 O O . THR B 1 247 ? 72.478 31.420 62.044 1.00 47.21 259 THR B O 1
ATOM 6469 N N . LYS B 1 248 ? 74.652 30.748 62.098 1.00 44.20 260 LYS B N 1
ATOM 6470 C CA . LYS B 1 248 ? 74.643 29.812 60.976 1.00 44.77 260 LYS B CA 1
ATOM 6471 C C . LYS B 1 248 ? 74.589 30.534 59.628 1.00 45.29 260 LYS B C 1
ATOM 6472 O O . LYS B 1 248 ? 74.418 29.901 58.585 1.00 43.87 260 LYS B O 1
ATOM 6478 N N . ASN B 1 249 ? 74.735 31.865 59.683 1.00 44.87 261 ASN B N 1
ATOM 6479 C CA . ASN B 1 249 ? 74.999 32.736 58.552 1.00 39.61 261 ASN B CA 1
ATOM 6480 C C . ASN B 1 249 ? 76.515 32.752 58.365 1.00 38.53 261 ASN B C 1
ATOM 6481 O O . ASN B 1 249 ? 77.195 33.658 58.846 1.00 36.87 261 ASN B O 1
ATOM 6486 N N . LYS B 1 250 ? 77.036 31.727 57.676 1.00 37.59 262 LYS B N 1
ATOM 6487 C CA . LYS B 1 250 ? 78.449 31.379 57.753 1.00 39.23 262 LYS B CA 1
ATOM 6488 C C . LYS B 1 250 ? 79.319 32.452 57.112 1.00 37.78 262 LYS B C 1
ATOM 6489 O O . LYS B 1 250 ? 78.946 33.068 56.117 1.00 39.46 262 LYS B O 1
ATOM 6495 N N . PHE B 1 251 ? 80.508 32.625 57.688 1.00 35.08 263 PHE B N 1
ATOM 6496 C CA . PHE B 1 251 ? 81.477 33.591 57.214 1.00 32.35 263 PHE B CA 1
ATOM 6497 C C . PHE B 1 251 ? 82.330 32.928 56.140 1.00 34.04 263 PHE B C 1
ATOM 6498 O O . PHE B 1 251 ? 83.147 32.061 56.447 1.00 37.20 263 PHE B O 1
ATOM 6506 N N . ILE B 1 252 ? 82.128 33.343 54.884 1.00 33.69 264 ILE B N 1
ATOM 6507 C CA . ILE B 1 252 ? 82.851 32.780 53.757 1.00 31.70 264 ILE B CA 1
ATOM 6508 C C . ILE B 1 252 ? 84.005 33.706 53.401 1.00 31.27 264 ILE B C 1
ATOM 6509 O O . ILE B 1 252 ? 83.798 34.887 53.147 1.00 35.51 264 ILE B O 1
ATOM 6514 N N . TRP B 1 253 ? 85.216 33.151 53.374 1.00 29.32 265 TRP B N 1
ATOM 6515 C CA . TRP B 1 253 ? 86.403 33.922 53.050 1.00 28.20 265 TRP B CA 1
ATOM 6516 C C . TRP B 1 253 ? 86.745 33.736 51.569 1.00 29.24 265 TRP B C 1
ATOM 6517 O O . TRP B 1 253 ? 86.463 32.685 50.990 1.00 30.94 265 TRP B O 1
ATOM 6528 N N . THR B 1 254 ? 87.333 34.773 50.953 1.00 28.70 266 THR B N 1
ATOM 6529 C CA . THR B 1 254 ? 87.573 34.795 49.515 1.00 27.54 266 THR B CA 1
ATOM 6530 C C . THR B 1 254 ? 88.980 35.307 49.211 1.00 27.15 266 THR B C 1
ATOM 6531 O O . THR B 1 254 ? 89.575 36.017 50.015 1.00 25.80 266 THR B O 1
ATOM 6535 N N . ILE B 1 255 ? 89.473 34.970 48.014 1.00 28.21 267 ILE B N 1
ATOM 6536 C CA . ILE B 1 255 ? 90.833 35.281 47.601 1.00 30.38 267 ILE B CA 1
ATOM 6537 C C . ILE B 1 255 ? 90.840 35.679 46.122 1.00 31.49 267 ILE B C 1
ATOM 6538 O O . ILE B 1 255 ? 90.001 35.222 45.350 1.00 33.14 267 ILE B O 1
ATOM 6543 N N . HIS B 1 256 ? 91.788 36.546 45.743 1.00 32.46 268 HIS B N 1
ATOM 6544 C CA . HIS B 1 256 ? 92.032 36.917 44.357 1.00 34.15 268 HIS B CA 1
ATOM 6545 C C . HIS B 1 256 ? 93.416 36.426 43.952 1.00 33.25 268 HIS B C 1
ATOM 6546 O O . HIS B 1 256 ? 94.383 37.178 44.024 1.00 33.38 268 HIS B O 1
ATOM 6553 N N . PRO B 1 257 ? 93.569 35.154 43.531 1.00 32.84 269 PRO B N 1
ATOM 6554 C CA . PRO B 1 257 ? 94.896 34.619 43.223 1.00 33.63 269 PRO B CA 1
ATOM 6555 C C . PRO B 1 257 ? 95.432 34.807 41.798 1.00 36.46 269 PRO B C 1
ATOM 6556 O O . PRO B 1 257 ? 96.534 34.349 41.494 1.00 37.74 269 PRO B O 1
ATOM 6560 N N . PHE B 1 258 ? 94.681 35.508 40.934 1.00 36.25 270 PHE B N 1
ATOM 6561 C CA . PHE B 1 258 ? 95.003 35.525 39.512 1.00 34.02 270 PHE B CA 1
ATOM 6562 C C . PHE B 1 258 ? 95.399 36.919 39.028 1.00 34.20 270 PHE B C 1
ATOM 6563 O O . PHE B 1 258 ? 95.227 37.227 37.851 1.00 34.28 270 PHE B O 1
ATOM 6571 N N . LEU B 1 259 ? 95.939 37.757 39.918 1.00 35.23 271 LEU B N 1
ATOM 6572 C CA . LEU B 1 259 ? 96.383 39.081 39.503 1.00 38.99 271 LEU B CA 1
ATOM 6573 C C . LEU B 1 259 ? 97.721 38.970 38.776 1.00 42.35 271 LEU B C 1
ATOM 6574 O O . LEU B 1 259 ? 98.173 37.863 38.487 1.00 48.36 271 LEU B O 1
ATOM 6579 N N . LYS B 1 260 ? 98.330 40.122 38.463 1.00 46.09 272 LYS B N 1
ATOM 6580 C CA . LYS B 1 260 ? 99.577 40.187 37.713 1.00 49.15 272 LYS B CA 1
ATOM 6581 C C . LYS B 1 260 ? 100.650 39.365 38.426 1.00 50.16 272 LYS B C 1
ATOM 6582 O O . LYS B 1 260 ? 101.365 38.594 37.792 1.00 49.04 272 LYS B O 1
ATOM 6587 N N . ASP B 1 261 ? 100.745 39.539 39.749 1.00 51.88 273 ASP B N 1
ATOM 6588 C CA . ASP B 1 261 ? 101.747 38.847 40.542 1.00 53.91 273 ASP B CA 1
ATOM 6589 C C . ASP B 1 261 ? 101.099 37.661 41.251 1.00 48.96 273 ASP B C 1
ATOM 6590 O O . ASP B 1 261 ? 101.604 37.175 42.259 1.00 46.65 273 ASP B O 1
ATOM 6595 N N . GLY B 1 262 ? 99.979 37.200 40.687 1.00 44.36 274 GLY B N 1
ATOM 6596 C CA . GLY B 1 262 ? 99.230 36.085 41.233 1.00 41.35 274 GLY B CA 1
ATOM 6597 C C . GLY B 1 262 ? 99.917 34.752 40.963 1.00 40.30 274 GLY B C 1
ATOM 6598 O O . GLY B 1 262 ? 101.089 34.702 40.593 1.00 39.93 274 GLY B O 1
ATOM 6599 N N . MET B 1 263 ? 99.159 33.679 41.187 1.00 40.50 275 MET B N 1
ATOM 6600 C CA . MET B 1 263 ? 99.572 32.305 40.963 1.00 40.23 275 MET B CA 1
ATOM 6601 C C . MET B 1 263 ? 100.453 32.215 39.718 1.00 38.57 275 MET B C 1
ATOM 6602 O O . MET B 1 263 ? 100.057 32.645 38.640 1.00 40.01 275 MET B O 1
ATOM 6607 N N . ASN B 1 264 ? 101.649 31.643 39.868 1.00 37.41 276 ASN B N 1
ATOM 6608 C CA . ASN B 1 264 ? 102.601 31.586 38.771 1.00 35.60 276 ASN B CA 1
ATOM 6609 C C . ASN B 1 264 ? 102.530 30.222 38.082 1.00 35.69 276 ASN B C 1
ATOM 6610 O O . ASN B 1 264 ? 102.917 29.212 38.659 1.00 36.60 276 ASN B O 1
ATOM 6615 N N . PHE B 1 265 ? 102.069 30.215 36.825 1.00 34.44 277 PHE B N 1
ATOM 6616 C CA . PHE B 1 265 ? 101.753 28.991 36.106 1.00 33.42 277 PHE B CA 1
ATOM 6617 C C . PHE B 1 265 ? 102.830 28.666 35.072 1.00 33.61 277 PHE B C 1
ATOM 6618 O O . PHE B 1 265 ? 102.622 27.811 34.214 1.00 33.09 277 PHE B O 1
ATOM 6626 N N . GLY B 1 266 ? 103.986 29.330 35.178 1.00 34.08 278 GLY B N 1
ATOM 6627 C CA . GLY B 1 266 ? 105.066 29.204 34.209 1.00 36.14 278 GLY B CA 1
ATOM 6628 C C . GLY B 1 266 ? 105.668 27.798 34.123 1.00 38.25 278 GLY B C 1
ATOM 6629 O O . GLY B 1 266 ? 106.122 27.384 33.054 1.00 38.31 278 GLY B O 1
ATOM 6630 N N . SER B 1 267 ? 105.690 27.081 35.255 1.00 38.51 279 SER B N 1
ATOM 6631 C CA . SER B 1 267 ? 106.241 25.735 35.327 1.00 38.56 279 SER B CA 1
ATOM 6632 C C . SER B 1 267 ? 105.525 24.957 36.423 1.00 40.12 279 SER B C 1
ATOM 6633 O O . SER B 1 267 ? 104.865 25.558 37.270 1.00 40.70 279 SER B O 1
ATOM 6636 N N . GLU B 1 268 ? 105.684 23.627 36.404 1.00 42.64 280 GLU B N 1
ATOM 6637 C CA . GLU B 1 268 ? 105.200 22.780 37.483 1.00 45.45 280 GLU B CA 1
ATOM 6638 C C . GLU B 1 268 ? 105.830 23.218 38.806 1.00 44.13 280 GLU B C 1
ATOM 6639 O O . GLU B 1 268 ? 105.160 23.264 39.834 1.00 43.97 280 GLU B O 1
ATOM 6645 N N . GLU B 1 269 ? 107.113 23.577 38.756 1.00 45.08 281 GLU B N 1
ATOM 6646 C CA . GLU B 1 269 ? 107.859 23.963 39.940 1.00 46.73 281 GLU B CA 1
ATOM 6647 C C . GLU B 1 269 ? 107.262 25.234 40.547 1.00 44.16 281 GLU B C 1
ATOM 6648 O O . GLU B 1 269 ? 106.966 25.274 41.741 1.00 44.21 281 GLU B O 1
ATOM 6654 N N . SER B 1 270 ? 107.079 26.266 39.715 1.00 40.79 282 SER B N 1
ATOM 6655 C CA . SER B 1 270 ? 106.584 27.554 40.180 1.00 37.69 282 SER B CA 1
ATOM 6656 C C . SER B 1 270 ? 105.157 27.412 40.701 1.00 35.40 282 SER B C 1
ATOM 6657 O O . SER B 1 270 ? 104.796 28.051 41.688 1.00 34.71 282 SER B O 1
ATOM 6660 N N . TYR B 1 271 ? 104.367 26.566 40.027 1.00 33.17 283 TYR B N 1
ATOM 6661 C CA . TYR B 1 271 ? 102.963 26.396 40.358 1.00 33.12 283 TYR B CA 1
ATOM 6662 C C . TYR B 1 271 ? 102.827 25.724 41.718 1.00 34.73 283 TYR B C 1
ATOM 6663 O O . TYR B 1 271 ? 102.059 26.190 42.559 1.00 36.89 283 TYR B O 1
ATOM 6672 N N . LYS B 1 272 ? 103.569 24.624 41.901 1.00 36.12 284 LYS B N 1
ATOM 6673 C CA . LYS B 1 272 ? 103.526 23.821 43.113 1.00 36.89 284 LYS B CA 1
ATOM 6674 C C . LYS B 1 272 ? 103.871 24.692 44.321 1.00 34.91 284 LYS B C 1
ATOM 6675 O O . LYS B 1 272 ? 103.238 24.583 45.367 1.00 34.57 284 LYS B O 1
ATOM 6681 N N . ALA B 1 273 ? 104.871 25.565 44.159 1.00 34.27 285 ALA B N 1
ATOM 6682 C CA . ALA B 1 273 ? 105.278 26.488 45.207 1.00 34.58 285 ALA B CA 1
ATOM 6683 C C . ALA B 1 273 ? 104.125 27.425 45.580 1.00 35.58 285 ALA B C 1
ATOM 6684 O O . ALA B 1 273 ? 103.872 27.647 46.763 1.00 38.21 285 ALA B O 1
ATOM 6686 N N . ASP B 1 274 ? 103.409 27.947 44.574 1.00 35.20 286 ASP B N 1
ATOM 6687 C CA . ASP B 1 274 ? 102.302 28.858 44.818 1.00 34.85 286 ASP B CA 1
ATOM 6688 C C . ASP B 1 274 ? 101.093 28.103 45.366 1.00 34.48 286 ASP B C 1
ATOM 6689 O O . ASP B 1 274 ? 100.384 28.619 46.230 1.00 35.72 286 ASP B O 1
ATOM 6694 N N . LEU B 1 275 ? 100.868 26.880 44.870 1.00 33.08 287 LEU B N 1
ATOM 6695 C CA . LEU B 1 275 ? 99.753 26.075 45.344 1.00 35.08 287 LEU B CA 1
ATOM 6696 C C . LEU B 1 275 ? 99.902 25.798 46.841 1.00 38.25 287 LEU B C 1
ATOM 6697 O O . LEU B 1 275 ? 98.903 25.657 47.548 1.00 38.84 287 LEU B O 1
ATOM 6702 N N . GLU B 1 276 ? 101.157 25.728 47.310 1.00 41.14 288 GLU B N 1
ATOM 6703 C CA . GLU B 1 276 ? 101.459 25.475 48.710 1.00 43.00 288 GLU B CA 1
ATOM 6704 C C . GLU B 1 276 ? 101.086 26.700 49.540 1.00 40.58 288 GLU B C 1
ATOM 6705 O O . GLU B 1 276 ? 100.568 26.566 50.646 1.00 38.56 288 GLU B O 1
ATOM 6711 N N . LYS B 1 277 ? 101.334 27.887 48.975 1.00 39.24 289 LYS B N 1
ATOM 6712 C CA . LYS B 1 277 ? 101.121 29.144 49.675 1.00 38.99 289 LYS B CA 1
ATOM 6713 C C . LYS B 1 277 ? 99.630 29.455 49.798 1.00 37.48 289 LYS B C 1
ATOM 6714 O O . LYS B 1 277 ? 99.209 29.993 50.820 1.00 38.00 289 LYS B O 1
ATOM 6720 N N . ILE B 1 278 ? 98.838 29.108 48.775 1.00 35.15 290 ILE B N 1
ATOM 6721 C CA . ILE B 1 278 ? 97.402 29.357 48.833 1.00 34.61 290 ILE B CA 1
ATOM 6722 C C . ILE B 1 278 ? 96.744 28.390 49.819 1.00 34.80 290 ILE B C 1
ATOM 6723 O O . ILE B 1 278 ? 95.817 28.767 50.539 1.00 36.66 290 ILE B O 1
ATOM 6728 N N . ILE B 1 279 ? 97.241 27.149 49.863 1.00 32.84 291 ILE B N 1
ATOM 6729 C CA . ILE B 1 279 ? 96.691 26.168 50.781 1.00 32.18 291 ILE B CA 1
ATOM 6730 C C . ILE B 1 279 ? 97.040 26.588 52.208 1.00 32.50 291 ILE B C 1
ATOM 6731 O O . ILE B 1 279 ? 96.172 26.565 53.075 1.00 33.18 291 ILE B O 1
ATOM 6736 N N . ALA B 1 280 ? 98.291 27.024 52.423 1.00 32.14 292 ALA B N 1
ATOM 6737 C CA . ALA B 1 280 ? 98.732 27.593 53.691 1.00 31.83 292 ALA B CA 1
ATOM 6738 C C . ALA B 1 280 ? 97.763 28.685 54.150 1.00 32.63 292 ALA B C 1
ATOM 6739 O O . ALA B 1 280 ? 97.285 28.657 55.283 1.00 33.52 292 ALA B O 1
ATOM 6741 N N . LYS B 1 281 ? 97.464 29.630 53.250 1.00 32.82 293 LYS B N 1
ATOM 6742 C CA . LYS B 1 281 ? 96.601 30.761 53.567 1.00 33.00 293 LYS B CA 1
ATOM 6743 C C . LYS B 1 281 ? 95.211 30.257 53.951 1.00 32.39 293 LYS B C 1
ATOM 6744 O O . LYS B 1 281 ? 94.645 30.705 54.945 1.00 31.05 293 LYS B O 1
ATOM 6750 N N . PHE B 1 282 ? 94.689 29.301 53.175 1.00 33.12 294 PHE B N 1
ATOM 6751 C CA . PHE B 1 282 ? 93.388 28.724 53.465 1.00 35.59 294 PHE B CA 1
ATOM 6752 C C . PHE B 1 282 ? 93.402 28.073 54.844 1.00 37.80 294 PHE B C 1
ATOM 6753 O O . PHE B 1 282 ? 92.409 28.139 55.562 1.00 39.88 294 PHE B O 1
ATOM 6761 N N . GLU B 1 283 ? 94.538 27.449 55.191 1.00 39.94 295 GLU B N 1
ATOM 6762 C CA . GLU B 1 283 ? 94.696 26.701 56.429 1.00 38.57 295 GLU B CA 1
ATOM 6763 C C . GLU B 1 283 ? 94.634 27.652 57.623 1.00 38.74 295 GLU B C 1
ATOM 6764 O O . GLU B 1 283 ? 94.035 27.307 58.641 1.00 39.20 295 GLU B O 1
ATOM 6770 N N . GLN B 1 284 ? 95.246 28.842 57.489 1.00 37.07 296 GLN B N 1
ATOM 6771 C CA . GLN B 1 284 ? 95.195 29.854 58.536 1.00 36.87 296 GLN B CA 1
ATOM 6772 C C . GLN B 1 284 ? 93.741 30.207 58.839 1.00 37.78 296 GLN B C 1
ATOM 6773 O O . GLN B 1 284 ? 93.347 30.260 60.002 1.00 39.99 296 GLN B O 1
ATOM 6779 N N . LEU B 1 285 ? 92.954 30.433 57.780 1.00 36.94 297 LEU B N 1
ATOM 6780 C CA . LEU B 1 285 ? 91.554 30.802 57.916 1.00 36.68 297 LEU B CA 1
ATOM 6781 C C . LEU B 1 285 ? 90.750 29.615 58.452 1.00 37.83 297 LEU B C 1
ATOM 6782 O O . LEU B 1 285 ? 89.794 29.799 59.206 1.00 40.58 297 LEU B O 1
ATOM 6787 N N . TYR B 1 286 ? 91.146 28.399 58.060 1.00 37.91 298 TYR B N 1
ATOM 6788 C CA . TYR B 1 286 ? 90.487 27.188 58.530 1.00 39.89 298 TYR B CA 1
ATOM 6789 C C . TYR B 1 286 ? 90.680 27.041 60.036 1.00 40.47 298 TYR B C 1
ATOM 6790 O O . TYR B 1 286 ? 89.808 26.518 60.724 1.00 39.39 298 TYR B O 1
ATOM 6799 N N . SER B 1 287 ? 91.834 27.511 60.526 1.00 40.74 299 SER B N 1
ATOM 6800 C CA . SER B 1 287 ? 92.235 27.293 61.906 1.00 41.25 299 SER B CA 1
ATOM 6801 C C . SER B 1 287 ? 91.449 28.202 62.851 1.00 42.90 299 SER B C 1
ATOM 6802 O O . SER B 1 287 ? 91.403 27.944 64.051 1.00 46.53 299 SER B O 1
ATOM 6805 N N . VAL B 1 288 ? 90.827 29.253 62.302 1.00 41.64 300 VAL B N 1
ATOM 6806 C CA . VAL B 1 288 ? 89.997 30.148 63.097 1.00 39.26 300 VAL B CA 1
ATOM 6807 C C . VAL B 1 288 ? 88.514 29.887 62.820 1.00 38.19 300 VAL B C 1
ATOM 6808 O O . VAL B 1 288 ? 87.655 30.624 63.296 1.00 37.62 300 VAL B O 1
ATOM 6812 N N . GLY B 1 289 ? 88.217 28.833 62.048 1.00 38.43 301 GLY B N 1
ATOM 6813 C CA . GLY B 1 289 ? 86.870 28.283 62.004 1.00 36.85 301 GLY B CA 1
ATOM 6814 C C . GLY B 1 289 ? 86.149 28.431 60.663 1.00 38.45 301 GLY B C 1
ATOM 6815 O O . GLY B 1 289 ? 85.003 27.999 60.550 1.00 39.72 301 GLY B O 1
ATOM 6816 N N . VAL B 1 290 ? 86.802 29.026 59.650 1.00 36.96 302 VAL B N 1
ATOM 6817 C CA . VAL B 1 290 ? 86.161 29.202 58.354 1.00 37.21 302 VAL B CA 1
ATOM 6818 C C . VAL B 1 290 ? 85.971 27.833 57.704 1.00 38.83 302 VAL B C 1
ATOM 6819 O O . VAL B 1 290 ? 86.897 27.026 57.686 1.00 42.75 302 VAL B O 1
ATOM 6823 N N . ARG B 1 291 ? 84.777 27.591 57.151 1.00 38.22 303 ARG B N 1
ATOM 6824 C CA . ARG B 1 291 ? 84.452 26.276 56.623 1.00 38.41 303 ARG B CA 1
ATOM 6825 C C . ARG B 1 291 ? 83.926 26.355 55.190 1.00 37.97 303 ARG B C 1
ATOM 6826 O O . ARG B 1 291 ? 83.312 25.399 54.716 1.00 38.49 303 ARG B O 1
ATOM 6834 N N . GLN B 1 292 ? 84.184 27.481 54.507 1.00 38.50 304 GLN B N 1
ATOM 6835 C CA . GLN B 1 292 ? 83.756 27.701 53.128 1.00 37.98 304 GLN B CA 1
ATOM 6836 C C . GLN B 1 292 ? 84.508 28.889 52.529 1.00 36.44 304 GLN B C 1
ATOM 6837 O O . GLN B 1 292 ? 84.718 29.900 53.199 1.00 35.92 304 GLN B O 1
ATOM 6843 N N . PHE B 1 293 ? 84.884 28.757 51.250 1.00 34.78 305 PHE B N 1
ATOM 6844 C CA . PHE B 1 293 ? 85.807 29.682 50.610 1.00 33.27 305 PHE B CA 1
ATOM 6845 C C . PHE B 1 293 ? 85.311 30.084 49.223 1.00 32.35 305 PHE B C 1
ATOM 6846 O O . PHE B 1 293 ? 84.599 29.333 48.560 1.00 31.59 305 PHE B O 1
ATOM 6854 N N . GLY B 1 294 ? 85.714 31.284 48.788 1.00 32.73 306 GLY B N 1
ATOM 6855 C CA . GLY B 1 294 ? 85.439 31.757 47.441 1.00 31.89 306 GLY B CA 1
ATOM 6856 C C . GLY B 1 294 ? 86.720 32.153 46.708 1.00 32.33 306 GLY B C 1
ATOM 6857 O O . GLY B 1 294 ? 87.610 32.777 47.285 1.00 33.49 306 GLY B O 1
ATOM 6858 N N . VAL B 1 295 ? 86.806 31.771 45.430 1.00 31.31 307 VAL B N 1
ATOM 6859 C CA . VAL B 1 295 ? 87.906 32.184 44.575 1.00 30.94 307 VAL B CA 1
ATOM 6860 C C . VAL B 1 295 ? 87.348 33.191 43.571 1.00 30.67 307 VAL B C 1
ATOM 6861 O O . VAL B 1 295 ? 86.391 32.889 42.856 1.00 30.27 307 VAL B O 1
ATOM 6865 N N . LEU B 1 296 ? 87.940 34.391 43.545 1.00 30.09 308 LEU B N 1
ATOM 6866 C CA . LEU B 1 296 ? 87.425 35.483 42.731 1.00 30.84 308 LEU B CA 1
ATOM 6867 C C . LEU B 1 296 ? 88.341 35.718 41.533 1.00 30.11 308 LEU B C 1
ATOM 6868 O O . LEU B 1 296 ? 89.522 36.015 41.697 1.00 29.27 308 LEU B O 1
ATOM 6873 N N . ALA B 1 297 ? 87.773 35.610 40.327 1.00 30.71 309 ALA B N 1
ATOM 6874 C CA . ALA B 1 297 ? 88.563 35.678 39.110 1.00 32.66 309 ALA B CA 1
ATOM 6875 C C . ALA B 1 297 ? 88.088 36.823 38.222 1.00 35.37 309 ALA B C 1
ATOM 6876 O O . ALA B 1 297 ? 88.417 36.856 37.040 1.00 36.36 309 ALA B O 1
ATOM 6878 N N . ASP B 1 298 ? 87.320 37.757 38.793 1.00 38.06 310 ASP B N 1
ATOM 6879 C CA . ASP B 1 298 ? 86.727 38.831 38.009 1.00 41.11 310 ASP B CA 1
ATOM 6880 C C . ASP B 1 298 ? 87.808 39.774 37.483 1.00 41.89 310 ASP B C 1
ATOM 6881 O O . ASP B 1 298 ? 87.590 40.466 36.495 1.00 43.05 310 ASP B O 1
ATOM 6886 N N . ASP B 1 299 ? 88.970 39.785 38.143 1.00 43.89 311 ASP B N 1
ATOM 6887 C CA . ASP B 1 299 ? 90.081 40.649 37.770 1.00 47.46 311 ASP B CA 1
ATOM 6888 C C . ASP B 1 299 ? 91.261 39.804 37.284 1.00 46.77 311 ASP B C 1
ATOM 6889 O O . ASP B 1 299 ? 92.395 40.278 37.255 1.00 45.54 311 ASP B O 1
ATOM 6894 N N . ALA B 1 300 ? 90.975 38.555 36.891 1.00 45.38 312 ALA B N 1
ATOM 6895 C CA . ALA B 1 300 ? 91.992 37.559 36.593 1.00 44.80 312 ALA B CA 1
ATOM 6896 C C . ALA B 1 300 ? 92.749 37.930 35.324 1.00 47.03 312 ALA B C 1
ATOM 6897 O O . ALA B 1 300 ? 92.205 38.600 34.450 1.00 47.49 312 ALA B O 1
ATOM 6899 N N . GLU B 1 301 ? 93.994 37.443 35.232 1.00 51.66 313 GLU B N 1
ATOM 6900 C CA . GLU B 1 301 ? 94.927 37.856 34.197 1.00 53.81 313 GLU B CA 1
ATOM 6901 C C . GLU B 1 301 ? 95.015 36.815 33.082 1.00 54.82 313 GLU B C 1
ATOM 6902 O O . GLU B 1 301 ? 94.551 37.075 31.973 1.00 63.21 313 GLU B O 1
ATOM 6908 N N . GLY B 1 302 ? 95.595 35.646 33.383 1.00 49.34 314 GLY B N 1
ATOM 6909 C CA . GLY B 1 302 ? 95.989 34.684 32.360 1.00 46.94 314 GLY B CA 1
ATOM 6910 C C . GLY B 1 302 ? 94.828 33.909 31.730 1.00 44.93 314 GLY B C 1
ATOM 6911 O O . GLY B 1 302 ? 93.719 34.420 31.584 1.00 42.90 314 GLY B O 1
ATOM 6912 N N . GLU B 1 303 ? 95.111 32.659 31.347 1.00 44.18 315 GLU B N 1
ATOM 6913 C CA . GLU B 1 303 ? 94.175 31.830 30.602 1.00 44.93 315 GLU B CA 1
ATOM 6914 C C . GLU B 1 303 ? 93.199 31.143 31.564 1.00 43.41 315 GLU B C 1
ATOM 6915 O O . GLU B 1 303 ? 93.472 31.027 32.758 1.00 44.99 315 GLU B O 1
ATOM 6917 N N . ALA B 1 304 ? 92.062 30.682 31.027 1.00 38.67 316 ALA B N 1
ATOM 6918 C CA . ALA B 1 304 ? 91.019 30.043 31.814 1.00 37.70 316 ALA B CA 1
ATOM 6919 C C . ALA B 1 304 ? 91.388 28.606 32.188 1.00 37.64 316 ALA B C 1
ATOM 6920 O O . ALA B 1 304 ? 90.849 28.067 33.150 1.00 37.96 316 ALA B O 1
ATOM 6922 N N . ASN B 1 305 ? 92.285 27.980 31.419 1.00 38.05 317 ASN B N 1
ATOM 6923 C CA . ASN B 1 305 ? 92.723 26.617 31.684 1.00 38.36 317 ASN B CA 1
ATOM 6924 C C . ASN B 1 305 ? 93.399 26.520 33.049 1.00 35.84 317 ASN B C 1
ATOM 6925 O O . ASN B 1 305 ? 93.275 25.508 33.735 1.00 34.58 317 ASN B O 1
ATOM 6930 N N . ASN B 1 306 ? 94.106 27.589 33.428 1.00 34.15 318 ASN B N 1
ATOM 6931 C CA . ASN B 1 306 ? 94.843 27.656 34.678 1.00 33.71 318 ASN B CA 1
ATOM 6932 C C . ASN B 1 306 ? 93.880 27.814 35.852 1.00 33.24 318 ASN B C 1
ATOM 6933 O O . ASN B 1 306 ? 94.101 27.254 36.923 1.00 33.20 318 ASN B O 1
ATOM 6938 N N . GLN B 1 307 ? 92.807 28.581 35.646 1.00 32.07 319 GLN B N 1
ATOM 6939 C CA . GLN B 1 307 ? 91.811 28.736 36.691 1.00 31.29 319 GLN B CA 1
ATOM 6940 C C . GLN B 1 307 ? 91.198 27.375 37.030 1.00 31.00 319 GLN B C 1
ATOM 6941 O O . GLN B 1 307 ? 90.944 27.091 38.200 1.00 30.73 319 GLN B O 1
ATOM 6947 N N . VAL B 1 308 ? 90.988 26.539 36.003 1.00 30.04 320 VAL B N 1
ATOM 6948 C CA . VAL B 1 308 ? 90.417 25.209 36.162 1.00 30.28 320 VAL B CA 1
ATOM 6949 C C . VAL B 1 308 ? 91.406 24.324 36.921 1.00 30.82 320 VAL B C 1
ATOM 6950 O O . VAL B 1 308 ? 91.002 23.531 37.772 1.00 30.72 320 VAL B O 1
ATOM 6954 N N . LYS B 1 309 ? 92.700 24.486 36.617 1.00 30.75 321 LYS B N 1
ATOM 6955 C CA . LYS B 1 309 ? 93.761 23.707 37.237 1.00 31.79 321 LYS B CA 1
ATOM 6956 C C . LYS B 1 309 ? 93.769 23.935 38.750 1.00 32.82 321 LYS B C 1
ATOM 6957 O O . LYS B 1 309 ? 93.788 22.967 39.514 1.00 33.58 321 LYS B O 1
ATOM 6963 N N . LEU B 1 310 ? 93.749 25.211 39.169 1.00 30.15 322 LEU B N 1
ATOM 6964 C CA . LEU B 1 310 ? 93.757 25.554 40.583 1.00 29.97 322 LEU B CA 1
ATOM 6965 C C . LEU B 1 310 ? 92.512 25.001 41.279 1.00 31.33 322 LEU B C 1
ATOM 6966 O O . LEU B 1 310 ? 92.617 24.467 42.383 1.00 33.92 322 LEU B O 1
ATOM 6971 N N . MET B 1 311 ? 91.339 25.135 40.649 1.00 29.52 323 MET B N 1
ATOM 6972 C CA . MET B 1 311 ? 90.113 24.702 41.304 1.00 29.95 323 MET B CA 1
ATOM 6973 C C . MET B 1 311 ? 90.120 23.187 41.487 1.00 30.37 323 MET B C 1
ATOM 6974 O O . MET B 1 311 ? 89.571 22.689 42.464 1.00 31.37 323 MET B O 1
ATOM 6979 N N . GLU B 1 312 ? 90.748 22.465 40.552 1.00 30.88 324 GLU B N 1
ATOM 6980 C CA . GLU B 1 312 ? 90.865 21.021 40.670 1.00 33.36 324 GLU B CA 1
ATOM 6981 C C . GLU B 1 312 ? 91.734 20.666 41.875 1.00 34.15 324 GLU B C 1
ATOM 6982 O O . GLU B 1 312 ? 91.413 19.727 42.602 1.00 35.13 324 GLU B O 1
ATOM 6988 N N . ASP B 1 313 ? 92.805 21.445 42.094 1.00 34.28 325 ASP B N 1
ATOM 6989 C CA . ASP B 1 313 ? 93.731 21.200 43.191 1.00 35.16 325 ASP B CA 1
ATOM 6990 C C . ASP B 1 313 ? 93.101 21.575 44.532 1.00 36.08 325 ASP B C 1
ATOM 6991 O O . ASP B 1 313 ? 93.335 20.886 45.524 1.00 38.98 325 ASP B O 1
ATOM 6996 N N . LEU B 1 314 ? 92.284 22.638 44.554 1.00 35.48 326 LEU B N 1
ATOM 6997 C CA . LEU B 1 314 ? 91.658 23.103 45.786 1.00 35.26 326 LEU B CA 1
ATOM 6998 C C . LEU B 1 314 ? 90.532 22.158 46.182 1.00 36.13 326 LEU B C 1
ATOM 6999 O O . LEU B 1 314 ? 90.202 22.040 47.360 1.00 36.05 326 LEU B O 1
ATOM 7004 N N . GLU B 1 315 ? 89.936 21.509 45.179 1.00 36.72 327 GLU B N 1
ATOM 7005 C CA . GLU B 1 315 ? 88.865 20.560 45.416 1.00 37.62 327 GLU B CA 1
ATOM 7006 C C . GLU B 1 315 ? 89.436 19.316 46.094 1.00 39.60 327 GLU B C 1
ATOM 7007 O O . GLU B 1 315 ? 88.744 18.679 46.886 1.00 40.92 327 GLU B O 1
ATOM 7013 N N . LYS B 1 316 ? 90.698 18.984 45.783 1.00 39.12 328 LYS B N 1
ATOM 7014 C CA . LYS B 1 316 ? 91.379 17.880 46.441 1.00 41.34 328 LYS B CA 1
ATOM 7015 C C . LYS B 1 316 ? 91.539 18.193 47.929 1.00 40.39 328 LYS B C 1
ATOM 7016 O O . LYS B 1 316 ? 91.168 17.382 48.778 1.00 40.85 328 LYS B O 1
ATOM 7022 N N . TRP B 1 317 ? 92.072 19.386 48.227 1.00 37.83 329 TRP B N 1
ATOM 7023 C CA . TRP B 1 317 ? 92.270 19.865 49.586 1.00 36.57 329 TRP B CA 1
ATOM 7024 C C . TRP B 1 317 ? 90.959 19.858 50.371 1.00 37.42 329 TRP B C 1
ATOM 7025 O O . TRP B 1 317 ? 90.929 19.475 51.541 1.00 37.26 329 TRP B O 1
ATOM 7036 N N . ARG B 1 318 ? 89.884 20.309 49.715 1.00 37.58 330 ARG B N 1
ATOM 7037 C CA . ARG B 1 318 ? 88.596 20.503 50.354 1.00 35.65 330 ARG B CA 1
ATOM 7038 C C . ARG B 1 318 ? 88.062 19.161 50.845 1.00 37.40 330 ARG B C 1
ATOM 7039 O O . ARG B 1 318 ? 87.560 19.071 51.966 1.00 35.86 330 ARG B O 1
ATOM 7047 N N . LEU B 1 319 ? 88.185 18.132 49.993 1.00 38.72 331 LEU B N 1
ATOM 7048 C CA . LEU B 1 319 ? 87.622 16.819 50.270 1.00 40.38 331 LEU B CA 1
ATOM 7049 C C . LEU B 1 319 ? 88.421 16.127 51.375 1.00 42.13 331 LEU B C 1
ATOM 7050 O O . LEU B 1 319 ? 87.847 15.374 52.157 1.00 44.04 331 LEU B O 1
ATOM 7055 N N . GLN B 1 320 ? 89.730 16.407 51.449 1.00 42.55 332 GLN B N 1
ATOM 7056 C CA . GLN B 1 320 ? 90.585 15.880 52.502 1.00 46.44 332 GLN B CA 1
ATOM 7057 C C . GLN B 1 320 ? 90.130 16.377 53.872 1.00 45.52 332 GLN B C 1
ATOM 7058 O O . GLN B 1 320 ? 90.257 15.660 54.858 1.00 49.85 332 GLN B O 1
ATOM 7064 N N . LYS B 1 321 ? 89.639 17.618 53.930 1.00 42.06 333 LYS B N 1
ATOM 7065 C CA . LYS B 1 321 ? 89.281 18.256 55.186 1.00 39.21 333 LYS B CA 1
ATOM 7066 C C . LYS B 1 321 ? 87.961 17.703 55.723 1.00 39.50 333 LYS B C 1
ATOM 7067 O O . LYS B 1 321 ? 87.725 17.749 56.927 1.00 39.97 333 LYS B O 1
ATOM 7073 N N . GLY B 1 322 ? 87.095 17.203 54.831 1.00 39.15 334 GLY B N 1
ATOM 7074 C CA . GLY B 1 322 ? 85.874 16.517 55.228 1.00 38.19 334 GLY B CA 1
ATOM 7075 C C . GLY B 1 322 ? 84.707 17.447 55.573 1.00 38.74 334 GLY B C 1
ATOM 7076 O O . GLY B 1 322 ? 83.569 17.154 55.212 1.00 41.40 334 GLY B O 1
ATOM 7077 N N . ASP B 1 323 ? 84.984 18.555 56.279 1.00 37.48 335 ASP B N 1
ATOM 7078 C CA . ASP B 1 323 ? 83.934 19.415 56.811 1.00 36.87 335 ASP B CA 1
ATOM 7079 C C . ASP B 1 323 ? 83.961 20.802 56.159 1.00 38.63 335 ASP B C 1
ATOM 7080 O O . ASP B 1 323 ? 83.509 21.778 56.760 1.00 38.73 335 ASP B O 1
ATOM 7085 N N . VAL B 1 324 ? 84.488 20.896 54.932 1.00 39.78 336 VAL B N 1
ATOM 7086 C CA . VAL B 1 324 ? 84.515 22.173 54.231 1.00 40.16 336 VAL B CA 1
ATOM 7087 C C . VAL B 1 324 ? 83.511 22.136 53.081 1.00 39.92 336 VAL B C 1
ATOM 7088 O O . VAL B 1 324 ? 83.608 21.291 52.193 1.00 38.73 336 VAL B O 1
ATOM 7092 N N . TYR B 1 325 ? 82.555 23.073 53.120 1.00 42.37 337 TYR B N 1
ATOM 7093 C CA . TYR B 1 325 ? 81.513 23.210 52.113 1.00 44.64 337 TYR B CA 1
ATOM 7094 C C . TYR B 1 325 ? 82.136 23.573 50.766 1.00 43.61 337 TYR B C 1
ATOM 7095 O O . TYR B 1 325 ? 83.308 23.950 50.696 1.00 44.94 337 TYR B O 1
ATOM 7104 N N . GLU B 1 326 ? 81.330 23.480 49.703 1.00 40.70 338 GLU B N 1
ATOM 7105 C CA . GLU B 1 326 ? 81.848 23.588 48.349 1.00 39.88 338 GLU B CA 1
ATOM 7106 C C . GLU B 1 326 ? 82.234 25.031 48.049 1.00 37.53 338 GLU B C 1
ATOM 7107 O O . GLU B 1 326 ? 81.749 25.955 48.698 1.00 38.73 338 GLU B O 1
ATOM 7113 N N . PHE B 1 327 ? 83.121 25.191 47.062 1.00 34.88 339 PHE B N 1
ATOM 7114 C CA . PHE B 1 327 ? 83.692 26.479 46.704 1.00 33.67 339 PHE B CA 1
ATOM 7115 C C . PHE B 1 327 ? 82.715 27.308 45.870 1.00 33.53 339 PHE B C 1
ATOM 7116 O O . PHE B 1 327 ? 81.991 26.790 45.014 1.00 31.74 339 PHE B O 1
ATOM 7124 N N . ILE B 1 328 ? 82.736 28.616 46.142 1.00 31.59 340 ILE B N 1
ATOM 7125 C CA . ILE B 1 328 ? 82.169 29.633 45.278 1.00 30.19 340 ILE B CA 1
ATOM 7126 C C . ILE B 1 328 ? 83.266 30.077 44.311 1.00 29.30 340 ILE B C 1
ATOM 7127 O O . ILE B 1 328 ? 84.419 30.234 44.710 1.00 28.40 340 ILE B O 1
ATOM 7132 N N . PHE B 1 329 ? 82.898 30.261 43.036 1.00 27.16 341 PHE B N 1
ATOM 7133 C CA . PHE B 1 329 ? 83.810 30.810 42.046 1.00 25.69 341 PHE B CA 1
ATOM 7134 C C . PHE B 1 329 ? 83.131 31.979 41.333 1.00 25.42 341 PHE B C 1
ATOM 7135 O O . PHE B 1 329 ? 82.018 31.830 40.827 1.00 25.30 341 PHE B O 1
ATOM 7143 N N . VAL B 1 330 ? 83.809 33.138 41.311 1.00 24.50 342 VAL B N 1
ATOM 7144 C CA . VAL B 1 330 ? 83.349 34.296 40.557 1.00 25.01 342 VAL B CA 1
ATOM 7145 C C . VAL B 1 330 ? 84.172 34.393 39.275 1.00 25.02 342 VAL B C 1
ATOM 7146 O O . VAL B 1 330 ? 85.373 34.643 39.338 1.00 25.60 342 VAL B O 1
ATOM 7150 N N . PRO B 1 331 ? 83.552 34.223 38.080 1.00 25.55 343 PRO B N 1
ATOM 7151 C CA . PRO B 1 331 ? 84.299 34.157 36.820 1.00 25.36 343 PRO B CA 1
ATOM 7152 C C . PRO B 1 331 ? 84.675 35.533 36.276 1.00 26.36 343 PRO B C 1
ATOM 7153 O O . PRO B 1 331 ? 84.086 36.542 36.670 1.00 25.95 343 PRO B O 1
ATOM 7157 N N . LYS B 1 332 ? 85.656 35.555 35.362 1.00 27.68 344 LYS B N 1
ATOM 7158 C CA . LYS B 1 332 ? 86.077 36.787 34.710 1.00 28.81 344 LYS B CA 1
ATOM 7159 C C . LYS B 1 332 ? 84.926 37.336 33.875 1.00 27.26 344 LYS B C 1
ATOM 7160 O O . LYS B 1 332 ? 84.700 38.540 33.829 1.00 27.87 344 LYS B O 1
ATOM 7166 N N . VAL B 1 333 ? 84.225 36.425 33.201 1.00 25.46 345 VAL B N 1
ATOM 7167 C CA . VAL B 1 333 ? 83.043 36.759 32.434 1.00 24.14 345 VAL B CA 1
ATOM 7168 C C . VAL B 1 333 ? 81.829 36.419 33.296 1.00 24.62 345 VAL B C 1
ATOM 7169 O O . VAL B 1 333 ? 81.484 35.247 33.461 1.00 25.37 345 VAL B O 1
ATOM 7173 N N . TYR B 1 334 ? 81.190 37.458 33.850 1.00 23.94 346 TYR B N 1
ATOM 7174 C CA . TYR B 1 334 ? 80.133 37.252 34.828 1.00 22.95 346 TYR B CA 1
ATOM 7175 C C . TYR B 1 334 ? 78.819 37.901 34.389 1.00 22.26 346 TYR B C 1
ATOM 7176 O O . TYR B 1 334 ? 77.875 37.959 35.174 1.00 21.24 346 TYR B O 1
ATOM 7185 N N . THR B 1 335 ? 78.762 38.384 33.140 1.00 21.98 347 THR B N 1
ATOM 7186 C CA . THR B 1 335 ? 77.520 38.888 32.569 1.00 23.04 347 THR B CA 1
ATOM 7187 C C . THR B 1 335 ? 77.385 38.378 31.140 1.00 23.56 347 THR B C 1
ATOM 7188 O O . THR B 1 335 ? 78.383 38.025 30.511 1.00 23.79 347 THR B O 1
ATOM 7192 N N . LYS B 1 336 ? 76.143 38.372 30.639 1.00 24.63 348 LYS B N 1
ATOM 7193 C CA . LYS B 1 336 ? 75.850 37.938 29.281 1.00 26.31 348 LYS B CA 1
ATOM 7194 C C . LYS B 1 336 ? 76.472 38.911 28.288 1.00 28.15 348 LYS B C 1
ATOM 7195 O O . LYS B 1 336 ? 76.906 38.505 27.210 1.00 29.46 348 LYS B O 1
ATOM 7201 N N . GLU B 1 337 ? 76.502 40.194 28.663 1.00 29.75 349 GLU B N 1
ATOM 7202 C CA . GLU B 1 337 ? 77.072 41.209 27.798 1.00 31.87 349 GLU B CA 1
ATOM 7203 C C . GLU B 1 337 ? 78.565 40.949 27.611 1.00 30.63 349 GLU B C 1
ATOM 7204 O O . GLU B 1 337 ? 79.064 41.000 26.490 1.00 29.46 349 GLU B O 1
ATOM 7210 N N . SER B 1 338 ? 79.277 40.648 28.702 1.00 29.64 350 SER B N 1
ATOM 7211 C CA . SER B 1 338 ? 80.713 40.459 28.572 1.00 29.98 350 SER B CA 1
ATOM 7212 C C . SER B 1 338 ? 81.038 39.084 27.983 1.00 27.89 350 SER B C 1
ATOM 7213 O O . SER B 1 338 ? 82.179 38.823 27.611 1.00 27.79 350 SER B O 1
ATOM 7216 N N . ALA B 1 339 ? 80.020 38.221 27.876 1.00 26.05 351 ALA B N 1
ATOM 7217 C CA . ALA B 1 339 ? 80.143 36.934 27.206 1.00 25.16 351 ALA B CA 1
ATOM 7218 C C . ALA B 1 339 ? 79.963 37.102 25.698 1.00 24.29 351 ALA B C 1
ATOM 7219 O O . ALA B 1 339 ? 80.081 36.132 24.947 1.00 23.83 351 ALA B O 1
ATOM 7221 N N . GLY B 1 340 ? 79.661 38.338 25.278 1.00 23.09 352 GLY B N 1
ATOM 7222 C CA . GLY B 1 340 ? 79.350 38.656 23.894 1.00 22.20 352 GLY B CA 1
ATOM 7223 C C . GLY B 1 340 ? 78.042 38.011 23.437 1.00 22.32 352 GLY B C 1
ATOM 7224 O O . GLY B 1 340 ? 77.794 37.905 22.239 1.00 22.90 352 GLY B O 1
ATOM 7225 N N . GLY B 1 341 ? 77.219 37.582 24.404 1.00 21.87 353 GLY B N 1
ATOM 7226 C CA . GLY B 1 341 ? 75.985 36.860 24.138 1.00 22.49 353 GLY B CA 1
ATOM 7227 C C . GLY B 1 341 ? 76.225 35.478 23.531 1.00 22.98 353 GLY B C 1
ATOM 7228 O O . GLY B 1 341 ? 75.310 34.870 22.982 1.00 22.88 353 GLY B O 1
ATOM 7229 N N . ASP B 1 342 ? 77.458 34.975 23.660 1.00 23.90 354 ASP B N 1
ATOM 7230 C CA . ASP B 1 342 ? 77.889 33.771 22.968 1.00 23.92 354 ASP B CA 1
ATOM 7231 C C . ASP B 1 342 ? 77.649 32.549 23.855 1.00 23.93 354 ASP B C 1
ATOM 7232 O O . ASP B 1 342 ? 78.310 32.386 24.878 1.00 23.73 354 ASP B O 1
ATOM 7237 N N . VAL B 1 343 ? 76.705 31.683 23.454 1.00 23.74 355 VAL B N 1
ATOM 7238 C CA . VAL B 1 343 ? 76.456 30.443 24.182 1.00 23.78 355 VAL B CA 1
ATOM 7239 C C . VAL B 1 343 ? 77.652 29.506 24.016 1.00 24.59 355 VAL B C 1
ATOM 7240 O O . VAL B 1 343 ? 77.744 28.514 24.729 1.00 24.55 355 VAL B O 1
ATOM 7244 N N . ASN B 1 344 ? 78.556 29.833 23.081 1.00 25.14 356 ASN B N 1
ATOM 7245 C CA . ASN B 1 344 ? 79.748 29.033 22.850 1.00 25.80 356 ASN B CA 1
ATOM 7246 C C . ASN B 1 344 ? 81.002 29.782 23.293 1.00 27.56 356 ASN B C 1
ATOM 7247 O O . ASN B 1 344 ? 82.100 29.399 22.893 1.00 29.05 356 ASN B O 1
ATOM 7252 N N . ASN B 1 345 ? 80.834 30.815 24.136 1.00 28.32 357 ASN B N 1
ATOM 7253 C CA . ASN B 1 345 ? 81.938 31.558 24.737 1.00 30.60 357 ASN B CA 1
ATOM 7254 C C . ASN B 1 345 ? 83.031 30.602 25.222 1.00 31.54 357 ASN B C 1
ATOM 7255 O O . ASN B 1 345 ? 82.763 29.714 26.028 1.00 31.71 357 ASN B O 1
ATOM 7260 N N . GLU B 1 346 ? 84.265 30.808 24.739 1.00 34.99 358 GLU B N 1
ATOM 7261 C CA . GLU B 1 346 ? 85.384 29.914 25.016 1.00 38.68 358 GLU B CA 1
ATOM 7262 C C . GLU B 1 346 ? 85.680 29.890 26.513 1.00 35.40 358 GLU B C 1
ATOM 7263 O O . GLU B 1 346 ? 85.926 28.830 27.082 1.00 35.22 358 GLU B O 1
ATOM 7269 N N . TYR B 1 347 ? 85.673 31.072 27.136 1.00 30.88 359 TYR B N 1
ATOM 7270 C CA . TYR B 1 347 ? 86.045 31.177 28.533 1.00 27.81 359 TYR B CA 1
ATOM 7271 C C . TYR B 1 347 ? 85.048 30.422 29.411 1.00 27.31 359 TYR B C 1
ATOM 7272 O O . TYR B 1 347 ? 85.454 29.664 30.286 1.00 27.61 359 TYR B O 1
ATOM 7281 N N . LEU B 1 348 ? 83.747 30.649 29.183 1.00 26.44 360 LEU B N 1
ATOM 7282 C CA . LEU B 1 348 ? 82.706 30.059 30.009 1.00 25.39 360 LEU B CA 1
ATOM 7283 C C . LEU B 1 348 ? 82.693 28.544 29.832 1.00 26.37 360 LEU B C 1
ATOM 7284 O O . LEU B 1 348 ? 82.454 27.814 30.790 1.00 26.82 360 LEU B O 1
ATOM 7289 N N . LYS B 1 349 ? 82.953 28.082 28.603 1.00 27.05 361 LYS B N 1
ATOM 7290 C CA . LYS B 1 349 ? 83.009 26.660 28.304 1.00 27.92 361 LYS B CA 1
ATOM 7291 C C . LYS B 1 349 ? 84.130 25.993 29.106 1.00 27.56 361 LYS B C 1
ATOM 7292 O O . LYS B 1 349 ? 83.948 24.909 29.656 1.00 27.95 361 LYS B O 1
ATOM 7298 N N . THR B 1 350 ? 85.291 26.650 29.167 1.00 25.85 362 THR B N 1
ATOM 7299 C CA . THR B 1 350 ? 86.427 26.126 29.900 1.00 26.36 362 THR B CA 1
ATOM 7300 C C . THR B 1 350 ? 86.110 26.066 31.395 1.00 27.04 362 THR B C 1
ATOM 7301 O O . THR B 1 350 ? 86.274 25.015 32.013 1.00 27.49 362 THR B O 1
ATOM 7305 N N . ILE B 1 351 ? 85.641 27.174 31.981 1.00 26.46 363 ILE B N 1
ATOM 7306 C CA . ILE B 1 351 ? 85.502 27.189 33.430 1.00 27.95 363 ILE B CA 1
ATOM 7307 C C . ILE B 1 351 ? 84.400 26.230 33.870 1.00 28.02 363 ILE B C 1
ATOM 7308 O O . ILE B 1 351 ? 84.347 25.880 35.042 1.00 29.23 363 ILE B O 1
ATOM 7313 N N . GLY B 1 352 ? 83.524 25.828 32.941 1.00 28.01 364 GLY B N 1
ATOM 7314 C CA . GLY B 1 352 ? 82.464 24.879 33.239 1.00 26.86 364 GLY B CA 1
ATOM 7315 C C . GLY B 1 352 ? 82.995 23.448 33.321 1.00 28.47 364 GLY B C 1
ATOM 7316 O O . GLY B 1 352 ? 82.247 22.522 33.632 1.00 29.01 364 GLY B O 1
ATOM 7317 N N . THR B 1 353 ? 84.291 23.272 33.034 1.00 28.08 365 THR B N 1
ATOM 7318 C CA . THR B 1 353 ? 84.912 21.960 33.119 1.00 28.54 365 THR B CA 1
ATOM 7319 C C . THR B 1 353 ? 85.554 21.764 34.490 1.00 28.95 365 THR B C 1
ATOM 7320 O O . THR B 1 353 ? 86.099 20.698 34.767 1.00 30.68 365 THR B O 1
ATOM 7324 N N . MET B 1 354 ? 85.494 22.789 35.347 1.00 28.31 366 MET B N 1
ATOM 7325 C CA . MET B 1 354 ? 85.999 22.636 36.700 1.00 29.18 366 MET B CA 1
ATOM 7326 C C . MET B 1 354 ? 85.050 21.725 37.478 1.00 30.76 366 MET B C 1
ATOM 7327 O O . MET B 1 354 ? 83.946 21.457 37.013 1.00 30.86 366 MET B O 1
ATOM 7332 N N . PRO B 1 355 ? 85.469 21.152 38.632 1.00 32.47 367 PRO B N 1
ATOM 7333 C CA . PRO B 1 355 ? 84.640 20.189 39.365 1.00 32.96 367 PRO B CA 1
ATOM 7334 C C . PRO B 1 355 ? 83.182 20.619 39.510 1.00 33.76 367 PRO B C 1
ATOM 7335 O O . PRO B 1 355 ? 82.911 21.773 39.829 1.00 33.07 367 PRO B O 1
ATOM 7339 N N . GLU B 1 356 ? 82.266 19.659 39.300 1.00 38.26 368 GLU B N 1
ATOM 7340 C CA . GLU B 1 356 ? 80.828 19.887 39.222 1.00 40.24 368 GLU B CA 1
ATOM 7341 C C . GLU B 1 356 ? 80.268 20.463 40.521 1.00 38.29 368 GLU B C 1
ATOM 7342 O O . GLU B 1 356 ? 79.156 20.985 40.528 1.00 39.51 368 GLU B O 1
ATOM 7348 N N . THR B 1 357 ? 81.049 20.390 41.602 1.00 35.02 369 THR B N 1
ATOM 7349 C CA . THR B 1 357 ? 80.577 20.795 42.916 1.00 33.99 369 THR B CA 1
ATOM 7350 C C . THR B 1 357 ? 80.719 22.306 43.118 1.00 34.47 369 THR B C 1
ATOM 7351 O O . THR B 1 357 ? 80.137 22.856 44.051 1.00 34.04 369 THR B O 1
ATOM 7355 N N . ILE B 1 358 ? 81.503 22.973 42.263 1.00 33.55 370 ILE B N 1
ATOM 7356 C CA . ILE B 1 358 ? 81.808 24.384 42.453 1.00 34.26 370 ILE B CA 1
ATOM 7357 C C . ILE B 1 358 ? 80.645 25.241 41.946 1.00 34.95 370 ILE B C 1
ATOM 7358 O O . ILE B 1 358 ? 80.112 25.003 40.861 1.00 34.63 370 ILE B O 1
ATOM 7363 N N . ASP B 1 359 ? 80.266 26.238 42.756 1.00 34.27 371 ASP B N 1
ATOM 7364 C CA . ASP B 1 359 ? 79.166 27.139 42.449 1.00 34.58 371 ASP B CA 1
ATOM 7365 C C . ASP B 1 359 ? 79.696 28.424 41.823 1.00 32.88 371 ASP B C 1
ATOM 7366 O O . ASP B 1 359 ? 80.338 29.229 42.498 1.00 32.00 371 ASP B O 1
ATOM 7371 N N . ILE B 1 360 ? 79.386 28.595 40.531 1.00 31.52 372 ILE B N 1
ATOM 7372 C CA . ILE B 1 360 ? 79.877 29.694 39.714 1.00 29.93 372 ILE B CA 1
ATOM 7373 C C . ILE B 1 360 ? 78.840 30.819 39.727 1.00 30.14 372 ILE B C 1
ATOM 7374 O O . ILE B 1 360 ? 77.640 30.575 39.598 1.00 30.89 372 ILE B O 1
ATOM 7379 N N . MET B 1 361 ? 79.322 32.055 39.892 1.00 30.51 373 MET B N 1
ATOM 7380 C CA . MET B 1 361 ? 78.464 33.210 40.109 1.00 30.27 373 MET B CA 1
ATOM 7381 C C . MET B 1 361 ? 78.182 33.947 38.797 1.00 28.83 373 MET B C 1
ATOM 7382 O O . MET B 1 361 ? 78.881 33.755 37.800 1.00 28.49 373 MET B O 1
ATOM 7387 N N . TRP B 1 362 ? 77.156 34.811 38.832 1.00 26.63 374 TRP B N 1
ATOM 7388 C CA . TRP B 1 362 ? 76.600 35.491 37.670 1.00 25.19 374 TRP B CA 1
ATOM 7389 C C . TRP B 1 362 ? 75.812 36.710 38.145 1.00 25.11 374 TRP B C 1
ATOM 7390 O O . TRP B 1 362 ? 75.110 36.629 39.151 1.00 25.48 374 TRP B O 1
ATOM 7401 N N . THR B 1 363 ? 75.915 37.832 37.422 1.00 24.25 375 THR B N 1
ATOM 7402 C CA . THR B 1 363 ? 75.168 39.015 37.825 1.00 25.23 375 THR B CA 1
ATOM 7403 C C . THR B 1 363 ? 73.967 39.249 36.911 1.00 25.74 375 THR B C 1
ATOM 7404 O O . THR B 1 363 ? 73.245 40.226 37.096 1.00 26.35 375 THR B O 1
ATOM 7408 N N . GLY B 1 364 ? 73.756 38.351 35.939 1.00 25.37 376 GLY B N 1
ATOM 7409 C CA . GLY B 1 364 ? 72.672 38.502 34.979 1.00 25.53 376 GLY B CA 1
ATOM 7410 C C . GLY B 1 364 ? 73.170 38.964 33.608 1.00 26.22 376 GLY B C 1
ATOM 7411 O O . GLY B 1 364 ? 74.311 38.693 33.226 1.00 25.22 376 GLY B O 1
ATOM 7412 N N . ASP B 1 365 ? 72.298 39.679 32.882 1.00 26.39 377 ASP B N 1
ATOM 7413 C CA . ASP B 1 365 ? 72.553 40.084 31.508 1.00 26.86 377 ASP B CA 1
ATOM 7414 C C . ASP B 1 365 ? 73.636 41.160 31.456 1.00 26.26 377 ASP B C 1
ATOM 7415 O O . ASP B 1 365 ? 74.380 41.249 30.481 1.00 26.46 377 ASP B O 1
ATOM 7420 N N . VAL B 1 366 ? 73.693 41.974 32.517 1.00 24.92 378 VAL B N 1
ATOM 7421 C CA . VAL B 1 366 ? 74.531 43.159 32.629 1.00 24.16 378 VAL B CA 1
ATOM 7422 C C . VAL B 1 366 ? 74.988 43.244 34.085 1.00 24.69 378 VAL B C 1
ATOM 7423 O O . VAL B 1 366 ? 74.615 42.392 34.891 1.00 25.53 378 VAL B O 1
ATOM 7427 N N . ILE B 1 367 ? 75.774 44.273 34.428 1.00 24.71 379 ILE B N 1
ATOM 7428 C CA . ILE B 1 367 ? 76.338 44.353 35.768 1.00 25.11 379 ILE B CA 1
ATOM 7429 C C . ILE B 1 367 ? 75.230 44.530 36.807 1.00 24.50 379 ILE B C 1
ATOM 7430 O O . ILE B 1 367 ? 75.245 43.871 37.841 1.00 25.32 379 ILE B O 1
ATOM 7435 N N . LEU B 1 368 ? 74.262 45.406 36.539 1.00 23.95 380 LEU B N 1
ATOM 7436 C CA . LEU B 1 368 ? 73.117 45.492 37.429 1.00 24.34 380 LEU B CA 1
ATOM 7437 C C . LEU B 1 368 ? 71.948 44.722 36.823 1.00 25.30 380 LEU B C 1
ATOM 7438 O O . LEU B 1 368 ? 70.940 45.315 36.432 1.00 25.48 380 LEU B O 1
ATOM 7443 N N . GLY B 1 369 ? 72.094 43.393 36.766 1.00 25.43 381 GLY B N 1
ATOM 7444 C CA . GLY B 1 369 ? 71.118 42.540 36.104 1.00 25.71 381 GLY B CA 1
ATOM 7445 C C . GLY B 1 369 ? 69.926 42.236 37.003 1.00 25.05 381 GLY B C 1
ATOM 7446 O O . GLY B 1 369 ? 70.067 42.167 38.219 1.00 25.14 381 GLY B O 1
ATOM 7447 N N . TYR B 1 370 ? 68.750 42.080 36.389 1.00 25.43 382 TYR B N 1
ATOM 7448 C CA . TYR B 1 370 ? 67.575 41.584 37.087 1.00 25.63 382 TYR B CA 1
ATOM 7449 C C . TYR B 1 370 ? 67.629 40.059 37.102 1.00 25.74 382 TYR B C 1
ATOM 7450 O O . TYR B 1 370 ? 68.271 39.454 36.245 1.00 26.62 382 TYR B O 1
ATOM 7459 N N . VAL B 1 371 ? 66.942 39.450 38.073 1.00 25.17 383 VAL B N 1
ATOM 7460 C CA . VAL B 1 371 ? 66.702 38.018 38.053 1.00 25.76 383 VAL B CA 1
ATOM 7461 C C . VAL B 1 371 ? 65.691 37.719 36.947 1.00 26.21 383 VAL B C 1
ATOM 7462 O O . VAL B 1 371 ? 64.527 38.101 37.057 1.00 27.59 383 VAL B O 1
ATOM 7466 N N . THR B 1 372 ? 66.142 37.053 35.877 1.00 25.47 384 THR B N 1
ATOM 7467 C CA . THR B 1 372 ? 65.237 36.594 34.832 1.00 26.73 384 THR B CA 1
ATOM 7468 C C . THR B 1 372 ? 65.572 35.153 34.453 1.00 27.70 384 THR B C 1
ATOM 7469 O O . THR B 1 372 ? 66.720 34.724 34.578 1.00 28.46 384 THR B O 1
ATOM 7473 N N . GLN B 1 373 ? 64.561 34.434 33.955 1.00 28.07 385 GLN B N 1
ATOM 7474 C CA . GLN B 1 373 ? 64.726 33.073 33.471 1.00 29.59 385 GLN B CA 1
ATOM 7475 C C . GLN B 1 373 ? 65.782 33.056 32.365 1.00 30.10 385 GLN B C 1
ATOM 7476 O O . GLN B 1 373 ? 66.608 32.149 32.310 1.00 31.18 385 GLN B O 1
ATOM 7482 N N . GLU B 1 374 ? 65.781 34.094 31.522 1.00 30.36 386 GLU B N 1
ATOM 7483 C CA . GLU B 1 374 ? 66.583 34.113 30.309 1.00 31.21 386 GLU B CA 1
ATOM 7484 C C . GLU B 1 374 ? 68.081 34.149 30.617 1.00 31.25 386 GLU B C 1
ATOM 7485 O O . GLU B 1 374 ? 68.829 33.429 29.961 1.00 30.78 386 GLU B O 1
ATOM 7491 N N . THR B 1 375 ? 68.531 34.969 31.589 1.00 30.63 387 THR B N 1
ATOM 7492 C CA . THR B 1 375 ? 69.964 34.989 31.879 1.00 31.00 387 THR B CA 1
ATOM 7493 C C . THR B 1 375 ? 70.429 33.635 32.399 1.00 29.86 387 THR B C 1
ATOM 7494 O O . THR B 1 375 ? 71.530 33.201 32.068 1.00 28.90 387 THR B O 1
ATOM 7498 N N . PHE B 1 376 ? 69.585 32.999 33.222 1.00 29.25 388 PHE B N 1
ATOM 7499 C CA . PHE B 1 376 ? 69.918 31.722 33.833 1.00 28.75 388 PHE B CA 1
ATOM 7500 C C . PHE B 1 376 ? 69.986 30.623 32.776 1.00 28.95 388 PHE B C 1
ATOM 7501 O O . PHE B 1 376 ? 70.836 29.739 32.872 1.00 29.03 388 PHE B O 1
ATOM 7509 N N . GLU B 1 377 ? 69.122 30.726 31.756 1.00 28.71 389 GLU B N 1
ATOM 7510 C CA . GLU B 1 377 ? 69.131 29.812 30.627 1.00 29.35 389 GLU B CA 1
ATOM 7511 C C . GLU B 1 377 ? 70.421 29.994 29.837 1.00 29.16 389 GLU B C 1
ATOM 7512 O O . GLU B 1 377 ? 71.021 29.011 29.398 1.00 29.53 389 GLU B O 1
ATOM 7518 N N . PHE B 1 378 ? 70.816 31.262 29.648 1.00 27.38 390 PHE B N 1
ATOM 7519 C CA . PHE B 1 378 ? 72.032 31.577 28.921 1.00 25.97 390 PHE B CA 1
ATOM 7520 C C . PHE B 1 378 ? 73.231 30.992 29.655 1.00 26.67 390 PHE B C 1
ATOM 7521 O O . PHE B 1 378 ? 74.080 30.352 29.043 1.00 27.27 390 PHE B O 1
ATOM 7529 N N . PHE B 1 379 ? 73.285 31.234 30.967 1.00 27.67 391 PHE B N 1
ATOM 7530 C CA . PHE B 1 379 ? 74.376 30.764 31.802 1.00 29.65 391 PHE B CA 1
ATOM 7531 C C . PHE B 1 379 ? 74.510 29.243 31.729 1.00 31.13 391 PHE B C 1
ATOM 7532 O O . PHE B 1 379 ? 75.619 28.727 31.616 1.00 32.83 391 PHE B O 1
ATOM 7540 N N . GLU B 1 380 ? 73.376 28.541 31.813 1.00 32.54 392 GLU B N 1
ATOM 7541 C CA . GLU B 1 380 ? 73.364 27.089 31.882 1.00 34.45 392 GLU B CA 1
ATOM 7542 C C . GLU B 1 380 ? 73.780 26.504 30.535 1.00 34.64 392 GLU B C 1
ATOM 7543 O O . GLU B 1 380 ? 74.441 25.468 30.481 1.00 34.43 392 GLU B O 1
ATOM 7549 N N . GLU B 1 381 ? 73.392 27.191 29.457 1.00 34.79 393 GLU B N 1
ATOM 7550 C CA . GLU B 1 381 ? 73.712 26.780 28.100 1.00 33.21 393 GLU B CA 1
ATOM 7551 C C . GLU B 1 381 ? 75.216 26.911 27.852 1.00 31.96 393 GLU B C 1
ATOM 7552 O O . GLU B 1 381 ? 75.801 26.117 27.125 1.00 34.49 393 GLU B O 1
ATOM 7558 N N . ALA B 1 382 ? 75.844 27.913 28.467 1.00 30.27 394 ALA B N 1
ATOM 7559 C CA . ALA B 1 382 ? 77.217 28.248 28.142 1.00 29.37 394 ALA B CA 1
ATOM 7560 C C . ALA B 1 382 ? 78.185 27.586 29.118 1.00 29.75 394 ALA B C 1
ATOM 7561 O O . ALA B 1 382 ? 79.319 27.284 28.747 1.00 31.18 394 ALA B O 1
ATOM 7563 N N . VAL B 1 383 ? 77.743 27.376 30.364 1.00 28.88 395 VAL B N 1
ATOM 7564 C CA . VAL B 1 383 ? 78.640 26.886 31.397 1.00 28.41 395 VAL B CA 1
ATOM 7565 C C . VAL B 1 383 ? 78.403 25.397 31.639 1.00 29.57 395 VAL B C 1
ATOM 7566 O O . VAL B 1 383 ? 79.354 24.664 31.908 1.00 30.06 395 VAL B O 1
ATOM 7570 N N . GLY B 1 384 ? 77.138 24.962 31.562 1.00 29.60 396 GLY B N 1
ATOM 7571 C CA . GLY B 1 384 ? 76.805 23.553 31.713 1.00 29.75 396 GLY B CA 1
ATOM 7572 C C . GLY B 1 384 ? 76.175 23.206 33.064 1.00 31.33 396 GLY B C 1
ATOM 7573 O O . GLY B 1 384 ? 75.854 22.045 33.309 1.00 33.00 396 GLY B O 1
ATOM 7574 N N . ARG B 1 385 ? 76.012 24.212 33.934 1.00 31.54 397 ARG B N 1
ATOM 7575 C CA . ARG B 1 385 ? 75.358 24.064 35.226 1.00 31.32 397 ARG B CA 1
ATOM 7576 C C . ARG B 1 385 ? 74.564 25.338 35.532 1.00 34.18 397 ARG B C 1
ATOM 7577 O O . ARG B 1 385 ? 74.651 26.327 34.801 1.00 34.00 397 ARG B O 1
ATOM 7585 N N . GLN B 1 386 ? 73.807 25.318 36.635 1.00 34.27 398 GLN B N 1
ATOM 7586 C CA . GLN B 1 386 ? 72.976 26.452 37.004 1.00 34.53 398 GLN B CA 1
ATOM 7587 C C . GLN B 1 386 ? 73.799 27.506 37.741 1.00 33.65 398 GLN B C 1
ATOM 7588 O O . GLN B 1 386 ? 74.826 27.201 38.347 1.00 35.12 398 GLN B O 1
ATOM 7594 N N . ALA B 1 387 ? 73.318 28.751 37.691 1.00 32.34 399 ALA B N 1
ATOM 7595 C CA . ALA B 1 387 ? 74.068 29.884 38.204 1.00 32.08 399 ALA B CA 1
ATOM 7596 C C . ALA B 1 387 ? 73.745 30.129 39.673 1.00 32.00 399 ALA B C 1
ATOM 7597 O O . ALA B 1 387 ? 72.687 29.737 40.167 1.00 32.24 399 ALA B O 1
ATOM 7599 N N . PHE B 1 388 ? 74.698 30.789 40.338 1.00 31.49 400 PHE B N 1
ATOM 7600 C CA . PHE B 1 388 ? 74.549 31.379 41.655 1.00 30.67 400 PHE B CA 1
ATOM 7601 C C . PHE B 1 388 ? 74.563 32.894 41.457 1.00 31.00 400 PHE B C 1
ATOM 7602 O O . PHE B 1 388 ? 75.542 33.434 40.942 1.00 30.37 400 PHE B O 1
ATOM 7610 N N . MET B 1 389 ? 73.461 33.555 41.842 1.00 30.95 401 MET B N 1
ATOM 7611 C CA . MET B 1 389 ? 73.210 34.952 41.511 1.00 30.82 401 MET B CA 1
ATOM 7612 C C . MET B 1 389 ? 73.951 35.881 42.470 1.00 29.91 401 MET B C 1
ATOM 7613 O O . MET B 1 389 ? 73.764 35.819 43.683 1.00 31.65 401 MET B O 1
ATOM 7618 N N . TRP B 1 390 ? 74.791 36.743 41.893 1.00 27.72 402 TRP B N 1
ATOM 7619 C CA . TRP B 1 390 ? 75.291 37.936 42.552 1.00 26.24 402 TRP B CA 1
ATOM 7620 C C . TRP B 1 390 ? 74.400 39.098 42.120 1.00 24.54 402 TRP B C 1
ATOM 7621 O O . TRP B 1 390 ? 74.482 39.550 40.983 1.00 23.96 402 TRP B O 1
ATOM 7632 N N . LEU B 1 391 ? 73.517 39.539 43.022 1.00 23.20 403 LEU B N 1
ATOM 7633 C CA . LEU B 1 391 ? 72.576 40.601 42.717 1.00 23.00 403 LEU B CA 1
ATOM 7634 C C . LEU B 1 391 ? 73.159 41.949 43.132 1.00 23.02 403 LEU B C 1
ATOM 7635 O O . LEU B 1 391 ? 73.388 42.182 44.316 1.00 22.86 403 LEU B O 1
ATOM 7640 N N . ASN B 1 392 ? 73.361 42.837 42.149 1.00 23.08 404 ASN B N 1
ATOM 7641 C CA . ASN B 1 392 ? 73.924 44.158 42.393 1.00 23.85 404 ASN B CA 1
ATOM 7642 C C . ASN B 1 392 ? 72.830 45.150 42.803 1.00 24.56 404 ASN B C 1
ATOM 7643 O O . ASN B 1 392 ? 72.606 46.160 42.140 1.00 24.58 404 ASN B O 1
ATOM 7648 N N . TRP B 1 393 ? 72.154 44.836 43.914 1.00 24.71 405 TRP B N 1
ATOM 7649 C CA . TRP B 1 393 ? 71.226 45.716 44.602 1.00 24.13 405 TRP B CA 1
ATOM 7650 C C . TRP B 1 393 ? 71.192 45.281 46.063 1.00 24.55 405 TRP B C 1
ATOM 7651 O O . TRP B 1 393 ? 71.222 44.083 46.339 1.00 23.73 405 TRP B O 1
ATOM 7662 N N . PRO B 1 394 ? 71.126 46.214 47.043 1.00 25.17 406 PRO B N 1
ATOM 7663 C CA . PRO B 1 394 ? 71.049 47.651 46.773 1.00 26.03 406 PRO B CA 1
ATOM 7664 C C . PRO B 1 394 ? 72.358 48.441 46.844 1.00 26.80 406 PRO B C 1
ATOM 7665 O O . PRO B 1 394 ? 72.363 49.592 47.291 1.00 28.40 406 PRO B O 1
ATOM 7669 N N . VAL B 1 395 ? 73.456 47.829 46.386 1.00 24.76 407 VAL B N 1
ATOM 7670 C CA . VAL B 1 395 ? 74.734 48.516 46.266 1.00 24.36 407 VAL B CA 1
ATOM 7671 C C . VAL B 1 395 ? 74.515 49.923 45.707 1.00 24.33 407 VAL B C 1
ATOM 7672 O O . VAL B 1 395 ? 73.943 50.094 44.631 1.00 24.27 407 VAL B O 1
ATOM 7676 N N . ASN B 1 396 ? 75.004 50.930 46.435 1.00 24.35 408 ASN B N 1
ATOM 7677 C CA . ASN B 1 396 ? 74.838 52.305 46.001 1.00 25.77 408 ASN B CA 1
ATOM 7678 C C . ASN B 1 396 ? 76.179 52.921 45.604 1.00 26.58 408 ASN B C 1
ATOM 7679 O O . ASN B 1 396 ? 76.309 54.144 45.571 1.00 27.23 408 ASN B O 1
ATOM 7684 N N . ASP B 1 397 ? 77.173 52.084 45.285 1.00 26.94 409 ASP B N 1
ATOM 7685 C CA . ASP B 1 397 ? 78.419 52.628 44.768 1.00 27.43 409 ASP B CA 1
ATOM 7686 C C . ASP B 1 397 ? 78.172 53.263 43.400 1.00 26.44 409 ASP B C 1
ATOM 7687 O O . ASP B 1 397 ? 79.036 53.942 42.866 1.00 25.80 409 ASP B O 1
ATOM 7692 N N . ILE B 1 398 ? 76.965 53.057 42.858 1.00 26.80 410 ILE B N 1
ATOM 7693 C CA . ILE B 1 398 ? 76.577 53.565 41.550 1.00 25.75 410 ILE B CA 1
ATOM 7694 C C . ILE B 1 398 ? 76.036 54.988 41.696 1.00 26.46 410 ILE B C 1
ATOM 7695 O O . ILE B 1 398 ? 75.964 55.737 40.722 1.00 25.71 410 ILE B O 1
ATOM 7700 N N . ASN B 1 399 ? 75.622 55.335 42.921 1.00 26.96 411 ASN B N 1
ATOM 7701 C CA . ASN B 1 399 ? 75.136 56.665 43.250 1.00 26.48 411 ASN B CA 1
ATOM 7702 C C . ASN B 1 399 ? 75.133 56.817 44.767 1.00 26.77 411 ASN B C 1
ATOM 7703 O O . ASN B 1 399 ? 74.173 56.445 45.441 1.00 26.00 411 ASN B O 1
ATOM 7708 N N . ASN B 1 400 ? 76.222 57.392 45.277 1.00 27.91 412 ASN B N 1
ATOM 7709 C CA . ASN B 1 400 ? 76.482 57.432 46.703 1.00 29.08 412 ASN B CA 1
ATOM 7710 C C . ASN B 1 400 ? 75.535 58.391 47.409 1.00 28.58 412 ASN B C 1
ATOM 7711 O O . ASN B 1 400 ? 75.448 58.356 48.634 1.00 28.90 412 ASN B O 1
ATOM 7716 N N . LYS B 1 401 ? 74.815 59.204 46.623 1.00 27.69 413 LYS B N 1
ATOM 7717 C CA . LYS B 1 401 ? 73.887 60.190 47.154 1.00 26.62 413 LYS B CA 1
ATOM 7718 C C . LYS B 1 401 ? 72.570 59.525 47.559 1.00 25.28 413 LYS B C 1
ATOM 7719 O O . LYS B 1 401 ? 71.708 60.198 48.113 1.00 25.94 413 LYS B O 1
ATOM 7725 N N . ARG B 1 402 ? 72.433 58.214 47.308 1.00 23.93 414 ARG B N 1
ATOM 7726 C CA . ARG B 1 402 ? 71.176 57.501 47.490 1.00 24.52 414 ARG B CA 1
ATOM 7727 C C . ARG B 1 402 ? 71.271 56.463 48.600 1.00 25.83 414 ARG B C 1
ATOM 7728 O O . ARG B 1 402 ? 72.304 55.818 48.763 1.00 26.33 414 ARG B O 1
ATOM 7736 N N . LEU B 1 403 ? 70.164 56.303 49.338 1.00 27.23 415 LEU B N 1
ATOM 7737 C CA . LEU B 1 403 ? 69.883 55.078 50.070 1.00 27.32 415 LEU B CA 1
ATOM 7738 C C . LEU B 1 403 ? 68.867 54.287 49.259 1.00 28.32 415 LEU B C 1
ATOM 7739 O O . LEU B 1 403 ? 67.889 54.848 48.777 1.00 29.90 415 LEU B O 1
ATOM 7744 N N . LEU B 1 404 ? 69.109 52.986 49.100 1.00 29.17 416 LEU B N 1
ATOM 7745 C CA . LEU B 1 404 ? 68.198 52.156 48.331 1.00 29.45 416 LEU B CA 1
ATOM 7746 C C . LEU B 1 404 ? 67.503 51.174 49.271 1.00 30.20 416 LEU B C 1
ATOM 7747 O O . LEU B 1 404 ? 68.021 50.097 49.558 1.00 31.30 416 LEU B O 1
ATOM 7752 N N . MET B 1 405 ? 66.327 51.585 49.756 1.00 30.15 417 MET B N 1
ATOM 7753 C CA . MET B 1 405 ? 65.590 50.833 50.754 1.00 30.49 417 MET B CA 1
ATOM 7754 C C . MET B 1 405 ? 64.206 50.468 50.219 1.00 29.17 417 MET B C 1
ATOM 7755 O O . MET B 1 405 ? 63.253 50.354 50.986 1.00 28.67 417 MET B O 1
ATOM 7760 N N . GLY B 1 406 ? 64.112 50.260 48.901 1.00 27.59 418 GLY B N 1
ATOM 7761 C CA . GLY B 1 406 ? 62.846 49.941 48.261 1.00 27.71 418 GLY B CA 1
ATOM 7762 C C . GLY B 1 406 ? 62.518 48.453 48.344 1.00 27.94 418 GLY B C 1
ATOM 7763 O O . GLY B 1 406 ? 63.277 47.681 48.931 1.00 28.54 418 GLY B O 1
ATOM 7764 N N . LYS B 1 407 ? 61.381 48.072 47.749 1.00 27.58 419 LYS B N 1
ATOM 7765 C CA . LYS B 1 407 ? 60.966 46.680 47.664 1.00 27.76 419 LYS B CA 1
ATOM 7766 C C . LYS B 1 407 ? 61.876 45.949 46.683 1.00 28.43 419 LYS B C 1
ATOM 7767 O O . LYS B 1 407 ? 62.697 46.580 46.024 1.00 29.47 419 LYS B O 1
ATOM 7773 N N . GLY B 1 408 ? 61.716 44.621 46.607 1.00 28.53 420 GLY B N 1
ATOM 7774 C CA . GLY B 1 408 ? 62.523 43.774 45.746 1.00 28.77 420 GLY B CA 1
ATOM 7775 C C . GLY B 1 408 ? 61.948 43.679 44.334 1.00 30.64 420 GLY B C 1
ATOM 7776 O O . GLY B 1 408 ? 61.463 42.621 43.928 1.00 32.34 420 GLY B O 1
ATOM 7777 N N . GLU B 1 409 ? 62.036 44.790 43.590 1.00 30.57 421 GLU B N 1
ATOM 7778 C CA . GLU B 1 409 ? 61.549 44.881 42.221 1.00 31.92 421 GLU B CA 1
ATOM 7779 C C . GLU B 1 409 ? 62.325 43.949 41.294 1.00 31.76 421 GLU B C 1
ATOM 7780 O O . GLU B 1 409 ? 61.785 43.496 40.287 1.00 31.61 421 GLU B O 1
ATOM 7786 N N . MET B 1 410 ? 63.589 43.667 41.634 1.00 32.21 422 MET B N 1
ATOM 7787 C CA . MET B 1 410 ? 64.469 42.947 40.729 1.00 31.29 422 MET B CA 1
ATOM 7788 C C . MET B 1 410 ? 64.351 41.430 40.889 1.00 31.69 422 MET B C 1
ATOM 7789 O O . MET B 1 410 ? 65.039 40.702 40.179 1.00 33.06 422 MET B O 1
ATOM 7794 N N . LEU B 1 411 ? 63.469 40.958 41.786 1.00 31.14 423 LEU B N 1
ATOM 7795 C CA . LEU B 1 411 ? 63.345 39.535 42.083 1.00 31.32 423 LEU B CA 1
ATOM 7796 C C . LEU B 1 411 ? 62.043 38.988 41.502 1.00 33.31 423 LEU B C 1
ATOM 7797 O O . LEU B 1 411 ? 60.959 39.414 41.890 1.00 37.07 423 LEU B O 1
ATOM 7802 N N . ASP B 1 412 ? 62.160 38.029 40.577 1.00 33.24 424 ASP B N 1
ATOM 7803 C CA . ASP B 1 412 ? 61.006 37.504 39.867 1.00 32.96 424 ASP B CA 1
ATOM 7804 C C . ASP B 1 412 ? 60.561 36.206 40.537 1.00 34.21 424 ASP B C 1
ATOM 7805 O O . ASP B 1 412 ? 61.334 35.253 40.616 1.00 34.25 424 ASP B O 1
ATOM 7810 N N . PRO B 1 413 ? 59.303 36.136 41.036 1.00 34.74 425 PRO B N 1
ATOM 7811 C CA . PRO B 1 413 ? 58.801 34.942 41.722 1.00 33.83 425 PRO B CA 1
ATOM 7812 C C . PRO B 1 413 ? 58.714 33.675 40.872 1.00 33.78 425 PRO B C 1
ATOM 7813 O O . PRO B 1 413 ? 58.572 32.578 41.414 1.00 36.06 425 PRO B O 1
ATOM 7817 N N . THR B 1 414 ? 58.804 33.822 39.546 1.00 32.14 426 THR B N 1
ATOM 7818 C CA . THR B 1 414 ? 58.494 32.707 38.661 1.00 31.34 426 THR B CA 1
ATOM 7819 C C . THR B 1 414 ? 59.758 32.020 38.139 1.00 31.74 426 THR B C 1
ATOM 7820 O O . THR B 1 414 ? 59.660 31.132 37.295 1.00 32.71 426 THR B O 1
ATOM 7824 N N . VAL B 1 415 ? 60.940 32.424 38.628 1.00 32.20 427 VAL B N 1
ATOM 7825 C CA . VAL B 1 415 ? 62.201 31.929 38.089 1.00 32.41 427 VAL B CA 1
ATOM 7826 C C . VAL B 1 415 ? 62.663 30.723 38.907 1.00 34.49 427 VAL B C 1
ATOM 7827 O O . VAL B 1 415 ? 62.649 30.766 40.134 1.00 35.52 427 VAL B O 1
ATOM 7831 N N . THR B 1 416 ? 63.106 29.660 38.221 1.00 37.49 428 THR B N 1
ATOM 7832 C CA . THR B 1 416 ? 63.365 28.387 38.883 1.00 40.85 428 THR B CA 1
ATOM 7833 C C . THR B 1 416 ? 64.786 27.876 38.631 1.00 39.57 428 THR B C 1
ATOM 7834 O O . THR B 1 416 ? 65.247 26.974 39.321 1.00 41.57 428 THR B O 1
ATOM 7838 N N . ASN B 1 417 ? 65.490 28.437 37.648 1.00 39.01 429 ASN B N 1
ATOM 7839 C CA . ASN B 1 417 ? 66.633 27.723 37.094 1.00 40.38 429 ASN B CA 1
ATOM 7840 C C . ASN B 1 417 ? 67.964 28.235 37.657 1.00 39.84 429 ASN B C 1
ATOM 7841 O O . ASN B 1 417 ? 68.922 28.428 36.904 1.00 37.12 429 ASN B O 1
ATOM 7846 N N . PHE B 1 418 ? 68.038 28.413 38.985 1.00 37.72 430 PHE B N 1
ATOM 7847 C CA . PHE B 1 418 ? 69.253 28.924 39.605 1.00 36.69 430 PHE B CA 1
ATOM 7848 C C . PHE B 1 418 ? 69.421 28.365 41.016 1.00 36.45 430 PHE B C 1
ATOM 7849 O O . PHE B 1 418 ? 68.452 27.917 41.620 1.00 38.41 430 PHE B O 1
ATOM 7857 N N . LYS B 1 419 ? 70.661 28.428 41.522 1.00 35.30 431 LYS B N 1
ATOM 7858 C CA . LYS B 1 419 ? 71.098 27.739 42.726 1.00 36.18 431 LYS B CA 1
ATOM 7859 C C . LYS B 1 419 ? 70.914 28.609 43.966 1.00 36.59 431 LYS B C 1
ATOM 7860 O O . LYS B 1 419 ? 71.015 28.115 45.086 1.00 38.91 431 LYS B O 1
ATOM 7866 N N . GLY B 1 420 ? 70.681 29.908 43.770 1.00 34.85 432 GLY B N 1
ATOM 7867 C CA . GLY B 1 420 ? 70.516 30.807 44.897 1.00 32.05 432 GLY B CA 1
ATOM 7868 C C . GLY B 1 420 ? 71.021 32.209 44.582 1.00 31.76 432 GLY B C 1
ATOM 7869 O O . GLY B 1 420 ? 71.402 32.504 43.450 1.00 31.40 432 GLY B O 1
ATOM 7870 N N . ILE B 1 421 ? 71.042 33.057 45.614 1.00 30.08 433 ILE B N 1
ATOM 7871 C CA . ILE B 1 421 ? 71.171 34.486 45.415 1.00 27.98 433 ILE B CA 1
ATOM 7872 C C . ILE B 1 421 ? 71.792 35.100 46.662 1.00 27.04 433 ILE B C 1
ATOM 7873 O O . ILE B 1 421 ? 71.371 34.798 47.772 1.00 27.51 433 ILE B O 1
ATOM 7878 N N . VAL B 1 422 ? 72.797 35.954 46.457 1.00 26.49 434 VAL B N 1
ATOM 7879 C CA . VAL B 1 422 ? 73.279 36.841 47.503 1.00 26.28 434 VAL B CA 1
ATOM 7880 C C . VAL B 1 422 ? 73.078 38.286 47.046 1.00 26.69 434 VAL B C 1
ATOM 7881 O O . VAL B 1 422 ? 73.013 38.562 45.850 1.00 28.06 434 VAL B O 1
ATOM 7885 N N . THR B 1 423 ? 72.985 39.204 48.013 1.00 26.35 435 THR B N 1
ATOM 7886 C CA . THR B 1 423 ? 72.809 40.616 47.716 1.00 26.21 435 THR B CA 1
ATOM 7887 C C . THR B 1 423 ? 74.089 41.382 48.028 1.00 27.05 435 THR B C 1
ATOM 7888 O O . THR B 1 423 ? 74.698 41.189 49.073 1.00 29.21 435 THR B O 1
ATOM 7892 N N . ASN B 1 424 ? 74.476 42.264 47.106 1.00 27.42 436 ASN B N 1
ATOM 7893 C CA . ASN B 1 424 ? 75.605 43.155 47.284 1.00 27.68 436 ASN B CA 1
ATOM 7894 C C . ASN B 1 424 ? 75.041 44.495 47.757 1.00 28.83 436 ASN B C 1
ATOM 7895 O O . ASN B 1 424 ? 74.465 45.235 46.962 1.00 30.07 436 ASN B O 1
ATOM 7900 N N . PRO B 1 425 ? 75.095 44.805 49.074 1.00 28.79 437 PRO B N 1
ATOM 7901 C CA . PRO B 1 425 ? 74.405 45.968 49.639 1.00 29.56 437 PRO B CA 1
ATOM 7902 C C . PRO B 1 425 ? 75.221 47.259 49.697 1.00 29.48 437 PRO B C 1
ATOM 7903 O O . PRO B 1 425 ? 76.290 47.342 49.104 1.00 30.04 437 PRO B O 1
ATOM 7907 N N . MET B 1 426 ? 74.681 48.270 50.390 1.00 30.46 438 MET B N 1
ATOM 7908 C CA . MET B 1 426 ? 75.256 49.607 50.456 1.00 31.09 438 MET B CA 1
ATOM 7909 C C . MET B 1 426 ? 76.415 49.613 51.448 1.00 32.45 438 MET B C 1
ATOM 7910 O O . MET B 1 426 ? 76.543 48.705 52.266 1.00 32.61 438 MET B O 1
ATOM 7915 N N . GLN B 1 427 ? 77.239 50.665 51.404 1.00 33.34 439 GLN B N 1
ATOM 7916 C CA . GLN B 1 427 ? 78.244 50.849 52.439 1.00 34.13 439 GLN B CA 1
ATOM 7917 C C . GLN B 1 427 ? 77.555 51.280 53.735 1.00 35.38 439 GLN B C 1
ATOM 7918 O O . GLN B 1 427 ? 78.186 51.357 54.784 1.00 37.67 439 GLN B O 1
ATOM 7924 N N . GLU B 1 428 ? 76.250 51.565 53.643 1.00 35.75 440 GLU B N 1
ATOM 7925 C CA . GLU B 1 428 ? 75.413 51.814 54.803 1.00 34.59 440 GLU B CA 1
ATOM 7926 C C . GLU B 1 428 ? 74.783 50.491 55.243 1.00 34.91 440 GLU B C 1
ATOM 7927 O O . GLU B 1 428 ? 73.777 50.053 54.684 1.00 36.46 440 GLU B O 1
ATOM 7933 N N . ALA B 1 429 ? 75.393 49.860 56.255 1.00 34.20 441 ALA B N 1
ATOM 7934 C CA . ALA B 1 429 ? 75.116 48.472 56.600 1.00 33.57 441 ALA B CA 1
ATOM 7935 C C . ALA B 1 429 ? 73.715 48.312 57.187 1.00 32.37 441 ALA B C 1
ATOM 7936 O O . ALA B 1 429 ? 72.977 47.418 56.784 1.00 32.68 441 ALA B O 1
ATOM 7938 N N . GLN B 1 430 ? 73.360 49.180 58.139 1.00 31.72 442 GLN B N 1
ATOM 7939 C CA . GLN B 1 430 ? 72.098 49.050 58.850 1.00 31.19 442 GLN B CA 1
ATOM 7940 C C . GLN B 1 430 ? 70.937 49.226 57.877 1.00 30.04 442 GLN B C 1
ATOM 7941 O O . GLN B 1 430 ? 69.970 48.476 57.935 1.00 30.26 442 GLN B O 1
ATOM 7947 N N . ALA B 1 431 ? 71.058 50.199 56.968 1.00 30.10 443 ALA B N 1
ATOM 7948 C CA . ALA B 1 431 ? 70.004 50.495 56.009 1.00 29.89 443 ALA B CA 1
ATOM 7949 C C . ALA B 1 431 ? 69.845 49.349 55.007 1.00 29.56 443 ALA B C 1
ATOM 7950 O O . ALA B 1 431 ? 68.802 49.233 54.363 1.00 29.96 443 ALA B O 1
ATOM 7952 N N . SER B 1 432 ? 70.878 48.501 54.895 1.00 28.59 444 SER B N 1
ATOM 7953 C CA . SER B 1 432 ? 70.901 47.398 53.946 1.00 27.62 444 SER B CA 1
ATOM 7954 C C . SER B 1 432 ? 69.999 46.261 54.414 1.00 27.56 444 SER B C 1
ATOM 7955 O O . SER B 1 432 ? 69.788 45.295 53.689 1.00 28.84 444 SER B O 1
ATOM 7958 N N . LYS B 1 433 ? 69.452 46.392 55.624 1.00 28.64 445 LYS B N 1
ATOM 7959 C CA . LYS B 1 433 ? 68.676 45.322 56.228 1.00 30.05 445 LYS B CA 1
ATOM 7960 C C . LYS B 1 433 ? 67.368 45.128 55.471 1.00 30.23 445 LYS B C 1
ATOM 7961 O O . LYS B 1 433 ? 66.814 44.029 55.474 1.00 32.70 445 LYS B O 1
ATOM 7967 N N . VAL B 1 434 ? 66.882 46.200 54.835 1.00 29.06 446 VAL B N 1
ATOM 7968 C CA . VAL B 1 434 ? 65.661 46.113 54.050 1.00 29.45 446 VAL B CA 1
ATOM 7969 C C . VAL B 1 434 ? 65.858 45.091 52.933 1.00 30.03 446 VAL B C 1
ATOM 7970 O O . VAL B 1 434 ? 64.972 44.277 52.678 1.00 31.51 446 VAL B O 1
ATOM 7974 N N . ALA B 1 435 ? 67.045 45.114 52.316 1.00 29.95 447 ALA B N 1
ATOM 7975 C CA . ALA B 1 435 ? 67.356 44.256 51.185 1.00 30.02 447 ALA B CA 1
ATOM 7976 C C . ALA B 1 435 ? 67.618 42.823 51.642 1.00 30.42 447 ALA B C 1
ATOM 7977 O O . ALA B 1 435 ? 67.182 41.881 50.977 1.00 30.07 447 ALA B O 1
ATOM 7979 N N . LEU B 1 436 ? 68.339 42.664 52.763 1.00 29.94 448 LEU B N 1
ATOM 7980 C CA . LEU B 1 436 ? 68.658 41.334 53.267 1.00 30.06 448 LEU B CA 1
ATOM 7981 C C . LEU B 1 436 ? 67.353 40.593 53.523 1.00 31.12 448 LEU B C 1
ATOM 7982 O O . LEU B 1 436 ? 67.204 39.430 53.156 1.00 32.41 448 LEU B O 1
ATOM 7987 N N . PHE B 1 437 ? 66.397 41.305 54.127 1.00 30.27 449 PHE B N 1
ATOM 7988 C CA . PHE B 1 437 ? 65.102 40.725 54.413 1.00 28.89 449 PHE B CA 1
ATOM 7989 C C . PHE B 1 437 ? 64.468 40.191 53.129 1.00 29.25 449 PHE B C 1
ATOM 7990 O O . PHE B 1 437 ? 63.997 39.054 53.111 1.00 31.11 449 PHE B O 1
ATOM 7998 N N . ALA B 1 438 ? 64.475 41.008 52.064 1.00 27.74 450 ALA B N 1
ATOM 7999 C CA . ALA B 1 438 ? 63.862 40.642 50.794 1.00 27.72 450 ALA B CA 1
ATOM 8000 C C . ALA B 1 438 ? 64.534 39.404 50.196 1.00 28.22 450 ALA B C 1
ATOM 8001 O O . ALA B 1 438 ? 63.851 38.469 49.780 1.00 27.50 450 ALA B O 1
ATOM 8003 N N . ILE B 1 439 ? 65.875 39.410 50.167 1.00 28.60 451 ILE B N 1
ATOM 8004 C CA . ILE B 1 439 ? 66.677 38.327 49.611 1.00 28.98 451 ILE B CA 1
ATOM 8005 C C . ILE B 1 439 ? 66.480 37.067 50.452 1.00 29.81 451 ILE B C 1
ATOM 8006 O O . ILE B 1 439 ? 66.325 35.974 49.909 1.00 29.69 451 ILE B O 1
ATOM 8011 N N . ALA B 1 440 ? 66.499 37.240 51.779 1.00 29.03 452 ALA B N 1
ATOM 8012 C CA . ALA B 1 440 ? 66.281 36.139 52.695 1.00 29.67 452 ALA B CA 1
ATOM 8013 C C . ALA B 1 440 ? 64.939 35.487 52.380 1.00 31.01 452 ALA B C 1
ATOM 8014 O O . ALA B 1 440 ? 64.869 34.275 52.178 1.00 33.16 452 ALA B O 1
ATOM 8016 N N . ASP B 1 441 ? 63.887 36.309 52.295 1.00 31.96 453 ASP B N 1
ATOM 8017 C CA . ASP B 1 441 ? 62.547 35.804 52.051 1.00 32.23 453 ASP B CA 1
ATOM 8018 C C . ASP B 1 441 ? 62.484 35.132 50.677 1.00 32.81 453 ASP B C 1
ATOM 8019 O O . ASP B 1 441 ? 62.130 33.955 50.580 1.00 33.38 453 ASP B O 1
ATOM 8024 N N . TYR B 1 442 ? 62.848 35.884 49.628 1.00 31.83 454 TYR B N 1
ATOM 8025 C CA . TYR B 1 442 ? 62.802 35.423 48.246 1.00 31.13 454 TYR B CA 1
ATOM 8026 C C . TYR B 1 442 ? 63.722 34.218 48.025 1.00 31.48 454 TYR B C 1
ATOM 8027 O O . TYR B 1 442 ? 63.361 33.272 47.325 1.00 30.21 454 TYR B O 1
ATOM 8036 N N . GLY B 1 443 ? 64.923 34.266 48.612 1.00 31.74 455 GLY B N 1
ATOM 8037 C CA . GLY B 1 443 ? 65.896 33.198 48.444 1.00 33.39 455 GLY B CA 1
ATOM 8038 C C . GLY B 1 443 ? 65.375 31.865 48.974 1.00 35.32 455 GLY B C 1
ATOM 8039 O O . GLY B 1 443 ? 65.780 30.802 48.504 1.00 36.26 455 GLY B O 1
ATOM 8040 N N . TRP B 1 444 ? 64.459 31.943 49.945 1.00 35.87 456 TRP B N 1
ATOM 8041 C CA . TRP B 1 444 ? 63.953 30.759 50.615 1.00 36.93 456 TRP B CA 1
ATOM 8042 C C . TRP B 1 444 ? 62.701 30.236 49.914 1.00 37.33 456 TRP B C 1
ATOM 8043 O O . TRP B 1 444 ? 62.582 29.038 49.660 1.00 35.91 456 TRP B O 1
ATOM 8054 N N . ASN B 1 445 ? 61.764 31.149 49.634 1.00 38.57 457 ASN B N 1
ATOM 8055 C CA . ASN B 1 445 ? 60.519 30.815 48.966 1.00 39.28 457 ASN B CA 1
ATOM 8056 C C . ASN B 1 445 ? 60.324 31.799 47.817 1.00 39.33 457 ASN B C 1
ATOM 8057 O O . ASN B 1 445 ? 60.048 32.974 48.048 1.00 39.14 457 ASN B O 1
ATOM 8062 N N . ARG B 1 446 ? 60.481 31.301 46.585 1.00 39.20 458 ARG B N 1
ATOM 8063 C CA . ARG B 1 446 ? 60.452 32.135 45.394 1.00 38.85 458 ARG B CA 1
ATOM 8064 C C . ARG B 1 446 ? 59.012 32.443 44.999 1.00 37.66 458 ARG B C 1
ATOM 8065 O O . ARG B 1 446 ? 58.642 33.610 44.877 1.00 36.84 458 ARG B O 1
ATOM 8073 N N . ALA B 1 447 ? 58.221 31.380 44.805 1.00 35.56 459 ALA B N 1
ATOM 8074 C CA . ALA B 1 447 ? 56.887 31.482 44.238 1.00 36.30 459 ALA B CA 1
ATOM 8075 C C . ALA B 1 447 ? 55.964 32.344 45.104 1.00 37.40 459 ALA B C 1
ATOM 8076 O O . ALA B 1 447 ? 55.128 33.073 44.569 1.00 36.06 459 ALA B O 1
ATOM 8078 N N . ASP B 1 448 ? 56.130 32.279 46.433 1.00 37.79 460 ASP B N 1
ATOM 8079 C CA . ASP B 1 448 ? 55.243 32.983 47.350 1.00 38.11 460 ASP B CA 1
ATOM 8080 C C . ASP B 1 448 ? 55.843 34.319 47.784 1.00 37.69 460 ASP B C 1
ATOM 8081 O O . ASP B 1 448 ? 55.420 34.888 48.793 1.00 36.92 460 ASP B O 1
ATOM 8086 N N . PHE B 1 449 ? 56.826 34.815 47.027 1.00 36.86 461 PHE B N 1
ATOM 8087 C CA . PHE B 1 449 ? 57.448 36.083 47.367 1.00 36.73 461 PHE B CA 1
ATOM 8088 C C . PHE B 1 449 ? 56.533 37.235 46.951 1.00 37.28 461 PHE B C 1
ATOM 8089 O O . PHE B 1 449 ? 56.383 37.533 45.767 1.00 36.08 461 PHE B O 1
ATOM 8097 N N . ASP B 1 450 ? 55.912 37.866 47.951 1.00 37.60 462 ASP B N 1
ATOM 8098 C CA . ASP B 1 450 ? 55.053 39.010 47.713 1.00 37.69 462 ASP B CA 1
ATOM 8099 C C . ASP B 1 450 ? 55.862 40.282 47.948 1.00 37.43 462 ASP B C 1
ATOM 8100 O O . ASP B 1 450 ? 56.022 40.740 49.079 1.00 36.86 462 ASP B O 1
ATOM 8105 N N . MET B 1 451 ? 56.358 40.833 46.841 1.00 36.50 463 MET B N 1
ATOM 8106 C CA . MET B 1 451 ? 57.169 42.036 46.781 1.00 36.79 463 MET B CA 1
ATOM 8107 C C . MET B 1 451 ? 56.690 43.095 47.782 1.00 36.94 463 MET B C 1
ATOM 8108 O O . MET B 1 451 ? 57.440 43.480 48.682 1.00 33.70 463 MET B O 1
ATOM 8113 N N . ASP B 1 452 ? 55.440 43.561 47.610 1.00 37.68 464 ASP B N 1
ATOM 8114 C CA . ASP B 1 452 ? 54.914 44.725 48.313 1.00 37.62 464 ASP B CA 1
ATOM 8115 C C . ASP B 1 452 ? 54.734 44.431 49.802 1.00 36.23 464 ASP B C 1
ATOM 8116 O O . ASP B 1 452 ? 55.085 45.258 50.642 1.00 36.18 464 ASP B O 1
ATOM 8121 N N . LYS B 1 453 ? 54.175 43.254 50.111 1.00 35.30 465 LYS B N 1
ATOM 8122 C CA . LYS B 1 453 ? 53.836 42.875 51.476 1.00 35.71 465 LYS B CA 1
ATOM 8123 C C . LYS B 1 453 ? 55.110 42.605 52.278 1.00 34.27 465 LYS B C 1
ATOM 8124 O O . LYS B 1 453 ? 55.290 43.143 53.366 1.00 34.14 465 LYS B O 1
ATOM 8130 N N . SER B 1 454 ? 55.993 41.773 51.717 1.00 31.93 466 SER B N 1
ATOM 8131 C CA . SER B 1 454 ? 57.256 41.424 52.337 1.00 29.01 466 SER B CA 1
ATOM 8132 C C . SER B 1 454 ? 58.049 42.680 52.687 1.00 28.54 466 SER B C 1
ATOM 8133 O O . SER B 1 454 ? 58.659 42.745 53.752 1.00 29.09 466 SER B O 1
ATOM 8136 N N . TRP B 1 455 ? 58.041 43.671 51.784 1.00 27.61 467 TRP B N 1
ATOM 8137 C CA . TRP B 1 455 ? 58.753 44.921 52.007 1.00 27.06 467 TRP B CA 1
ATOM 8138 C C . TRP B 1 455 ? 58.181 45.631 53.234 1.00 27.93 467 TRP B C 1
ATOM 8139 O O . TRP B 1 455 ? 58.913 45.939 54.171 1.00 27.34 467 TRP B O 1
ATOM 8150 N N . LYS B 1 456 ? 56.861 45.851 53.229 1.00 29.58 468 LYS B N 1
ATOM 8151 C CA . LYS B 1 456 ? 56.178 46.567 54.294 1.00 32.22 468 LYS B CA 1
ATOM 8152 C C . LYS B 1 456 ? 56.372 45.847 55.629 1.00 33.12 468 LYS B C 1
ATOM 8153 O O . LYS B 1 456 ? 56.664 46.482 56.644 1.00 32.72 468 LYS B O 1
ATOM 8159 N N . ASP B 1 457 ? 56.221 44.517 55.607 1.00 33.48 469 ASP B N 1
ATOM 8160 C CA . ASP B 1 457 ? 56.268 43.698 56.806 1.00 34.61 469 ASP B CA 1
ATOM 8161 C C . ASP B 1 457 ? 57.656 43.748 57.439 1.00 35.42 469 ASP B C 1
ATOM 8162 O O . ASP B 1 457 ? 57.785 43.556 58.643 1.00 38.43 469 ASP B O 1
ATOM 8167 N N . SER B 1 458 ? 58.682 44.023 56.629 1.00 35.44 470 SER B N 1
ATOM 8168 C CA . SER B 1 458 ? 60.060 43.850 57.060 1.00 35.81 470 SER B CA 1
ATOM 8169 C C . SER B 1 458 ? 60.438 44.861 58.139 1.00 35.98 470 SER B C 1
ATOM 8170 O O . SER B 1 458 ? 61.332 44.601 58.945 1.00 38.83 470 SER B O 1
ATOM 8173 N N . PHE B 1 459 ? 59.764 46.014 58.145 1.00 33.10 471 PHE B N 1
ATOM 8174 C CA . PHE B 1 459 ? 60.238 47.144 58.929 1.00 33.43 471 PHE B CA 1
ATOM 8175 C C . PHE B 1 459 ? 60.192 46.876 60.434 1.00 35.30 471 PHE B C 1
ATOM 8176 O O . PHE B 1 459 ? 61.140 47.222 61.140 1.00 35.40 471 PHE B O 1
ATOM 8184 N N . LYS B 1 460 ? 59.109 46.248 60.913 1.00 36.78 472 LYS B N 1
ATOM 8185 C CA . LYS B 1 460 ? 58.951 45.967 62.334 1.00 38.32 472 LYS B CA 1
ATOM 8186 C C . LYS B 1 460 ? 60.128 45.128 62.833 1.00 37.63 472 LYS B C 1
ATOM 8187 O O . LYS B 1 460 ? 60.478 45.192 64.008 1.00 39.85 472 LYS B O 1
ATOM 8193 N N . TYR B 1 461 ? 60.762 44.380 61.923 1.00 36.62 473 TYR B N 1
ATOM 8194 C CA . TYR B 1 461 ? 61.884 43.526 62.281 1.00 35.73 473 TYR B CA 1
ATOM 8195 C C . TYR B 1 461 ? 63.184 44.318 62.291 1.00 36.02 473 TYR B C 1
ATOM 8196 O O . TYR B 1 461 ? 64.051 44.062 63.119 1.00 39.21 473 TYR B O 1
ATOM 8205 N N . ILE B 1 462 ? 63.325 45.259 61.357 1.00 36.38 474 ILE B N 1
ATOM 8206 C CA . ILE B 1 462 ? 64.563 46.015 61.255 1.00 36.68 474 ILE B CA 1
ATOM 8207 C C . ILE B 1 462 ? 64.638 47.018 62.406 1.00 38.66 474 ILE B C 1
ATOM 8208 O O . ILE B 1 462 ? 65.677 47.153 63.045 1.00 39.05 474 ILE B O 1
ATOM 8213 N N . GLU B 1 463 ? 63.511 47.691 62.672 1.00 41.01 475 GLU B N 1
ATOM 8214 C CA . GLU B 1 463 ? 63.428 48.802 63.606 1.00 42.13 475 GLU B CA 1
ATOM 8215 C C . GLU B 1 463 ? 62.129 48.661 64.399 1.00 45.01 475 GLU B C 1
ATOM 8216 O O . GLU B 1 463 ? 61.095 49.193 63.995 1.00 44.86 475 GLU B O 1
ATOM 8222 N N . PRO B 1 464 ? 62.135 47.928 65.541 1.00 48.25 476 PRO B N 1
ATOM 8223 C CA . PRO B 1 464 ? 60.897 47.588 66.249 1.00 46.80 476 PRO B CA 1
ATOM 8224 C C . PRO B 1 464 ? 60.198 48.783 66.896 1.00 47.14 476 PRO B C 1
ATOM 8225 O O . PRO B 1 464 ? 59.006 48.719 67.179 1.00 50.85 476 PRO B O 1
ATOM 8229 N N . ASP B 1 465 ? 60.935 49.878 67.102 1.00 46.54 477 ASP B N 1
ATOM 8230 C CA . ASP B 1 465 ? 60.434 50.985 67.899 1.00 47.11 477 ASP B CA 1
ATOM 8231 C C . ASP B 1 465 ? 59.994 52.145 67.007 1.00 47.23 477 ASP B C 1
ATOM 8232 O O . ASP B 1 465 ? 59.271 53.032 67.460 1.00 50.58 477 ASP B O 1
ATOM 8237 N N . ALA B 1 466 ? 60.441 52.142 65.747 1.00 43.65 478 ALA B N 1
ATOM 8238 C CA . ALA B 1 466 ? 60.171 53.263 64.861 1.00 41.38 478 ALA B CA 1
ATOM 8239 C C . ALA B 1 466 ? 59.856 52.757 63.457 1.00 40.31 478 ALA B C 1
ATOM 8240 O O . ALA B 1 466 ? 60.210 53.398 62.467 1.00 40.88 478 ALA B O 1
ATOM 8242 N N . SER B 1 467 ? 59.176 51.609 63.379 1.00 37.70 479 SER B N 1
ATOM 8243 C CA . SER B 1 467 ? 59.016 50.937 62.101 1.00 37.46 479 SER B CA 1
ATOM 8244 C C . SER B 1 467 ? 58.252 51.810 61.105 1.00 37.22 479 SER B C 1
ATOM 8245 O O . SER B 1 467 ? 58.641 51.878 59.941 1.00 37.84 479 SER B O 1
ATOM 8248 N N . GLU B 1 468 ? 57.194 52.489 61.569 1.00 35.97 480 GLU B N 1
ATOM 8249 C CA . GLU B 1 468 ? 56.385 53.328 60.697 1.00 36.19 480 GLU B CA 1
ATOM 8250 C C . GLU B 1 468 ? 57.249 54.436 60.096 1.00 34.40 480 GLU B C 1
ATOM 8251 O O . GLU B 1 468 ? 57.171 54.708 58.898 1.00 32.14 480 GLU B O 1
ATOM 8257 N N . GLU B 1 469 ? 58.099 55.035 60.939 1.00 34.65 481 GLU B N 1
ATOM 8258 C CA . GLU B 1 469 ? 58.977 56.131 60.556 1.00 33.22 481 GLU B CA 1
ATOM 8259 C C . GLU B 1 469 ? 60.024 55.661 59.551 1.00 32.24 481 GLU B C 1
ATOM 8260 O O . GLU B 1 469 ? 60.343 56.388 58.611 1.00 34.00 481 GLU B O 1
ATOM 8266 N N . LEU B 1 470 ? 60.565 54.456 59.754 1.00 30.49 482 LEU B N 1
ATOM 8267 C CA . LEU B 1 470 ? 61.594 53.960 58.854 1.00 30.06 482 LEU B CA 1
ATOM 8268 C C . LEU B 1 470 ? 60.973 53.597 57.508 1.00 30.01 482 LEU B C 1
ATOM 8269 O O . LEU B 1 470 ? 61.574 53.853 56.470 1.00 31.71 482 LEU B O 1
ATOM 8274 N N . TYR B 1 471 ? 59.764 53.025 57.538 1.00 29.16 483 TYR B N 1
ATOM 8275 C CA . TYR B 1 471 ? 59.012 52.711 56.333 1.00 28.66 483 TYR B CA 1
ATOM 8276 C C . TYR B 1 471 ? 58.732 53.987 55.540 1.00 29.06 483 TYR B C 1
ATOM 8277 O O . TYR B 1 471 ? 58.827 53.975 54.315 1.00 30.07 483 TYR B O 1
ATOM 8286 N N . THR B 1 472 ? 58.407 55.086 56.237 1.00 27.79 484 THR B N 1
ATOM 8287 C CA . THR B 1 472 ? 58.167 56.357 55.571 1.00 27.71 484 THR B CA 1
ATOM 8288 C C . THR B 1 472 ? 59.427 56.791 54.825 1.00 29.19 484 THR B C 1
ATOM 8289 O O . THR B 1 472 ? 59.354 57.240 53.680 1.00 30.43 484 THR B O 1
ATOM 8293 N N . PHE B 1 473 ? 60.583 56.655 55.485 1.00 28.27 485 PHE B N 1
ATOM 8294 C CA . PHE B 1 473 ? 61.845 57.004 54.856 1.00 27.31 485 PHE B CA 1
ATOM 8295 C C . PHE B 1 473 ? 62.029 56.167 53.593 1.00 26.94 485 PHE B C 1
ATOM 8296 O O . PHE B 1 473 ? 62.368 56.694 52.534 1.00 26.20 485 PHE B O 1
ATOM 8304 N N . ALA B 1 474 ? 61.761 54.863 53.712 1.00 26.61 486 ALA B N 1
ATOM 8305 C CA . ALA B 1 474 ? 62.090 53.922 52.656 1.00 26.85 486 ALA B CA 1
ATOM 8306 C C . ALA B 1 474 ? 61.174 54.121 51.447 1.00 27.31 486 ALA B C 1
ATOM 8307 O O . ALA B 1 474 ? 61.508 53.711 50.336 1.00 29.51 486 ALA B O 1
ATOM 8309 N N . LYS B 1 475 ? 60.031 54.781 51.656 1.00 26.00 487 LYS B N 1
ATOM 8310 C CA . LYS B 1 475 ? 59.127 55.049 50.551 1.00 25.55 487 LYS B CA 1
ATOM 8311 C C . LYS B 1 475 ? 59.726 56.109 49.632 1.00 26.23 487 LYS B C 1
ATOM 8312 O O . LYS B 1 475 ? 59.386 56.152 48.452 1.00 27.82 487 LYS B O 1
ATOM 8318 N N . HIS B 1 476 ? 60.618 56.948 50.174 1.00 25.59 488 HIS B N 1
ATOM 8319 C CA . HIS B 1 476 ? 61.119 58.097 49.436 1.00 25.55 488 HIS B CA 1
ATOM 8320 C C . HIS B 1 476 ? 62.621 57.980 49.170 1.00 27.07 488 HIS B C 1
ATOM 8321 O O . HIS B 1 476 ? 63.272 58.968 48.823 1.00 28.43 488 HIS B O 1
ATOM 8328 N N . MET B 1 477 ? 63.159 56.764 49.320 1.00 26.81 489 MET B N 1
ATOM 8329 C CA . MET B 1 477 ? 64.581 56.511 49.162 1.00 26.82 489 MET B CA 1
ATOM 8330 C C . MET B 1 477 ? 64.765 55.128 48.537 1.00 27.60 489 MET B C 1
ATOM 8331 O O . MET B 1 477 ? 64.966 54.144 49.249 1.00 28.55 489 MET B O 1
ATOM 8336 N N . SER B 1 478 ? 64.699 55.057 47.199 1.00 26.97 490 SER B N 1
ATOM 8337 C CA . SER B 1 478 ? 64.782 53.764 46.536 1.00 26.98 490 SER B CA 1
ATOM 8338 C C . SER B 1 478 ? 65.247 53.862 45.080 1.00 27.04 490 SER B C 1
ATOM 8339 O O . SER B 1 478 ? 65.676 52.855 44.522 1.00 26.49 490 SER B O 1
ATOM 8342 N N . ASP B 1 479 ? 65.148 55.051 44.462 1.00 26.09 491 ASP B N 1
ATOM 8343 C CA . ASP B 1 479 ? 65.495 55.193 43.054 1.00 25.26 491 ASP B CA 1
ATOM 8344 C C . ASP B 1 479 ? 66.972 55.563 42.896 1.00 24.75 491 ASP B C 1
ATOM 8345 O O . ASP B 1 479 ? 67.374 56.680 43.226 1.00 22.83 491 ASP B O 1
ATOM 8350 N N . PRO B 1 480 ? 67.817 54.644 42.364 1.00 24.39 492 PRO B N 1
ATOM 8351 C CA . PRO B 1 480 ? 69.239 54.928 42.173 1.00 23.81 492 PRO B CA 1
ATOM 8352 C C . PRO B 1 480 ? 69.549 55.815 40.968 1.00 24.83 492 PRO B C 1
ATOM 8353 O O . PRO B 1 480 ? 70.699 56.208 40.775 1.00 26.00 492 PRO B O 1
ATOM 8357 N N . ALA B 1 481 ? 68.531 56.135 40.160 1.00 24.61 493 ALA B N 1
ATOM 8358 C CA . ALA B 1 481 ? 68.737 56.976 38.989 1.00 25.17 493 ALA B CA 1
ATOM 8359 C C . ALA B 1 481 ? 68.928 58.434 39.411 1.00 26.74 493 ALA B C 1
ATOM 8360 O O . ALA B 1 481 ? 68.414 58.840 40.453 1.00 27.02 493 ALA B O 1
ATOM 8362 N N . PRO B 1 482 ? 69.672 59.276 38.645 1.00 27.74 494 PRO B N 1
ATOM 8363 C CA . PRO B 1 482 ? 70.440 58.832 37.475 1.00 28.57 494 PRO B CA 1
ATOM 8364 C C . PRO B 1 482 ? 71.761 58.137 37.813 1.00 28.93 494 PRO B C 1
ATOM 8365 O O . PRO B 1 482 ? 72.445 58.509 38.760 1.00 29.35 494 PRO B O 1
ATOM 8369 N N . ASN B 1 483 ? 72.104 57.116 37.024 1.00 29.44 495 ASN B N 1
ATOM 8370 C CA . ASN B 1 483 ? 73.326 56.352 37.208 1.00 29.69 495 ASN B CA 1
ATOM 8371 C C . ASN B 1 483 ? 73.752 55.821 35.847 1.00 31.33 495 ASN B C 1
ATOM 8372 O O . ASN B 1 483 ? 72.948 55.768 34.924 1.00 31.93 495 ASN B O 1
ATOM 8377 N N . TRP B 1 484 ? 75.012 55.397 35.758 1.00 35.26 496 TRP B N 1
ATOM 8378 C CA . TRP B 1 484 ? 75.660 55.130 34.488 1.00 38.30 496 TRP B CA 1
ATOM 8379 C C . TRP B 1 484 ? 75.072 53.888 33.816 1.00 36.19 496 TRP B C 1
ATOM 8380 O O . TRP B 1 484 ? 75.092 53.781 32.590 1.00 33.70 496 TRP B O 1
ATOM 8391 N N . HIS B 1 485 ? 74.511 52.979 34.623 1.00 36.15 497 HIS B N 1
ATOM 8392 C CA . HIS B 1 485 ? 74.040 51.683 34.153 1.00 36.79 497 HIS B CA 1
ATOM 8393 C C . HIS B 1 485 ? 72.560 51.722 33.776 1.00 36.14 497 HIS B C 1
ATOM 8394 O O . HIS B 1 485 ? 72.062 50.790 33.153 1.00 36.07 497 HIS B O 1
ATOM 8401 N N . GLY B 1 486 ? 71.852 52.775 34.191 1.00 33.30 498 GLY B N 1
ATOM 8402 C CA . GLY B 1 486 ? 70.463 52.949 33.799 1.00 31.99 498 GLY B CA 1
ATOM 8403 C C . GLY B 1 486 ? 69.484 52.167 34.675 1.00 31.63 498 GLY B C 1
ATOM 8404 O O . GLY B 1 486 ? 68.367 51.877 34.236 1.00 33.05 498 GLY B O 1
ATOM 8405 N N . LEU B 1 487 ? 69.897 51.834 35.909 1.00 28.14 499 LEU B N 1
ATOM 8406 C CA . LEU B 1 487 ? 68.998 51.195 36.859 1.00 26.40 499 LEU B CA 1
ATOM 8407 C C . LEU B 1 487 ? 68.008 52.229 37.385 1.00 27.00 499 LEU B C 1
ATOM 8408 O O . LEU B 1 487 ? 68.389 53.313 37.820 1.00 28.33 499 LEU B O 1
ATOM 8413 N N . SER B 1 488 ? 66.725 51.873 37.328 1.00 27.30 500 SER B N 1
ATOM 8414 C CA . SER B 1 488 ? 65.640 52.779 37.665 1.00 26.82 500 SER B CA 1
ATOM 8415 C C . SER B 1 488 ? 64.604 52.012 38.483 1.00 26.00 500 SER B C 1
ATOM 8416 O O . SER B 1 488 ? 64.100 50.994 38.024 1.00 26.42 500 SER B O 1
ATOM 8419 N N . LEU B 1 489 ? 64.302 52.490 39.694 1.00 25.33 501 LEU B N 1
ATOM 8420 C CA . LEU B 1 489 ? 63.383 51.782 40.572 1.00 25.76 501 LEU B CA 1
ATOM 8421 C C . LEU B 1 489 ? 62.310 52.741 41.087 1.00 27.27 501 LEU B C 1
ATOM 8422 O O . LEU B 1 489 ? 62.521 53.954 41.110 1.00 28.10 501 LEU B O 1
ATOM 8427 N N . GLU B 1 490 ? 61.158 52.184 41.493 1.00 28.37 502 GLU B N 1
ATOM 8428 C CA . GLU B 1 490 ? 60.057 52.960 42.048 1.00 28.67 502 GLU B CA 1
ATOM 8429 C C . GLU B 1 490 ? 60.515 53.732 43.282 1.00 27.64 502 GLU B C 1
ATOM 8430 O O . GLU B 1 490 ? 61.351 53.267 44.054 1.00 27.87 502 GLU B O 1
ATOM 8436 N N . GLU B 1 491 ? 59.927 54.914 43.461 1.00 26.36 503 GLU B N 1
ATOM 8437 C CA . GLU B 1 491 ? 60.129 55.714 44.652 1.00 26.23 503 GLU B CA 1
ATOM 8438 C C . GLU B 1 491 ? 58.928 56.644 44.767 1.00 26.61 503 GLU B C 1
ATOM 8439 O O . GLU B 1 491 ? 58.456 57.160 43.757 1.00 26.25 503 GLU B O 1
ATOM 8445 N N . SER B 1 492 ? 58.428 56.816 45.996 1.00 27.15 504 SER B N 1
ATOM 8446 C CA . SER B 1 492 ? 57.281 57.667 46.283 1.00 29.26 504 SER B CA 1
ATOM 8447 C C . SER B 1 492 ? 56.040 57.185 45.530 1.00 30.78 504 SER B C 1
ATOM 8448 O O . SER B 1 492 ? 55.223 58.009 45.124 1.00 32.07 504 SER B O 1
ATOM 8451 N N . GLU B 1 493 ? 55.897 55.865 45.349 1.00 32.33 505 GLU B N 1
ATOM 8452 C CA . GLU B 1 493 ? 54.835 55.331 44.507 1.00 36.42 505 GLU B CA 1
ATOM 8453 C C . GLU B 1 493 ? 53.455 55.685 45.053 1.00 35.77 505 GLU B C 1
ATOM 8454 O O . GLU B 1 493 ? 52.575 56.102 44.304 1.00 34.66 505 GLU B O 1
ATOM 8460 N N . GLU B 1 494 ? 53.281 55.506 46.364 1.00 36.55 506 GLU B N 1
ATOM 8461 C CA . GLU B 1 494 ? 51.998 55.720 47.007 1.00 38.36 506 GLU B CA 1
ATOM 8462 C C . GLU B 1 494 ? 51.593 57.189 46.903 1.00 36.28 506 GLU B C 1
ATOM 8463 O O . GLU B 1 494 ? 50.420 57.483 46.698 1.00 37.07 506 GLU B O 1
ATOM 8469 N N . LEU B 1 495 ? 52.571 58.098 47.024 1.00 31.87 507 LEU B N 1
ATOM 8470 C CA . LEU B 1 495 ? 52.298 59.524 47.106 1.00 30.01 507 LEU B CA 1
ATOM 8471 C C . LEU B 1 495 ? 52.166 60.148 45.714 1.00 31.31 507 LEU B C 1
ATOM 8472 O O . LEU B 1 495 ? 51.565 61.215 45.569 1.00 31.52 507 LEU B O 1
ATOM 8477 N N . ARG B 1 496 ? 52.717 59.478 44.692 1.00 30.98 508 ARG B N 1
ATOM 8478 C CA . ARG B 1 496 ? 52.799 60.035 43.348 1.00 31.70 508 ARG B CA 1
ATOM 8479 C C . ARG B 1 496 ? 51.443 60.574 42.876 1.00 30.90 508 ARG B C 1
ATOM 8480 O O . ARG B 1 496 ? 51.370 61.720 42.434 1.00 30.09 508 ARG B O 1
ATOM 8488 N N . PRO B 1 497 ? 50.332 59.796 42.939 1.00 30.06 509 PRO B N 1
ATOM 8489 C CA . PRO B 1 497 ? 49.030 60.274 42.464 1.00 29.37 509 PRO B CA 1
ATOM 8490 C C . PRO B 1 497 ? 48.580 61.577 43.124 1.00 28.72 509 PRO B C 1
ATOM 8491 O O . PRO B 1 497 ? 47.995 62.430 42.464 1.00 28.50 509 PRO B O 1
ATOM 8495 N N . VAL B 1 498 ? 48.873 61.725 44.420 1.00 28.78 510 VAL B N 1
ATOM 8496 C CA . VAL B 1 498 ? 48.486 62.903 45.183 1.00 30.96 510 VAL B CA 1
ATOM 8497 C C . VAL B 1 498 ? 49.233 64.135 44.666 1.00 32.91 510 VAL B C 1
ATOM 8498 O O . VAL B 1 498 ? 48.646 65.214 44.577 1.00 34.46 510 VAL B O 1
ATOM 8502 N N . ILE B 1 499 ? 50.519 63.959 44.320 1.00 32.63 511 ILE B N 1
ATOM 8503 C CA . ILE B 1 499 ? 51.379 65.016 43.803 1.00 31.53 511 ILE B CA 1
ATOM 8504 C C . ILE B 1 499 ? 50.883 65.454 42.425 1.00 33.03 511 ILE B C 1
ATOM 8505 O O . ILE B 1 499 ? 50.913 66.640 42.101 1.00 33.84 511 ILE B O 1
ATOM 8510 N N . GLU B 1 500 ? 50.451 64.485 41.611 1.00 35.46 512 GLU B N 1
ATOM 8511 C CA . GLU B 1 500 ? 50.061 64.765 40.239 1.00 38.16 512 GLU B CA 1
ATOM 8512 C C . GLU B 1 500 ? 48.710 65.475 40.225 1.00 38.11 512 GLU B C 1
ATOM 8513 O O . GLU B 1 500 ? 48.451 66.308 39.361 1.00 38.09 512 GLU B O 1
ATOM 8519 N N . GLU B 1 501 ? 47.870 65.163 41.215 1.00 37.66 513 GLU B N 1
ATOM 8520 C CA . GLU B 1 501 ? 46.547 65.753 41.305 1.00 38.13 513 GLU B CA 1
ATOM 8521 C C . GLU B 1 501 ? 46.673 67.228 41.682 1.00 38.89 513 GLU B C 1
ATOM 8522 O O . GLU B 1 501 ? 46.019 68.075 41.072 1.00 38.19 513 GLU B O 1
ATOM 8528 N N . PHE B 1 502 ? 47.533 67.526 42.671 1.00 37.81 514 PHE B N 1
ATOM 8529 C CA . PHE B 1 502 ? 47.766 68.898 43.098 1.00 35.76 514 PHE B CA 1
ATOM 8530 C C . PHE B 1 502 ? 48.407 69.700 41.967 1.00 35.86 514 PHE B C 1
ATOM 8531 O O . PHE B 1 502 ? 48.045 70.855 41.751 1.00 36.25 514 PHE B O 1
ATOM 8539 N N . THR B 1 503 ? 49.336 69.073 41.234 1.00 34.65 515 THR B N 1
ATOM 8540 C CA . THR B 1 503 ? 49.990 69.739 40.116 1.00 35.84 515 THR B CA 1
ATOM 8541 C C . THR B 1 503 ? 48.963 70.060 39.030 1.00 36.60 515 THR B C 1
ATOM 8542 O O . THR B 1 503 ? 48.988 71.147 38.460 1.00 36.00 515 THR B O 1
ATOM 8546 N N . ARG B 1 504 ? 48.063 69.105 38.761 1.00 37.39 516 ARG B N 1
ATOM 8547 C CA . ARG B 1 504 ? 47.035 69.254 37.744 1.00 38.47 516 ARG B CA 1
ATOM 8548 C C . ARG B 1 504 ? 46.178 70.472 38.077 1.00 38.76 516 ARG B C 1
ATOM 8549 O O . ARG B 1 504 ? 46.042 71.383 37.265 1.00 37.41 516 ARG B O 1
ATOM 8557 N N . ARG B 1 505 ? 45.626 70.477 39.295 1.00 41.17 517 ARG B N 1
ATOM 8558 C CA . ARG B 1 505 ? 44.719 71.517 39.751 1.00 42.27 517 ARG B CA 1
ATOM 8559 C C . ARG B 1 505 ? 45.387 72.883 39.645 1.00 43.48 517 ARG B C 1
ATOM 8560 O O . ARG B 1 505 ? 44.780 73.830 39.157 1.00 45.30 517 ARG B O 1
ATOM 8568 N N . LEU B 1 506 ? 46.637 72.963 40.107 1.00 44.94 518 LEU B N 1
ATOM 8569 C CA . LEU B 1 506 ? 47.372 74.215 40.161 1.00 46.10 518 LEU B CA 1
ATOM 8570 C C . LEU B 1 506 ? 47.618 74.737 38.747 1.00 47.08 518 LEU B C 1
ATOM 8571 O O . LEU B 1 506 ? 47.423 75.921 38.485 1.00 47.68 518 LEU B O 1
ATOM 8576 N N . TRP B 1 507 ? 48.014 73.834 37.844 1.00 51.41 519 TRP B N 1
ATOM 8577 C CA . TRP B 1 507 ? 48.411 74.173 36.484 1.00 55.91 519 TRP B CA 1
ATOM 8578 C C . TRP B 1 507 ? 47.189 74.434 35.599 1.00 56.35 519 TRP B C 1
ATOM 8579 O O . TRP B 1 507 ? 47.280 75.189 34.636 1.00 56.12 519 TRP B O 1
ATOM 8590 N N . GLU B 1 508 ? 46.050 73.813 35.926 1.00 57.59 520 GLU B N 1
ATOM 8591 C CA . GLU B 1 508 ? 44.835 73.991 35.144 1.00 59.47 520 GLU B CA 1
ATOM 8592 C C . GLU B 1 508 ? 43.896 74.991 35.818 1.00 59.78 520 GLU B C 1
ATOM 8593 O O . GLU B 1 508 ? 42.688 74.968 35.588 1.00 62.48 520 GLU B O 1
ATOM 8599 N N . LYS B 1 509 ? 44.467 75.858 36.664 1.00 58.10 521 LYS B N 1
ATOM 8600 C CA . LYS B 1 509 ? 43.810 77.055 37.173 1.00 55.13 521 LYS B CA 1
ATOM 8601 C C . LYS B 1 509 ? 42.572 76.718 38.011 1.00 51.33 521 LYS B C 1
ATOM 8602 O O . LYS B 1 509 ? 41.667 77.541 38.131 1.00 54.07 521 LYS B O 1
ATOM 8608 N N . GLU B 1 510 ? 42.547 75.530 38.628 1.00 46.53 522 GLU B N 1
ATOM 8609 C CA . GLU B 1 510 ? 41.479 75.173 39.554 1.00 42.93 522 GLU B CA 1
ATOM 8610 C C . GLU B 1 510 ? 41.883 75.533 40.980 1.00 39.76 522 GLU B C 1
ATOM 8611 O O . GLU B 1 510 ? 43.051 75.795 41.254 1.00 40.93 522 GLU B O 1
ATOM 8617 N N . SER B 1 511 ? 40.898 75.511 41.882 1.00 36.89 523 SER B N 1
ATOM 8618 C CA . SER B 1 511 ? 41.092 75.779 43.297 1.00 36.31 523 SER B CA 1
ATOM 8619 C C . SER B 1 511 ? 41.927 74.673 43.939 1.00 37.07 523 SER B C 1
ATOM 8620 O O . SER B 1 511 ? 41.756 73.495 43.626 1.00 39.56 523 SER B O 1
ATOM 8623 N N . VAL B 1 512 ? 42.812 75.066 44.862 1.00 36.67 524 VAL B N 1
ATOM 8624 C CA . VAL B 1 512 ? 43.639 74.106 45.576 1.00 37.10 524 VAL B CA 1
ATOM 8625 C C . VAL B 1 512 ? 43.301 74.137 47.064 1.00 38.68 524 VAL B C 1
ATOM 8626 O O . VAL B 1 512 ? 43.905 73.391 47.830 1.00 38.90 524 VAL B O 1
ATOM 8630 N N . LEU B 1 513 ? 42.333 74.982 47.460 1.00 40.04 525 LEU B N 1
ATOM 8631 C CA . LEU B 1 513 ? 41.998 75.179 48.866 1.00 42.04 525 LEU B CA 1
ATOM 8632 C C . LEU B 1 513 ? 41.599 73.860 49.533 1.00 44.17 525 LEU B C 1
ATOM 8633 O O . LEU B 1 513 ? 42.091 73.540 50.614 1.00 42.73 525 LEU B O 1
ATOM 8638 N N . ASP B 1 514 ? 40.698 73.102 48.894 1.00 47.49 526 ASP B N 1
ATOM 8639 C CA . ASP B 1 514 ? 40.204 71.856 49.467 1.00 48.72 526 ASP B CA 1
ATOM 8640 C C . ASP B 1 514 ? 41.313 70.806 49.470 1.00 44.96 526 ASP B C 1
ATOM 8641 O O . ASP B 1 514 ? 41.542 70.135 50.478 1.00 40.86 526 ASP B O 1
ATOM 8646 N N . TYR B 1 515 ? 42.004 70.700 48.330 1.00 41.08 527 TYR B N 1
ATOM 8647 C CA . TYR B 1 515 ? 42.919 69.599 48.092 1.00 39.20 527 TYR B CA 1
ATOM 8648 C C . TYR B 1 515 ? 44.221 69.777 48.873 1.00 38.58 527 TYR B C 1
ATOM 8649 O O . TYR B 1 515 ? 44.863 68.794 49.248 1.00 37.51 527 TYR B O 1
ATOM 8658 N N . SER B 1 516 ? 44.591 71.032 49.141 1.00 36.71 528 SER B N 1
ATOM 8659 C CA . SER B 1 516 ? 45.780 71.324 49.922 1.00 35.90 528 SER B CA 1
ATOM 8660 C C . SER B 1 516 ? 45.762 70.568 51.249 1.00 37.39 528 SER B C 1
ATOM 8661 O O . SER B 1 516 ? 46.810 70.115 51.703 1.00 40.87 528 SER B O 1
ATOM 8664 N N . LYS B 1 517 ? 44.575 70.416 51.852 1.00 37.05 529 LYS B N 1
ATOM 8665 C CA . LYS B 1 517 ? 44.461 69.725 53.129 1.00 37.68 529 LYS B CA 1
ATOM 8666 C C . LYS B 1 517 ? 44.924 68.272 52.989 1.00 37.99 529 LYS B C 1
ATOM 8667 O O . LYS B 1 517 ? 45.532 67.728 53.910 1.00 38.26 529 LYS B O 1
ATOM 8669 N N . VAL B 1 518 ? 44.672 67.667 51.818 1.00 36.51 530 VAL B N 1
ATOM 8670 C CA . VAL B 1 518 ? 44.952 66.257 51.586 1.00 36.28 530 VAL B CA 1
ATOM 8671 C C . VAL B 1 518 ? 46.463 66.048 51.493 1.00 36.77 530 VAL B C 1
ATOM 8672 O O . VAL B 1 518 ? 47.013 65.160 52.143 1.00 36.84 530 VAL B O 1
ATOM 8676 N N . ILE B 1 519 ? 47.119 66.881 50.675 1.00 36.34 531 ILE B N 1
ATOM 8677 C CA . ILE B 1 519 ? 48.532 66.727 50.370 1.00 33.18 531 ILE B CA 1
ATOM 8678 C C . ILE B 1 519 ? 49.379 67.246 51.531 1.00 33.56 531 ILE B C 1
ATOM 8679 O O . ILE B 1 519 ? 50.454 66.709 51.784 1.00 34.21 531 ILE B O 1
ATOM 8684 N N . LEU B 1 520 ? 48.882 68.261 52.252 1.00 33.79 532 LEU B N 1
ATOM 8685 C CA . LEU B 1 520 ? 49.581 68.762 53.428 1.00 34.63 532 LEU B CA 1
ATOM 8686 C C . LEU B 1 520 ? 49.675 67.682 54.504 1.00 36.20 532 LEU B C 1
ATOM 8687 O O . LEU B 1 520 ? 50.690 67.579 55.189 1.00 37.82 532 LEU B O 1
ATOM 8692 N N . ASP B 1 521 ? 48.620 66.870 54.631 1.00 38.18 533 ASP B N 1
ATOM 8693 C CA . ASP B 1 521 ? 48.592 65.800 55.614 1.00 39.51 533 ASP B CA 1
ATOM 8694 C C . ASP B 1 521 ? 49.665 64.772 55.284 1.00 36.34 533 ASP B C 1
ATOM 8695 O O . ASP B 1 521 ? 50.325 64.258 56.186 1.00 34.37 533 ASP B O 1
ATOM 8700 N N . GLU B 1 522 ? 49.818 64.494 53.985 1.00 34.48 534 GLU B N 1
ATOM 8701 C CA . GLU B 1 522 ? 50.806 63.535 53.523 1.00 33.75 534 GLU B CA 1
ATOM 8702 C C . GLU B 1 522 ? 52.200 64.027 53.906 1.00 32.01 534 GLU B C 1
ATOM 8703 O O . GLU B 1 522 ? 52.987 63.274 54.476 1.00 29.40 534 GLU B O 1
ATOM 8709 N N . TYR B 1 523 ? 52.480 65.305 53.623 1.00 29.84 535 TYR B N 1
ATOM 8710 C CA . TYR B 1 523 ? 53.816 65.825 53.854 1.00 30.67 535 TYR B CA 1
ATOM 8711 C C . TYR B 1 523 ? 54.077 65.988 55.344 1.00 31.20 535 TYR B C 1
ATOM 8712 O O . TYR B 1 523 ? 55.214 65.823 55.784 1.00 31.95 535 TYR B O 1
ATOM 8721 N N . GLN B 1 524 ? 53.014 66.278 56.104 1.00 30.31 536 GLN B N 1
ATOM 8722 C CA . GLN B 1 524 ? 53.136 66.411 57.545 1.00 31.26 536 GLN B CA 1
ATOM 8723 C C . GLN B 1 524 ? 53.569 65.071 58.139 1.00 32.18 536 GLN B C 1
ATOM 8724 O O . GLN B 1 524 ? 54.339 65.034 59.098 1.00 32.74 536 GLN B O 1
ATOM 8730 N N . GLU B 1 525 ? 53.081 63.977 57.542 1.00 32.45 537 GLU B N 1
ATOM 8731 C CA . GLU B 1 525 ? 53.449 62.635 57.958 1.00 34.03 537 GLU B CA 1
ATOM 8732 C C . GLU B 1 525 ? 54.947 62.425 57.732 1.00 34.96 537 GLU B C 1
ATOM 8733 O O . GLU B 1 525 ? 55.634 61.894 58.607 1.00 36.42 537 GLU B O 1
ATOM 8739 N N . ILE B 1 526 ? 55.447 62.856 56.563 1.00 32.80 538 ILE B N 1
ATOM 8740 C CA . ILE B 1 526 ? 56.857 62.730 56.237 1.00 31.11 538 ILE B CA 1
ATOM 8741 C C . ILE B 1 526 ? 57.663 63.568 57.231 1.00 31.38 538 ILE B C 1
ATOM 8742 O O . ILE B 1 526 ? 58.684 63.112 57.746 1.00 30.45 538 ILE B O 1
ATOM 8747 N N . LEU B 1 527 ? 57.165 64.772 57.535 1.00 30.55 539 LEU B N 1
ATOM 8748 C CA . LEU B 1 527 ? 57.868 65.683 58.425 1.00 31.16 539 LEU B CA 1
ATOM 8749 C C . LEU B 1 527 ? 57.915 65.126 59.850 1.00 32.41 539 LEU B C 1
ATOM 8750 O O . LEU B 1 527 ? 58.952 65.204 60.515 1.00 32.45 539 LEU B O 1
ATOM 8755 N N . ASP B 1 528 ? 56.799 64.546 60.309 1.00 32.84 540 ASP B N 1
ATOM 8756 C CA . ASP B 1 528 ? 56.739 63.983 61.650 1.00 33.79 540 ASP B CA 1
ATOM 8757 C C . ASP B 1 528 ? 57.759 62.852 61.787 1.00 33.65 540 ASP B C 1
ATOM 8758 O O . ASP B 1 528 ? 58.500 62.799 62.767 1.00 34.59 540 ASP B O 1
ATOM 8763 N N . ALA B 1 529 ? 57.811 61.968 60.783 1.00 32.44 541 ALA B N 1
ATOM 8764 C CA . ALA B 1 529 ? 58.712 60.828 60.797 1.00 31.43 541 ALA B CA 1
ATOM 8765 C C . ALA B 1 529 ? 60.163 61.285 60.978 1.00 31.66 541 ALA B C 1
ATOM 8766 O O . ALA B 1 529 ? 60.921 60.689 61.747 1.00 31.55 541 ALA B O 1
ATOM 8768 N N . THR B 1 530 ? 60.547 62.356 60.277 1.00 29.84 542 THR B N 1
ATOM 8769 C CA . THR B 1 530 ? 61.919 62.830 60.344 1.00 30.50 542 THR B CA 1
ATOM 8770 C C . THR B 1 530 ? 62.200 63.421 61.726 1.00 31.34 542 THR B C 1
ATOM 8771 O O . THR B 1 530 ? 63.348 63.435 62.173 1.00 29.33 542 THR B O 1
ATOM 8775 N N . ASN B 1 531 ? 61.141 63.897 62.397 1.00 32.08 543 ASN B N 1
ATOM 8776 C CA . ASN B 1 531 ? 61.290 64.567 63.679 1.00 32.09 543 ASN B CA 1
ATOM 8777 C C . ASN B 1 531 ? 61.218 63.577 64.840 1.00 32.92 543 ASN B C 1
ATOM 8778 O O . ASN B 1 531 ? 61.794 63.839 65.893 1.00 33.65 543 ASN B O 1
ATOM 8783 N N . ASN B 1 532 ? 60.558 62.431 64.637 1.00 32.16 544 ASN B N 1
ATOM 8784 C CA . ASN B 1 532 ? 60.284 61.525 65.743 1.00 34.34 544 ASN B CA 1
ATOM 8785 C C . ASN B 1 532 ? 61.288 60.374 65.801 1.00 35.32 544 ASN B C 1
ATOM 8786 O O . ASN B 1 532 ? 61.396 59.708 66.831 1.00 34.76 544 ASN B O 1
ATOM 8791 N N . PHE B 1 533 ? 62.019 60.156 64.698 1.00 35.57 545 PHE B N 1
ATOM 8792 C CA . PHE B 1 533 ? 62.798 58.941 64.513 1.00 33.83 545 PHE B CA 1
ATOM 8793 C C . PHE B 1 533 ? 63.873 58.791 65.593 1.00 34.22 545 PHE B C 1
ATOM 8794 O O . PHE B 1 533 ? 63.977 57.735 66.219 1.00 32.51 545 PHE B O 1
ATOM 8802 N N . ALA B 1 534 ? 64.667 59.850 65.804 1.00 34.55 546 ALA B N 1
ATOM 8803 C CA . ALA B 1 534 ? 65.799 59.801 66.718 1.00 37.27 546 ALA B CA 1
ATOM 8804 C C . ALA B 1 534 ? 65.339 59.455 68.137 1.00 40.62 546 ALA B C 1
ATOM 8805 O O . ALA B 1 534 ? 66.028 58.721 68.846 1.00 43.88 546 ALA B O 1
ATOM 8807 N N . THR B 1 535 ? 64.165 59.966 68.535 1.00 41.01 547 THR B N 1
ATOM 8808 C CA . THR B 1 535 ? 63.605 59.706 69.855 1.00 39.54 547 THR B CA 1
ATOM 8809 C C . THR B 1 535 ? 63.113 58.265 69.959 1.00 38.24 547 THR B C 1
ATOM 8810 O O . THR B 1 535 ? 63.304 57.622 70.986 1.00 38.48 547 THR B O 1
ATOM 8814 N N . LYS B 1 536 ? 62.478 57.765 68.896 1.00 38.47 548 LYS B N 1
ATOM 8815 C CA . LYS B 1 536 ? 61.783 56.491 68.969 1.00 39.14 548 LYS B CA 1
ATOM 8816 C C . LYS B 1 536 ? 62.760 55.328 68.843 1.00 40.57 548 LYS B C 1
ATOM 8817 O O . LYS B 1 536 ? 62.597 54.330 69.535 1.00 42.82 548 LYS B O 1
ATOM 8823 N N . SER B 1 537 ? 63.767 55.465 67.970 1.00 41.45 549 SER B N 1
ATOM 8824 C CA . SER B 1 537 ? 64.693 54.378 67.684 1.00 43.12 549 SER B CA 1
ATOM 8825 C C . SER B 1 537 ? 65.718 54.234 68.806 1.00 43.80 549 SER B C 1
ATOM 8826 O O . SER B 1 537 ? 66.207 55.231 69.331 1.00 43.56 549 SER B O 1
ATOM 8829 N N . LYS B 1 538 ? 66.058 52.985 69.142 1.00 45.35 550 LYS B N 1
ATOM 8830 C CA . LYS B 1 538 ? 67.092 52.736 70.133 1.00 50.21 550 LYS B CA 1
ATOM 8831 C C . LYS B 1 538 ? 68.313 52.087 69.483 1.00 49.31 550 LYS B C 1
ATOM 8832 O O . LYS B 1 538 ? 69.088 51.410 70.157 1.00 52.33 550 LYS B O 1
ATOM 8838 N N . ASN B 1 539 ? 68.493 52.337 68.178 1.00 47.13 551 ASN B N 1
ATOM 8839 C CA . ASN B 1 539 ? 69.576 51.758 67.397 1.00 44.42 551 ASN B CA 1
ATOM 8840 C C . ASN B 1 539 ? 70.511 52.866 66.916 1.00 43.48 551 ASN B C 1
ATOM 8841 O O . ASN B 1 539 ? 70.230 53.514 65.910 1.00 43.80 551 ASN B O 1
ATOM 8846 N N . GLU B 1 540 ? 71.638 53.042 67.621 1.00 44.06 552 GLU B N 1
ATOM 8847 C CA . GLU B 1 540 ? 72.542 54.165 67.401 1.00 47.32 552 GLU B CA 1
ATOM 8848 C C . GLU B 1 540 ? 73.253 54.073 66.052 1.00 44.20 552 GLU B C 1
ATOM 8849 O O . GLU B 1 540 ? 73.517 55.098 65.424 1.00 40.98 552 GLU B O 1
ATOM 8855 N N . LEU B 1 541 ? 73.576 52.845 65.629 1.00 43.24 553 LEU B N 1
ATOM 8856 C CA . LEU B 1 541 ? 74.288 52.614 64.383 1.00 42.15 553 LEU B CA 1
ATOM 8857 C C . LEU B 1 541 ? 73.421 53.023 63.190 1.00 41.38 553 LEU B C 1
ATOM 8858 O O . LEU B 1 541 ? 73.917 53.663 62.263 1.00 40.17 553 LEU B O 1
ATOM 8863 N N . LEU B 1 542 ? 72.131 52.650 63.225 1.00 37.05 554 LEU B N 1
ATOM 8864 C CA . LEU B 1 542 ? 71.175 53.016 62.191 1.00 35.58 554 LEU B CA 1
ATOM 8865 C C . LEU B 1 542 ? 70.996 54.536 62.160 1.00 36.64 554 LEU B C 1
ATOM 8866 O O . LEU B 1 542 ? 70.975 55.142 61.085 1.00 36.73 554 LEU B O 1
ATOM 8871 N N . LYS B 1 543 ? 70.893 55.140 63.351 1.00 35.43 555 LYS B N 1
ATOM 8872 C CA . LYS B 1 543 ? 70.593 56.555 63.488 1.00 35.29 555 LYS B CA 1
ATOM 8873 C C . LYS B 1 543 ? 71.695 57.421 62.880 1.00 35.70 555 LYS B C 1
ATOM 8874 O O . LYS B 1 543 ? 71.397 58.350 62.129 1.00 37.06 555 LYS B O 1
ATOM 8880 N N . SER B 1 544 ? 72.958 57.118 63.201 1.00 35.13 556 SER B N 1
ATOM 8881 C CA . SER B 1 544 ? 74.057 57.979 62.784 1.00 35.90 556 SER B CA 1
ATOM 8882 C C . SER B 1 544 ? 74.379 57.766 61.305 1.00 33.62 556 SER B C 1
ATOM 8883 O O . SER B 1 544 ? 74.863 58.674 60.634 1.00 31.38 556 SER B O 1
ATOM 8886 N N . GLU B 1 545 ? 74.079 56.558 60.822 1.00 33.36 557 GLU B N 1
ATOM 8887 C CA . GLU B 1 545 ? 74.280 56.140 59.447 1.00 34.27 557 GLU B CA 1
ATOM 8888 C C . GLU B 1 545 ? 73.361 56.929 58.510 1.00 35.28 557 GLU B C 1
ATOM 8889 O O . GLU B 1 545 ? 73.828 57.509 57.532 1.00 34.86 557 GLU B O 1
ATOM 8895 N N . ILE B 1 546 ? 72.053 56.967 58.812 1.00 34.68 558 ILE B N 1
ATOM 8896 C CA . ILE B 1 546 ? 71.075 57.485 57.862 1.00 32.79 558 ILE B CA 1
ATOM 8897 C C . ILE B 1 546 ? 70.731 58.952 58.139 1.00 31.79 558 ILE B C 1
ATOM 8898 O O . ILE B 1 546 ? 69.948 59.536 57.397 1.00 31.62 558 ILE B O 1
ATOM 8903 N N . LYS B 1 547 ? 71.331 59.552 59.176 1.00 31.03 559 LYS B N 1
ATOM 8904 C CA . LYS B 1 547 ? 70.958 60.880 59.653 1.00 31.50 559 LYS B CA 1
ATOM 8905 C C . LYS B 1 547 ? 70.948 61.912 58.525 1.00 31.10 559 LYS B C 1
ATOM 8906 O O . LYS B 1 547 ? 70.036 62.735 58.444 1.00 31.67 559 LYS B O 1
ATOM 8912 N N . GLY B 1 548 ? 71.983 61.876 57.680 1.00 29.65 560 GLY B N 1
ATOM 8913 C CA . GLY B 1 548 ? 72.116 62.794 56.561 1.00 28.67 560 GLY B CA 1
ATOM 8914 C C . GLY B 1 548 ? 70.919 62.737 55.616 1.00 28.23 560 GLY B C 1
ATOM 8915 O O . GLY B 1 548 ? 70.462 63.766 55.127 1.00 27.42 560 GLY B O 1
ATOM 8916 N N . TRP B 1 549 ? 70.414 61.523 55.365 1.00 28.47 561 TRP B N 1
ATOM 8917 C CA . TRP B 1 549 ? 69.304 61.358 54.442 1.00 28.17 561 TRP B CA 1
ATOM 8918 C C . TRP B 1 549 ? 68.011 61.844 55.091 1.00 28.48 561 TRP B C 1
ATOM 8919 O O . TRP B 1 549 ? 67.166 62.430 54.415 1.00 28.80 561 TRP B O 1
ATOM 8930 N N . VAL B 1 550 ? 67.896 61.638 56.411 1.00 27.53 562 VAL B N 1
ATOM 8931 C CA . VAL B 1 550 ? 66.733 62.085 57.159 1.00 28.36 562 VAL B CA 1
ATOM 8932 C C . VAL B 1 550 ? 66.713 63.613 57.197 1.00 28.49 562 VAL B C 1
ATOM 8933 O O . VAL B 1 550 ? 65.652 64.218 57.046 1.00 27.68 562 VAL B O 1
ATOM 8937 N N . ASP B 1 551 ? 67.898 64.220 57.363 1.00 28.96 563 ASP B N 1
ATOM 8938 C CA . ASP B 1 551 ? 68.045 65.668 57.400 1.00 29.29 563 ASP B CA 1
ATOM 8939 C C . ASP B 1 551 ? 67.610 66.272 56.065 1.00 28.07 563 ASP B C 1
ATOM 8940 O O . ASP B 1 551 ? 66.955 67.310 56.027 1.00 26.93 563 ASP B O 1
ATOM 8945 N N . SER B 1 552 ? 67.989 65.616 54.967 1.00 27.12 564 SER B N 1
ATOM 8946 C CA . SER B 1 552 ? 67.623 66.107 53.650 1.00 26.50 564 SER B CA 1
ATOM 8947 C C . SER B 1 552 ? 66.111 66.001 53.453 1.00 25.56 564 SER B C 1
ATOM 8948 O O . SER B 1 552 ? 65.483 66.948 52.986 1.00 25.27 564 SER B O 1
ATOM 8951 N N . LEU B 1 553 ? 65.534 64.854 53.835 1.00 24.13 565 LEU B N 1
ATOM 8952 C CA . LEU B 1 553 ? 64.120 64.612 53.605 1.00 23.84 565 LEU B CA 1
ATOM 8953 C C . LEU B 1 553 ? 63.286 65.615 54.403 1.00 24.44 565 LEU B C 1
ATOM 8954 O O . LEU B 1 553 ? 62.248 66.075 53.924 1.00 22.79 565 LEU B O 1
ATOM 8959 N N . ARG B 1 554 ? 63.776 65.966 55.602 1.00 24.98 566 ARG B N 1
ATOM 8960 C CA . ARG B 1 554 ? 63.093 66.917 56.462 1.00 25.94 566 ARG B CA 1
ATOM 8961 C C . ARG B 1 554 ? 62.962 68.248 55.727 1.00 26.48 566 ARG B C 1
ATOM 8962 O O . ARG B 1 554 ? 61.879 68.831 55.683 1.00 25.79 566 ARG B O 1
ATOM 8970 N N . ASP B 1 555 ? 64.072 68.683 55.120 1.00 27.29 567 ASP B N 1
ATOM 8971 C CA . ASP B 1 555 ? 64.132 69.947 54.407 1.00 29.27 567 ASP B CA 1
ATOM 8972 C C . ASP B 1 555 ? 63.242 69.900 53.166 1.00 28.14 567 ASP B C 1
ATOM 8973 O O . ASP B 1 555 ? 62.600 70.901 52.857 1.00 28.31 567 ASP B O 1
ATOM 8978 N N . LEU B 1 556 ? 63.188 68.745 52.480 1.00 25.92 568 LEU B N 1
ATOM 8979 C CA . LEU B 1 556 ? 62.298 68.582 51.337 1.00 25.12 568 LEU B CA 1
ATOM 8980 C C . LEU B 1 556 ? 60.850 68.748 51.790 1.00 25.16 568 LEU B C 1
ATOM 8981 O O . LEU B 1 556 ? 60.058 69.407 51.115 1.00 24.39 568 LEU B O 1
ATOM 8986 N N . ALA B 1 557 ? 60.512 68.129 52.929 1.00 25.90 569 ALA B N 1
ATOM 8987 C CA . ALA B 1 557 ? 59.148 68.174 53.435 1.00 27.12 569 ALA B CA 1
ATOM 8988 C C . ALA B 1 557 ? 58.795 69.607 53.831 1.00 27.87 569 ALA B C 1
ATOM 8989 O O . ALA B 1 557 ? 57.715 70.092 53.501 1.00 28.18 569 ALA B O 1
ATOM 8991 N N . GLU B 1 558 ? 59.734 70.294 54.491 1.00 28.15 570 GLU B N 1
ATOM 8992 C CA . GLU B 1 558 ? 59.486 71.658 54.920 1.00 29.02 570 GLU B CA 1
ATOM 8993 C C . GLU B 1 558 ? 59.337 72.550 53.690 1.00 29.33 570 GLU B C 1
ATOM 8994 O O . GLU B 1 558 ? 58.508 73.460 53.675 1.00 31.34 570 GLU B O 1
ATOM 9000 N N . SER B 1 559 ? 60.112 72.245 52.645 1.00 27.87 571 SER B N 1
ATOM 9001 C CA . SER B 1 559 ? 60.079 73.031 51.422 1.00 27.14 571 SER B CA 1
ATOM 9002 C C . SER B 1 559 ? 58.707 72.929 50.758 1.00 27.35 571 SER B C 1
ATOM 9003 O O . SER B 1 559 ? 58.139 73.942 50.358 1.00 27.32 571 SER B O 1
ATOM 9006 N N . THR B 1 560 ? 58.188 71.699 50.649 1.00 26.54 572 THR B N 1
ATOM 9007 C CA . THR B 1 560 ? 56.955 71.448 49.921 1.00 26.10 572 THR B CA 1
ATOM 9008 C C . THR B 1 560 ? 55.781 72.082 50.667 1.00 26.37 572 THR B C 1
ATOM 9009 O O . THR B 1 560 ? 54.904 72.687 50.051 1.00 25.57 572 THR B O 1
ATOM 9013 N N . ILE B 1 561 ? 55.782 71.937 51.998 1.00 26.48 573 ILE B N 1
ATOM 9014 C CA . ILE B 1 561 ? 54.755 72.533 52.837 1.00 26.41 573 ILE B CA 1
ATOM 9015 C C . ILE B 1 561 ? 54.745 74.044 52.604 1.00 27.64 573 ILE B C 1
ATOM 9016 O O . ILE B 1 561 ? 53.683 74.651 52.493 1.00 28.22 573 ILE B O 1
ATOM 9021 N N . ALA B 1 562 ? 55.935 74.635 52.456 1.00 27.74 574 ALA B N 1
ATOM 9022 C CA . ALA B 1 562 ? 56.019 76.075 52.273 1.00 27.50 574 ALA B CA 1
ATOM 9023 C C . ALA B 1 562 ? 55.393 76.488 50.944 1.00 27.04 574 ALA B C 1
ATOM 9024 O O . ALA B 1 562 ? 54.606 77.428 50.908 1.00 28.26 574 ALA B O 1
ATOM 9026 N N . TYR B 1 563 ? 55.740 75.782 49.861 1.00 26.91 575 TYR B N 1
ATOM 9027 C CA . TYR B 1 563 ? 55.266 76.134 48.529 1.00 26.24 575 TYR B CA 1
ATOM 9028 C C . TYR B 1 563 ? 53.747 75.967 48.428 1.00 26.49 575 TYR B C 1
ATOM 9029 O O . TYR B 1 563 ? 53.066 76.772 47.789 1.00 25.50 575 TYR B O 1
ATOM 9038 N N . ILE B 1 564 ? 53.222 74.904 49.050 1.00 25.92 576 ILE B N 1
ATOM 9039 C CA . ILE B 1 564 ? 51.797 74.629 48.998 1.00 26.31 576 ILE B CA 1
ATOM 9040 C C . ILE B 1 564 ? 51.057 75.767 49.698 1.00 28.67 576 ILE B C 1
ATOM 9041 O O . ILE B 1 564 ? 50.100 76.314 49.141 1.00 29.47 576 ILE B O 1
ATOM 9046 N N . ASN B 1 565 ? 51.527 76.126 50.905 1.00 28.82 577 ASN B N 1
ATOM 9047 C CA . ASN B 1 565 ? 50.972 77.245 51.653 1.00 29.09 577 ASN B CA 1
ATOM 9048 C C . ASN B 1 565 ? 51.029 78.505 50.798 1.00 29.82 577 ASN B C 1
ATOM 9049 O O . ASN B 1 565 ? 50.090 79.296 50.807 1.00 33.75 577 ASN B O 1
ATOM 9054 N N . SER B 1 566 ? 52.129 78.668 50.056 1.00 27.99 578 SER B N 1
ATOM 9055 C CA . SER B 1 566 ? 52.283 79.803 49.165 1.00 27.62 578 SER B CA 1
ATOM 9056 C C . SER B 1 566 ? 51.161 79.804 48.129 1.00 27.73 578 SER B C 1
ATOM 9057 O O . SER B 1 566 ? 50.511 80.826 47.931 1.00 29.77 578 SER B O 1
ATOM 9060 N N . ALA B 1 567 ? 50.939 78.655 47.480 1.00 27.87 579 ALA B N 1
ATOM 9061 C CA . ALA B 1 567 ? 49.911 78.529 46.458 1.00 27.51 579 ALA B CA 1
ATOM 9062 C C . ALA B 1 567 ? 48.550 78.863 47.064 1.00 28.67 579 ALA B C 1
ATOM 9063 O O . ALA B 1 567 ? 47.741 79.540 46.429 1.00 29.13 579 ALA B O 1
ATOM 9065 N N . VAL B 1 568 ? 48.332 78.393 48.301 1.00 28.75 580 VAL B N 1
ATOM 9066 C CA . VAL B 1 568 ? 47.066 78.547 48.996 1.00 29.91 580 VAL B CA 1
ATOM 9067 C C . VAL B 1 568 ? 46.865 80.009 49.380 1.00 31.45 580 VAL B C 1
ATOM 9068 O O . VAL B 1 568 ? 45.800 80.568 49.131 1.00 32.79 580 VAL B O 1
ATOM 9072 N N . ALA B 1 569 ? 47.891 80.620 49.984 1.00 32.07 581 ALA B N 1
ATOM 9073 C CA . ALA B 1 569 ? 47.808 82.012 50.395 1.00 33.28 581 ALA B CA 1
ATOM 9074 C C . ALA B 1 569 ? 47.577 82.902 49.176 1.00 36.23 581 ALA B C 1
ATOM 9075 O O . ALA B 1 569 ? 46.910 83.933 49.265 1.00 36.50 581 ALA B O 1
ATOM 9077 N N . PHE B 1 570 ? 48.106 82.472 48.026 1.00 40.12 582 PHE B N 1
ATOM 9078 C CA . PHE B 1 570 ? 47.980 83.229 46.793 1.00 44.13 582 PHE B CA 1
ATOM 9079 C C . PHE B 1 570 ? 46.535 83.198 46.294 1.00 45.61 582 PHE B C 1
ATOM 9080 O O . PHE B 1 570 ? 46.024 84.198 45.791 1.00 46.03 582 PHE B O 1
ATOM 9088 N N . GLU B 1 571 ? 45.878 82.044 46.440 1.00 44.86 583 GLU B N 1
ATOM 9089 C CA . GLU B 1 571 ? 44.506 81.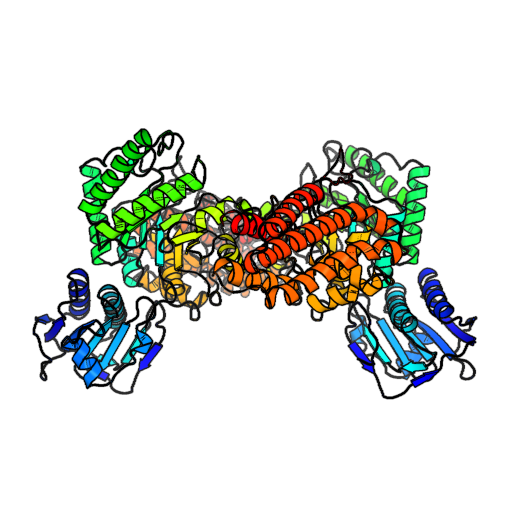897 45.986 1.00 45.71 583 GLU B CA 1
ATOM 9090 C C . GLU B 1 571 ? 43.565 82.666 46.915 1.00 44.46 583 GLU B C 1
ATOM 9091 O O . GLU B 1 571 ? 42.499 83.100 46.486 1.00 43.47 583 GLU B O 1
ATOM 9097 N N . LYS B 1 572 ? 43.968 82.829 48.183 1.00 40.08 584 LYS B N 1
ATOM 9098 C CA . LYS B 1 572 ? 43.162 83.526 49.172 1.00 38.99 584 LYS B CA 1
ATOM 9099 C C . LYS B 1 572 ? 43.349 85.038 49.058 1.00 40.66 584 LYS B C 1
ATOM 9100 O O . LYS B 1 572 ? 42.634 85.791 49.714 1.00 42.63 584 LYS B O 1
ATOM 9106 N N . GLY B 1 573 ? 44.335 85.469 48.260 1.00 41.66 585 GLY B N 1
ATOM 9107 C CA . GLY B 1 573 ? 44.620 86.880 48.051 1.00 40.61 585 GLY B CA 1
ATOM 9108 C C . GLY B 1 573 ? 45.564 87.477 49.098 1.00 42.42 585 GLY B C 1
ATOM 9109 O O . GLY B 1 573 ? 45.702 88.696 49.172 1.00 44.93 585 GLY B O 1
ATOM 9110 N N . ASN B 1 574 ? 46.220 86.624 49.896 1.00 41.45 586 ASN B N 1
ATOM 9111 C CA . ASN B 1 574 ? 47.174 87.082 50.897 1.00 41.47 586 ASN B CA 1
ATOM 9112 C C . ASN B 1 574 ? 48.570 87.157 50.274 1.00 41.14 586 ASN B C 1
ATOM 9113 O O . ASN B 1 574 ? 49.405 86.285 50.506 1.00 41.28 586 ASN B O 1
ATOM 9118 N N . TYR B 1 575 ? 48.821 88.217 49.496 1.00 40.64 587 TYR B N 1
ATOM 9119 C CA . TYR B 1 575 ? 49.961 88.260 48.592 1.00 40.39 587 TYR B CA 1
ATOM 9120 C C . TYR B 1 575 ? 51.283 88.302 49.351 1.00 39.40 587 TYR B C 1
ATOM 9121 O O . TYR B 1 575 ? 52.233 87.627 48.955 1.00 39.98 587 TYR B O 1
ATOM 9130 N N . GLU B 1 576 ? 51.328 89.089 50.433 1.00 38.31 588 GLU B N 1
ATOM 9131 C CA . GLU B 1 576 ? 52.534 89.234 51.232 1.00 38.77 588 GLU B CA 1
ATOM 9132 C C . GLU B 1 576 ? 52.934 87.876 51.805 1.00 38.58 588 GLU B C 1
ATOM 9133 O O . GLU B 1 576 ? 54.101 87.493 51.745 1.00 38.88 588 GLU B O 1
ATOM 9139 N N . GLU B 1 577 ? 51.951 87.148 52.340 1.00 39.02 589 GLU B N 1
ATOM 9140 C CA . GLU B 1 577 ? 52.231 85.870 52.972 1.00 41.30 589 GLU B CA 1
ATOM 9141 C C . GLU B 1 577 ? 52.597 84.818 51.925 1.00 36.91 589 GLU B C 1
ATOM 9142 O O . GLU B 1 577 ? 53.471 83.989 52.169 1.00 34.93 589 GLU B O 1
ATOM 9148 N N . ALA B 1 578 ? 51.945 84.878 50.759 1.00 34.10 590 ALA B N 1
ATOM 9149 C CA . ALA B 1 578 ? 52.222 83.946 49.677 1.00 34.47 590 ALA B CA 1
ATOM 9150 C C . ALA B 1 578 ? 53.697 84.031 49.292 1.00 34.51 590 ALA B C 1
ATOM 9151 O O . ALA B 1 578 ? 54.326 83.011 49.006 1.00 33.60 590 ALA B O 1
ATOM 9153 N N . MET B 1 579 ? 54.229 85.260 49.316 1.00 33.29 591 MET B N 1
ATOM 9154 C CA . MET B 1 579 ? 55.612 85.537 48.970 1.00 33.59 591 MET B CA 1
ATOM 9155 C C . MET B 1 579 ? 56.537 85.115 50.113 1.00 33.26 591 MET B C 1
ATOM 9156 O O . MET B 1 579 ? 57.631 84.607 49.869 1.00 33.08 591 MET B O 1
ATOM 9161 N N . LYS B 1 580 ? 56.089 85.303 51.360 1.00 32.14 592 LYS B N 1
ATOM 9162 C CA . LYS B 1 580 ? 56.877 84.871 52.503 1.00 32.98 592 LYS B CA 1
ATOM 9163 C C . LYS B 1 580 ? 57.071 83.353 52.460 1.00 33.22 592 LYS B C 1
ATOM 9164 O O . LYS B 1 580 ? 58.179 82.871 52.689 1.00 34.94 592 LYS B O 1
ATOM 9170 N N . TYR B 1 581 ? 56.000 82.604 52.153 1.00 30.58 593 TYR B N 1
ATOM 9171 C CA . TYR B 1 581 ? 56.052 81.148 52.119 1.00 29.91 593 TYR B CA 1
ATOM 9172 C C . TYR B 1 581 ? 56.901 80.665 50.941 1.00 29.99 593 TYR B C 1
ATOM 9173 O O . TYR B 1 581 ? 57.589 79.649 51.035 1.00 28.96 593 TYR B O 1
ATOM 9182 N N . TYR B 1 582 ? 56.828 81.395 49.824 1.00 28.85 594 TYR B N 1
ATOM 9183 C CA . TYR B 1 582 ? 57.563 81.018 48.632 1.00 28.76 594 TYR B CA 1
ATOM 9184 C C . TYR B 1 582 ? 59.066 81.082 48.913 1.00 29.32 594 TYR B C 1
ATOM 9185 O O . TYR B 1 582 ? 59.808 80.169 48.559 1.00 29.53 594 TYR B O 1
ATOM 9194 N N . VAL B 1 583 ? 59.496 82.168 49.563 1.00 27.81 595 VAL B N 1
ATOM 9195 C CA . VAL B 1 583 ? 60.892 82.392 49.899 1.00 25.57 595 VAL B CA 1
ATOM 9196 C C . VAL B 1 583 ? 61.356 81.284 50.842 1.00 25.44 595 VAL B C 1
ATOM 9197 O O . VAL B 1 583 ? 62.453 80.754 50.683 1.00 25.77 595 VAL B O 1
ATOM 9201 N N . LEU B 1 584 ? 60.500 80.917 51.802 1.00 24.74 596 LEU B N 1
ATOM 9202 C CA . LEU B 1 584 ? 60.831 79.851 52.732 1.00 25.08 596 LEU B CA 1
ATOM 9203 C C . LEU B 1 584 ? 60.995 78.545 51.952 1.00 25.93 596 LEU B C 1
ATOM 9204 O O . LEU B 1 584 ? 61.900 77.758 52.220 1.00 25.33 596 LEU B O 1
ATOM 9209 N N . GLY B 1 585 ? 60.125 78.342 50.957 1.00 27.19 597 GLY B N 1
ATOM 9210 C CA . GLY B 1 585 ? 60.232 77.201 50.063 1.00 27.74 597 GLY B CA 1
ATOM 9211 C C . GLY B 1 585 ? 61.605 77.139 49.397 1.00 27.40 597 GLY B C 1
ATOM 9212 O O . GLY B 1 585 ? 62.242 76.088 49.393 1.00 27.10 597 GLY B O 1
ATOM 9213 N N . GLU B 1 586 ? 62.045 78.288 48.867 1.00 26.77 598 GLU B N 1
ATOM 9214 C CA . GLU B 1 586 ? 63.325 78.424 48.192 1.00 27.56 598 GLU B CA 1
ATOM 9215 C C . GLU B 1 586 ? 64.462 78.036 49.139 1.00 29.19 598 GLU B C 1
ATOM 9216 O O . GLU B 1 586 ? 65.338 77.257 48.764 1.00 29.64 598 GLU B O 1
ATOM 9222 N N . GLU B 1 587 ? 64.422 78.565 50.371 1.00 30.58 599 GLU B N 1
ATOM 9223 C CA . GLU B 1 587 ? 65.482 78.371 51.350 1.00 31.20 599 GLU B CA 1
ATOM 9224 C C . GLU B 1 587 ? 65.511 76.923 51.840 1.00 31.85 599 GLU B C 1
ATOM 9225 O O . GLU B 1 587 ? 66.590 76.373 52.056 1.00 32.56 599 GLU B O 1
ATOM 9231 N N . GLU B 1 588 ? 64.333 76.308 52.013 1.00 32.35 600 GLU B N 1
ATOM 9232 C CA . GLU B 1 588 ? 64.267 74.955 52.543 1.00 32.82 600 GLU B CA 1
ATOM 9233 C C . GLU B 1 588 ? 64.763 73.947 51.505 1.00 30.84 600 GLU B C 1
ATOM 9234 O O . GLU B 1 588 ? 65.287 72.896 51.863 1.00 30.15 600 GLU B O 1
ATOM 9240 N N . TYR B 1 589 ? 64.622 74.273 50.217 1.00 29.19 601 TYR B N 1
ATOM 9241 C CA . TYR B 1 589 ? 65.181 73.395 49.200 1.00 28.17 601 TYR B CA 1
ATOM 9242 C C . TYR B 1 589 ? 66.709 73.487 49.191 1.00 27.57 601 TYR B C 1
ATOM 9243 O O . TYR B 1 589 ? 67.380 72.460 49.117 1.00 27.27 601 TYR B O 1
ATOM 9252 N N . THR B 1 590 ? 67.255 74.708 49.263 1.00 25.28 602 THR B N 1
ATOM 9253 C CA . THR B 1 590 ? 68.698 74.872 49.357 1.00 25.98 602 THR B CA 1
ATOM 9254 C C . THR B 1 590 ? 69.235 74.097 50.559 1.00 26.05 602 THR B C 1
ATOM 9255 O O . THR B 1 590 ? 70.278 73.452 50.470 1.00 25.37 602 THR B O 1
ATOM 9259 N N . ALA B 1 591 ? 68.497 74.153 51.674 1.00 25.87 603 ALA B N 1
ATOM 9260 C CA . ALA B 1 591 ? 68.903 73.489 52.900 1.00 26.04 603 ALA B CA 1
ATOM 9261 C C . ALA B 1 591 ? 68.998 71.977 52.701 1.00 26.42 603 ALA B C 1
ATOM 9262 O O . ALA B 1 591 ? 69.850 71.333 53.313 1.00 29.41 603 ALA B O 1
ATOM 9264 N N . SER B 1 592 ? 68.131 71.417 51.849 1.00 25.30 604 SER B N 1
ATOM 9265 C CA . SER B 1 592 ? 68.087 69.976 51.647 1.00 26.33 604 SER B CA 1
ATOM 9266 C C . SER B 1 592 ? 69.351 69.490 50.945 1.00 26.79 604 SER B C 1
ATOM 9267 O O . SER B 1 592 ? 69.633 68.293 50.949 1.00 26.94 604 SER B O 1
ATOM 9270 N N . ARG B 1 593 ? 70.090 70.428 50.339 1.00 27.03 605 ARG B N 1
ATOM 9271 C CA . ARG B 1 593 ? 71.270 70.097 49.557 1.00 28.35 605 ARG B CA 1
ATOM 9272 C C . ARG B 1 593 ? 72.552 70.368 50.346 1.00 28.76 605 ARG B C 1
ATOM 9273 O O . ARG B 1 593 ? 73.644 70.275 49.789 1.00 30.78 605 ARG B O 1
ATOM 9281 N N . SER B 1 594 ? 72.426 70.653 51.647 1.00 28.11 606 SER B N 1
ATOM 9282 C CA . SER B 1 594 ? 73.544 71.191 52.405 1.00 29.06 606 SER B CA 1
ATOM 9283 C C . SER B 1 594 ? 74.186 70.154 53.332 1.00 29.93 606 SER B C 1
ATOM 9284 O O . SER B 1 594 ? 75.084 70.498 54.094 1.00 29.75 606 SER B O 1
ATOM 9287 N N . HIS B 1 595 ? 73.727 68.896 53.285 1.00 30.06 607 HIS B N 1
ATOM 9288 C CA . HIS B 1 595 ? 74.206 67.880 54.214 1.00 29.53 607 HIS B CA 1
ATOM 9289 C C . HIS B 1 595 ? 75.302 67.041 53.561 1.00 29.10 607 HIS B C 1
ATOM 9290 O O . HIS B 1 595 ? 75.417 67.004 52.335 1.00 27.10 607 HIS B O 1
ATOM 9297 N N . ARG B 1 596 ? 76.115 66.385 54.399 1.00 27.72 608 ARG B N 1
ATOM 9298 C CA . ARG B 1 596 ? 77.266 65.643 53.911 1.00 27.44 608 ARG B CA 1
ATOM 9299 C C . ARG B 1 596 ? 77.341 64.298 54.622 1.00 27.66 608 ARG B C 1
ATOM 9300 O O . ARG B 1 596 ? 76.879 64.162 55.752 1.00 28.62 608 ARG B O 1
ATOM 9308 N N . THR B 1 597 ? 77.899 63.306 53.922 1.00 27.89 609 THR B N 1
ATOM 9309 C CA . THR B 1 597 ? 78.087 61.966 54.455 1.00 28.63 609 THR B CA 1
ATOM 9310 C C . THR B 1 597 ? 79.410 61.416 53.931 1.00 28.73 609 THR B C 1
ATOM 9311 O O . THR B 1 597 ? 79.868 61.812 52.860 1.00 26.78 609 THR B O 1
ATOM 9315 N N . PRO B 1 598 ? 80.055 60.482 54.668 1.00 29.86 610 PRO B N 1
ATOM 9316 C CA . PRO B 1 598 ? 81.387 59.996 54.299 1.00 30.19 610 PRO B CA 1
ATOM 9317 C C . PRO B 1 598 ? 81.362 59.046 53.100 1.00 30.99 610 PRO B C 1
ATOM 9318 O O . PRO B 1 598 ? 80.541 58.133 53.040 1.00 30.62 610 PRO B O 1
ATOM 9322 N N . VAL B 1 599 ? 82.247 59.296 52.131 1.00 32.11 611 VAL B N 1
ATOM 9323 C CA . VAL B 1 599 ? 82.586 58.306 51.119 1.00 34.45 611 VAL B CA 1
ATOM 9324 C C . VAL B 1 599 ? 84.095 58.089 51.156 1.00 36.90 611 VAL B C 1
ATOM 9325 O O . VAL B 1 599 ? 84.829 58.868 51.758 1.00 35.16 611 VAL B O 1
ATOM 9329 N N . ILE B 1 600 ? 84.552 57.036 50.476 1.00 42.48 612 ILE B N 1
ATOM 9330 C CA . ILE B 1 600 ? 85.979 56.817 50.326 1.00 46.96 612 ILE B CA 1
ATOM 9331 C C . ILE B 1 600 ? 86.578 58.031 49.620 1.00 49.89 612 ILE B C 1
ATOM 9332 O O . ILE B 1 600 ? 86.126 58.422 48.547 1.00 56.29 612 ILE B O 1
ATOM 9337 N N . ASN B 1 601 ? 87.559 58.659 50.268 1.00 53.32 613 ASN B N 1
ATOM 9338 C CA . ASN B 1 601 ? 88.278 59.787 49.691 1.00 59.72 613 ASN B CA 1
ATOM 9339 C C . ASN B 1 601 ? 87.395 61.035 49.616 1.00 58.57 613 ASN B C 1
ATOM 9340 O O . ASN B 1 601 ? 87.486 61.794 48.652 1.00 63.29 613 ASN B O 1
ATOM 9345 N N . GLY B 1 602 ? 86.551 61.262 50.632 1.00 52.98 614 GLY B N 1
ATOM 9346 C CA . GLY B 1 602 ? 85.918 62.565 50.772 1.00 47.64 614 GLY B CA 1
ATOM 9347 C C . GLY B 1 602 ? 84.468 62.512 51.249 1.00 45.90 614 GLY B C 1
ATOM 9348 O O . GLY B 1 602 ? 84.122 61.718 52.125 1.00 45.07 614 GLY B O 1
ATOM 9349 N N . GLN B 1 603 ? 83.638 63.390 50.665 1.00 43.61 615 GLN B N 1
ATOM 9350 C CA . GLN B 1 603 ? 82.274 63.611 51.124 1.00 41.50 615 GLN B CA 1
ATOM 9351 C C . GLN B 1 603 ? 81.286 63.517 49.962 1.00 38.10 615 GLN B C 1
ATOM 9352 O O . GLN B 1 603 ? 81.638 63.740 48.806 1.00 35.90 615 GLN B O 1
ATOM 9358 N N . SER B 1 604 ? 80.042 63.163 50.301 1.00 35.87 616 SER B N 1
ATOM 9359 C CA . SER B 1 604 ? 78.943 63.058 49.354 1.00 33.93 616 SER B CA 1
ATOM 9360 C C . SER B 1 604 ? 77.734 63.809 49.914 1.00 32.21 616 SER B C 1
ATOM 9361 O O . SER B 1 604 ? 77.539 63.866 51.130 1.00 30.71 616 SER B O 1
ATOM 9364 N N . ARG B 1 605 ? 76.940 64.389 49.006 1.00 29.76 617 ARG B N 1
ATOM 9365 C CA . ARG B 1 605 ? 75.712 65.083 49.357 1.00 27.55 617 ARG B CA 1
ATOM 9366 C C . ARG B 1 605 ? 74.567 64.077 49.306 1.00 26.45 617 ARG B C 1
ATOM 9367 O O . ARG B 1 605 ? 74.219 63.613 48.227 1.00 28.87 617 ARG B O 1
ATOM 9375 N N . PRO B 1 606 ? 73.955 63.683 50.446 1.00 24.36 618 PRO B N 1
ATOM 9376 C CA . PRO B 1 606 ? 72.794 62.799 50.399 1.00 24.57 618 PRO B CA 1
ATOM 9377 C C . PRO B 1 606 ? 71.653 63.519 49.683 1.00 24.87 618 PRO B C 1
ATOM 9378 O O . PRO B 1 606 ? 71.500 64.733 49.817 1.00 24.11 618 PRO B O 1
ATOM 9382 N N . GLU B 1 607 ? 70.886 62.758 48.891 1.00 24.87 619 GLU B N 1
ATOM 9383 C CA . GLU B 1 607 ? 69.826 63.316 48.064 1.00 24.15 619 GLU B CA 1
ATOM 9384 C C . GLU B 1 607 ? 68.711 62.282 47.897 1.00 23.24 619 GLU B C 1
ATOM 9385 O O . GLU B 1 607 ? 68.602 61.643 46.851 1.00 22.58 619 GLU B O 1
ATOM 9391 N N . PRO B 1 608 ? 67.855 62.081 48.926 1.00 22.89 620 PRO B N 1
ATOM 9392 C CA . PRO B 1 608 ? 66.652 61.255 48.779 1.00 22.63 620 PRO B CA 1
ATOM 9393 C C . PRO B 1 608 ? 65.573 62.018 48.015 1.00 22.67 620 PRO B C 1
ATOM 9394 O O . PRO B 1 608 ? 65.717 63.214 47.783 1.00 23.01 620 PRO B O 1
ATOM 9398 N N . GLY B 1 609 ? 64.498 61.314 47.639 1.00 22.40 621 GLY B N 1
ATOM 9399 C CA . GLY B 1 609 ? 63.304 61.927 47.078 1.00 22.30 621 GLY B CA 1
ATOM 9400 C C . GLY B 1 609 ? 63.520 62.513 45.682 1.00 22.79 621 GLY B C 1
ATOM 9401 O O . GLY B 1 609 ? 62.980 63.573 45.368 1.00 22.88 621 GLY B O 1
ATOM 9402 N N . THR B 1 610 ? 64.280 61.802 44.840 1.00 22.36 622 THR B N 1
ATOM 9403 C CA . THR B 1 610 ? 64.675 62.335 43.547 1.00 22.61 622 THR B CA 1
ATOM 9404 C C . THR B 1 610 ? 63.660 61.986 42.464 1.00 22.72 622 THR B C 1
ATOM 9405 O O . THR B 1 610 ? 63.573 62.696 41.466 1.00 24.08 622 THR B O 1
ATOM 9409 N N . ARG B 1 611 ? 62.900 60.905 42.646 1.00 22.10 623 ARG B N 1
ATOM 9410 C CA . ARG B 1 611 ? 62.003 60.471 41.586 1.00 22.78 623 ARG B CA 1
ATOM 9411 C C . ARG B 1 611 ? 60.780 61.384 41.466 1.00 23.55 623 ARG B C 1
ATOM 9412 O O . ARG B 1 611 ? 60.326 61.650 40.352 1.00 24.31 623 ARG B O 1
ATOM 9420 N N . HIS B 1 612 ? 60.235 61.849 42.602 1.00 23.94 624 HIS B N 1
ATOM 9421 C CA . HIS B 1 612 ? 59.017 62.648 42.563 1.00 22.78 624 HIS B CA 1
ATOM 9422 C C . HIS B 1 612 ? 59.075 63.874 43.467 1.00 23.13 624 HIS B C 1
ATOM 9423 O O . HIS B 1 612 ? 58.496 64.898 43.120 1.00 24.29 624 HIS B O 1
ATOM 9430 N N . LEU B 1 613 ? 59.736 63.771 44.627 1.00 22.51 625 LEU B N 1
ATOM 9431 C CA . LEU B 1 613 ? 59.606 64.838 45.610 1.00 22.00 625 LEU B CA 1
ATOM 9432 C C . LEU B 1 613 ? 60.250 66.116 45.078 1.00 22.62 625 LEU B C 1
ATOM 9433 O O . LEU B 1 613 ? 59.602 67.163 45.024 1.00 23.52 625 LEU B O 1
ATOM 9438 N N . ILE B 1 614 ? 61.517 66.004 44.661 1.00 22.26 626 ILE B N 1
ATOM 9439 C CA . ILE B 1 614 ? 62.283 67.142 44.188 1.00 21.89 626 ILE B CA 1
ATOM 9440 C C . ILE B 1 614 ? 61.658 67.683 42.901 1.00 22.80 626 ILE B C 1
ATOM 9441 O O . ILE B 1 614 ? 61.486 68.896 42.769 1.00 23.66 626 ILE B O 1
ATOM 9446 N N . PRO B 1 615 ? 61.293 66.837 41.907 1.00 22.98 627 PRO B N 1
ATOM 9447 C CA . PRO B 1 615 ? 60.572 67.327 40.727 1.00 23.01 627 PRO B CA 1
ATOM 9448 C C . PRO B 1 615 ? 59.322 68.141 41.053 1.00 23.21 627 PRO B C 1
ATOM 9449 O O . PRO B 1 615 ? 59.050 69.141 40.385 1.00 23.95 627 PRO B O 1
ATOM 9453 N N . PHE B 1 616 ? 58.599 67.733 42.103 1.00 22.52 628 PHE B N 1
ATOM 9454 C CA . PHE B 1 616 ? 57.400 68.436 42.531 1.00 23.55 628 PHE B CA 1
ATOM 9455 C C . PHE B 1 616 ? 57.760 69.829 43.043 1.00 24.23 628 PHE B C 1
ATOM 9456 O O . PHE B 1 616 ? 57.088 70.802 42.711 1.00 24.06 628 PHE B O 1
ATOM 9464 N N . ILE B 1 617 ? 58.832 69.910 43.841 1.00 24.92 629 ILE B N 1
ATOM 9465 C CA . ILE B 1 617 ? 59.331 71.174 44.363 1.00 24.59 629 ILE B CA 1
ATOM 9466 C C . ILE B 1 617 ? 59.683 72.098 43.200 1.00 25.53 629 ILE B C 1
ATOM 9467 O O . ILE B 1 617 ? 59.332 73.277 43.207 1.00 26.01 629 ILE B O 1
ATOM 9472 N N . LYS B 1 618 ? 60.365 71.551 42.192 1.00 27.04 630 LYS B N 1
ATOM 9473 C CA . LYS B 1 618 ? 60.764 72.348 41.043 1.00 28.76 630 LYS B CA 1
ATOM 9474 C C . LYS B 1 618 ? 59.533 72.839 40.283 1.00 29.00 630 LYS B C 1
ATOM 9475 O O . LYS B 1 618 ? 59.556 73.928 39.722 1.00 29.48 630 LYS B O 1
ATOM 9481 N N . ASP B 1 619 ? 58.468 72.030 40.275 1.00 30.71 631 ASP B N 1
ATOM 9482 C CA . ASP B 1 619 ? 57.224 72.388 39.613 1.00 32.06 631 ASP B CA 1
ATOM 9483 C C . ASP B 1 619 ? 56.546 73.513 40.387 1.00 32.13 631 ASP B C 1
ATOM 9484 O O . ASP B 1 619 ? 56.186 74.538 39.811 1.00 34.24 631 ASP B O 1
ATOM 9489 N N . LEU B 1 620 ? 56.384 73.304 41.699 1.00 29.94 632 LEU B N 1
ATOM 9490 C CA . LEU B 1 620 ? 55.813 74.312 42.571 1.00 28.35 632 LEU B CA 1
ATOM 9491 C C . LEU B 1 620 ? 56.549 75.634 42.368 1.00 29.51 632 LEU B C 1
ATOM 9492 O O . LEU B 1 620 ? 55.909 76.664 42.175 1.00 30.79 632 LEU B O 1
ATOM 9497 N N . SER B 1 621 ? 57.888 75.576 42.335 1.00 30.40 633 SER B N 1
ATOM 9498 C CA . SER B 1 621 ? 58.743 76.741 42.149 1.00 30.82 633 SER B CA 1
ATOM 9499 C C . SER B 1 621 ? 58.471 77.455 40.822 1.00 30.23 633 SER B C 1
ATOM 9500 O O . SER B 1 621 ? 58.305 78.671 40.814 1.00 31.09 633 SER B O 1
ATOM 9503 N N . LYS B 1 622 ? 58.429 76.711 39.704 1.00 29.79 634 LYS B N 1
ATOM 9504 C CA . LYS B 1 622 ? 58.253 77.314 38.387 1.00 29.44 634 LYS B CA 1
ATOM 9505 C C . LYS B 1 622 ? 56.844 77.896 38.247 1.00 29.41 634 LYS B C 1
ATOM 9506 O O . LYS B 1 622 ? 56.687 79.006 37.749 1.00 29.41 634 LYS B O 1
ATOM 9508 N N . ILE B 1 623 ? 55.827 77.150 38.700 1.00 29.31 635 ILE B N 1
ATOM 9509 C CA . ILE B 1 623 ? 54.444 77.512 38.428 1.00 28.91 635 ILE B CA 1
ATOM 9510 C C . ILE B 1 623 ? 54.025 78.689 39.306 1.00 30.86 635 ILE B C 1
ATOM 9511 O O . ILE B 1 623 ? 53.434 79.642 38.806 1.00 32.85 635 ILE B O 1
ATOM 9516 N N . ILE B 1 624 ? 54.314 78.610 40.611 1.00 31.03 636 ILE B N 1
ATOM 9517 C CA . ILE B 1 624 ? 53.881 79.643 41.540 1.00 31.24 636 ILE B CA 1
ATOM 9518 C C . ILE B 1 624 ? 54.662 80.925 41.258 1.00 34.58 636 ILE B C 1
ATOM 9519 O O . ILE B 1 624 ? 54.164 82.017 41.520 1.00 35.31 636 ILE B O 1
ATOM 9524 N N . GLY B 1 625 ? 55.866 80.780 40.688 1.00 36.67 637 GLY B N 1
ATOM 9525 C CA . GLY B 1 625 ? 56.747 81.905 40.430 1.00 40.00 637 GLY B CA 1
ATOM 9526 C C . GLY B 1 625 ? 56.440 82.647 39.129 1.00 45.66 637 GLY B C 1
ATOM 9527 O O . GLY B 1 625 ? 57.000 83.714 38.896 1.00 46.87 637 GLY B O 1
ATOM 9528 N N . ASP B 1 626 ? 55.567 82.085 38.280 1.00 53.06 638 ASP B N 1
ATOM 9529 C CA . ASP B 1 626 ? 55.275 82.694 36.987 1.00 62.57 638 ASP B CA 1
ATOM 9530 C C . ASP B 1 626 ? 53.942 83.446 37.025 1.00 71.90 638 ASP B C 1
ATOM 9531 O O . ASP B 1 626 ? 53.494 83.955 35.998 1.00 76.17 638 ASP B O 1
ATOM 9533 N N . ASN B 1 627 ? 53.331 83.529 38.217 1.00 82.46 639 ASN B N 1
ATOM 9534 C CA . ASN B 1 627 ? 52.118 84.303 38.455 1.00 83.69 639 ASN B CA 1
ATOM 9535 C C . ASN B 1 627 ? 52.441 85.802 38.369 1.00 86.11 639 ASN B C 1
ATOM 9536 O O . ASN B 1 627 ? 52.724 86.398 39.436 1.00 88.92 639 ASN B O 1
#

Nearest PDB structures (foldseek):
  6pwi-assembly2_B  TM=1.002E+00  e=0.000E+00  Clostridium perfringens ATCC 13124
  6pv4-assembly2_B  TM=9.562E-01  e=1.263E-58  Clostridium perfringens ATCC 13124
  6pv4-assembly3_C  TM=9.555E-01  e=1.474E-58  Clostridium perfringens ATCC 13124
  6pv4-assembly4_D  TM=9.500E-01  e=1.213E-57  Clostridium perfringens ATCC 13124
  5fl0-assembly2_B  TM=9.148E-01  e=4.871E-43  Bacteroides thetaiotaomicron

Sequence (1193 aa):
DEYEIYPIPQSIKYDNSIVTLGTDANVVFEEGIDEATKNRLLEVLSIKGINHEESNEIKEDKTNFLIGINNSEGVVDKYFTDNNLVNDSHFENHDAHVVSVKGNVIAVLGKNTDSAFYGITSLKAIFNQLEGNELKELLIEDYSDGQWRGFIEGYYGIPWSNENRKDLMKFGGDFKMNSYIFAPKDDQYHSLKWREPYPAEKLAEIKEMVDVGIATKNKFIWTIHPFLKDGMNFGSEESYKADLEKIIAKFEQLYSVGVRQFGVLADDAEGEANNQVKLMEDLEKWRLQKGDVYEFIFVPKVYTKESAGGDVNNEYLKTIGTMPETIDIMWTGDVILGYVTQETFEFFEEAVGRQAFMWLNWPVNDINNKRLLMGKGEMLDPTVTNFKGIVTNPMQEAQASKVALFAIADYGWNRADFDMDKSWKDSFKYIEPDASEELYTFAKHMSDPAPNWWHGLSLEESEELRPVIEEFTRRLWEKESVLDYSKVILDEYQEILDATNNFATKSKNELLKSEIKGWVDSLRDLAESTIAYINSAVAFEKGNYEEAMKYYVLGEEEYTASRSHRTPVINGQSRPEPGTRHLIPFIKDLSKIIGDNGDEYEIYPIPQSIKYDNSIVTLGTDANVVFEEGIDEATKNRLLEVLSIKGINHEESNEIKEDKTNFLIGINNSEGVVDKYFTDNNLVNDSHFENHDAHVVSVKGNVIAVLGKNTDSAFYGITSLKAIFNQLEGNELKELLIEDYSDGQWRGFIEGYYGIPWSNENRKDLMKFGGDFKMNSYIFAPKDDQYHSLKWREPYPAEKLAEIKEMVDVGIATKNKFIWTIHPFLKDGMNFGSEESYKADLEKIIAKFEQLYSVGVRQFGVLADDAEGEANNQVKLMEDLEKWRLQKGDVYEFIFVPKVYTKESAGGDVNNEYLKTIGTMPETIDIMWTGDVILGYVTQETFEFFEEAVGRQAFMWLNWPVNDINNKRLLMGKGEMLDPTVTNFKGIVTNPMQEAQASKVALFAIADYGWNRADFDMDKSWKDSFKYIEPDASEELYTFAKHMSDPAPNWHGLSLEESEELRPVIEEFTRRLWEKESVLDYSKVILDEYQEILDATNNFATKSKNELLKSEIKGWVDSLRDLAESTIAYINSAVAFEKGNYEEAMKYYVLGEEEYTASRSHRTPVINGQSRPEPGTRHLIPFIKDLSKIIGDN

Solvent-accessible surface area: 47235 Å² total; per-residue (Å²): 164,116,34,51,6,9,0,50,12,41,37,55,121,51,86,107,51,90,13,88,7,28,95,73,2,4,0,0,18,12,180,46,7,51,117,10,0,51,87,12,0,57,79,0,1,80,63,57,52,10,93,76,133,104,35,108,96,70,65,97,127,72,10,0,0,0,0,0,28,26,105,56,159,23,54,0,11,124,21,5,97,96,75,130,35,37,96,93,79,19,13,135,52,88,23,0,0,0,0,3,3,106,37,53,12,1,0,0,2,0,69,59,25,30,0,0,0,6,0,0,4,0,0,28,27,0,2,97,75,18,117,40,80,102,1,53,20,8,38,0,33,0,59,2,46,0,40,14,0,0,0,0,3,7,12,158,15,60,50,8,56,42,114,16,19,52,40,0,0,123,17,0,2,35,15,2,1,7,0,0,0,8,5,5,93,84,23,72,54,2,19,101,84,2,64,88,93,11,61,85,75,32,30,59,84,6,89,100,4,4,62,36,0,87,58,13,22,0,35,5,0,0,0,0,16,0,12,40,94,92,8,15,74,48,70,59,92,80,29,13,50,49,11,32,129,95,0,44,57,4,0,57,34,0,37,85,16,18,1,66,1,0,0,0,4,0,53,55,4,120,58,61,17,107,41,3,11,90,0,0,84,31,0,15,119,11,31,117,150,66,67,76,8,90,37,1,0,0,6,0,103,18,59,5,32,75,69,2,13,0,23,11,47,24,125,30,0,120,32,0,18,93,4,30,162,52,0,0,0,1,0,5,0,58,61,68,9,2,86,3,44,58,112,0,0,87,10,0,72,87,7,9,64,28,64,0,0,0,30,0,13,5,0,4,2,46,24,13,41,58,2,2,1,1,8,30,1,57,4,6,54,48,103,1,99,15,6,44,0,1,0,0,5,0,0,25,12,2,1,0,0,15,4,1,1,3,9,0,1,1,0,1,0,2,15,81,71,12,76,63,76,111,2,40,121,15,1,2,91,67,8,2,101,61,0,27,125,14,0,25,10,1,0,44,8,2,5,4,0,3,66,8,230,79,10,10,11,6,53,3,1,69,136,10,60,68,28,10,87,52,0,25,92,66,14,142,100,134,70,56,0,67,124,49,4,146,68,0,40,98,66,0,79,102,5,20,62,5,5,80,60,6,66,122,92,3,163,38,118,57,0,37,87,34,2,124,10,2,9,16,3,0,60,15,1,1,56,0,0,25,2,5,0,39,0,4,20,5,80,73,130,30,72,136,64,83,6,117,140,64,62,71,77,0,84,106,32,42,93,30,3,97,70,43,121,12,88,20,117,138,39,129,15,56,1,26,2,0,20,22,20,1,13,32,2,4,88,44,1,30,128,16,18,63,114,62,132,115,101,39,52,7,9,0,54,14,44,35,60,129,51,85,118,41,120,17,87,12,30,97,80,1,1,0,3,28,16,118,38,12,50,134,14,0,68,82,13,0,54,70,0,1,80,66,59,53,9,98,94,54,111,32,111,59,60,84,106,100,81,13,0,1,0,1,0,30,36,132,56,99,21,60,0,10,43,43,6,96,119,85,94,47,37,73,100,85,20,20,154,51,85,27,0,0,0,0,2,4,49,46,57,18,5,0,0,6,0,77,61,26,31,0,0,1,9,0,0,3,1,0,30,27,0,3,98,71,21,116,49,68,54,4,54,27,7,34,0,36,0,57,1,47,0,42,13,0,0,0,0,2,6,10,160,16,60,46,8,56,40,110,17,20,51,47,0,0,60,15,1,2,41,13,3,1,9,1,0,0,8,5,5,86,84,24,71,46,2,18,123,82,3,70,86,90,12,49,77,119,31,28,55,83,6,99,100,3,3,62,37,0,84,57,12,22,0,35,6,0,0,0,0,16,0,13,42,156,96,7,14,76,51,74,56,116,149,28,8,128,46,8,28,98,93,0,43,58,3,0,55,33,0,36,88,18,18,1,69,1,0,0,0,5,0,52,60,3,108,59,64,15,108,42,2,13,72,0,0,82,36,0,15,141,11,30,118,153,66,69,76,8,87,39,0,1,0,5,0,94,18,58,5,33,80,68,2,13,0,24,9,46,23,129,32,0,105,35,0,18,91,3,29,160,58,0,0,0,2,0,5,0,56,60,72,11,2,86,3,42,57,110,1,0,88,9,0,71,84,8,9,65,26,60,0,0,0,29,0,13,4,0,3,2,46,33,10,45,58,3,1,1,0,8,28,1,53,4,7,50,50,109,1,99,13,6,47,0,1,0,0,4,0,0,25,13,1,1,1,0,14,3,1,0,2,8,0,1,1,0,1,0,2,16,80,74,10,73,63,76,109,2,38,116,16,0,3,94,70,10,2,101,65,1,26,118,16,0,23,10,0,0,38,7,3,6,4,0,2,66,11,214,64,9,8,12,6,59,4,2,77,131,10,69,69,26,10,86,46,0,28,91,67,26,175,105,177,75,62,1,73,129,34,7,60,71,0,42,101,68,2,79,102,7,21,66,6,6,84,64,7,66,122,93,2,173,38,122,58,1,37,84,31,2,122,9,2,9,21,2,0,56,18,1,0,54,0,0,27,1,3,0,33,1,6,19,7,71,75,129,36,74,140,122,91,3,125,128,73,48,62,79,0,71,108,34,41,94,32,3,96,70,42,120,12,91,30,100,158,43,132,15,53,1,25,1,0,17,25,23,1,11,32,3,2,111,49,1,27,68,31,13,51,92,101

Foldseek 3Di:
DDADFPLPFPDKFFDDDKEFADLEEEEEEDPQADPLLVVLLVVLCVLQNRHYDYDQADDPVHQYEYQEEAPPPGPQNCVCVVVVPDDPVLQVAALWKKFWADYSYTYIYTNGNLSSSVNSLRSSSQSNPDPHRMGTTMMGGGHFLFNAFAAEQDFAWDAADLVLLLVRLQLLLSLSGQEYEYDHPPPCCQEVVVLDADPPVVLVSLLVSQVSCSNSNRGYEYEHEQQAPVHQDPPDPVSNVVRLVRNVVNVVSNVVSPHQEYEYECLRHDDALLVVLVSLQVVVVVNVVVPRHAAYEYEHVDQACVSLVVDLQRPNLCNNLPHDPRYAYAHAFNDVQAFDDQVRQVSSCSNNVAGHEHEHAPPAQPQPLLAQAQAFNPRAQLVHRGHNAYYYNYYSLSLSRSLVSQRRSSCRGHRNPRDRVVSSLVSQCVSFVQQSLLVSLLNQFTRASPPGPVRDGDDHVVVCQVLLVVLLCCLQVVHDNQVSLVVNLVVLVSNLVSLVCVVVGTPDPSNCVSCNLVSQLSNLLSLLLNLLSVLSNCVVVPVNVSSVVSLVSNVVSNVRSQPGWDDIPVGIDGHDTRPPRSVVSSVSSNVSRPVD/DPDADFPLPFPDKFFDPDKEFADLEEEEEDPPQADPLLVVLLVVLNCLVNHHYDYDQADDPVHFYEEQEEAPPPGRQNVVCVVVVPDDPVLQVAALWKKWWDDYRYTYIYTNGNLSSSVNSLRSSRQSNPDPHRMDTTMMGGGHFLFNAFAAEQAAPWDAADLVLLLVRLQLLLSLSHQEYEYDHPVDCCQEVVVLDADDDVSLVSLLVSQVSCVNSNHGYEYEHEQAAPPHQDPPDPVSNVVRLVSNVVNVVSNVVSPHQEYEYECLNGDDALLVVLVSLQVVVVVNVVVVRHAAYEYEHVDAACVSLVVDLQRPNLCNNLPHDPRYAYAHAYHDVQAADDQVRQVSSCSNNVAGHEHEHAPPALSQPLLAQALAWRPRAALVHRRHNFYYYNYYSLSLSRSLVSQLSSSCRGHRNPRDRPCSSLVSQCVSFVQQSLLVVLLNQFTRASPPGDVPGGDHHVVVCQVLLVVLLCCLVVVHACQVSLVVNLVVLVSNLVSLVCVVVRGPDVSNCVSCNLQSQLSNLLSLLLNLLSVLSNCVVVVVNVSSVVSLVSSVVSNVRSQPGWDDIVPDIDGHDTRPPHSVVSSVSSNVRSVVD

Organism: Clostridium perfringens (strain ATCC 13124 / DSM 756 / JCM 1290 / NCIMB 6125 / NCTC 8237 / Type A) (NCBI:txid195103)